Protein 3CEA (pdb70)

B-factor: mean 46.47, std 5.85, range [11.84, 73.11]

Foldseek 3Di:
DDQAFEEEEEDCPPVNVLLLCLQQPPFPSYDYAEYEDCDPVSRVCCCPVRVHHYYYPDPLVLVPDDGQEYEYPDAQQCQLCCLSVVSNHAYEYEPQNHADPVSLVVLVSCVVCLLHAYHYHACCLDPQLVVVLVCVVVCVFPAWAEEKEWEAAPVPVVVCVSPQVDPNNEQLRVVLRVQLSCCVSHVDAFFKKAKAFACPQPVCVVVSPYTAKMWMWTFGPRHIYIYIGHYHHHQATQTWDWIHDRDIDIDCPDQALDDDWDQDPVGIDGRHYHDPCSSCVVVSSVRVSVSSVCSVVRHYDPCDSVSSSSSNQVSSLNVVNHVVVHMGGDDD/DDQAFEEEEEDCPPVNVLLLCLQQPPFPRYDYQEYEYCDPVSQVCSCPVRPHNYYYPDPLVLVPDDGAAYEYPDAQQCQLCCLSCVSNHAYEYEDQSHADLVSLVVLVSCVVNLQHAYHYHACCQDPLLVVQLVCLVVCVFPAWAEEKEWEAAQVCVVVCVSCQVDPNNAQLRVVLNVQLSVCVSHVDAWFKKAKAFACPQPVCVVVSPYTQKMWMWTAVPNHIYIYIGHYHHHQATQTKDWIHPHDIDIGCPDQALDDDWDQDPVGIDGRHYHDPCSSCVVVSSVSVSVSSVCSVVVHYDPCDSVSSSRSSQVSNQNVVNRVVVHMGGGDD/DAFEEEEEDCPPCNVLLLCLQQPPFPRYDHAEYEYCDPVSQVCCCPVRVHNYYYPDPLVLVPDDGAEYEYPDDQQCQLVVLSCVSLHAYEYEPFSHQDPVSLVVLVSCVVNLLHAYHYHECCLDPQLVVQLVCLVVCVQPAWAEEWEWAAALVPVVVVVVLLPDPCNAQLRVCLNVQLSCCSSHVDAFFKKAKAFACPVPPVVVVSVYTQKMWMWTAVPNHIYIYIGHYHDHQATQTKDWIHDHDIDIDCPDQALDDDWDQDPVGIDGRHYHDPCSSCVVVSSVVVSVSSVCSVVSHYDPQDSVSSVSSSQVSSQNVVNHVVVHMGTDD/DAFEEEEEDCPPVNVLLLCLQQPPFPRHDHAEYEYCDPVSQVCCCPVRVHNYYYPDPLVCVVDDGAEYEYPDDQACQLCCLSVVSNHAYEYEPFSHQDLVSLVCLVSVVVPLLHAYHYDACCQDPQLVVVLVCVVVCVFPAKAEEWEWEAALVPVVVVVVLQVDPCNAQLRVVLNVQLSCCSSHVDAFFKKAKAFACPQPVVVVVSVYTQKMWMWTAVPNHIYIYIGHYHHHQATQTKDWIHDHDIDIGCPDQAQDDDWDADPVGIDGRHYHDPCSSCVVVSSVVVSVSSVCSVVSHYDPQDSVSSSRSSQVSSQRVVNNVVVHMGGGD

Nearest PDB structures (foldseek):
  3cea-assembly1_D  TM=1.002E+00  e=4.037E-64  Lactiplantibacillus plantarum WCFS1
  3ezy-assembly1_B  TM=8.865E-01  e=1.680E-30  Thermotoga maritima
  3ezy-assembly1_C  TM=8.784E-01  e=1.592E-29  Thermotoga maritima
  4hkt-assembly1_D  TM=9.015E-01  e=2.893E-28  Sinorhizobium meliloti 1021
  3euw-assembly1_C  TM=8.881E-01  e=2.584E-27  Corynebacterium glutamicum ATCC 13032

Solvent-accessible surface area: 49326 Å² total

CATH classification: 3.40.50.720 (+1 more: 3.30.360.10)

Structure (mmCIF, N/CA/C/O backbone):
data_3CEA
#
_entry.id   3CEA
#
_cell.length_a   47.331
_cell.length_b   145.684
_cell.length_c   100.208
_cell.angle_alpha   90.000
_cell.angle_beta   91.920
_cell.angle_gamma   90.000
#
_symmetry.space_group_name_H-M   'P 1 21 1'
#
loop_
_entity.id
_entity.type
_entity.pdbx_description
1 polymer 'Myo-inositol 2-dehydrogenase'
2 non-polymer NICOTINAMIDE-ADENINE-DINUCLEOTIDE
3 non-polymer 'CHLORIDE ION'
4 non-polymer 1,2-ETHANEDIOL
5 water water
#
loop_
_atom_site.group_PDB
_atom_site.id
_atom_site.type_symbol
_atom_site.label_atom_id
_atom_site.label_alt_id
_atom_site.label_comp_id
_atom_site.label_asym_id
_atom_site.label_entity_id
_atom_site.label_seq_id
_atom_site.pdbx_PDB_ins_code
_atom_site.Cartn_x
_atom_site.Cartn_y
_atom_site.Cartn_z
_atom_site.occupancy
_atom_site.B_iso_or_equiv
_atom_site.auth_seq_id
_atom_site.auth_comp_id
_atom_site.auth_asym_id
_atom_site.auth_atom_id
_atom_site.pdbx_PDB_model_num
ATOM 1 N N . THR A 1 5 ? 5.003 66.024 26.734 1.00 62.43 4 THR A N 1
ATOM 2 C CA . THR A 1 5 ? 3.707 66.758 26.878 1.00 62.24 4 THR A CA 1
ATOM 3 C C . THR A 1 5 ? 3.825 68.231 26.439 1.00 61.80 4 THR A C 1
ATOM 4 O O . THR A 1 5 ? 3.372 68.596 25.350 1.00 61.60 4 THR A O 1
ATOM 8 N N . ARG A 1 6 ? 4.439 69.057 27.284 1.00 61.32 5 ARG A N 1
ATOM 9 C CA . ARG A 1 6 ? 4.672 70.470 26.993 1.00 60.85 5 ARG A CA 1
ATOM 10 C C . ARG A 1 6 ? 6.160 70.785 27.134 1.00 59.89 5 ARG A C 1
ATOM 11 O O . ARG A 1 6 ? 6.836 70.225 28.004 1.00 59.79 5 ARG A O 1
ATOM 19 N N . LYS A 1 7 ? 6.662 71.677 26.278 1.00 58.74 6 LYS A N 1
ATOM 20 C CA . LYS A 1 7 ? 8.044 72.152 26.358 1.00 57.50 6 LYS A CA 1
ATOM 21 C C . LYS A 1 7 ? 8.383 72.612 27.775 1.00 56.42 6 LYS A C 1
ATOM 22 O O . LYS A 1 7 ? 7.650 73.421 28.352 1.00 56.44 6 LYS A O 1
ATOM 28 N N . PRO A 1 8 ? 9.482 72.085 28.347 1.00 55.26 7 PRO A N 1
ATOM 29 C CA . PRO A 1 8 ? 9.952 72.604 29.628 1.00 54.23 7 PRO A CA 1
ATOM 30 C C . PRO A 1 8 ? 10.562 73.995 29.455 1.00 53.35 7 PRO A C 1
ATOM 31 O O . PRO A 1 8 ? 11.035 74.333 28.364 1.00 53.21 7 PRO A O 1
ATOM 35 N N . LEU A 1 9 ? 10.535 74.795 30.517 1.00 52.32 8 LEU A N 1
ATOM 36 C CA . LEU A 1 9 ? 11.188 76.098 30.504 1.00 51.28 8 LEU A CA 1
ATOM 37 C C . LEU A 1 9 ? 12.696 75.905 30.487 1.00 50.40 8 LEU A C 1
ATOM 38 O O . LEU A 1 9 ? 13.229 75.058 31.205 1.00 50.46 8 LEU A O 1
ATOM 43 N N . ARG A 1 10 ? 13.376 76.683 29.653 1.00 49.39 9 ARG A N 1
ATOM 44 C CA . ARG A 1 10 ? 14.828 76.642 29.588 1.00 48.47 9 ARG A CA 1
ATOM 45 C C . ARG A 1 10 ? 15.388 77.698 30.531 1.00 47.91 9 ARG A C 1
ATOM 46 O O . ARG A 1 10 ? 15.103 78.885 30.382 1.00 47.72 9 ARG A O 1
ATOM 54 N N . ALA A 1 11 ? 16.165 77.252 31.516 1.00 47.47 10 ALA A N 1
ATOM 55 C CA . ALA A 1 11 ? 16.638 78.130 32.584 1.00 46.90 10 ALA A CA 1
ATOM 56 C C . ALA A 1 11 ? 18.157 78.182 32.716 1.00 46.63 10 ALA A C 1
ATOM 57 O O . ALA A 1 11 ? 18.868 77.261 32.302 1.00 46.19 10 ALA A O 1
ATOM 59 N N . ALA A 1 12 ? 18.631 79.285 33.292 1.00 46.59 11 ALA A N 1
ATOM 60 C CA . ALA A 1 12 ? 20.034 79.471 33.631 1.00 46.34 11 ALA A CA 1
ATOM 61 C C . ALA A 1 12 ? 20.152 79.941 35.077 1.00 46.34 11 ALA A C 1
ATOM 62 O O . ALA A 1 12 ? 19.182 80.432 35.662 1.00 46.34 11 ALA A O 1
ATOM 64 N N . ILE A 1 13 ? 21.343 79.787 35.648 1.00 46.22 12 ILE A N 1
ATOM 65 C CA . ILE A 1 13 ? 21.606 80.230 37.014 1.00 45.84 12 ILE A CA 1
ATOM 66 C C . ILE A 1 13 ? 22.914 81.019 37.100 1.00 45.88 12 ILE A C 1
ATOM 67 O O . ILE A 1 13 ? 23.935 80.620 36.536 1.00 45.83 12 ILE A O 1
ATOM 72 N N . ILE A 1 14 ? 22.863 82.159 37.780 1.00 45.92 13 ILE A N 1
ATOM 73 C CA . ILE A 1 14 ? 24.076 82.890 38.123 1.00 46.00 13 ILE A CA 1
ATOM 74 C C . ILE A 1 14 ? 24.373 82.639 39.597 1.00 46.22 13 ILE A C 1
ATOM 75 O O . ILE A 1 14 ? 23.507 82.825 40.449 1.00 45.96 13 ILE A O 1
ATOM 80 N N . GLY A 1 15 ? 25.596 82.199 39.883 1.00 46.71 14 GLY A N 1
ATOM 81 C CA . GLY A 1 15 ? 26.028 81.934 41.251 1.00 47.15 14 GLY A CA 1
ATOM 82 C C . GLY A 1 15 ? 25.765 80.505 41.682 1.00 47.47 14 GLY A C 1
ATOM 83 O O . GLY A 1 15 ? 24.648 79.999 41.541 1.00 47.49 14 GLY A O 1
ATOM 84 N N . LEU A 1 16 ? 26.803 79.856 42.204 1.00 47.69 15 LEU A N 1
ATOM 85 C CA . LEU A 1 16 ? 26.705 78.475 42.676 1.00 47.68 15 LEU A CA 1
ATOM 86 C C . LEU A 1 16 ? 27.329 78.309 44.064 1.00 47.81 15 LEU A C 1
ATOM 87 O O . LEU A 1 16 ? 27.878 77.254 44.386 1.00 48.03 15 LEU A O 1
ATOM 92 N N . GLY A 1 17 ? 27.228 79.355 44.881 1.00 47.83 16 GLY A N 1
ATOM 93 C CA . GLY A 1 17 ? 27.812 79.359 46.220 1.00 47.98 16 GLY A CA 1
ATOM 94 C C . GLY A 1 17 ? 26.958 78.653 47.255 1.00 48.15 16 GLY A C 1
ATOM 95 O O . GLY A 1 17 ? 26.356 77.618 46.972 1.00 48.30 16 GLY A O 1
ATOM 96 N N . ARG A 1 18 ? 26.904 79.228 48.455 1.00 48.34 17 ARG A N 1
ATOM 97 C CA . ARG A 1 18 ? 26.177 78.651 49.594 1.00 48.64 17 ARG A CA 1
ATOM 98 C C . ARG A 1 18 ? 24.719 78.312 49.274 1.00 48.38 17 ARG A C 1
ATOM 99 O O . ARG A 1 18 ? 24.219 77.250 49.664 1.00 48.38 17 ARG A O 1
ATOM 107 N N . LEU A 1 19 ? 24.046 79.215 48.565 1.00 47.83 18 LEU A N 1
ATOM 108 C CA . LEU A 1 19 ? 22.655 79.001 48.184 1.00 47.30 18 LEU A CA 1
ATOM 109 C C . LEU A 1 19 ? 22.526 78.537 46.735 1.00 47.36 18 LEU A C 1
ATOM 110 O O . LEU A 1 19 ? 21.662 77.715 46.416 1.00 47.42 18 LEU A O 1
ATOM 115 N N . GLY A 1 20 ? 23.397 79.059 45.873 1.00 47.19 19 GLY A N 1
ATOM 116 C CA . GLY A 1 20 ? 23.403 78.727 44.452 1.00 47.00 19 GLY A CA 1
ATOM 117 C C . GLY A 1 20 ? 23.434 77.240 44.166 1.00 47.05 19 GLY A C 1
ATOM 118 O O . GLY A 1 20 ? 22.664 76.749 43.339 1.00 47.00 19 GLY A O 1
ATOM 119 N N . GLU A 1 21 ? 24.313 76.523 44.864 1.00 47.26 20 GLU A N 1
ATOM 120 C CA . GLU A 1 21 ? 24.471 75.080 44.666 1.00 47.75 20 GLU A CA 1
ATOM 121 C C . GLU A 1 21 ? 23.220 74.285 45.043 1.00 46.91 20 GLU A C 1
ATOM 122 O O . GLU A 1 21 ? 22.925 73.265 44.421 1.00 47.28 20 GLU A O 1
ATOM 128 N N . ARG A 1 22 ? 22.490 74.764 46.048 1.00 46.04 21 ARG A N 1
ATOM 129 C CA . ARG A 1 22 ? 21.250 74.129 46.486 1.00 45.42 21 ARG A CA 1
ATOM 130 C C . ARG A 1 22 ? 20.122 74.369 45.476 1.00 45.02 21 ARG A C 1
ATOM 131 O O . ARG A 1 22 ? 19.403 73.435 45.105 1.00 44.49 21 ARG A O 1
ATOM 139 N N . HIS A 1 23 ? 19.981 75.622 45.039 1.00 44.84 22 HIS A N 1
ATOM 140 C CA . HIS A 1 23 ? 19.041 75.988 43.979 1.00 44.71 22 HIS A CA 1
ATOM 141 C C . HIS A 1 23 ? 19.271 75.186 42.701 1.00 44.81 22 HIS A C 1
ATOM 142 O O . HIS A 1 23 ? 18.317 74.720 42.081 1.00 44.70 22 HIS A O 1
ATOM 149 N N . ALA A 1 24 ? 20.538 75.034 42.316 1.00 45.22 23 ALA A N 1
ATOM 150 C CA . ALA A 1 24 ? 20.913 74.282 41.116 1.00 45.60 23 ALA A CA 1
ATOM 151 C C . ALA A 1 24 ? 20.560 72.801 41.234 1.00 45.92 23 ALA A C 1
ATOM 152 O O . ALA A 1 24 ? 20.087 72.197 40.273 1.00 45.86 23 ALA A O 1
ATOM 154 N N . ARG A 1 25 ? 20.789 72.229 42.414 1.00 46.50 24 ARG A N 1
ATOM 155 C CA . ARG A 1 25 ? 20.429 70.838 42.694 1.00 47.05 24 ARG A CA 1
ATOM 156 C C . ARG A 1 25 ? 18.924 70.603 42.561 1.00 47.17 24 ARG A C 1
ATOM 157 O O . ARG A 1 25 ? 18.504 69.641 41.916 1.00 47.23 24 ARG A O 1
ATOM 165 N N . HIS A 1 26 ? 18.124 71.485 43.167 1.00 47.12 25 HIS A N 1
ATOM 166 C CA . HIS A 1 26 ? 16.664 71.392 43.103 1.00 47.14 25 HIS A CA 1
ATOM 167 C C . HIS A 1 26 ? 16.165 71.549 41.671 1.00 47.47 25 HIS A C 1
ATOM 168 O O . HIS A 1 26 ? 15.222 70.874 41.250 1.00 47.45 25 HIS A O 1
ATOM 175 N N . LEU A 1 27 ? 16.824 72.440 40.933 1.00 47.60 26 LEU A N 1
ATOM 176 C CA . LEU A 1 27 ? 16.448 72.795 39.571 1.00 47.90 26 LEU A CA 1
ATOM 177 C C . LEU A 1 27 ? 16.630 71.621 38.604 1.00 48.24 26 LEU A C 1
ATOM 178 O O . LEU A 1 27 ? 15.917 71.513 37.605 1.00 48.23 26 LEU A O 1
ATOM 183 N N . VAL A 1 28 ? 17.585 70.748 38.919 1.00 48.57 27 VAL A N 1
ATOM 184 C CA . VAL A 1 28 ? 17.856 69.548 38.128 1.00 48.90 27 VAL A CA 1
ATOM 185 C C . VAL A 1 28 ? 17.058 68.346 38.649 1.00 49.15 27 VAL A C 1
ATOM 186 O O . VAL A 1 28 ? 16.516 67.565 37.862 1.00 49.19 27 VAL A O 1
ATOM 190 N N . ASN A 1 29 ? 16.971 68.219 39.972 1.00 49.48 28 ASN A N 1
ATOM 191 C CA . ASN A 1 29 ? 16.432 67.012 40.605 1.00 49.87 28 ASN A CA 1
ATOM 192 C C . ASN A 1 29 ? 14.966 67.061 41.030 1.00 50.19 28 ASN A C 1
ATOM 193 O O . ASN A 1 29 ? 14.265 66.050 40.955 1.00 50.19 28 ASN A O 1
ATOM 198 N N . LYS A 1 30 ? 14.506 68.227 41.473 1.00 50.61 29 LYS A N 1
ATOM 199 C CA . LYS A 1 30 ? 13.187 68.328 42.103 1.00 51.08 29 LYS A CA 1
ATOM 200 C C . LYS A 1 30 ? 12.162 69.131 41.305 1.00 50.89 29 LYS A C 1
ATOM 201 O O . LYS A 1 30 ? 11.027 68.683 41.136 1.00 51.18 29 LYS A O 1
ATOM 207 N N . ILE A 1 31 ? 12.559 70.305 40.816 1.00 50.48 30 ILE A N 1
ATOM 208 C CA . ILE A 1 31 ? 11.635 71.208 40.122 1.00 50.10 30 ILE A CA 1
ATOM 209 C C . ILE A 1 31 ? 11.148 70.613 38.797 1.00 50.30 30 ILE A C 1
ATOM 210 O O . ILE A 1 31 ? 11.937 70.075 38.018 1.00 50.06 30 ILE A O 1
ATOM 215 N N . GLN A 1 32 ? 9.842 70.718 38.562 1.00 50.61 31 GLN A N 1
ATOM 216 C CA . GLN A 1 32 ? 9.214 70.175 37.361 1.00 51.05 31 GLN A CA 1
ATOM 217 C C . GLN A 1 32 ? 8.921 71.247 36.319 1.00 50.83 31 GLN A C 1
ATOM 218 O O . GLN A 1 32 ? 8.656 72.405 36.659 1.00 51.09 31 GLN A O 1
ATOM 224 N N . GLY A 1 33 ? 8.967 70.847 35.050 1.00 50.27 32 GLY A N 1
ATOM 225 C CA . GLY A 1 33 ? 8.674 71.741 33.933 1.00 49.64 32 GLY A CA 1
ATOM 226 C C . GLY A 1 33 ? 9.800 72.706 33.619 1.00 49.18 32 GLY A C 1
ATOM 227 O O . GLY A 1 33 ? 9.579 73.731 32.970 1.00 49.23 32 GLY A O 1
ATOM 228 N N . VAL A 1 34 ? 11.006 72.375 34.076 1.00 48.76 33 VAL A N 1
ATOM 229 C CA . VAL A 1 34 ? 12.178 73.226 33.877 1.00 48.34 33 VAL A CA 1
ATOM 230 C C . VAL A 1 34 ? 13.424 72.402 33.525 1.00 48.19 33 VAL A C 1
ATOM 231 O O . VAL A 1 34 ? 13.552 71.242 33.929 1.00 48.15 33 VAL A O 1
ATOM 235 N N . LYS A 1 35 ? 14.327 73.011 32.760 1.00 47.95 34 LYS A N 1
ATOM 236 C CA . LYS A 1 35 ? 15.602 72.400 32.413 1.00 47.72 34 LYS A CA 1
ATOM 237 C C . LYS A 1 35 ? 16.715 73.433 32.560 1.00 47.67 34 LYS A C 1
ATOM 238 O O . LYS A 1 35 ? 16.708 74.466 31.884 1.00 47.72 34 LYS A O 1
ATOM 241 N N . LEU A 1 36 ? 17.659 73.154 33.455 1.00 47.61 35 LEU A N 1
ATOM 242 C CA . LEU A 1 36 ? 18.814 74.025 33.666 1.00 47.66 35 LEU A CA 1
ATOM 243 C C . LEU A 1 36 ? 19.864 73.773 32.584 1.00 48.07 35 LEU A C 1
ATOM 244 O O . LEU A 1 36 ? 20.482 72.706 32.541 1.00 48.07 35 LEU A O 1
ATOM 249 N N . VAL A 1 37 ? 20.058 74.765 31.718 1.00 48.42 36 VAL A N 1
ATOM 250 C CA . VAL A 1 37 ? 20.894 74.609 30.526 1.00 48.90 36 VAL A CA 1
ATOM 251 C C . VAL A 1 37 ? 22.301 75.183 30.702 1.00 48.98 36 VAL A C 1
ATOM 252 O O . VAL A 1 37 ? 23.278 74.608 30.214 1.00 49.02 36 VAL A O 1
ATOM 256 N N . ALA A 1 38 ? 22.396 76.315 31.393 1.00 49.17 37 ALA A N 1
ATOM 257 C CA . ALA A 1 38 ? 23.675 76.995 31.583 1.00 49.19 37 ALA A CA 1
ATOM 258 C C . ALA A 1 38 ? 23.849 77.509 33.007 1.00 49.22 37 ALA A C 1
ATOM 259 O O . ALA A 1 38 ? 22.870 77.735 33.719 1.00 49.41 37 ALA A O 1
ATOM 261 N N . ALA A 1 39 ? 25.104 77.683 33.413 1.00 49.14 38 ALA A N 1
ATOM 262 C CA . ALA A 1 39 ? 25.429 78.228 34.727 1.00 49.12 38 ALA A CA 1
ATOM 263 C C . ALA A 1 39 ? 26.571 79.233 34.634 1.00 49.35 38 ALA A C 1
ATOM 264 O O . ALA A 1 39 ? 27.490 79.073 33.826 1.00 49.03 38 ALA A O 1
ATOM 266 N N . CYS A 1 40 ? 26.503 80.268 35.466 1.00 49.75 39 CYS A N 1
ATOM 267 C CA . CYS A 1 40 ? 27.535 81.298 35.501 1.00 49.93 39 CYS A CA 1
ATOM 268 C C . CYS A 1 40 ? 28.071 81.511 36.914 1.00 50.21 39 CYS A C 1
ATOM 269 O O . CYS A 1 40 ? 27.308 81.757 37.849 1.00 50.08 39 CYS A O 1
ATOM 272 N N . ALA A 1 41 ? 29.391 81.402 37.051 1.00 50.90 40 ALA A N 1
ATOM 273 C CA . ALA A 1 41 ? 30.091 81.663 38.310 1.00 51.47 40 ALA A CA 1
ATOM 274 C C . ALA A 1 41 ? 31.510 82.156 38.029 1.00 51.99 40 ALA A C 1
ATOM 275 O O . ALA A 1 41 ? 32.026 81.977 36.925 1.00 52.24 40 ALA A O 1
ATOM 277 N N . LEU A 1 42 ? 32.129 82.786 39.024 1.00 52.52 41 LEU A N 1
ATOM 278 C CA . LEU A 1 42 ? 33.523 83.217 38.915 1.00 53.08 41 LEU A CA 1
ATOM 279 C C . LEU A 1 42 ? 34.482 82.134 39.417 1.00 53.82 41 LEU A C 1
ATOM 280 O O . LEU A 1 42 ? 35.697 82.230 39.221 1.00 53.77 41 LEU A O 1
ATOM 285 N N . ASP A 1 43 ? 33.922 81.109 40.059 1.00 54.61 42 ASP A N 1
ATOM 286 C CA . ASP A 1 43 ? 34.686 79.967 40.554 1.00 55.22 42 ASP A CA 1
ATOM 287 C C . ASP A 1 43 ? 34.699 78.853 39.510 1.00 55.59 42 ASP A C 1
ATOM 288 O O . ASP A 1 43 ? 33.642 78.383 39.080 1.00 55.54 42 ASP A O 1
ATOM 293 N N . SER A 1 44 ? 35.904 78.435 39.119 1.00 55.98 43 SER A N 1
ATOM 294 C CA . SER A 1 44 ? 36.098 77.410 38.089 1.00 56.31 43 SER A CA 1
ATOM 295 C C . SER A 1 44 ? 35.607 76.032 38.529 1.00 56.52 43 SER A C 1
ATOM 296 O O . SER A 1 44 ? 34.966 75.317 37.753 1.00 56.33 43 SER A O 1
ATOM 299 N N . ASN A 1 45 ? 35.913 75.673 39.775 1.00 56.94 44 ASN A N 1
ATOM 300 C CA . ASN A 1 45 ? 35.555 74.369 40.332 1.00 57.33 44 ASN A CA 1
ATOM 301 C C . ASN A 1 45 ? 34.052 74.171 40.493 1.00 57.33 44 ASN A C 1
ATOM 302 O O . ASN A 1 45 ? 33.552 73.050 40.374 1.00 57.51 44 ASN A O 1
ATOM 307 N N . GLN A 1 46 ? 33.342 75.264 40.765 1.00 57.19 45 GLN A N 1
ATOM 308 C CA . GLN A 1 46 ? 31.885 75.238 40.875 1.00 57.24 45 GLN A CA 1
ATOM 309 C C . GLN A 1 46 ? 31.230 74.985 39.518 1.00 57.21 45 GLN A C 1
ATOM 310 O O . GLN A 1 46 ? 30.219 74.284 39.430 1.00 57.21 45 GLN A O 1
ATOM 316 N N . LEU A 1 47 ? 31.816 75.556 38.468 1.00 57.20 46 LEU A N 1
ATOM 317 C CA . LEU A 1 47 ? 31.320 75.376 37.105 1.00 57.15 46 LEU A CA 1
ATOM 318 C C . LEU A 1 47 ? 31.585 73.961 36.592 1.00 57.18 46 LEU A C 1
ATOM 319 O O . LEU A 1 47 ? 30.745 73.384 35.896 1.00 57.12 46 LEU A O 1
ATOM 324 N N . GLU A 1 48 ? 32.749 73.412 36.941 1.00 57.22 47 GLU A N 1
ATOM 325 C CA . GLU A 1 48 ? 33.088 72.024 36.620 1.00 57.42 47 GLU A CA 1
ATOM 326 C C . GLU A 1 48 ? 32.134 71.058 37.312 1.00 57.27 47 GLU A C 1
ATOM 327 O O . GLU A 1 48 ? 31.727 70.053 36.726 1.00 57.18 47 GLU A O 1
ATOM 333 N N . TRP A 1 49 ? 31.789 71.378 38.559 1.00 57.27 48 TRP A N 1
ATOM 334 C CA . TRP A 1 49 ? 30.817 70.615 39.340 1.00 57.23 48 TRP A CA 1
ATOM 335 C C . TRP A 1 49 ? 29.440 70.605 38.670 1.00 57.17 48 TRP A C 1
ATOM 336 O O . TRP A 1 49 ? 28.769 69.572 38.641 1.00 57.14 48 TRP A O 1
ATOM 347 N N . ALA A 1 50 ? 29.036 71.753 38.128 1.00 57.07 49 ALA A N 1
ATOM 348 C CA . ALA A 1 50 ? 27.761 71.881 37.423 1.00 57.04 49 ALA A CA 1
ATOM 349 C C . ALA A 1 50 ? 27.705 71.004 36.172 1.00 57.18 49 ALA A C 1
ATOM 350 O O . ALA A 1 50 ? 26.690 70.359 35.910 1.00 57.23 49 ALA A O 1
ATOM 352 N N . LYS A 1 51 ? 28.801 70.976 35.414 1.00 57.27 50 LYS A N 1
ATOM 353 C CA . LYS A 1 51 ? 28.900 70.147 34.212 1.00 57.46 50 LYS A CA 1
ATOM 354 C C . LYS A 1 51 ? 28.996 68.651 34.524 1.00 57.52 50 LYS A C 1
ATOM 355 O O . LYS A 1 51 ? 28.237 67.850 33.977 1.00 57.52 50 LYS A O 1
ATOM 359 N N . ASN A 1 52 ? 29.923 68.286 35.409 1.00 57.57 51 ASN A N 1
ATOM 360 C CA . ASN A 1 52 ? 30.241 66.879 35.675 1.00 57.69 51 ASN A CA 1
ATOM 361 C C . ASN A 1 52 ? 29.257 66.150 36.588 1.00 57.51 51 ASN A C 1
ATOM 362 O O . ASN A 1 52 ? 28.953 64.976 36.362 1.00 57.45 51 ASN A O 1
ATOM 367 N N . GLU A 1 53 ? 28.770 66.843 37.616 1.00 57.33 52 GLU A N 1
ATOM 368 C CA . GLU A 1 53 ? 27.867 66.231 38.591 1.00 57.14 52 GLU A CA 1
ATOM 369 C C . GLU A 1 53 ? 26.391 66.433 38.251 1.00 56.89 52 GLU A C 1
ATOM 370 O O . GLU A 1 53 ? 25.587 65.517 38.427 1.00 56.81 52 GLU A O 1
ATOM 372 N N . LEU A 1 54 ? 26.040 67.622 37.763 1.00 56.72 53 LEU A N 1
ATOM 373 C CA . LEU A 1 54 ? 24.639 67.956 37.480 1.00 56.62 53 LEU A CA 1
ATOM 374 C C . LEU A 1 54 ? 24.229 67.769 36.016 1.00 56.61 53 LEU A C 1
ATOM 375 O O . LEU A 1 54 ? 23.041 67.644 35.713 1.00 56.74 53 LEU A O 1
ATOM 380 N N . GLY A 1 55 ? 25.209 67.751 35.116 1.00 56.43 54 GLY A N 1
ATOM 381 C CA . GLY A 1 55 ? 24.945 67.543 33.694 1.00 56.12 54 GLY A CA 1
ATOM 382 C C . GLY A 1 55 ? 24.555 68.806 32.948 1.00 55.97 54 GLY A C 1
ATOM 383 O O . GLY A 1 55 ? 23.955 68.738 31.871 1.00 56.08 54 GLY A O 1
ATOM 384 N N . VAL A 1 56 ? 24.900 69.957 33.523 1.00 55.58 55 VAL A N 1
ATOM 385 C CA . VAL A 1 56 ? 24.647 71.258 32.902 1.00 55.24 55 VAL A CA 1
ATOM 386 C C . VAL A 1 56 ? 25.480 71.383 31.624 1.00 54.99 55 VAL A C 1
ATOM 387 O O . VAL A 1 56 ? 26.692 71.163 31.647 1.00 55.02 55 VAL A O 1
ATOM 391 N N . GLU A 1 57 ? 24.819 71.726 30.519 1.00 54.80 56 GLU A N 1
ATOM 392 C CA . GLU A 1 57 ? 25.456 71.768 29.197 1.00 54.65 56 GLU A CA 1
ATOM 393 C C . GLU A 1 57 ? 26.610 72.770 29.081 1.00 54.22 56 GLU A C 1
ATOM 394 O O . GLU A 1 57 ? 27.750 72.379 28.826 1.00 54.23 56 GLU A O 1
ATOM 397 N N . THR A 1 58 ? 26.310 74.052 29.278 1.00 53.77 57 THR A N 1
ATOM 398 C CA . THR A 1 58 ? 27.289 75.119 29.065 1.00 53.31 57 THR A CA 1
ATOM 399 C C . THR A 1 58 ? 27.584 75.889 30.354 1.00 53.02 57 THR A C 1
ATOM 400 O O . THR A 1 58 ? 26.738 75.964 31.247 1.00 52.99 57 THR A O 1
ATOM 404 N N . THR A 1 59 ? 28.791 76.447 30.444 1.00 52.66 58 THR A N 1
ATOM 405 C CA . THR A 1 59 ? 29.205 77.252 31.598 1.00 52.19 58 THR A CA 1
ATOM 406 C C . THR A 1 59 ? 29.852 78.564 31.169 1.00 51.94 58 THR A C 1
ATOM 407 O O . THR A 1 59 ? 30.487 78.639 30.117 1.00 51.94 58 THR A O 1
ATOM 411 N N . TYR A 1 60 ? 29.684 79.592 31.998 1.00 51.76 59 TYR A N 1
ATOM 412 C CA . TYR A 1 60 ? 30.192 80.931 31.709 1.00 51.55 59 TYR A CA 1
ATOM 413 C C . TYR A 1 60 ? 30.819 81.577 32.945 1.00 51.26 59 TYR A C 1
ATOM 414 O O . TYR A 1 60 ? 30.499 81.210 34.076 1.00 51.33 59 TYR A O 1
ATOM 423 N N . THR A 1 61 ? 31.719 82.530 32.718 1.00 50.96 60 THR A N 1
ATOM 424 C CA . THR A 1 61 ? 32.245 83.383 33.787 1.00 50.67 60 THR A CA 1
ATOM 425 C C . THR A 1 61 ? 31.670 84.796 33.658 1.00 50.28 60 THR A C 1
ATOM 426 O O . THR A 1 61 ? 31.649 85.564 34.623 1.00 50.12 60 THR A O 1
ATOM 430 N N . ASN A 1 62 ? 31.209 85.120 32.452 1.00 49.95 61 ASN A N 1
ATOM 431 C CA . ASN A 1 62 ? 30.542 86.383 32.165 1.00 49.68 61 ASN A CA 1
ATOM 432 C C . ASN A 1 62 ? 29.043 86.137 32.009 1.00 49.30 61 ASN A C 1
ATOM 433 O O . ASN A 1 62 ? 28.624 85.373 31.135 1.00 49.26 61 ASN A O 1
ATOM 438 N N . TYR A 1 63 ? 28.243 86.776 32.861 1.00 48.90 62 TYR A N 1
ATOM 439 C CA . TYR A 1 63 ? 26.790 86.577 32.849 1.00 48.51 62 TYR A CA 1
ATOM 440 C C . TYR A 1 63 ? 26.119 87.201 31.624 1.00 48.47 62 TYR A C 1
ATOM 441 O O . TYR A 1 63 ? 25.116 86.683 31.130 1.00 48.53 62 TYR A O 1
ATOM 450 N N . LYS A 1 64 ? 26.681 88.308 31.140 1.00 48.32 63 LYS A N 1
ATOM 451 C CA . LYS A 1 64 ? 26.181 88.975 29.939 1.00 48.10 63 LYS A CA 1
ATOM 452 C C . LYS A 1 64 ? 26.420 88.115 28.701 1.00 48.02 63 LYS A C 1
ATOM 453 O O . LYS A 1 64 ? 25.589 88.084 27.791 1.00 48.22 63 LYS A O 1
ATOM 459 N N . ASP A 1 65 ? 27.552 87.413 28.678 1.00 47.61 64 ASP A N 1
ATOM 460 C CA . ASP A 1 65 ? 27.850 86.449 27.623 1.00 47.14 64 ASP A CA 1
ATOM 461 C C . ASP A 1 65 ? 26.815 85.329 27.592 1.00 46.34 64 ASP A C 1
ATOM 462 O O . ASP A 1 65 ? 26.361 84.933 26.521 1.00 46.45 64 ASP A O 1
ATOM 475 N N . ILE A 1 67 ? 23.636 85.345 28.822 1.00 44.34 66 ILE A N 1
ATOM 476 C CA . ILE A 1 67 ? 22.316 85.869 28.463 1.00 44.43 66 ILE A CA 1
ATOM 477 C C . ILE A 1 67 ? 22.195 86.146 26.957 1.00 44.75 66 ILE A C 1
ATOM 478 O O . ILE A 1 67 ? 21.119 85.984 26.374 1.00 44.66 66 ILE A O 1
ATOM 483 N N . ASP A 1 68 ? 23.306 86.536 26.335 1.00 45.21 67 ASP A N 1
ATOM 484 C CA . ASP A 1 68 ? 23.330 86.871 24.911 1.00 45.67 67 ASP A CA 1
ATOM 485 C C . ASP A 1 68 ? 23.626 85.678 23.994 1.00 45.96 67 ASP A C 1
ATOM 486 O O . ASP A 1 68 ? 23.629 85.822 22.767 1.00 46.04 67 ASP A O 1
ATOM 491 N N . THR A 1 69 ? 23.867 84.508 24.584 1.00 46.26 68 THR A N 1
ATOM 492 C CA . THR A 1 69 ? 24.226 83.316 23.808 1.00 46.69 68 THR A CA 1
ATOM 493 C C . THR A 1 69 ? 23.236 82.168 23.996 1.00 46.80 68 THR A C 1
ATOM 494 O O . THR A 1 69 ? 22.944 81.437 23.050 1.00 46.86 68 THR A O 1
ATOM 498 N N . GLU A 1 70 ? 22.728 82.009 25.215 1.00 47.02 69 GLU A N 1
ATOM 499 C CA . GLU A 1 70 ? 21.864 80.878 25.540 1.00 47.14 69 GLU A CA 1
ATOM 500 C C . GLU A 1 70 ? 20.402 81.128 25.179 1.00 47.23 69 GLU A C 1
ATOM 501 O O . GLU A 1 70 ? 19.897 82.248 25.301 1.00 46.79 69 GLU A O 1
ATOM 507 N N . ASN A 1 71 ? 19.737 80.069 24.728 1.00 47.60 70 ASN A N 1
ATOM 508 C CA . ASN A 1 71 ? 18.299 80.092 24.498 1.00 48.01 70 ASN A CA 1
ATOM 509 C C . ASN A 1 71 ? 17.571 79.732 25.791 1.00 47.92 70 ASN A C 1
ATOM 510 O O . ASN A 1 71 ? 17.419 78.553 26.120 1.00 47.83 70 ASN A O 1
ATOM 515 N N . ILE A 1 72 ? 17.141 80.757 26.526 1.00 47.80 71 ILE A N 1
ATOM 516 C CA . ILE A 1 72 ? 16.508 80.571 27.835 1.00 47.61 71 ILE A CA 1
ATOM 517 C C . ILE A 1 72 ? 15.265 81.435 28.041 1.00 47.72 71 ILE A C 1
ATOM 518 O O . ILE A 1 72 ? 15.182 82.559 27.536 1.00 47.92 71 ILE A O 1
ATOM 523 N N . ASP A 1 73 ? 14.308 80.893 28.791 1.00 47.63 72 ASP A N 1
ATOM 524 C CA . ASP A 1 73 ? 13.066 81.588 29.131 1.00 47.53 72 ASP A CA 1
ATOM 525 C C . ASP A 1 73 ? 13.188 82.313 30.468 1.00 47.11 72 ASP A C 1
ATOM 526 O O . ASP A 1 73 ? 12.545 83.341 30.686 1.00 47.01 72 ASP A O 1
ATOM 531 N N . ALA A 1 74 ? 14.010 81.764 31.360 1.00 46.68 73 ALA A N 1
ATOM 532 C CA . ALA A 1 74 ? 14.121 82.261 32.726 1.00 46.43 73 ALA A CA 1
ATOM 533 C C . ALA A 1 74 ? 15.548 82.200 33.267 1.00 46.22 73 ALA A C 1
ATOM 534 O O . ALA A 1 74 ? 16.368 81.396 32.814 1.00 46.12 73 ALA A O 1
ATOM 536 N N . ILE A 1 75 ? 15.829 83.056 34.246 1.00 45.82 74 ILE A N 1
ATOM 537 C CA . ILE A 1 75 ? 17.137 83.100 34.890 1.00 45.41 74 ILE A CA 1
ATOM 538 C C . ILE A 1 75 ? 16.996 83.169 36.414 1.00 45.28 74 ILE A C 1
ATOM 539 O O . ILE A 1 75 ? 16.046 83.762 36.938 1.00 45.27 74 ILE A O 1
ATOM 544 N N . PHE A 1 76 ? 17.936 82.533 37.110 1.00 45.07 75 PHE A N 1
ATOM 545 C CA . PHE A 1 76 ? 17.995 82.561 38.568 1.00 44.52 75 PHE A CA 1
ATOM 546 C C . PHE A 1 76 ? 19.262 83.277 39.024 1.00 44.16 75 PHE A C 1
ATOM 547 O O . PHE A 1 76 ? 20.374 82.809 38.775 1.00 43.95 75 PHE A O 1
ATOM 555 N N . ILE A 1 77 ? 19.086 84.423 39.673 1.00 44.15 76 ILE A N 1
ATOM 556 C CA . ILE A 1 77 ? 20.217 85.219 40.145 1.00 44.32 76 ILE A CA 1
ATOM 557 C C . ILE A 1 77 ? 20.508 84.937 41.624 1.00 44.43 76 ILE A C 1
ATOM 558 O O . ILE A 1 77 ? 19.815 85.425 42.521 1.00 44.44 76 ILE A O 1
ATOM 563 N N . VAL A 1 78 ? 21.531 84.116 41.852 1.00 44.59 77 VAL A N 1
ATOM 564 C CA . VAL A 1 78 ? 22.018 83.801 43.193 1.00 44.66 77 VAL A CA 1
ATOM 565 C C . VAL A 1 78 ? 23.477 84.269 43.317 1.00 44.94 77 VAL A C 1
ATOM 566 O O . VAL A 1 78 ? 24.314 83.609 43.943 1.00 44.93 77 VAL A O 1
ATOM 570 N N . ALA A 1 79 ? 23.768 85.406 42.689 1.00 44.97 78 ALA A N 1
ATOM 571 C CA . ALA A 1 79 ? 25.049 86.089 42.833 1.00 45.38 78 ALA A CA 1
ATOM 572 C C . ALA A 1 79 ? 24.940 87.063 44.010 1.00 45.66 78 ALA A C 1
ATOM 573 O O . ALA A 1 79 ? 23.837 87.292 44.503 1.00 45.77 78 ALA A O 1
ATOM 575 N N . PRO A 1 80 ? 26.074 87.629 44.479 1.00 45.96 79 PRO A N 1
ATOM 576 C CA . PRO A 1 80 ? 26.039 88.586 45.595 1.00 46.27 79 PRO A CA 1
ATOM 577 C C . PRO A 1 80 ? 25.099 89.773 45.362 1.00 46.74 79 PRO A C 1
ATOM 578 O O . PRO A 1 80 ? 24.831 90.140 44.218 1.00 46.80 79 PRO A O 1
ATOM 582 N N . THR A 1 81 ? 24.630 90.368 46.457 1.00 47.45 80 THR A N 1
ATOM 583 C CA . THR A 1 81 ? 23.627 91.441 46.436 1.00 48.06 80 THR A CA 1
ATOM 584 C C . THR A 1 81 ? 23.954 92.671 45.562 1.00 48.44 80 THR A C 1
ATOM 585 O O . THR A 1 81 ? 23.066 93.163 44.860 1.00 48.68 80 THR A O 1
ATOM 589 N N . PRO A 1 82 ? 25.208 93.182 45.605 1.00 48.66 81 PRO A N 1
ATOM 590 C CA . PRO A 1 82 ? 25.514 94.350 44.767 1.00 48.72 81 PRO A CA 1
ATOM 591 C C . PRO A 1 82 ? 25.255 94.151 43.268 1.00 48.64 81 PRO A C 1
ATOM 592 O O . PRO A 1 82 ? 24.961 95.121 42.566 1.00 48.64 81 PRO A O 1
ATOM 596 N N . PHE A 1 83 ? 25.355 92.909 42.797 1.00 48.60 82 PHE A N 1
ATOM 597 C CA . PHE A 1 83 ? 25.198 92.593 41.373 1.00 48.58 82 PHE A CA 1
ATOM 598 C C . PHE A 1 83 ? 23.747 92.344 40.954 1.00 48.45 82 PHE A C 1
ATOM 599 O O . PHE A 1 83 ? 23.454 92.227 39.766 1.00 48.50 82 PHE A O 1
ATOM 607 N N . HIS A 1 84 ? 22.849 92.269 41.933 1.00 48.34 83 HIS A N 1
ATOM 608 C CA . HIS A 1 84 ? 21.432 91.991 41.692 1.00 48.09 83 HIS A CA 1
ATOM 609 C C . HIS A 1 84 ? 20.732 92.986 40.752 1.00 48.06 83 HIS A C 1
ATOM 610 O O . HIS A 1 84 ? 20.080 92.557 39.804 1.00 48.07 83 HIS A O 1
ATOM 617 N N . PRO A 1 85 ? 20.854 94.310 41.012 1.00 48.13 84 PRO A N 1
ATOM 618 C CA . PRO A 1 85 ? 20.169 95.280 40.151 1.00 48.02 84 PRO A CA 1
ATOM 619 C C . PRO A 1 85 ? 20.627 95.235 38.691 1.00 47.78 84 PRO A C 1
ATOM 620 O O . PRO A 1 85 ? 19.789 95.177 37.788 1.00 47.79 84 PRO A O 1
ATOM 624 N N . GLU A 1 86 ? 21.940 95.250 38.470 1.00 47.36 85 GLU A N 1
ATOM 625 C CA . GLU A 1 86 ? 22.499 95.254 37.118 1.00 47.25 85 GLU A CA 1
ATOM 626 C C . GLU A 1 86 ? 22.236 93.955 36.353 1.00 46.47 85 GLU A C 1
ATOM 627 O O . GLU A 1 86 ? 22.097 93.972 35.127 1.00 46.86 85 GLU A O 1
ATOM 641 N N . THR A 1 88 ? 19.535 91.942 37.003 1.00 43.93 87 THR A N 1
ATOM 642 C CA . THR A 1 88 ? 18.091 91.947 36.779 1.00 43.76 87 THR A CA 1
ATOM 643 C C . THR A 1 88 ? 17.725 92.820 35.580 1.00 43.64 87 THR A C 1
ATOM 644 O O . THR A 1 88 ? 16.995 92.378 34.696 1.00 43.64 87 THR A O 1
ATOM 648 N N . ILE A 1 89 ? 18.254 94.042 35.545 1.00 43.75 88 ILE A N 1
ATOM 649 C CA . ILE A 1 89 ? 18.005 94.972 34.438 1.00 43.56 88 ILE A CA 1
ATOM 650 C C . ILE A 1 89 ? 18.412 94.364 33.089 1.00 43.81 88 ILE A C 1
ATOM 651 O O . ILE A 1 89 ? 17.629 94.380 32.136 1.00 44.26 88 ILE A O 1
ATOM 656 N N . TYR A 1 90 ? 19.621 93.809 33.023 1.00 43.68 89 TYR A N 1
ATOM 657 C CA . TYR A 1 90 ? 20.127 93.211 31.786 1.00 43.55 89 TYR A CA 1
ATOM 658 C C . TYR A 1 90 ? 19.264 92.040 31.309 1.00 43.38 89 TYR A C 1
ATOM 659 O O . TYR A 1 90 ? 18.968 91.927 30.119 1.00 43.18 89 TYR A O 1
ATOM 668 N N . ALA A 1 91 ? 18.858 91.188 32.249 1.00 43.47 90 ALA A N 1
ATOM 669 C CA . ALA A 1 91 ? 18.037 90.013 31.956 1.00 43.50 90 ALA A CA 1
ATOM 670 C C . ALA A 1 91 ? 16.595 90.374 31.596 1.00 43.65 90 ALA A C 1
ATOM 671 O O . ALA A 1 91 ? 16.012 89.759 30.702 1.00 43.64 90 ALA A O 1
ATOM 681 N N . ASN A 1 93 ? 15.682 93.218 30.205 1.00 43.92 92 ASN A N 1
ATOM 682 C CA . ASN A 1 93 ? 15.795 93.830 28.879 1.00 43.98 92 ASN A CA 1
ATOM 683 C C . ASN A 1 93 ? 15.962 92.820 27.746 1.00 44.24 92 ASN A C 1
ATOM 684 O O . ASN A 1 93 ? 15.665 93.122 26.588 1.00 44.37 92 ASN A O 1
ATOM 689 N N . ALA A 1 94 ? 16.445 91.627 28.086 1.00 44.25 93 ALA A N 1
ATOM 690 C CA . ALA A 1 94 ? 16.627 90.558 27.113 1.00 44.33 93 ALA A CA 1
ATOM 691 C C . ALA A 1 94 ? 15.394 89.658 27.012 1.00 44.61 93 ALA A C 1
ATOM 692 O O . ALA A 1 94 ? 15.433 88.613 26.358 1.00 44.89 93 ALA A O 1
ATOM 694 N N . GLY A 1 95 ? 14.306 90.066 27.663 1.00 44.74 94 GLY A N 1
ATOM 695 C CA . GLY A 1 95 ? 13.026 89.358 27.572 1.00 44.67 94 GLY A CA 1
ATOM 696 C C . GLY A 1 95 ? 12.861 88.194 28.531 1.00 44.71 94 GLY A C 1
ATOM 697 O O . GLY A 1 95 ? 11.840 87.500 28.507 1.00 44.98 94 GLY A O 1
ATOM 698 N N . LEU A 1 96 ? 13.860 87.987 29.384 1.00 44.45 95 LEU A N 1
ATOM 699 C CA . LEU A 1 96 ? 13.873 86.869 30.321 1.00 44.08 95 LEU A CA 1
ATOM 700 C C . LEU A 1 96 ? 12.960 87.098 31.524 1.00 43.96 95 LEU A C 1
ATOM 701 O O . LEU A 1 96 ? 12.740 88.235 31.950 1.00 43.69 95 LEU A O 1
ATOM 706 N N . ASN A 1 97 ? 12.421 86.003 32.054 1.00 43.77 96 ASN A N 1
ATOM 707 C CA . ASN A 1 97 ? 11.749 86.016 33.345 1.00 43.59 96 ASN A CA 1
ATOM 708 C C . ASN A 1 97 ? 12.810 85.848 34.421 1.00 43.43 96 ASN A C 1
ATOM 709 O O . ASN A 1 97 ? 13.732 85.046 34.267 1.00 43.27 96 ASN A O 1
ATOM 714 N N . VAL A 1 98 ? 12.690 86.612 35.502 1.00 43.51 97 VAL A N 1
ATOM 715 C CA . VAL A 1 98 ? 13.759 86.695 36.494 1.00 43.31 97 VAL A CA 1
ATOM 716 C C . VAL A 1 98 ? 13.321 86.260 37.890 1.00 43.70 97 VAL A C 1
ATOM 717 O O . VAL A 1 98 ? 12.343 86.774 38.441 1.00 43.51 97 VAL A O 1
ATOM 721 N N . PHE A 1 99 ? 14.056 85.298 38.442 1.00 44.03 98 PHE A N 1
ATOM 722 C CA . PHE A 1 99 ? 14.005 84.998 39.863 1.00 44.27 98 PHE A CA 1
ATOM 723 C C . PHE A 1 99 ? 15.294 85.517 40.488 1.00 44.69 98 PHE A C 1
ATOM 724 O O . PHE A 1 99 ? 16.374 84.973 40.250 1.00 44.83 98 PHE A O 1
ATOM 732 N N . CYS A 1 100 ? 15.175 86.580 41.275 1.00 45.18 99 CYS A N 1
ATOM 733 C CA . CYS A 1 100 ? 16.327 87.170 41.945 1.00 45.63 99 CYS A CA 1
ATOM 734 C C . CYS A 1 100 ? 16.257 86.907 43.442 1.00 46.12 99 CYS A C 1
ATOM 735 O O . CYS A 1 100 ? 15.207 87.088 44.065 1.00 46.30 99 CYS A O 1
ATOM 738 N N . GLU A 1 101 ? 17.377 86.477 44.015 1.00 46.49 100 GLU A N 1
ATOM 739 C CA . GLU A 1 101 ? 17.468 86.274 45.456 1.00 46.87 100 GLU A CA 1
ATOM 740 C C . GLU A 1 101 ? 17.389 87.582 46.229 1.00 47.48 100 GLU A C 1
ATOM 741 O O . GLU A 1 101 ? 17.644 88.658 45.683 1.00 47.35 100 GLU A O 1
ATOM 747 N N . LYS A 1 102 ? 17.016 87.473 47.502 1.00 48.23 101 LYS A N 1
ATOM 748 C CA . LYS A 1 102 ? 16.938 88.619 48.399 1.00 48.73 101 LYS A CA 1
ATOM 749 C C . LYS A 1 102 ? 18.350 89.023 48.842 1.00 49.26 101 LYS A C 1
ATOM 750 O O . LYS A 1 102 ? 19.247 88.180 48.873 1.00 49.55 101 LYS A O 1
ATOM 756 N N . PRO A 1 103 ? 18.568 90.316 49.149 1.00 49.69 102 PRO A N 1
ATOM 757 C CA . PRO A 1 103 ? 17.667 91.453 48.947 1.00 49.90 102 PRO A CA 1
ATOM 758 C C . PRO A 1 103 ? 17.747 91.953 47.507 1.00 50.14 102 PRO A C 1
ATOM 759 O O . PRO A 1 103 ? 18.564 91.453 46.730 1.00 50.21 102 PRO A O 1
ATOM 763 N N . LEU A 1 104 ? 16.907 92.926 47.157 1.00 50.29 103 LEU A N 1
ATOM 764 C CA . LEU A 1 104 ? 16.904 93.497 45.806 1.00 50.55 103 LEU A CA 1
ATOM 765 C C . LEU A 1 104 ? 18.249 94.125 45.436 1.00 50.89 103 LEU A C 1
ATOM 766 O O . LEU A 1 104 ? 18.711 93.996 44.301 1.00 51.14 103 LEU A O 1
ATOM 771 N N . GLY A 1 105 ? 18.868 94.796 46.404 1.00 51.08 104 GLY A N 1
ATOM 772 C CA . GLY A 1 105 ? 20.159 95.448 46.213 1.00 51.61 104 GLY A CA 1
ATOM 773 C C . GLY A 1 105 ? 20.602 96.143 47.485 1.00 52.12 104 GLY A C 1
ATOM 774 O O . GLY A 1 105 ? 20.138 95.801 48.572 1.00 51.83 104 GLY A O 1
ATOM 775 N N . LEU A 1 106 ? 21.498 97.119 47.347 1.00 52.88 105 LEU A N 1
ATOM 776 C CA . LEU A 1 106 ? 22.002 97.881 48.494 1.00 53.60 105 LEU A CA 1
ATOM 777 C C . LEU A 1 106 ? 21.827 99.384 48.316 1.00 54.49 105 LEU A C 1
ATOM 778 O O . LEU A 1 106 ? 21.320 100.062 49.210 1.00 54.47 105 LEU A O 1
ATOM 783 N N . ASP A 1 107 ? 22.255 99.892 47.161 1.00 55.67 106 ASP A N 1
ATOM 784 C CA . ASP A 1 107 ? 22.097 101.301 46.807 1.00 56.67 106 ASP A CA 1
ATOM 785 C C . ASP A 1 107 ? 20.654 101.581 46.396 1.00 57.07 106 ASP A C 1
ATOM 786 O O . ASP A 1 107 ? 20.102 100.886 45.543 1.00 57.07 106 ASP A O 1
ATOM 791 N N . PHE A 1 108 ? 20.052 102.602 47.005 1.00 57.73 107 PHE A N 1
ATOM 792 C CA . PHE A 1 108 ? 18.666 102.984 46.710 1.00 58.42 107 PHE A CA 1
ATOM 793 C C . PHE A 1 108 ? 18.460 103.484 45.277 1.00 58.22 107 PHE A C 1
ATOM 794 O O . PHE A 1 108 ? 17.375 103.319 44.713 1.00 58.23 107 PHE A O 1
ATOM 802 N N . ASN A 1 109 ? 19.494 104.098 44.703 1.00 57.95 108 ASN A N 1
ATOM 803 C CA . ASN A 1 109 ? 19.459 104.549 43.311 1.00 57.76 108 ASN A CA 1
ATOM 804 C C . ASN A 1 109 ? 19.408 103.381 42.327 1.00 57.22 108 ASN A C 1
ATOM 805 O O . ASN A 1 109 ? 18.620 103.398 41.380 1.00 57.28 108 ASN A O 1
ATOM 810 N N . GLU A 1 110 ? 20.247 102.373 42.566 1.00 56.54 109 GLU A N 1
ATOM 811 C CA . GLU A 1 110 ? 20.288 101.162 41.743 1.00 56.06 109 GLU A CA 1
ATOM 812 C C . GLU A 1 110 ? 18.977 100.382 41.793 1.00 54.96 109 GLU A C 1
ATOM 813 O O . GLU A 1 110 ? 18.513 99.883 40.768 1.00 55.06 109 GLU A O 1
ATOM 819 N N . VAL A 1 111 ? 18.394 100.286 42.988 1.00 53.93 110 VAL A N 1
ATOM 820 C CA . VAL A 1 111 ? 17.158 99.529 43.218 1.00 53.04 110 VAL A CA 1
ATOM 821 C C . VAL A 1 111 ? 15.936 100.224 42.611 1.00 52.46 110 VAL A C 1
ATOM 822 O O . VAL A 1 111 ? 15.005 99.556 42.150 1.00 52.40 110 VAL A O 1
ATOM 826 N N . ASP A 1 112 ? 15.948 101.557 42.612 1.00 51.66 111 ASP A N 1
ATOM 827 C CA . ASP A 1 112 ? 14.885 102.340 41.983 1.00 51.10 111 ASP A CA 1
ATOM 828 C C . ASP A 1 112 ? 14.827 102.108 40.476 1.00 50.00 111 ASP A C 1
ATOM 829 O O . ASP A 1 112 ? 13.747 101.891 39.919 1.00 50.11 111 ASP A O 1
ATOM 834 N N . GLU A 1 113 ? 15.992 102.151 39.830 1.00 48.58 112 GLU A N 1
ATOM 835 C CA . GLU A 1 113 ? 16.107 101.913 38.392 1.00 47.24 112 GLU A CA 1
ATOM 836 C C . GLU A 1 113 ? 15.693 100.485 38.051 1.00 45.99 112 GLU A C 1
ATOM 837 O O . GLU A 1 113 ? 14.986 100.252 37.067 1.00 45.89 112 GLU A O 1
ATOM 847 N N . ALA A 1 115 ? 13.634 98.543 39.835 1.00 43.16 114 ALA A N 1
ATOM 848 C CA . ALA A 1 115 ? 12.183 98.470 40.017 1.00 43.30 114 ALA A CA 1
ATOM 849 C C . ALA A 1 115 ? 11.427 99.024 38.811 1.00 43.55 114 ALA A C 1
ATOM 850 O O . ALA A 1 115 ? 10.413 98.458 38.396 1.00 43.60 114 ALA A O 1
ATOM 852 N N . LYS A 1 116 ? 11.934 100.125 38.255 1.00 43.75 115 LYS A N 1
ATOM 853 C CA . LYS A 1 116 ? 11.343 100.765 37.078 1.00 43.95 115 LYS A CA 1
ATOM 854 C C . LYS A 1 116 ? 11.440 99.883 35.829 1.00 44.10 115 LYS A C 1
ATOM 855 O O . LYS A 1 116 ? 10.505 99.831 35.027 1.00 44.24 115 LYS A O 1
ATOM 857 N N . VAL A 1 117 ? 12.571 99.195 35.680 1.00 44.23 116 VAL A N 1
ATOM 858 C CA . VAL A 1 117 ? 12.799 98.271 34.564 1.00 44.49 116 VAL A CA 1
ATOM 859 C C . VAL A 1 117 ? 11.849 97.066 34.638 1.00 44.75 116 VAL A C 1
ATOM 860 O O . VAL A 1 117 ? 11.328 96.614 33.613 1.00 44.69 116 VAL A O 1
ATOM 864 N N . ILE A 1 118 ? 11.619 96.569 35.854 1.00 45.16 117 ILE A N 1
ATOM 865 C CA . ILE A 1 118 ? 10.690 95.460 36.099 1.00 45.48 117 ILE A CA 1
ATOM 866 C C . ILE A 1 118 ? 9.249 95.861 35.768 1.00 45.99 117 ILE A C 1
ATOM 867 O O . ILE A 1 118 ? 8.502 95.078 35.177 1.00 46.04 117 ILE A O 1
ATOM 872 N N . LYS A 1 119 ? 8.876 97.086 36.138 1.00 46.56 118 LYS A N 1
ATOM 873 C CA . LYS A 1 119 ? 7.539 97.617 35.870 1.00 47.04 118 LYS A CA 1
ATOM 874 C C . LYS A 1 119 ? 7.269 97.763 34.372 1.00 47.37 118 LYS A C 1
ATOM 875 O O . LYS A 1 119 ? 6.143 97.552 33.919 1.00 47.46 118 LYS A O 1
ATOM 878 N N . SER A 1 120 ? 8.306 98.107 33.609 1.00 47.82 119 SER A N 1
ATOM 879 C CA . SER A 1 120 ? 8.170 98.322 32.164 1.00 48.28 119 SER A CA 1
ATOM 880 C C . SER A 1 120 ? 8.072 97.019 31.355 1.00 48.58 119 SER A C 1
ATOM 881 O O . SER A 1 120 ? 7.844 97.054 30.144 1.00 48.81 119 SER A O 1
ATOM 884 N N . HIS A 1 121 ? 8.244 95.881 32.025 1.00 48.72 120 HIS A N 1
ATOM 885 C CA . HIS A 1 121 ? 8.046 94.574 31.399 1.00 48.92 120 HIS A CA 1
ATOM 886 C C . HIS A 1 121 ? 6.991 93.768 32.168 1.00 49.22 120 HIS A C 1
ATOM 887 O O . HIS A 1 121 ? 7.335 92.847 32.916 1.00 49.02 120 HIS A O 1
ATOM 894 N N . PRO A 1 122 ? 5.697 94.106 31.979 1.00 49.55 121 PRO A N 1
ATOM 895 C CA . PRO A 1 122 ? 4.628 93.460 32.749 1.00 49.81 121 PRO A CA 1
ATOM 896 C C . PRO A 1 122 ? 4.336 92.028 32.289 1.00 49.88 121 PRO A C 1
ATOM 897 O O . PRO A 1 122 ? 3.740 91.250 33.040 1.00 49.94 121 PRO A O 1
ATOM 901 N N . ASN A 1 123 ? 4.756 91.703 31.066 1.00 49.88 122 ASN A N 1
ATOM 902 C CA A ASN A 1 123 ? 4.594 90.363 30.505 0.50 49.80 122 ASN A CA 1
ATOM 903 C CA B ASN A 1 123 ? 4.587 90.360 30.516 0.50 49.80 122 ASN A CA 1
ATOM 904 C C . ASN A 1 123 ? 5.656 89.388 31.013 1.00 49.61 122 ASN A C 1
ATOM 905 O O . ASN A 1 123 ? 5.549 88.176 30.809 1.00 49.90 122 ASN A O 1
ATOM 914 N N . GLN A 1 124 ? 6.680 89.927 31.674 1.00 48.85 123 GLN A N 1
ATOM 915 C CA . GLN A 1 124 ? 7.764 89.125 32.235 1.00 47.93 123 GLN A CA 1
ATOM 916 C C . GLN A 1 124 ? 7.625 89.020 33.745 1.00 47.53 123 GLN A C 1
ATOM 917 O O . GLN A 1 124 ? 7.449 90.028 34.437 1.00 47.80 123 GLN A O 1
ATOM 923 N N . ILE A 1 125 ? 7.708 87.794 34.248 1.00 46.71 124 ILE A N 1
ATOM 924 C CA . ILE A 1 125 ? 7.582 87.536 35.677 1.00 45.85 124 ILE A CA 1
ATOM 925 C C . ILE A 1 125 ? 8.872 87.919 36.399 1.00 45.45 124 ILE A C 1
ATOM 926 O O . ILE A 1 125 ? 9.968 87.560 35.961 1.00 45.25 124 ILE A O 1
ATOM 931 N N . PHE A 1 126 ? 8.729 88.677 37.485 1.00 45.00 125 PHE A N 1
ATOM 932 C CA . PHE A 1 126 ? 9.820 88.880 38.432 1.00 44.59 125 PHE A CA 1
ATOM 933 C C . PHE A 1 126 ? 9.423 88.357 39.807 1.00 44.67 125 PHE A C 1
ATOM 934 O O . PHE A 1 126 ? 8.313 88.606 40.277 1.00 44.48 125 PHE A O 1
ATOM 942 N N . GLN A 1 127 ? 10.346 87.649 40.453 1.00 44.86 126 GLN A N 1
ATOM 943 C CA . GLN A 1 127 ? 10.087 87.063 41.761 1.00 44.87 126 GLN A CA 1
ATOM 944 C C . GLN A 1 127 ? 11.292 87.181 42.691 1.00 44.61 126 GLN A C 1
ATOM 945 O O . GLN A 1 127 ? 12.417 86.852 42.305 1.00 44.36 126 GLN A O 1
ATOM 951 N N . SER A 1 128 ? 11.032 87.660 43.910 1.00 44.62 127 SER A N 1
ATOM 952 C CA A SER A 1 128 ? 12.055 87.780 44.948 0.50 44.79 127 SER A CA 1
ATOM 953 C CA B SER A 1 128 ? 12.055 87.780 44.947 0.50 44.70 127 SER A CA 1
ATOM 954 C C . SER A 1 128 ? 12.243 86.448 45.683 1.00 44.78 127 SER A C 1
ATOM 955 O O . SER A 1 128 ? 11.595 85.450 45.351 1.00 44.82 127 SER A O 1
ATOM 960 N N . GLY A 1 129 ? 13.125 86.430 46.683 1.00 44.65 128 GLY A N 1
ATOM 961 C CA . GLY A 1 129 ? 13.428 85.199 47.409 1.00 44.73 128 GLY A CA 1
ATOM 962 C C . GLY A 1 129 ? 13.095 85.145 48.891 1.00 44.78 128 GLY A C 1
ATOM 963 O O . GLY A 1 129 ? 13.895 84.650 49.687 1.00 44.62 128 GLY A O 1
ATOM 964 N N . PHE A 1 130 ? 11.920 85.640 49.274 1.00 44.93 129 PHE A N 1
ATOM 965 C CA . PHE A 1 130 ? 11.466 85.498 50.661 1.00 45.10 129 PHE A CA 1
ATOM 966 C C . PHE A 1 130 ? 10.821 84.129 50.862 1.00 44.92 129 PHE A C 1
ATOM 967 O O . PHE A 1 130 ? 9.590 83.995 50.846 1.00 45.32 129 PHE A O 1
ATOM 983 N N . ARG A 1 132 ? 10.638 82.049 53.425 1.00 43.97 131 ARG A N 1
ATOM 984 C CA . ARG A 1 132 ? 9.981 81.714 54.697 1.00 43.86 131 ARG A CA 1
ATOM 985 C C . ARG A 1 132 ? 8.459 81.748 54.607 1.00 43.71 131 ARG A C 1
ATOM 986 O O . ARG A 1 132 ? 7.777 81.061 55.369 1.00 44.12 131 ARG A O 1
ATOM 994 N N . ARG A 1 133 ? 7.939 82.534 53.666 1.00 43.33 132 ARG A N 1
ATOM 995 C CA . ARG A 1 133 ? 6.499 82.605 53.408 1.00 43.25 132 ARG A CA 1
ATOM 996 C C . ARG A 1 133 ? 5.943 81.286 52.862 1.00 43.15 132 ARG A C 1
ATOM 997 O O . ARG A 1 133 ? 4.745 81.013 52.974 1.00 43.38 132 ARG A O 1
ATOM 1005 N N . TYR A 1 134 ? 6.826 80.482 52.272 1.00 43.08 133 TYR A N 1
ATOM 1006 C CA . TYR A 1 134 ? 6.476 79.175 51.714 1.00 42.81 133 TYR A CA 1
ATOM 1007 C C . TYR A 1 134 ? 6.617 78.047 52.738 1.00 42.80 133 TYR A C 1
ATOM 1008 O O . TYR A 1 134 ? 6.020 76.979 52.573 1.00 42.98 133 TYR A O 1
ATOM 1017 N N . ASP A 1 135 ? 7.411 78.287 53.784 1.00 42.62 134 ASP A N 1
ATOM 1018 C CA . ASP A 1 135 ? 7.658 77.293 54.833 1.00 42.19 134 ASP A CA 1
ATOM 1019 C C . ASP A 1 135 ? 6.352 76.828 55.478 1.00 41.83 134 ASP A C 1
ATOM 1020 O O . ASP A 1 135 ? 5.466 77.640 55.754 1.00 41.69 134 ASP A O 1
ATOM 1025 N N . ASP A 1 136 ? 6.255 75.519 55.707 1.00 41.46 135 ASP A N 1
ATOM 1026 C CA . ASP A 1 136 ? 5.042 74.878 56.219 1.00 41.31 135 ASP A CA 1
ATOM 1027 C C . ASP A 1 136 ? 4.611 75.407 57.585 1.00 41.00 135 ASP A C 1
ATOM 1028 O O . ASP A 1 136 ? 3.421 75.621 57.821 1.00 40.76 135 ASP A O 1
ATOM 1031 N N . SER A 1 137 ? 5.586 75.619 58.469 1.00 40.92 136 SER A N 1
ATOM 1032 C CA . SER A 1 137 ? 5.332 76.078 59.839 1.00 40.65 136 SER A CA 1
ATOM 1033 C C . SER A 1 137 ? 4.891 77.541 59.910 1.00 40.84 136 SER A C 1
ATOM 1034 O O . SER A 1 137 ? 3.920 77.870 60.602 1.00 40.44 136 SER A O 1
ATOM 1037 N N . TYR A 1 138 ? 5.602 78.414 59.196 1.00 41.12 137 TYR A N 1
ATOM 1038 C CA . TYR A 1 138 ? 5.225 79.825 59.122 1.00 41.37 137 TYR A CA 1
ATOM 1039 C C . TYR A 1 138 ? 3.810 79.988 58.569 1.00 41.24 137 TYR A C 1
ATOM 1040 O O . TYR A 1 138 ? 3.022 80.778 59.100 1.00 41.51 137 TYR A O 1
ATOM 1049 N N . ARG A 1 139 ? 3.495 79.221 57.525 1.00 40.93 138 ARG A N 1
ATOM 1050 C CA . ARG A 1 139 ? 2.154 79.191 56.931 1.00 41.00 138 ARG A CA 1
ATOM 1051 C C . ARG A 1 139 ? 1.081 78.731 57.921 1.00 40.86 138 ARG A C 1
ATOM 1052 O O . ARG A 1 139 ? -0.028 79.266 57.934 1.00 41.34 138 ARG A O 1
ATOM 1057 N N . TYR A 1 140 ? 1.420 77.733 58.735 1.00 40.49 139 TYR A N 1
ATOM 1058 C CA . TYR A 1 140 ? 0.519 77.207 59.760 1.00 40.29 139 TYR A CA 1
ATOM 1059 C C . TYR A 1 140 ? 0.210 78.268 60.817 1.00 40.06 139 TYR A C 1
ATOM 1060 O O . TYR A 1 140 ? -0.945 78.445 61.213 1.00 40.13 139 TYR A O 1
ATOM 1069 N N . ALA A 1 141 ? 1.251 78.974 61.250 1.00 39.87 140 ALA A N 1
ATOM 1070 C CA . ALA A 1 141 ? 1.126 80.049 62.226 1.00 40.15 140 ALA A CA 1
ATOM 1071 C C . ALA A 1 141 ? 0.349 81.244 61.679 1.00 40.62 140 ALA A C 1
ATOM 1072 O O . ALA A 1 141 ? -0.403 81.884 62.415 1.00 40.65 140 ALA A O 1
ATOM 1074 N N . LYS A 1 142 ? 0.543 81.540 60.392 1.00 41.12 141 LYS A N 1
ATOM 1075 C CA . LYS A 1 142 ? -0.187 82.608 59.706 1.00 41.51 141 LYS A CA 1
ATOM 1076 C C . LYS A 1 142 ? -1.681 82.296 59.644 1.00 42.16 141 LYS A C 1
ATOM 1077 O O . LYS A 1 142 ? -2.517 83.192 59.781 1.00 41.85 141 LYS A O 1
ATOM 1083 N N . LYS A 1 143 ? -2.001 81.020 59.444 1.00 43.07 142 LYS A N 1
ATOM 1084 C CA . LYS A 1 143 ? -3.381 80.555 59.419 1.00 44.44 142 LYS A CA 1
ATOM 1085 C C . LYS A 1 143 ? -4.002 80.674 60.811 1.00 44.77 142 LYS A C 1
ATOM 1086 O O . LYS A 1 143 ? -5.130 81.144 60.945 1.00 44.63 142 LYS A O 1
ATOM 1092 N N . ILE A 1 144 ? -3.251 80.260 61.834 1.00 45.23 143 ILE A N 1
ATOM 1093 C CA . ILE A 1 144 ? -3.658 80.401 63.236 1.00 45.69 143 ILE A CA 1
ATOM 1094 C C . ILE A 1 144 ? -4.007 81.856 63.561 1.00 45.98 143 ILE A C 1
ATOM 1095 O O . ILE A 1 144 ? -5.064 82.136 64.129 1.00 46.22 143 ILE A O 1
ATOM 1100 N N . VAL A 1 145 ? -3.116 82.769 63.184 1.00 46.12 144 VAL A N 1
ATOM 1101 C CA . VAL A 1 145 ? -3.297 84.195 63.438 1.00 46.44 144 VAL A CA 1
ATOM 1102 C C . VAL A 1 145 ? -4.533 84.743 62.714 1.00 46.73 144 VAL A C 1
ATOM 1103 O O . VAL A 1 145 ? -5.332 85.463 63.315 1.00 46.72 144 VAL A O 1
ATOM 1107 N N . ASP A 1 146 ? -4.691 84.381 61.440 1.00 46.89 145 ASP A N 1
ATOM 1108 C CA . ASP A 1 146 ? -5.802 84.864 60.616 1.00 47.10 145 ASP A CA 1
ATOM 1109 C C . ASP A 1 146 ? -7.166 84.359 61.085 1.00 47.54 145 ASP A C 1
ATOM 1110 O O . ASP A 1 146 ? -8.177 85.042 60.909 1.00 47.96 145 ASP A O 1
ATOM 1115 N N . ASN A 1 147 ? -7.195 83.168 61.677 1.00 47.70 146 ASN A N 1
ATOM 1116 C CA . ASN A 1 147 ? -8.425 82.628 62.252 1.00 48.13 146 ASN A CA 1
ATOM 1117 C C . ASN A 1 147 ? -8.766 83.293 63.589 1.00 47.68 146 ASN A C 1
ATOM 1118 O O . ASN A 1 147 ? -9.848 83.080 64.143 1.00 47.42 146 ASN A O 1
ATOM 1123 N N . GLY A 1 148 ? -7.831 84.095 64.096 1.00 47.27 147 GLY A N 1
ATOM 1124 C CA . GLY A 1 148 ? -8.017 84.826 65.346 1.00 46.82 147 GLY A CA 1
ATOM 1125 C C . GLY A 1 148 ? -7.691 84.006 66.580 1.00 46.59 147 GLY A C 1
ATOM 1126 O O . GLY A 1 148 ? -8.070 84.380 67.694 1.00 46.84 147 GLY A O 1
ATOM 1127 N N . ASP A 1 149 ? -6.980 82.896 66.383 1.00 45.88 148 ASP A N 1
ATOM 1128 C CA . ASP A 1 149 ? -6.647 81.967 67.469 1.00 45.61 148 ASP A CA 1
ATOM 1129 C C . ASP A 1 149 ? -5.611 82.497 68.477 1.00 44.75 148 ASP A C 1
ATOM 1130 O O . ASP A 1 149 ? -5.294 81.819 69.460 1.00 44.62 148 ASP A O 1
ATOM 1135 N N . ILE A 1 150 ? -5.075 83.691 68.230 1.00 43.62 149 ILE A N 1
ATOM 1136 C CA . ILE A 1 150 ? -4.237 84.363 69.231 1.00 42.75 149 ILE A CA 1
ATOM 1137 C C . ILE A 1 150 ? -4.751 85.760 69.588 1.00 42.09 149 ILE A C 1
ATOM 1138 O O . ILE A 1 150 ? -4.096 86.498 70.326 1.00 41.93 149 ILE A O 1
ATOM 1143 N N . GLY A 1 151 ? -5.937 86.100 69.084 1.00 41.52 150 GLY A N 1
ATOM 1144 C CA . GLY A 1 151 ? -6.509 87.434 69.260 1.00 40.95 150 GLY A CA 1
ATOM 1145 C C . GLY A 1 151 ? -5.815 88.422 68.340 1.00 40.75 150 GLY A C 1
ATOM 1146 O O . GLY A 1 151 ? -5.411 88.064 67.232 1.00 40.55 150 GLY A O 1
ATOM 1147 N N . LYS A 1 152 ? -5.675 89.664 68.797 1.00 40.55 151 LYS A N 1
ATOM 1148 C CA . LYS A 1 152 ? -4.936 90.680 68.051 1.00 40.48 151 LYS A CA 1
ATOM 1149 C C . LYS A 1 152 ? -3.464 90.632 68.433 1.00 40.17 151 LYS A C 1
ATOM 1150 O O . LYS A 1 152 ? -3.126 90.422 69.598 1.00 40.48 151 LYS A O 1
ATOM 1154 N N . ILE A 1 153 ? -2.597 90.817 67.443 1.00 39.71 152 ILE A N 1
ATOM 1155 C CA . ILE A 1 153 ? -1.149 90.817 67.657 1.00 39.41 152 ILE A CA 1
ATOM 1156 C C . ILE A 1 153 ? -0.739 92.044 68.467 1.00 39.70 152 ILE A C 1
ATOM 1157 O O . ILE A 1 153 ? -1.204 93.155 68.200 1.00 40.00 152 ILE A O 1
ATOM 1162 N N . ILE A 1 154 ? 0.114 91.837 69.466 1.00 39.87 153 ILE A N 1
ATOM 1163 C CA . ILE A 1 154 ? 0.650 92.950 70.251 1.00 39.98 153 ILE A CA 1
ATOM 1164 C C . ILE A 1 154 ? 2.172 93.079 70.125 1.00 39.72 153 ILE A C 1
ATOM 1165 O O . ILE A 1 154 ? 2.719 94.175 70.257 1.00 39.79 153 ILE A O 1
ATOM 1170 N N . TYR A 1 155 ? 2.844 91.962 69.853 1.00 39.44 154 TYR A N 1
ATOM 1171 C CA . TYR A 1 155 ? 4.306 91.924 69.816 1.00 38.80 154 TYR A CA 1
ATOM 1172 C C . TYR A 1 155 ? 4.832 90.753 68.999 1.00 38.62 154 TYR A C 1
ATOM 1173 O O . TYR A 1 155 ? 4.258 89.663 69.015 1.00 39.02 154 TYR A O 1
ATOM 1190 N N . ARG A 1 157 ? 8.689 88.787 67.687 1.00 39.50 156 ARG A N 1
ATOM 1191 C CA . ARG A 1 157 ? 10.121 88.658 67.906 1.00 40.95 156 ARG A CA 1
ATOM 1192 C C . ARG A 1 157 ? 10.719 87.715 66.874 1.00 41.26 156 ARG A C 1
ATOM 1193 O O . ARG A 1 157 ? 10.304 86.563 66.756 1.00 41.27 156 ARG A O 1
ATOM 1201 N N . GLY A 1 158 ? 11.687 88.225 66.119 1.00 41.78 157 GLY A N 1
ATOM 1202 C CA . GLY A 1 158 ? 12.365 87.446 65.097 1.00 41.88 157 GLY A CA 1
ATOM 1203 C C . GLY A 1 158 ? 13.827 87.255 65.431 1.00 42.33 157 GLY A C 1
ATOM 1204 O O . GLY A 1 158 ? 14.542 88.223 65.693 1.00 42.28 157 GLY A O 1
ATOM 1205 N N . TYR A 1 159 ? 14.257 85.995 65.435 1.00 42.91 158 TYR A N 1
ATOM 1206 C CA . TYR A 1 159 ? 15.654 85.621 65.619 1.00 43.23 158 TYR A CA 1
ATOM 1207 C C . TYR A 1 159 ? 16.173 84.982 64.339 1.00 43.20 158 TYR A C 1
ATOM 1208 O O . TYR A 1 159 ? 15.506 84.125 63.750 1.00 42.97 158 TYR A O 1
ATOM 1217 N N . GLY A 1 160 ? 17.366 85.399 63.921 1.00 43.02 159 GLY A N 1
ATOM 1218 C CA . GLY A 1 160 ? 18.050 84.820 62.772 1.00 42.49 159 GLY A CA 1
ATOM 1219 C C . GLY A 1 160 ? 19.535 84.755 63.056 1.00 42.65 159 GLY A C 1
ATOM 1220 O O . GLY A 1 160 ? 20.279 85.685 62.735 1.00 42.21 159 GLY A O 1
ATOM 1221 N N . ILE A 1 161 ? 19.960 83.659 63.678 1.00 42.99 160 ILE A N 1
ATOM 1222 C CA . ILE A 1 161 ? 21.348 83.506 64.118 1.00 43.38 160 ILE A CA 1
ATOM 1223 C C . ILE A 1 161 ? 22.010 82.276 63.496 1.00 42.93 160 ILE A C 1
ATOM 1224 O O . ILE A 1 161 ? 21.521 81.153 63.638 1.00 42.54 160 ILE A O 1
ATOM 1229 N N . ASP A 1 162 ? 23.113 82.518 62.791 1.00 43.02 161 A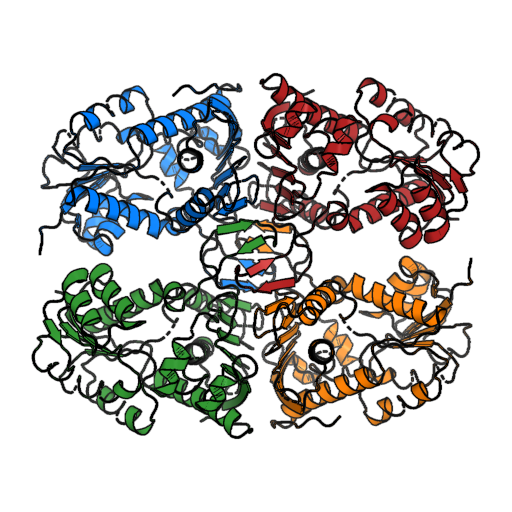SP A N 1
ATOM 1230 C CA . ASP A 1 162 ? 23.955 81.467 62.218 1.00 42.92 161 ASP A CA 1
ATOM 1231 C C . ASP A 1 162 ? 24.802 80.802 63.308 1.00 42.73 161 ASP A C 1
ATOM 1232 O O . ASP A 1 162 ? 25.047 81.409 64.353 1.00 42.24 161 ASP A O 1
ATOM 1237 N N . PRO A 1 163 ? 25.243 79.549 63.073 1.00 43.08 162 PRO A N 1
ATOM 1238 C CA . PRO A 1 163 ? 26.162 78.891 64.006 1.00 43.42 162 PRO A CA 1
ATOM 1239 C C . PRO A 1 163 ? 27.620 79.307 63.817 1.00 43.43 162 PRO A C 1
ATOM 1240 O O . PRO A 1 163 ? 27.986 79.795 62.749 1.00 43.43 162 PRO A O 1
ATOM 1244 N N . ILE A 1 164 ? 28.437 79.092 64.850 1.00 43.82 163 ILE A N 1
ATOM 1245 C CA . ILE A 1 164 ? 29.869 79.435 64.837 1.00 43.96 163 ILE A CA 1
ATOM 1246 C C . ILE A 1 164 ? 30.641 78.758 63.692 1.00 44.90 163 ILE A C 1
ATOM 1247 O O . ILE A 1 164 ? 31.641 79.297 63.201 1.00 45.18 163 ILE A O 1
ATOM 1252 N N . SER A 1 165 ? 30.177 77.581 63.275 1.00 45.54 164 SER A N 1
ATOM 1253 C CA . SER A 1 165 ? 30.787 76.844 62.167 1.00 46.35 164 SER A CA 1
ATOM 1254 C C . SER A 1 165 ? 30.687 77.606 60.845 1.00 47.04 164 SER A C 1
ATOM 1255 O O . SER A 1 165 ? 31.506 77.411 59.944 1.00 47.13 164 SER A O 1
ATOM 1258 N N . GLY A 1 166 ? 29.685 78.478 60.745 1.00 48.02 165 GLY A N 1
ATOM 1259 C CA . GLY A 1 166 ? 29.457 79.283 59.544 1.00 48.75 165 GLY A CA 1
ATOM 1260 C C . GLY A 1 166 ? 30.269 80.566 59.460 1.00 49.42 165 GLY A C 1
ATOM 1261 O O . GLY A 1 166 ? 30.174 81.292 58.470 1.00 49.54 165 GLY A O 1
ATOM 1270 N N . GLU A 1 168 ? 33.514 81.098 58.989 1.00 52.53 167 GLU A N 1
ATOM 1271 C CA . GLU A 1 168 ? 34.489 81.107 57.897 1.00 53.33 167 GLU A CA 1
ATOM 1272 C C . GLU A 1 168 ? 33.824 81.386 56.544 1.00 53.67 167 GLU A C 1
ATOM 1273 O O . GLU A 1 168 ? 34.291 82.232 55.777 1.00 53.31 167 GLU A O 1
ATOM 1279 N N . SER A 1 169 ? 32.728 80.679 56.272 1.00 54.58 168 SER A N 1
ATOM 1280 C CA . SER A 1 169 ? 31.978 80.829 55.021 1.00 55.30 168 SER A CA 1
ATOM 1281 C C . SER A 1 169 ? 31.238 82.162 54.902 1.00 55.91 168 SER A C 1
ATOM 1282 O O . SER A 1 169 ? 30.945 82.607 53.790 1.00 56.14 168 SER A O 1
ATOM 1285 N N . PHE A 1 170 ? 30.925 82.790 56.035 1.00 56.46 169 PHE A N 1
ATOM 1286 C CA . PHE A 1 170 ? 30.328 84.124 56.012 1.00 56.94 169 PHE A CA 1
ATOM 1287 C C . PHE A 1 170 ? 31.375 85.205 55.746 1.00 57.56 169 PHE A C 1
ATOM 1288 O O . PHE A 1 170 ? 31.128 86.129 54.969 1.00 57.57 169 PHE A O 1
ATOM 1296 N N . THR A 1 171 ? 32.525 85.102 56.413 1.00 57.98 170 THR A N 1
ATOM 1297 C CA . THR A 1 171 ? 33.612 86.067 56.242 1.00 58.52 170 THR A CA 1
ATOM 1298 C C . THR A 1 171 ? 34.035 86.132 54.768 1.00 59.33 170 THR A C 1
ATOM 1299 O O . THR A 1 171 ? 34.199 87.219 54.213 1.00 59.61 170 THR A O 1
ATOM 1303 N N . LYS A 1 172 ? 34.184 84.960 54.148 1.00 59.90 171 LYS A N 1
ATOM 1304 C CA . LYS A 1 172 ? 34.426 84.827 52.707 1.00 60.14 171 LYS A CA 1
ATOM 1305 C C . LYS A 1 172 ? 33.356 85.569 51.904 1.00 60.13 171 LYS A C 1
ATOM 1306 O O . LYS A 1 172 ? 33.669 86.348 51.005 1.00 60.23 171 LYS A O 1
ATOM 1312 N N . PHE A 1 173 ? 32.097 85.320 52.258 1.00 60.26 172 PHE A N 1
ATOM 1313 C CA . PHE A 1 173 ? 30.928 85.916 51.614 1.00 60.26 172 PHE A CA 1
ATOM 1314 C C . PHE A 1 173 ? 30.883 87.437 51.778 1.00 60.36 172 PHE A C 1
ATOM 1315 O O . PHE A 1 173 ? 30.482 88.150 50.856 1.00 60.46 172 PHE A O 1
ATOM 1323 N N . ALA A 1 174 ? 31.314 87.921 52.943 1.00 60.43 173 ALA A N 1
ATOM 1324 C CA . ALA A 1 174 ? 31.217 89.340 53.296 1.00 60.53 173 ALA A CA 1
ATOM 1325 C C . ALA A 1 174 ? 32.475 90.159 52.997 1.00 60.56 173 ALA A C 1
ATOM 1326 O O . ALA A 1 174 ? 32.418 91.389 52.958 1.00 60.63 173 ALA A O 1
ATOM 1328 N N . THR A 1 175 ? 33.607 89.488 52.802 1.00 60.67 174 THR A N 1
ATOM 1329 C CA . THR A 1 175 ? 34.845 90.181 52.435 1.00 60.88 174 THR A CA 1
ATOM 1330 C C . THR A 1 175 ? 34.914 90.384 50.919 1.00 60.91 174 THR A C 1
ATOM 1331 O O . THR A 1 175 ? 35.398 91.415 50.444 1.00 61.06 174 THR A O 1
ATOM 1335 N N . GLU A 1 176 ? 34.409 89.406 50.169 1.00 60.76 175 GLU A N 1
ATOM 1336 C CA . GLU A 1 176 ? 34.405 89.470 48.707 1.00 60.83 175 GLU A CA 1
ATOM 1337 C C . GLU A 1 176 ? 33.374 90.460 48.157 1.00 60.54 175 GLU A C 1
ATOM 1338 O O . GLU A 1 176 ? 33.539 90.985 47.051 1.00 60.69 175 GLU A O 1
ATOM 1344 N N . ALA A 1 177 ? 32.316 90.706 48.930 1.00 59.84 176 ALA A N 1
ATOM 1345 C CA . ALA A 1 177 ? 31.258 91.637 48.536 1.00 59.00 176 ALA A CA 1
ATOM 1346 C C . ALA A 1 177 ? 30.570 92.268 49.745 1.00 58.26 176 ALA A C 1
ATOM 1347 O O . ALA A 1 177 ? 30.549 91.689 50.832 1.00 58.26 176 ALA A O 1
ATOM 1349 N N . ASP A 1 178 ? 30.015 93.460 49.539 1.00 57.39 177 ASP A N 1
ATOM 1350 C CA . ASP A 1 178 ? 29.198 94.139 50.538 1.00 56.58 177 ASP A CA 1
ATOM 1351 C C . ASP A 1 178 ? 27.909 93.338 50.749 1.00 55.79 177 ASP A C 1
ATOM 1352 O O . ASP A 1 178 ? 27.110 93.182 49.821 1.00 55.59 177 ASP A O 1
ATOM 1357 N N . SER A 1 179 ? 27.727 92.813 51.960 1.00 54.97 178 SER A N 1
ATOM 1358 C CA . SER A 1 179 ? 26.505 92.082 52.309 1.00 54.36 178 SER A CA 1
ATOM 1359 C C . SER A 1 179 ? 25.374 93.045 52.673 1.00 53.70 178 SER A C 1
ATOM 1360 O O . SER A 1 179 ? 24.193 92.703 52.561 1.00 53.41 178 SER A O 1
ATOM 1363 N N . GLY A 1 180 ? 25.754 94.244 53.108 1.00 53.03 179 GLY A N 1
ATOM 1364 C CA . GLY A 1 180 ? 24.801 95.279 53.489 1.00 52.52 179 GLY A CA 1
ATOM 1365 C C . GLY A 1 180 ? 24.609 95.396 54.987 1.00 52.04 179 GLY A C 1
ATOM 1366 O O . GLY A 1 180 ? 23.737 96.132 55.450 1.00 52.21 179 GLY A O 1
ATOM 1367 N N . GLY A 1 181 ? 25.426 94.671 55.743 1.00 51.36 180 GLY A N 1
ATOM 1368 C CA . GLY A 1 181 ? 25.320 94.664 57.196 1.00 51.08 180 GLY A CA 1
ATOM 1369 C C . GLY A 1 181 ? 24.386 93.595 57.730 1.00 50.64 180 GLY A C 1
ATOM 1370 O O . GLY A 1 181 ? 23.642 92.970 56.974 1.00 50.39 180 GLY A O 1
ATOM 1371 N N . ILE A 1 182 ? 24.421 93.408 59.045 1.00 50.70 181 ILE A N 1
ATOM 1372 C CA . ILE A 1 182 ? 23.681 92.342 59.723 1.00 51.20 181 ILE A CA 1
ATOM 1373 C C . ILE A 1 182 ? 22.150 92.452 59.605 1.00 51.64 181 ILE A C 1
ATOM 1374 O O . ILE A 1 182 ? 21.469 91.441 59.434 1.00 51.72 181 ILE A O 1
ATOM 1379 N N . PHE A 1 183 ? 21.620 93.673 59.685 1.00 52.11 182 PHE A N 1
ATOM 1380 C CA . PHE A 1 183 ? 20.173 93.900 59.610 1.00 52.20 182 PHE A CA 1
ATOM 1381 C C . PHE A 1 183 ? 19.627 93.610 58.215 1.00 52.75 182 PHE A C 1
ATOM 1382 O O . PHE A 1 183 ? 18.518 93.095 58.073 1.00 53.07 182 PHE A O 1
ATOM 1390 N N . VAL A 1 184 ? 20.411 93.948 57.194 1.00 53.17 183 VAL A N 1
ATOM 1391 C CA . VAL A 1 184 ? 20.022 93.712 55.806 1.00 53.94 183 VAL A CA 1
ATOM 1392 C C . VAL A 1 184 ? 20.149 92.229 55.437 1.00 54.48 183 VAL A C 1
ATOM 1393 O O . VAL A 1 184 ? 19.252 91.662 54.808 1.00 54.34 183 VAL A O 1
ATOM 1397 N N . ASP A 1 185 ? 21.253 91.608 55.846 1.00 54.98 184 ASP A N 1
ATOM 1398 C CA . ASP A 1 185 ? 21.527 90.219 55.495 1.00 55.74 184 ASP A CA 1
ATOM 1399 C C . ASP A 1 185 ? 20.677 89.226 56.293 1.00 56.00 184 ASP A C 1
ATOM 1400 O O . ASP A 1 185 ? 20.083 88.317 55.714 1.00 56.10 184 ASP A O 1
ATOM 1413 N N . ASN A 1 187 ? 18.177 90.106 59.235 1.00 54.75 186 ASN A N 1
ATOM 1414 C CA . ASN A 1 187 ? 16.873 90.508 59.766 1.00 54.12 186 ASN A CA 1
ATOM 1415 C C . ASN A 1 187 ? 15.776 90.832 58.751 1.00 53.35 186 ASN A C 1
ATOM 1416 O O . ASN A 1 187 ? 14.600 90.914 59.115 1.00 53.29 186 ASN A O 1
ATOM 1421 N N . ILE A 1 188 ? 16.163 91.001 57.488 1.00 52.40 187 ILE A N 1
ATOM 1422 C CA . ILE A 1 188 ? 15.236 91.354 56.408 1.00 51.34 187 ILE A CA 1
ATOM 1423 C C . ILE A 1 188 ? 14.080 90.354 56.269 1.00 50.96 187 ILE A C 1
ATOM 1424 O O . ILE A 1 188 ? 12.953 90.739 55.945 1.00 50.64 187 ILE A O 1
ATOM 1429 N N . HIS A 1 189 ? 14.373 89.079 56.526 1.00 50.55 188 HIS A N 1
ATOM 1430 C CA . HIS A 1 189 ? 13.385 88.010 56.450 1.00 49.92 188 HIS A CA 1
ATOM 1431 C C . HIS A 1 189 ? 12.267 88.210 57.461 1.00 49.17 188 HIS A C 1
ATOM 1432 O O . HIS A 1 189 ? 11.089 88.095 57.119 1.00 49.00 188 HIS A O 1
ATOM 1439 N N . ASP A 1 190 ? 12.651 88.510 58.701 1.00 48.71 189 ASP A N 1
ATOM 1440 C CA . ASP A 1 190 ? 11.703 88.752 59.789 1.00 48.42 189 ASP A CA 1
ATOM 1441 C C . ASP A 1 190 ? 10.889 90.022 59.557 1.00 47.44 189 ASP A C 1
ATOM 1442 O O . ASP A 1 190 ? 9.702 90.073 59.891 1.00 46.99 189 ASP A O 1
ATOM 1447 N N . ILE A 1 191 ? 11.534 91.039 58.985 1.00 46.64 190 ILE A N 1
ATOM 1448 C CA . ILE A 1 191 ? 10.858 92.284 58.613 1.00 45.87 190 ILE A CA 1
ATOM 1449 C C . ILE A 1 191 ? 9.685 91.991 57.681 1.00 45.64 190 ILE A C 1
ATOM 1450 O O . ILE A 1 191 ? 8.560 92.433 57.935 1.00 45.69 190 ILE A O 1
ATOM 1455 N N . ASP A 1 192 ? 9.954 91.225 56.623 1.00 45.30 191 ASP A N 1
ATOM 1456 C CA . ASP A 1 192 ? 8.922 90.793 55.681 1.00 45.07 191 ASP A CA 1
ATOM 1457 C C . ASP A 1 192 ? 7.815 90.007 56.385 1.00 44.75 191 ASP A C 1
ATOM 1458 O O . ASP A 1 192 ? 6.629 90.212 56.112 1.00 44.75 191 ASP A O 1
ATOM 1463 N N . LEU A 1 193 ? 8.212 89.115 57.292 1.00 44.43 192 LEU A N 1
ATOM 1464 C CA . LEU A 1 193 ? 7.270 88.287 58.047 1.00 44.14 192 LEU A CA 1
ATOM 1465 C C . LEU A 1 193 ? 6.364 89.134 58.928 1.00 44.04 192 LEU A C 1
ATOM 1466 O O . LEU A 1 193 ? 5.163 88.885 59.014 1.00 44.36 192 LEU A O 1
ATOM 1471 N N . ILE A 1 194 ? 6.946 90.144 59.568 1.00 43.80 193 ILE A N 1
ATOM 1472 C CA . ILE A 1 194 ? 6.197 91.054 60.427 1.00 43.84 193 ILE A CA 1
ATOM 1473 C C . ILE A 1 194 ? 5.188 91.862 59.605 1.00 43.90 193 ILE A C 1
ATOM 1474 O O . ILE A 1 194 ? 4.028 91.994 60.002 1.00 43.97 193 ILE A O 1
ATOM 1479 N N . ARG A 1 195 ? 5.627 92.365 58.450 1.00 43.76 194 ARG A N 1
ATOM 1480 C CA . ARG A 1 195 ? 4.745 93.076 57.519 1.00 43.16 194 ARG A CA 1
ATOM 1481 C C . ARG A 1 195 ? 3.611 92.166 57.054 1.00 43.27 194 ARG A C 1
ATOM 1482 O O . ARG A 1 195 ? 2.450 92.582 56.993 1.00 43.17 194 ARG A O 1
ATOM 1490 N N . TRP A 1 196 ? 3.964 90.920 56.746 1.00 43.04 195 TRP A N 1
ATOM 1491 C CA . TRP A 1 196 ? 3.011 89.905 56.315 1.00 42.55 195 TRP A CA 1
ATOM 1492 C C . TRP A 1 196 ? 1.960 89.607 57.388 1.00 42.41 195 TRP A C 1
ATOM 1493 O O . TRP A 1 196 ? 0.761 89.611 57.102 1.00 42.38 195 TRP A O 1
ATOM 1504 N N . PHE A 1 197 ? 2.414 89.372 58.619 1.00 42.20 196 PHE A N 1
ATOM 1505 C CA . PHE A 1 197 ? 1.531 88.978 59.718 1.00 42.36 196 PHE A CA 1
ATOM 1506 C C . PHE A 1 197 ? 0.612 90.099 60.206 1.00 42.86 196 PHE A C 1
ATOM 1507 O O . PHE A 1 197 ? -0.547 89.848 60.553 1.00 42.75 196 PHE A O 1
ATOM 1515 N N . THR A 1 198 ? 1.130 91.327 60.219 1.00 43.34 197 THR A N 1
ATOM 1516 C CA . THR A 1 198 ? 0.418 92.477 60.785 1.00 43.43 197 THR A CA 1
ATOM 1517 C C . THR A 1 198 ? -0.363 93.293 59.757 1.00 44.14 197 THR A C 1
ATOM 1518 O O . THR A 1 198 ? -1.414 93.854 60.073 1.00 44.76 197 THR A O 1
ATOM 1522 N N . GLY A 1 199 ? 0.158 93.374 58.537 1.00 44.53 198 GLY A N 1
ATOM 1523 C CA . GLY A 1 199 ? -0.398 94.265 57.522 1.00 44.97 198 GLY A CA 1
ATOM 1524 C C . GLY A 1 199 ? -0.006 95.707 57.792 1.00 45.55 198 GLY A C 1
ATOM 1525 O O . GLY A 1 199 ? -0.431 96.618 57.085 1.00 45.62 198 GLY A O 1
ATOM 1526 N N . GLN A 1 200 ? 0.818 95.901 58.819 1.00 46.27 199 GLN A N 1
ATOM 1527 C CA . GLN A 1 200 ? 1.292 97.219 59.233 1.00 47.01 199 GLN A CA 1
ATOM 1528 C C . GLN A 1 200 ? 2.734 97.459 58.769 1.00 46.71 199 GLN A C 1
ATOM 1529 O O . GLN A 1 200 ? 3.444 96.520 58.393 1.00 46.66 199 GLN A O 1
ATOM 1535 N N . ASP A 1 201 ? 3.150 98.723 58.796 1.00 46.50 200 ASP A N 1
ATOM 1536 C CA . ASP A 1 201 ? 4.528 99.111 58.506 1.00 46.35 200 ASP A CA 1
ATOM 1537 C C . ASP A 1 201 ? 5.178 99.720 59.752 1.00 45.89 200 ASP A C 1
ATOM 1538 O O . ASP A 1 201 ? 4.491 100.344 60.559 1.00 45.85 200 ASP A O 1
ATOM 1543 N N . PRO A 1 202 ? 6.502 99.530 59.922 1.00 45.56 201 PRO A N 1
ATOM 1544 C CA . PRO A 1 202 ? 7.227 100.199 61.003 1.00 45.17 201 PRO A CA 1
ATOM 1545 C C . PRO A 1 202 ? 7.346 101.701 60.759 1.00 44.93 201 PRO A C 1
ATOM 1546 O O . PRO A 1 202 ? 7.587 102.128 59.626 1.00 45.27 201 PRO A O 1
ATOM 1550 N N . VAL A 1 203 ? 7.177 102.488 61.818 1.00 44.16 202 VAL A N 1
ATOM 1551 C CA . VAL A 1 203 ? 7.314 103.943 61.728 1.00 43.22 202 VAL A CA 1
ATOM 1552 C C . VAL A 1 203 ? 8.566 104.463 62.444 1.00 42.57 202 VAL A C 1
ATOM 1553 O O . VAL A 1 203 ? 8.974 105.607 62.237 1.00 42.73 202 VAL A O 1
ATOM 1557 N N . GLN A 1 204 ? 9.172 103.613 63.270 1.00 41.76 203 GLN A N 1
ATOM 1558 C CA . GLN A 1 204 ? 10.321 103.998 64.088 1.00 41.01 203 GLN A CA 1
ATOM 1559 C C . GLN A 1 204 ? 11.199 102.792 64.395 1.00 40.55 203 GLN A C 1
ATOM 1560 O O . GLN A 1 204 ? 10.696 101.698 64.643 1.00 40.20 203 GLN A O 1
ATOM 1566 N N . ALA A 1 205 ? 12.513 103.007 64.387 1.00 40.52 204 ALA A N 1
ATOM 1567 C CA . ALA A 1 205 ? 13.475 101.936 64.621 1.00 40.18 204 ALA A CA 1
ATOM 1568 C C . ALA A 1 205 ? 14.588 102.343 65.577 1.00 39.97 204 ALA A C 1
ATOM 1569 O O . ALA A 1 205 ? 15.140 103.446 65.489 1.00 39.46 204 ALA A O 1
ATOM 1571 N N . TYR A 1 206 ? 14.899 101.432 66.494 1.00 40.04 205 TYR A N 1
ATOM 1572 C CA . TYR A 1 206 ? 16.043 101.555 67.379 1.00 39.91 205 TYR A CA 1
ATOM 1573 C C . TYR A 1 206 ? 16.913 100.335 67.166 1.00 40.14 205 TYR A C 1
ATOM 1574 O O . TYR A 1 206 ? 16.469 99.206 67.392 1.00 40.31 205 TYR A O 1
ATOM 1583 N N . GLY A 1 207 ? 18.141 100.565 66.714 1.00 39.95 206 GLY A N 1
ATOM 1584 C CA . GLY A 1 207 ? 19.076 99.482 66.443 1.00 40.03 206 GLY A CA 1
ATOM 1585 C C . GLY A 1 207 ? 20.338 99.577 67.275 1.00 40.34 206 GLY A C 1
ATOM 1586 O O . GLY A 1 207 ? 20.839 100.670 67.536 1.00 40.34 206 GLY A O 1
ATOM 1587 N N . LEU A 1 208 ? 20.839 98.422 67.703 1.00 40.79 207 LEU A N 1
ATOM 1588 C CA . LEU A 1 208 ? 22.102 98.335 68.431 1.00 41.12 207 LEU A CA 1
ATOM 1589 C C . LEU A 1 208 ? 22.927 97.179 67.889 1.00 41.67 207 LEU A C 1
ATOM 1590 O O . LEU A 1 208 ? 22.385 96.123 67.556 1.00 42.24 207 LEU A O 1
ATOM 1595 N N . THR A 1 209 ? 24.236 97.388 67.790 1.00 42.03 208 THR A N 1
ATOM 1596 C CA . THR A 1 209 ? 25.134 96.380 67.238 1.00 42.52 208 THR A CA 1
ATOM 1597 C C . THR A 1 209 ? 26.154 95.899 68.258 1.00 42.86 208 THR A C 1
ATOM 1598 O O . THR A 1 209 ? 26.434 96.589 69.240 1.00 42.60 208 THR A O 1
ATOM 1602 N N . SER A 1 210 ? 26.704 94.711 68.010 1.00 43.50 209 SER A N 1
ATOM 1603 C CA . SER A 1 210 ? 27.682 94.096 68.900 1.00 44.01 209 SER A CA 1
ATOM 1604 C C . SER A 1 210 ? 28.749 93.353 68.121 1.00 44.78 209 SER A C 1
ATOM 1605 O O . SER A 1 210 ? 28.453 92.678 67.130 1.00 44.94 209 SER A O 1
ATOM 1608 N N . ASN A 1 211 ? 29.989 93.486 68.584 1.00 45.46 210 ASN A N 1
ATOM 1609 C CA . ASN A 1 211 ? 31.107 92.689 68.094 1.00 45.94 210 ASN A CA 1
ATOM 1610 C C . ASN A 1 211 ? 31.804 91.935 69.226 1.00 46.67 210 ASN A C 1
ATOM 1611 O O . ASN A 1 211 ? 32.963 91.534 69.092 1.00 47.60 210 ASN A O 1
ATOM 1616 N N . ILE A 1 212 ? 31.095 91.743 70.336 1.00 46.69 211 ILE A N 1
ATOM 1617 C CA . ILE A 1 212 ? 31.644 91.048 71.500 1.00 47.37 211 ILE A CA 1
ATOM 1618 C C . ILE A 1 212 ? 32.028 89.601 71.164 1.00 47.96 211 ILE A C 1
ATOM 1619 O O . ILE A 1 212 ? 33.132 89.157 71.487 1.00 48.11 211 ILE A O 1
ATOM 1624 N N . ALA A 1 213 ? 31.121 88.888 70.497 1.00 48.34 212 ALA A N 1
ATOM 1625 C CA . ALA A 1 213 ? 31.337 87.490 70.115 1.00 48.99 212 ALA A CA 1
ATOM 1626 C C . ALA A 1 213 ? 32.433 87.288 69.058 1.00 49.74 212 ALA A C 1
ATOM 1627 O O . ALA A 1 213 ? 33.064 86.229 69.016 1.00 49.71 212 ALA A O 1
ATOM 1629 N N . ALA A 1 214 ? 32.644 88.296 68.210 1.00 50.51 213 ALA A N 1
ATOM 1630 C CA . ALA A 1 214 ? 33.660 88.244 67.154 1.00 51.25 213 ALA A CA 1
ATOM 1631 C C . ALA A 1 214 ? 34.158 89.644 66.766 1.00 51.95 213 ALA A C 1
ATOM 1632 O O . ALA A 1 214 ? 33.609 90.266 65.851 1.00 52.35 213 ALA A O 1
ATOM 1634 N N . PRO A 1 215 ? 35.208 90.140 67.453 1.00 52.41 214 PRO A N 1
ATOM 1635 C CA . PRO A 1 215 ? 35.712 91.498 67.220 1.00 52.69 214 PRO A CA 1
ATOM 1636 C C . PRO A 1 215 ? 36.435 91.664 65.881 1.00 53.17 214 PRO A C 1
ATOM 1637 O O . PRO A 1 215 ? 36.610 92.793 65.411 1.00 53.17 214 PRO A O 1
ATOM 1641 N N . GLN A 1 216 ? 36.843 90.547 65.277 1.00 53.53 215 GLN A N 1
ATOM 1642 C CA . GLN A 1 216 ? 37.566 90.561 64.003 1.00 53.69 215 GLN A CA 1
ATOM 1643 C C . GLN A 1 216 ? 36.669 90.949 62.825 1.00 53.94 215 GLN A C 1
ATOM 1644 O O . GLN A 1 216 ? 37.164 91.262 61.742 1.00 54.16 215 GLN A O 1
ATOM 1650 N N . LEU A 1 217 ? 35.354 90.923 63.040 1.00 54.07 216 LEU A N 1
ATOM 1651 C CA . LEU A 1 217 ? 34.396 91.290 61.998 1.00 54.13 216 LEU A CA 1
ATOM 1652 C C . LEU A 1 217 ? 34.407 92.788 61.707 1.00 54.30 216 LEU A C 1
ATOM 1653 O O . LEU A 1 217 ? 34.006 93.217 60.624 1.00 54.38 216 LEU A O 1
ATOM 1658 N N . ALA A 1 218 ? 34.878 93.573 62.676 1.00 54.45 217 ALA A N 1
ATOM 1659 C CA . ALA A 1 218 ? 35.048 95.017 62.512 1.00 54.62 217 ALA A CA 1
ATOM 1660 C C . ALA A 1 218 ? 36.057 95.345 61.412 1.00 54.72 217 ALA A C 1
ATOM 1661 O O . ALA A 1 218 ? 35.937 96.371 60.735 1.00 54.66 217 ALA A O 1
ATOM 1663 N N . ASP A 1 219 ? 37.038 94.459 61.236 1.00 54.76 218 ASP A N 1
ATOM 1664 C CA . ASP A 1 219 ? 38.104 94.632 60.248 1.00 54.86 218 ASP A CA 1
ATOM 1665 C C . ASP A 1 219 ? 37.582 94.608 58.811 1.00 54.46 218 ASP A C 1
ATOM 1666 O O . ASP A 1 219 ? 38.231 95.133 57.904 1.00 54.60 218 ASP A O 1
ATOM 1671 N N . ILE A 1 220 ? 36.418 93.990 58.610 1.00 53.80 219 ILE A N 1
ATOM 1672 C CA . ILE A 1 220 ? 35.715 94.054 57.324 1.00 53.29 219 ILE A CA 1
ATOM 1673 C C . ILE A 1 220 ? 34.435 94.901 57.409 1.00 52.66 219 ILE A C 1
ATOM 1674 O O . ILE A 1 220 ? 33.569 94.827 56.530 1.00 52.81 219 ILE A O 1
ATOM 1679 N N . GLY A 1 221 ? 34.333 95.703 58.468 1.00 51.78 220 GLY A N 1
ATOM 1680 C CA . GLY A 1 221 ? 33.214 96.628 58.659 1.00 50.83 220 GLY A CA 1
ATOM 1681 C C . GLY A 1 221 ? 31.884 95.964 58.968 1.00 50.12 220 GLY A C 1
ATOM 1682 O O . GLY A 1 221 ? 30.822 96.515 58.665 1.00 49.99 220 GLY A O 1
ATOM 1683 N N . GLU A 1 222 ? 31.943 94.786 59.582 1.00 49.55 221 GLU A N 1
ATOM 1684 C CA . GLU A 1 222 ? 30.746 94.015 59.913 1.00 49.20 221 GLU A CA 1
ATOM 1685 C C . GLU A 1 222 ? 30.514 93.941 61.424 1.00 48.69 221 GLU A C 1
ATOM 1686 O O . GLU A 1 222 ? 31.465 94.002 62.211 1.00 48.44 221 GLU A O 1
ATOM 1692 N N . PHE A 1 223 ? 29.246 93.819 61.817 1.00 48.08 222 PHE A N 1
ATOM 1693 C CA . PHE A 1 223 ? 28.876 93.603 63.215 1.00 47.94 222 PHE A CA 1
ATOM 1694 C C . PHE A 1 223 ? 28.301 92.207 63.410 1.00 47.97 222 PHE A C 1
ATOM 1695 O O . PHE A 1 223 ? 27.421 91.782 62.656 1.00 48.13 222 PHE A O 1
ATOM 1703 N N . GLU A 1 224 ? 28.796 91.504 64.426 1.00 47.73 223 GLU A N 1
ATOM 1704 C CA . GLU A 1 224 ? 28.357 90.138 64.715 1.00 47.68 223 GLU A CA 1
ATOM 1705 C C . GLU A 1 224 ? 26.863 90.056 65.037 1.00 47.64 223 GLU A C 1
ATOM 1706 O O . GLU A 1 224 ? 26.155 89.202 64.498 1.00 48.07 223 GLU A O 1
ATOM 1712 N N . THR A 1 225 ? 26.394 90.940 65.913 1.00 47.36 224 THR A N 1
ATOM 1713 C CA . THR A 1 225 ? 25.001 90.929 66.351 1.00 47.18 224 THR A CA 1
ATOM 1714 C C . THR A 1 225 ? 24.324 92.265 66.075 1.00 46.77 224 THR A C 1
ATOM 1715 O O . THR A 1 225 ? 24.936 93.323 66.206 1.00 46.87 224 THR A O 1
ATOM 1719 N N . GLY A 1 226 ? 23.060 92.199 65.675 1.00 46.45 225 GLY A N 1
ATOM 1720 C CA . GLY A 1 226 ? 22.236 93.383 65.508 1.00 45.74 225 GLY A CA 1
ATOM 1721 C C . GLY A 1 226 ? 20.893 93.170 66.169 1.00 45.22 225 GLY A C 1
ATOM 1722 O O . GLY A 1 226 ? 20.159 92.249 65.810 1.00 45.33 225 GLY A O 1
ATOM 1723 N N . VAL A 1 227 ? 20.576 94.014 67.146 1.00 44.54 226 VAL A N 1
ATOM 1724 C CA . VAL A 1 227 ? 19.277 93.970 67.806 1.00 43.59 226 VAL A CA 1
ATOM 1725 C C . VAL A 1 227 ? 18.503 95.233 67.453 1.00 43.57 226 VAL A C 1
ATOM 1726 O O . VAL A 1 227 ? 19.003 96.346 67.632 1.00 43.74 226 VAL A O 1
ATOM 1730 N N . ALA A 1 228 ? 17.289 95.052 66.940 1.00 43.29 227 ALA A N 1
ATOM 1731 C CA . ALA A 1 228 ? 16.421 96.175 66.593 1.00 42.96 227 ALA A CA 1
ATOM 1732 C C . ALA A 1 228 ? 15.068 96.086 67.286 1.00 43.02 227 ALA A C 1
ATOM 1733 O O . ALA A 1 228 ? 14.483 95.008 67.380 1.00 43.39 227 ALA A O 1
ATOM 1735 N N . GLN A 1 229 ? 14.585 97.225 67.777 1.00 42.59 228 GLN A N 1
ATOM 1736 C CA . GLN A 1 229 ? 13.211 97.346 68.241 1.00 42.02 228 GLN A CA 1
ATOM 1737 C C . GLN A 1 229 ? 12.456 98.277 67.299 1.00 42.00 228 GLN A C 1
ATOM 1738 O O . GLN A 1 229 ? 13.017 99.269 66.826 1.00 41.71 228 GLN A O 1
ATOM 1744 N N . LEU A 1 230 ? 11.192 97.946 67.027 1.00 41.64 229 LEU A N 1
ATOM 1745 C CA . LEU A 1 230 ? 10.392 98.668 66.040 1.00 41.47 229 LEU A CA 1
ATOM 1746 C C . LEU A 1 230 ? 9.013 99.062 66.560 1.00 41.79 229 LEU A C 1
ATOM 1747 O O . LEU A 1 230 ? 8.356 98.299 67.271 1.00 41.32 229 LEU A O 1
ATOM 1752 N N . LYS A 1 231 ? 8.582 100.261 66.186 1.00 42.33 230 LYS A N 1
ATOM 1753 C CA . LYS A 1 231 ? 7.232 100.725 66.454 1.00 42.72 230 LYS A CA 1
ATOM 1754 C C . LYS A 1 231 ? 6.449 100.594 65.154 1.00 42.92 230 LYS A C 1
ATOM 1755 O O . LYS A 1 231 ? 6.865 101.129 64.124 1.00 43.41 230 LYS A O 1
ATOM 1769 N N . SER A 1 233 ? 2.864 100.881 62.693 1.00 43.20 232 SER A N 1
ATOM 1770 C CA . SER A 1 233 ? 1.898 101.931 62.361 1.00 43.46 232 SER A CA 1
ATOM 1771 C C . SER A 1 233 ? 0.568 101.856 63.116 1.00 43.61 232 SER A C 1
ATOM 1772 O O . SER A 1 233 ? -0.174 102.839 63.152 1.00 43.94 232 SER A O 1
ATOM 1775 N N . ASP A 1 234 ? 0.261 100.705 63.709 1.00 43.68 233 ASP A N 1
ATOM 1776 C CA . ASP A 1 234 ? -0.991 100.555 64.457 1.00 43.83 233 ASP A CA 1
ATOM 1777 C C . ASP A 1 234 ? -0.807 99.985 65.866 1.00 43.83 233 ASP A C 1
ATOM 1778 O O . ASP A 1 234 ? -1.727 99.373 66.418 1.00 44.11 233 ASP A O 1
ATOM 1780 N N . GLY A 1 235 ? 0.378 100.193 66.440 1.00 43.41 234 GLY A N 1
ATOM 1781 C CA . GLY A 1 235 ? 0.625 99.874 67.848 1.00 43.17 234 GLY A CA 1
ATOM 1782 C C . GLY A 1 235 ? 1.619 98.760 68.140 1.00 43.08 234 GLY A C 1
ATOM 1783 O O . GLY A 1 235 ? 2.296 98.781 69.173 1.00 43.20 234 GLY A O 1
ATOM 1784 N N . VAL A 1 236 ? 1.705 97.787 67.236 1.00 42.30 235 VAL A N 1
ATOM 1785 C CA . VAL A 1 236 ? 2.511 96.585 67.452 1.00 41.53 235 VAL A CA 1
ATOM 1786 C C . VAL A 1 236 ? 3.989 96.917 67.698 1.00 41.43 235 VAL A C 1
ATOM 1787 O O . VAL A 1 236 ? 4.531 97.870 67.135 1.00 41.59 235 VAL A O 1
ATOM 1791 N N . ILE A 1 237 ? 4.623 96.144 68.572 1.00 40.86 236 ILE A N 1
ATOM 1792 C CA . ILE A 1 237 ? 6.040 96.314 68.865 1.00 40.33 236 ILE A CA 1
ATOM 1793 C C . ILE A 1 237 ? 6.779 95.059 68.412 1.00 40.56 236 ILE A C 1
ATOM 1794 O O . ILE A 1 237 ? 6.243 93.958 68.496 1.00 40.88 236 ILE A O 1
ATOM 1799 N N . ALA A 1 238 ? 7.995 95.224 67.904 1.00 40.59 237 ALA A N 1
ATOM 1800 C CA . ALA A 1 238 ? 8.757 94.088 67.402 1.00 40.97 237 ALA A CA 1
ATOM 1801 C C . ALA A 1 238 ? 10.241 94.189 67.720 1.00 41.58 237 ALA A C 1
ATOM 1802 O O . ALA A 1 238 ? 10.807 95.283 67.760 1.00 41.66 237 ALA A O 1
ATOM 1804 N N . THR A 1 239 ? 10.852 93.033 67.959 1.00 42.01 238 THR A N 1
ATOM 1805 C CA . THR A 1 239 ? 12.292 92.924 68.143 1.00 42.36 238 THR A CA 1
ATOM 1806 C C . THR A 1 239 ? 12.847 92.015 67.056 1.00 42.48 238 THR A C 1
ATOM 1807 O O . THR A 1 239 ? 12.254 90.979 66.748 1.00 42.13 238 THR A O 1
ATOM 1811 N N . LEU A 1 240 ? 13.975 92.416 66.474 1.00 43.02 239 LEU A N 1
ATOM 1812 C CA . LEU A 1 240 ? 14.697 91.587 65.510 1.00 43.48 239 LEU A CA 1
ATOM 1813 C C . LEU A 1 240 ? 16.116 91.360 65.999 1.00 43.58 239 LEU A C 1
ATOM 1814 O O . LEU A 1 240 ? 16.797 92.303 66.411 1.00 43.45 239 LEU A O 1
ATOM 1819 N N . ILE A 1 241 ? 16.559 90.108 65.944 1.00 43.65 240 ILE A N 1
ATOM 1820 C CA . ILE A 1 241 ? 17.932 89.772 66.288 1.00 43.99 240 ILE A CA 1
ATOM 1821 C C . ILE A 1 241 ? 18.612 88.985 65.171 1.00 44.44 240 ILE A C 1
ATOM 1822 O O . ILE A 1 241 ? 18.151 87.913 64.771 1.00 44.76 240 ILE A O 1
ATOM 1827 N N . GLY A 1 242 ? 19.698 89.551 64.657 1.00 44.70 241 GLY A N 1
ATOM 1828 C CA . GLY A 1 242 ? 20.541 88.881 63.683 1.00 44.82 241 GLY A CA 1
ATOM 1829 C C . GLY A 1 242 ? 21.878 88.585 64.323 1.00 45.05 241 GLY A C 1
ATOM 1830 O O . GLY A 1 242 ? 22.492 89.467 64.923 1.00 45.05 241 GLY A O 1
ATOM 1831 N N . GLY A 1 243 ? 22.324 87.339 64.201 1.00 45.42 242 GLY A N 1
ATOM 1832 C CA . GLY A 1 243 ? 23.584 86.907 64.792 1.00 45.50 242 GLY A CA 1
ATOM 1833 C C . GLY A 1 243 ? 24.310 85.898 63.930 1.00 45.63 242 GLY A C 1
ATOM 1834 O O . GLY A 1 243 ? 23.741 85.366 62.970 1.00 45.83 242 GLY A O 1
ATOM 1835 N N . ARG A 1 244 ? 25.570 85.638 64.280 1.00 45.05 243 ARG A N 1
ATOM 1836 C CA . ARG A 1 244 ? 26.440 84.759 63.502 1.00 44.85 243 ARG A CA 1
ATOM 1837 C C . ARG A 1 244 ? 27.331 83.871 64.382 1.00 44.34 243 ARG A C 1
ATOM 1838 O O . ARG A 1 244 ? 28.304 83.294 63.893 1.00 44.44 243 ARG A O 1
ATOM 1846 N N . HIS A 1 245 ? 26.996 83.750 65.666 1.00 43.66 244 HIS A N 1
ATOM 1847 C CA . HIS A 1 245 ? 27.879 83.073 66.616 1.00 42.84 244 HIS A CA 1
ATOM 1848 C C . HIS A 1 245 ? 27.178 82.156 67.630 1.00 42.59 244 HIS A C 1
ATOM 1849 O O . HIS A 1 245 ? 27.617 82.046 68.779 1.00 42.44 244 HIS A O 1
ATOM 1856 N N . ALA A 1 246 ? 26.102 81.491 67.208 1.00 42.27 245 ALA A N 1
ATOM 1857 C CA . ALA A 1 246 ? 25.443 80.493 68.053 1.00 41.79 245 ALA A CA 1
ATOM 1858 C C . ALA A 1 246 ? 26.256 79.199 68.105 1.00 41.53 245 ALA A C 1
ATOM 1859 O O . ALA A 1 246 ? 26.841 78.782 67.100 1.00 41.60 245 ALA A O 1
ATOM 1861 N N . ALA A 1 247 ? 26.288 78.576 69.281 1.00 40.77 246 ALA A N 1
ATOM 1862 C CA . ALA A 1 247 ? 27.017 77.326 69.485 1.00 40.05 246 ALA A CA 1
ATOM 1863 C C . ALA A 1 247 ? 26.204 76.089 69.091 1.00 39.99 246 ALA A C 1
ATOM 1864 O O . ALA A 1 247 ? 26.766 75.117 68.583 1.00 40.09 246 ALA A O 1
ATOM 1866 N N . HIS A 1 248 ? 24.890 76.133 69.312 1.00 39.67 247 HIS A N 1
ATOM 1867 C CA . HIS A 1 248 ? 24.027 74.964 69.099 1.00 39.46 247 HIS A CA 1
ATOM 1868 C C . HIS A 1 248 ? 23.711 74.648 67.635 1.00 39.80 247 HIS A C 1
ATOM 1869 O O . HIS A 1 248 ? 23.609 73.480 67.256 1.00 39.36 247 HIS A O 1
ATOM 1876 N N . GLY A 1 249 ? 23.557 75.689 66.823 1.00 40.84 248 GLY A N 1
ATOM 1877 C CA . GLY A 1 249 ? 23.238 75.533 65.408 1.00 41.69 248 GLY A CA 1
ATOM 1878 C C . GLY A 1 249 ? 22.673 76.805 64.814 1.00 42.66 248 GLY A C 1
ATOM 1879 O O . GLY A 1 249 ? 22.989 77.908 65.267 1.00 43.20 248 GLY A O 1
ATOM 1880 N N . ASN A 1 250 ? 21.844 76.648 63.786 1.00 43.37 249 ASN A N 1
ATOM 1881 C CA . ASN A 1 250 ? 21.147 77.768 63.167 1.00 43.64 249 ASN A CA 1
ATOM 1882 C C . ASN A 1 250 ? 19.828 78.006 63.889 1.00 43.99 249 ASN A C 1
ATOM 1883 O O . ASN A 1 250 ? 18.954 77.140 63.887 1.00 44.50 249 ASN A O 1
ATOM 1888 N N . GLN A 1 251 ? 19.697 79.171 64.520 1.00 43.91 250 GLN A N 1
ATOM 1889 C CA . GLN A 1 251 ? 18.466 79.541 65.214 1.00 43.41 250 GLN A CA 1
ATOM 1890 C C . GLN A 1 251 ? 17.627 80.462 64.345 1.00 43.44 250 GLN A C 1
ATOM 1891 O O . GLN A 1 251 ? 18.064 81.561 63.994 1.00 43.35 250 GLN A O 1
ATOM 1897 N N . VAL A 1 252 ? 16.429 79.998 63.989 1.00 43.24 251 VAL A N 1
ATOM 1898 C CA . VAL A 1 252 ? 15.474 80.796 63.229 1.00 43.13 251 VAL A CA 1
ATOM 1899 C C . VAL A 1 252 ? 14.114 80.682 63.909 1.00 43.45 251 VAL A C 1
ATOM 1900 O O . VAL A 1 252 ? 13.445 79.645 63.853 1.00 43.55 251 VAL A O 1
ATOM 1904 N N . GLU A 1 253 ? 13.717 81.775 64.547 1.00 43.39 252 GLU A N 1
ATOM 1905 C CA . GLU A 1 253 ? 12.644 81.759 65.517 1.00 43.50 252 GLU A CA 1
ATOM 1906 C C . GLU A 1 253 ? 11.737 82.961 65.300 1.00 43.00 252 GLU A C 1
ATOM 1907 O O . GLU A 1 253 ? 12.215 84.082 65.103 1.00 42.87 252 GLU A O 1
ATOM 1913 N N . LEU A 1 254 ? 10.430 82.716 65.317 1.00 42.78 253 LEU A N 1
ATOM 1914 C CA . LEU A 1 254 ? 9.444 83.787 65.277 1.00 42.98 253 LEU A CA 1
ATOM 1915 C C . LEU A 1 254 ? 8.403 83.594 66.369 1.00 43.44 253 LEU A C 1
ATOM 1916 O O . LEU A 1 254 ? 7.781 82.532 66.471 1.00 43.42 253 LEU A O 1
ATOM 1921 N N . GLU A 1 255 ? 8.225 84.631 67.182 1.00 43.48 254 GLU A N 1
ATOM 1922 C CA . GLU A 1 255 ? 7.213 84.627 68.226 1.00 43.28 254 GLU A CA 1
ATOM 1923 C C . GLU A 1 255 ? 6.161 85.679 67.926 1.00 43.07 254 GLU A C 1
ATOM 1924 O O . GLU A 1 255 ? 6.470 86.865 67.822 1.00 43.73 254 GLU A O 1
ATOM 1930 N N . VAL A 1 256 ? 4.919 85.240 67.776 1.00 42.18 255 VAL A N 1
ATOM 1931 C CA . VAL A 1 256 ? 3.815 86.168 67.619 1.00 41.07 255 VAL A CA 1
ATOM 1932 C C . VAL A 1 256 ? 2.995 86.171 68.904 1.00 40.22 255 VAL A C 1
ATOM 1933 O O . VAL A 1 256 ? 2.280 85.215 69.213 1.00 40.11 255 VAL A O 1
ATOM 1945 N N . GLY A 1 258 ? 0.074 87.495 71.019 1.00 38.46 257 GLY A N 1
ATOM 1946 C CA . GLY A 1 258 ? -1.252 88.090 70.855 1.00 38.03 257 GLY A CA 1
ATOM 1947 C C . GLY A 1 258 ? -1.972 88.391 72.155 1.00 38.18 257 GLY A C 1
ATOM 1948 O O . GLY A 1 258 ? -1.422 88.201 73.243 1.00 38.15 257 GLY A O 1
ATOM 1949 N N . SER A 1 259 ? -3.213 88.860 72.035 1.00 38.49 258 SER A N 1
ATOM 1950 C CA . SER A 1 259 ? -4.034 89.247 73.184 1.00 38.49 258 SER A CA 1
ATOM 1951 C C . SER A 1 259 ? -4.822 88.066 73.749 1.00 39.19 258 SER A C 1
ATOM 1952 O O . SER A 1 259 ? -5.417 88.157 74.829 1.00 39.59 258 SER A O 1
ATOM 1955 N N . ASN A 1 260 ? -4.844 86.967 73.001 1.00 39.16 259 ASN A N 1
ATOM 1956 C CA . ASN A 1 260 ? -5.546 85.761 73.418 1.00 38.87 259 ASN A CA 1
ATOM 1957 C C . ASN A 1 260 ? -4.812 84.519 72.920 1.00 38.66 259 ASN A C 1
ATOM 1958 O O . ASN A 1 260 ? -5.386 83.668 72.236 1.00 38.55 259 ASN A O 1
ATOM 1963 N N . GLY A 1 261 ? -3.528 84.436 73.267 1.00 38.46 260 GLY A N 1
ATOM 1964 C CA . GLY A 1 261 ? -2.672 83.330 72.862 1.00 38.02 260 GLY A CA 1
ATOM 1965 C C . GLY A 1 261 ? -1.408 83.799 72.172 1.00 38.19 260 GLY A C 1
ATOM 1966 O O . GLY A 1 261 ? -1.355 84.917 71.659 1.00 38.16 260 GLY A O 1
ATOM 1967 N N . TRP A 1 262 ? -0.381 82.952 72.184 1.00 37.97 261 TRP A N 1
ATOM 1968 C CA . TRP A 1 262 ? 0.844 83.207 71.430 1.00 38.25 261 TRP A CA 1
ATOM 1969 C C . TRP A 1 262 ? 1.126 82.049 70.483 1.00 38.63 261 TRP A C 1
ATOM 1970 O O . TRP A 1 262 ? 0.491 80.992 70.566 1.00 38.34 261 TRP A O 1
ATOM 1981 N N . VAL A 1 263 ? 2.087 82.263 69.586 1.00 38.63 262 VAL A N 1
ATOM 1982 C CA . VAL A 1 263 ? 2.713 81.178 68.845 1.00 38.74 262 VAL A CA 1
ATOM 1983 C C . VAL A 1 263 ? 4.208 81.424 68.788 1.00 39.28 262 VAL A C 1
ATOM 1984 O O . VAL A 1 263 ? 4.657 82.567 68.694 1.00 39.44 262 VAL A O 1
ATOM 1988 N N . ARG A 1 264 ? 4.974 80.344 68.886 1.00 39.54 263 ARG A N 1
ATOM 1989 C CA . ARG A 1 264 ? 6.399 80.389 68.620 1.00 39.84 263 ARG A CA 1
ATOM 1990 C C . ARG A 1 264 ? 6.722 79.401 67.516 1.00 40.23 263 ARG A C 1
ATOM 1991 O O . ARG A 1 264 ? 6.283 78.250 67.545 1.00 40.05 263 ARG A O 1
ATOM 1999 N N . ILE A 1 265 ? 7.474 79.879 66.531 1.00 40.62 264 ILE A N 1
ATOM 2000 C CA . ILE A 1 265 ? 7.864 79.077 65.387 1.00 40.77 264 ILE A CA 1
ATOM 2001 C C . ILE A 1 265 ? 9.364 78.852 65.487 1.00 41.19 264 ILE A C 1
ATOM 2002 O O . ILE A 1 265 ? 10.138 79.808 65.528 1.00 41.20 264 ILE A O 1
ATOM 2007 N N . GLY A 1 266 ? 9.762 77.585 65.551 1.00 41.46 265 GLY A N 1
ATOM 2008 C CA . GLY A 1 266 ? 11.168 77.220 65.666 1.00 42.02 265 GLY A CA 1
ATOM 2009 C C . GLY A 1 266 ? 11.805 77.707 66.955 1.00 42.47 265 GLY A C 1
ATOM 2010 O O . GLY A 1 266 ? 12.869 78.327 66.932 1.00 42.43 265 GLY A O 1
ATOM 2011 N N . GLU A 1 267 ? 11.148 77.433 68.079 1.00 42.89 266 GLU A N 1
ATOM 2012 C CA . GLU A 1 267 ? 11.688 77.771 69.391 1.00 43.77 266 GLU A CA 1
ATOM 2013 C C . GLU A 1 267 ? 13.054 77.109 69.569 1.00 43.94 266 GLU A C 1
ATOM 2014 O O . GLU A 1 267 ? 14.015 77.750 70.002 1.00 43.82 266 GLU A O 1
ATOM 2020 N N . HIS A 1 268 ? 13.119 75.823 69.222 1.00 44.12 267 HIS A N 1
ATOM 2021 C CA . HIS A 1 268 ? 14.374 75.083 69.114 1.00 43.47 267 HIS A CA 1
ATOM 2022 C C . HIS A 1 268 ? 14.538 74.598 67.672 1.00 43.18 267 HIS A C 1
ATOM 2023 O O . HIS A 1 268 ? 13.562 74.157 67.054 1.00 43.60 267 HIS A O 1
ATOM 2030 N N . PRO A 1 269 ? 15.768 74.667 67.127 1.00 42.53 268 PRO A N 1
ATOM 2031 C CA . PRO A 1 269 ? 15.961 74.277 65.733 1.00 42.14 268 PRO A CA 1
ATOM 2032 C C . PRO A 1 269 ? 16.222 72.775 65.585 1.00 41.94 268 PRO A C 1
ATOM 2033 O O . PRO A 1 269 ? 17.283 72.373 65.102 1.00 41.87 268 PRO A O 1
ATOM 2037 N N . ASP A 1 270 ? 15.253 71.959 65.993 1.00 41.85 269 ASP A N 1
ATOM 2038 C CA . ASP A 1 270 ? 15.425 70.504 66.030 1.00 42.10 269 ASP A CA 1
ATOM 2039 C C . ASP A 1 270 ? 15.778 69.920 64.663 1.00 41.80 269 ASP A C 1
ATOM 2040 O O . ASP A 1 270 ? 15.107 70.202 63.666 1.00 41.90 269 ASP A O 1
ATOM 2045 N N . LEU A 1 271 ? 16.841 69.117 64.636 1.00 41.15 270 LEU A N 1
ATOM 2046 C CA . LEU A 1 271 ? 17.309 68.456 63.422 1.00 40.67 270 LEU A CA 1
ATOM 2047 C C . LEU A 1 271 ? 16.301 67.430 62.909 1.00 40.67 270 LEU A C 1
ATOM 2048 O O . LEU A 1 271 ? 15.999 67.385 61.717 1.00 40.72 270 LEU A O 1
ATOM 2053 N N . ASN A 1 272 ? 15.786 66.611 63.820 1.00 40.45 271 ASN A N 1
ATOM 2054 C CA . ASN A 1 272 ? 14.871 65.537 63.469 1.00 40.07 271 ASN A CA 1
ATOM 2055 C C . ASN A 1 272 ? 13.944 65.198 64.635 1.00 40.05 271 ASN A C 1
ATOM 2056 O O . ASN A 1 272 ? 13.728 66.029 65.517 1.00 40.23 271 ASN A O 1
ATOM 2061 N N . ARG A 1 273 ? 13.411 63.980 64.638 1.00 39.51 272 ARG A N 1
ATOM 2062 C CA . ARG A 1 273 ? 12.470 63.545 65.665 1.00 39.20 272 ARG A CA 1
ATOM 2063 C C . ARG A 1 273 ? 13.125 62.604 66.681 1.00 38.87 272 ARG A C 1
ATOM 2064 O O . ARG A 1 273 ? 12.460 61.752 67.278 1.00 38.60 272 ARG A O 1
ATOM 2072 N N . VAL A 1 274 ? 14.431 62.768 66.874 1.00 38.61 273 VAL A N 1
ATOM 2073 C CA . VAL A 1 274 ? 15.193 61.919 67.787 1.00 38.17 273 VAL A CA 1
ATOM 2074 C C . VAL A 1 274 ? 15.576 62.682 69.049 1.00 38.26 273 VAL A C 1
ATOM 2075 O O . VAL A 1 274 ? 16.156 63.767 68.980 1.00 38.04 273 VAL A O 1
ATOM 2079 N N . THR A 1 275 ? 15.238 62.098 70.195 1.00 38.46 274 THR A N 1
ATOM 2080 C CA . THR A 1 275 ? 15.648 62.612 71.491 1.00 38.44 274 THR A CA 1
ATOM 2081 C C . THR A 1 275 ? 16.796 61.752 72.012 1.00 38.19 274 THR A C 1
ATOM 2082 O O . THR A 1 275 ? 16.702 60.524 72.043 1.00 38.05 274 THR A O 1
ATOM 2086 N N . VAL A 1 276 ? 17.885 62.409 72.399 1.00 38.06 275 VAL A N 1
ATOM 2087 C CA . VAL A 1 276 ? 19.100 61.720 72.833 1.00 37.71 275 VAL A CA 1
ATOM 2088 C C . VAL A 1 276 ? 19.288 61.850 74.344 1.00 37.75 275 VAL A C 1
ATOM 2089 O O . VAL A 1 276 ? 19.104 62.930 74.917 1.00 37.95 275 VAL A O 1
ATOM 2093 N N . PHE A 1 277 ? 19.641 60.739 74.982 1.00 37.62 276 PHE A N 1
ATOM 2094 C CA . PHE A 1 277 ? 19.926 60.713 76.410 1.00 37.47 276 PHE A CA 1
ATOM 2095 C C . PHE A 1 277 ? 21.392 60.347 76.607 1.00 37.51 276 PHE A C 1
ATOM 2096 O O . PHE A 1 277 ? 21.824 59.267 76.211 1.00 37.67 276 PHE A O 1
ATOM 2104 N N . ASN A 1 278 ? 22.155 61.255 77.205 1.00 37.38 277 ASN A N 1
ATOM 2105 C CA . ASN A 1 278 ? 23.572 61.022 77.477 1.00 37.31 277 ASN A CA 1
ATOM 2106 C C . ASN A 1 278 ? 24.007 61.709 78.772 1.00 37.72 277 ASN A C 1
ATOM 2107 O O . ASN A 1 278 ? 23.157 62.158 79.538 1.00 37.74 277 ASN A O 1
ATOM 2112 N N . ASP A 1 279 ? 25.315 61.802 79.016 1.00 38.28 278 ASP A N 1
ATOM 2113 C CA . ASP A 1 279 ? 25.819 62.402 80.261 1.00 39.01 278 ASP A CA 1
ATOM 2114 C C . ASP A 1 279 ? 25.482 63.892 80.436 1.00 39.07 278 ASP A C 1
ATOM 2115 O O . ASP A 1 279 ? 25.787 64.479 81.473 1.00 39.20 278 ASP A O 1
ATOM 2120 N N . GLN A 1 280 ? 24.848 64.485 79.424 1.00 39.02 279 GLN A N 1
ATOM 2121 C CA . GLN A 1 280 ? 24.446 65.894 79.446 1.00 38.94 279 GLN A CA 1
ATOM 2122 C C . GLN A 1 280 ? 23.022 66.075 79.947 1.00 38.37 279 GLN A C 1
ATOM 2123 O O . GLN A 1 280 ? 22.656 67.148 80.433 1.00 38.32 279 GLN A O 1
ATOM 2129 N N . GLY A 1 281 ? 22.221 65.023 79.806 1.00 37.82 280 GLY A N 1
ATOM 2130 C CA . GLY A 1 281 ? 20.800 65.064 80.117 1.00 36.85 280 GLY A CA 1
ATOM 2131 C C . GLY A 1 281 ? 19.999 64.628 78.907 1.00 36.49 280 GLY A C 1
ATOM 2132 O O . GLY A 1 281 ? 20.399 63.707 78.190 1.00 36.35 280 GLY A O 1
ATOM 2133 N N . VAL A 1 282 ? 18.869 65.292 78.683 1.00 36.24 281 VAL A N 1
ATOM 2134 C CA . VAL A 1 282 ? 18.011 65.018 77.534 1.00 36.12 281 VAL A CA 1
ATOM 2135 C C . VAL A 1 282 ? 18.304 66.028 76.418 1.00 36.63 281 VAL A C 1
ATOM 2136 O O . VAL A 1 282 ? 18.138 67.236 76.600 1.00 36.99 281 VAL A O 1
ATOM 2140 N N . VAL A 1 283 ? 18.745 65.525 75.267 1.00 36.54 282 VAL A N 1
ATOM 2141 C CA . VAL A 1 283 ? 19.272 66.386 74.207 1.00 36.68 282 VAL A CA 1
ATOM 2142 C C . VAL A 1 283 ? 18.477 66.309 72.899 1.00 37.32 282 VAL A C 1
ATOM 2143 O O . VAL A 1 283 ? 18.051 65.231 72.478 1.00 37.37 282 VAL A O 1
ATOM 2147 N N . ARG A 1 284 ? 18.285 67.466 72.267 1.00 38.04 283 ARG A N 1
ATOM 2148 C CA . ARG A 1 284 ? 17.754 67.537 70.907 1.00 38.69 283 ARG A CA 1
ATOM 2149 C C . ARG A 1 284 ? 18.781 68.160 69.971 1.00 38.97 283 ARG A C 1
ATOM 2150 O O . ARG A 1 284 ? 19.033 69.369 70.049 1.00 39.10 283 ARG A O 1
ATOM 2158 N N . PRO A 1 285 ? 19.386 67.334 69.090 1.00 39.08 284 PRO A N 1
ATOM 2159 C CA . PRO A 1 285 ? 20.347 67.805 68.092 1.00 38.98 284 PRO A CA 1
ATOM 2160 C C . PRO A 1 285 ? 19.704 68.856 67.202 1.00 38.99 284 PRO A C 1
ATOM 2161 O O . PRO A 1 285 ? 18.499 68.780 66.925 1.00 39.24 284 PRO A O 1
ATOM 2165 N N . SER A 1 286 ? 20.502 69.827 66.764 1.00 38.62 285 SER A N 1
ATOM 2166 C CA . SER A 1 286 ? 19.985 70.983 66.042 1.00 38.25 285 SER A CA 1
ATOM 2167 C C . SER A 1 286 ? 20.393 71.017 64.573 1.00 38.73 285 SER A C 1
ATOM 2168 O O . SER A 1 286 ? 21.379 70.394 64.175 1.00 38.54 285 SER A O 1
ATOM 2171 N N . LEU A 1 287 ? 19.602 71.738 63.778 1.00 39.41 286 LEU A N 1
ATOM 2172 C CA . LEU A 1 287 ? 19.919 72.048 62.391 1.00 40.03 286 LEU A CA 1
ATOM 2173 C C . LEU A 1 287 ? 21.110 72.992 62.370 1.00 40.64 286 LEU A C 1
ATOM 2174 O O . LEU A 1 287 ? 21.232 73.857 63.239 1.00 40.74 286 LEU A O 1
ATOM 2179 N N . GLN A 1 288 ? 21.975 72.832 61.372 1.00 41.35 287 GLN A N 1
ATOM 2180 C CA . GLN A 1 288 ? 23.241 73.566 61.318 1.00 41.85 287 GLN A CA 1
ATOM 2181 C C . GLN A 1 288 ? 23.308 74.670 60.256 1.00 42.47 287 GLN A C 1
ATOM 2182 O O . GLN A 1 288 ? 24.287 75.414 60.196 1.00 42.98 287 GLN A O 1
ATOM 2188 N N . SER A 1 289 ? 22.278 74.778 59.421 1.00 42.74 288 SER A N 1
ATOM 2189 C CA . SER A 1 289 ? 22.272 75.782 58.359 1.00 43.03 288 SER A CA 1
ATOM 2190 C C . SER A 1 289 ? 20.869 76.204 57.952 1.00 43.45 288 SER A C 1
ATOM 2191 O O . SER A 1 289 ? 19.899 75.464 58.153 1.00 43.98 288 SER A O 1
ATOM 2194 N N . PHE A 1 290 ? 20.778 77.404 57.383 1.00 43.49 289 PHE A N 1
ATOM 2195 C CA . PHE A 1 290 ? 19.534 77.918 56.819 1.00 43.59 289 PHE A CA 1
ATOM 2196 C C . PHE A 1 290 ? 19.028 77.014 55.692 1.00 43.22 289 PHE A C 1
ATOM 2197 O O . PHE A 1 290 ? 17.822 76.853 55.514 1.00 43.03 289 PHE A O 1
ATOM 2205 N N . GLY A 1 291 ? 19.967 76.428 54.949 1.00 43.07 290 GLY A N 1
ATOM 2206 C CA . GLY A 1 291 ? 19.661 75.595 53.792 1.00 43.25 290 GLY A CA 1
ATOM 2207 C C . GLY A 1 291 ? 19.046 74.258 54.144 1.00 43.54 290 GLY A C 1
ATOM 2208 O O . GLY A 1 291 ? 18.242 73.723 53.381 1.00 43.91 290 GLY A O 1
ATOM 2209 N N . GLU A 1 292 ? 19.434 73.713 55.294 1.00 43.69 291 GLU A N 1
ATOM 2210 C CA . GLU A 1 292 ? 18.820 72.492 55.814 1.00 44.01 291 GLU A CA 1
ATOM 2211 C C . GLU A 1 292 ? 17.447 72.768 56.423 1.00 43.63 291 GLU A C 1
ATOM 2212 O O . GLU A 1 292 ? 16.521 71.969 56.265 1.00 43.64 291 GLU A O 1
ATOM 2218 N N . ARG A 1 293 ? 17.330 73.903 57.110 1.00 43.11 292 ARG A N 1
ATOM 2219 C CA . ARG A 1 293 ? 16.081 74.330 57.737 1.00 42.47 292 ARG A CA 1
ATOM 2220 C C . ARG A 1 293 ? 14.991 74.626 56.705 1.00 42.48 292 ARG A C 1
ATOM 2221 O O . ARG A 1 293 ? 13.835 74.230 56.881 1.00 42.16 292 ARG A O 1
ATOM 2229 N N . PHE A 1 294 ? 15.369 75.304 55.625 1.00 42.55 293 PHE A N 1
ATOM 2230 C CA . PHE A 1 294 ? 14.400 75.802 54.656 1.00 42.46 293 PHE A CA 1
ATOM 2231 C C . PHE A 1 294 ? 14.438 75.116 53.289 1.00 42.94 293 PHE A C 1
ATOM 2232 O O . PHE A 1 294 ? 13.870 75.632 52.317 1.00 43.28 293 PHE A O 1
ATOM 2240 N N . ASP A 1 295 ? 15.083 73.950 53.227 1.00 43.02 294 ASP A N 1
ATOM 2241 C CA . ASP A 1 295 ? 15.225 73.179 51.985 1.00 42.81 294 ASP A CA 1
ATOM 2242 C C . ASP A 1 295 ? 13.920 73.046 51.189 1.00 42.79 294 ASP A C 1
ATOM 2243 O O . ASP A 1 295 ? 13.892 73.337 49.992 1.00 42.95 294 ASP A O 1
ATOM 2248 N N . THR A 1 296 ? 12.850 72.610 51.857 1.00 42.70 295 THR A N 1
ATOM 2249 C CA . THR A 1 296 ? 11.537 72.445 51.217 1.00 42.45 295 THR A CA 1
ATOM 2250 C C . THR A 1 296 ? 10.963 73.782 50.732 1.00 42.58 295 THR A C 1
ATOM 2251 O O . THR A 1 296 ? 10.458 73.872 49.610 1.00 43.20 295 THR A O 1
ATOM 2255 N N . ALA A 1 297 ? 11.051 74.813 51.575 1.00 42.27 296 ALA A N 1
ATOM 2256 C CA . ALA A 1 297 ? 10.587 76.158 51.222 1.00 41.81 296 ALA A CA 1
ATOM 2257 C C . ALA A 1 297 ? 11.303 76.707 49.987 1.00 41.79 296 ALA A C 1
ATOM 2258 O O . ALA A 1 297 ? 10.674 77.333 49.135 1.00 41.62 296 ALA A O 1
ATOM 2260 N N . PHE A 1 298 ? 12.613 76.467 49.902 1.00 42.10 297 PHE A N 1
ATOM 2261 C CA . PHE A 1 298 ? 13.411 76.836 48.729 1.00 42.09 297 PHE A CA 1
ATOM 2262 C C . PHE A 1 298 ? 12.934 76.115 47.475 1.00 42.45 297 PHE A C 1
ATOM 2263 O O . PHE A 1 298 ? 12.879 76.705 46.397 1.00 42.86 297 PHE A O 1
ATOM 2271 N N . THR A 1 299 ? 12.607 74.833 47.618 1.00 42.57 298 THR A N 1
ATOM 2272 C CA . THR A 1 299 ? 12.094 74.040 46.510 1.00 42.56 298 THR A CA 1
ATOM 2273 C C . THR A 1 299 ? 10.715 74.553 46.100 1.00 42.92 298 THR A C 1
ATOM 2274 O O . THR A 1 299 ? 10.481 74.836 44.925 1.00 42.86 298 THR A O 1
ATOM 2278 N N . ASP A 1 300 ? 9.822 74.698 47.078 1.00 43.23 299 ASP A N 1
ATOM 2279 C CA . ASP A 1 300 ? 8.448 75.123 46.819 1.00 43.86 299 ASP A CA 1
ATOM 2280 C C . ASP A 1 300 ? 8.336 76.514 46.179 1.00 44.14 299 ASP A C 1
ATOM 2281 O O . ASP A 1 300 ? 7.469 76.731 45.322 1.00 44.51 299 ASP A O 1
ATOM 2286 N N . GLU A 1 301 ? 9.211 77.440 46.577 1.00 43.88 300 GLU A N 1
ATOM 2287 C CA . GLU A 1 301 ? 9.200 78.801 46.017 1.00 43.89 300 GLU A CA 1
ATOM 2288 C C . GLU A 1 301 ? 9.672 78.846 44.566 1.00 44.41 300 GLU A C 1
ATOM 2289 O O . GLU A 1 301 ? 9.120 79.593 43.754 1.00 44.78 300 GLU A O 1
ATOM 2295 N N . VAL A 1 302 ? 10.697 78.054 44.252 1.00 44.57 301 VAL A N 1
ATOM 2296 C CA . VAL A 1 302 ? 11.233 77.978 42.895 1.00 44.63 301 VAL A CA 1
ATOM 2297 C C . VAL A 1 302 ? 10.221 77.297 41.976 1.00 44.50 301 VAL A C 1
ATOM 2298 O O . VAL A 1 302 ? 10.039 77.712 40.830 1.00 44.69 301 VAL A O 1
ATOM 2302 N N . GLN A 1 303 ? 9.554 76.268 42.497 1.00 44.24 302 GLN A N 1
ATOM 2303 C CA . GLN A 1 303 ? 8.466 75.608 41.784 1.00 44.21 302 GLN A CA 1
ATOM 2304 C C . GLN A 1 303 ? 7.324 76.588 41.511 1.00 44.07 302 GLN A C 1
ATOM 2305 O O . GLN A 1 303 ? 6.749 76.584 40.422 1.00 44.02 302 GLN A O 1
ATOM 2311 N N . ASP A 1 304 ? 7.010 77.424 42.500 1.00 44.03 303 ASP A N 1
ATOM 2312 C CA . ASP A 1 304 ? 5.974 78.446 42.357 1.00 44.11 303 ASP A CA 1
ATOM 2313 C C . ASP A 1 304 ? 6.333 79.446 41.257 1.00 44.03 303 ASP A C 1
ATOM 2314 O O . ASP A 1 304 ? 5.471 79.839 40.467 1.00 43.91 303 ASP A O 1
ATOM 2319 N N . PHE A 1 305 ? 7.607 79.840 41.209 1.00 43.71 304 PHE A N 1
ATOM 2320 C CA . PHE A 1 305 ? 8.120 80.726 40.163 1.00 43.74 304 PHE A CA 1
ATOM 2321 C C . PHE A 1 305 ? 7.978 80.104 38.776 1.00 43.85 304 PHE A C 1
ATOM 2322 O O . PHE A 1 305 ? 7.520 80.762 37.842 1.00 43.90 304 PHE A O 1
ATOM 2330 N N . VAL A 1 306 ? 8.384 78.840 38.653 1.00 43.91 305 VAL A N 1
ATOM 2331 C CA . VAL A 1 306 ? 8.289 78.100 37.394 1.00 43.85 305 VAL A CA 1
ATOM 2332 C C . VAL A 1 306 ? 6.832 78.009 36.934 1.00 44.02 305 VAL A C 1
ATOM 2333 O O . VAL A 1 306 ? 6.533 78.258 35.763 1.00 44.19 305 VAL A O 1
ATOM 2337 N N . ASN A 1 307 ? 5.936 77.671 37.864 1.00 44.02 306 ASN A N 1
ATOM 2338 C CA . ASN A 1 307 ? 4.496 77.660 37.601 1.00 44.13 306 ASN A CA 1
ATOM 2339 C C . ASN A 1 307 ? 3.991 79.040 37.184 1.00 44.37 306 ASN A C 1
ATOM 2340 O O . ASN A 1 307 ? 3.180 79.159 36.263 1.00 44.37 306 ASN A O 1
ATOM 2345 N N . ASN A 1 308 ? 4.482 80.074 37.867 1.00 44.57 307 ASN A N 1
ATOM 2346 C CA . ASN A 1 308 ? 4.111 81.458 37.577 1.00 44.63 307 ASN A CA 1
ATOM 2347 C C . ASN A 1 308 ? 4.474 81.889 36.160 1.00 44.68 307 ASN A C 1
ATOM 2348 O O . ASN A 1 308 ? 3.680 82.554 35.494 1.00 44.70 307 ASN A O 1
ATOM 2353 N N . VAL A 1 309 ? 5.667 81.504 35.706 1.00 44.63 308 VAL A N 1
ATOM 2354 C CA . VAL A 1 309 ? 6.105 81.786 34.335 1.00 44.87 308 VAL A CA 1
ATOM 2355 C C . VAL A 1 309 ? 5.207 81.069 33.316 1.00 45.30 308 VAL A C 1
ATOM 2356 O O . VAL A 1 309 ? 4.790 81.667 32.322 1.00 45.19 308 VAL A O 1
ATOM 2360 N N . ILE A 1 310 ? 4.907 79.798 33.588 1.00 45.89 309 ILE A N 1
ATOM 2361 C CA . ILE A 1 310 ? 4.054 78.968 32.729 1.00 46.10 309 ILE A CA 1
ATOM 2362 C C . ILE A 1 310 ? 2.630 79.526 32.627 1.00 46.78 309 ILE A C 1
ATOM 2363 O O . ILE A 1 310 ? 2.126 79.745 31.524 1.00 47.18 309 ILE A O 1
ATOM 2368 N N . VAL A 1 311 ? 2.002 79.765 33.777 1.00 47.29 310 VAL A N 1
ATOM 2369 C CA . VAL A 1 311 ? 0.618 80.246 33.843 1.00 47.86 310 VAL A CA 1
ATOM 2370 C C . VAL A 1 311 ? 0.508 81.737 33.493 1.00 48.13 310 VAL A C 1
ATOM 2371 O O . VAL A 1 311 ? -0.557 82.207 33.085 1.00 48.45 310 VAL A O 1
ATOM 2375 N N . GLY A 1 312 ? 1.609 82.470 33.638 1.00 48.26 311 GLY A N 1
ATOM 2376 C CA . GLY A 1 312 ? 1.628 83.904 33.339 1.00 48.67 311 GLY A CA 1
ATOM 2377 C C . GLY A 1 312 ? 1.012 84.718 34.461 1.00 49.06 311 GLY A C 1
ATOM 2378 O O . GLY A 1 312 ? 0.061 85.475 34.245 1.00 49.23 311 GLY A O 1
ATOM 2379 N N . LYS A 1 313 ? 1.563 84.559 35.662 1.00 49.05 312 LYS A N 1
ATOM 2380 C CA . LYS A 1 313 ? 1.037 85.199 36.860 1.00 49.17 312 LYS A CA 1
ATOM 2381 C C . LYS A 1 313 ? 2.177 85.711 37.737 1.00 49.06 312 LYS A C 1
ATOM 2382 O O . LYS A 1 313 ? 3.134 84.988 38.012 1.00 48.81 312 LYS A O 1
ATOM 2388 N N . GLN A 1 314 ? 2.072 86.969 38.159 1.00 49.20 313 GLN A N 1
ATOM 2389 C CA . GLN A 1 314 ? 3.058 87.568 39.054 1.00 49.30 313 GLN A CA 1
ATOM 2390 C C . GLN A 1 314 ? 2.854 87.035 40.472 1.00 49.49 313 GLN A C 1
ATOM 2391 O O . GLN A 1 314 ? 1.709 86.813 40.885 1.00 49.52 313 GLN A O 1
ATOM 2397 N N . PRO A 1 315 ? 3.960 86.820 41.216 1.00 49.47 314 PRO A N 1
ATOM 2398 C CA . PRO A 1 315 ? 3.898 86.296 42.584 1.00 49.53 314 PRO A CA 1
ATOM 2399 C C . PRO A 1 315 ? 3.225 87.273 43.541 1.00 49.87 314 PRO A C 1
ATOM 2400 O O . PRO A 1 315 ? 3.124 88.463 43.232 1.00 49.72 314 PRO A O 1
ATOM 2404 N N . GLU A 1 316 ? 2.773 86.769 44.689 1.00 50.49 315 GLU A N 1
ATOM 2405 C CA . GLU A 1 316 ? 2.137 87.609 45.702 1.00 51.42 315 GLU A CA 1
ATOM 2406 C C . GLU A 1 316 ? 3.101 88.678 46.219 1.00 50.95 315 GLU A C 1
ATOM 2407 O O . GLU A 1 316 ? 2.750 89.859 46.278 1.00 51.09 315 GLU A O 1
ATOM 2413 N N . VAL A 1 317 ? 4.309 88.254 46.584 1.00 50.45 316 VAL A N 1
ATOM 2414 C CA . VAL A 1 317 ? 5.342 89.166 47.066 1.00 49.98 316 VAL A CA 1
ATOM 2415 C C . VAL A 1 317 ? 5.848 90.032 45.914 1.00 49.90 316 VAL A C 1
ATOM 2416 O O . VAL A 1 317 ? 6.535 89.549 45.006 1.00 49.82 316 VAL A O 1
ATOM 2420 N N . THR A 1 318 ? 5.482 91.312 45.964 1.00 49.70 317 THR A N 1
ATOM 2421 C CA . THR A 1 318 ? 5.804 92.276 44.914 1.00 49.37 317 THR A CA 1
ATOM 2422 C C . THR A 1 318 ? 7.205 92.867 45.094 1.00 49.29 317 THR A C 1
ATOM 2423 O O . THR A 1 318 ? 7.896 92.569 46.071 1.00 48.91 317 THR A O 1
ATOM 2427 N N . VAL A 1 319 ? 7.611 93.701 44.137 1.00 49.47 318 VAL A N 1
ATOM 2428 C CA . VAL A 1 319 ? 8.868 94.447 44.210 1.00 49.49 318 VAL A CA 1
ATOM 2429 C C . VAL A 1 319 ? 8.801 95.432 45.377 1.00 49.51 318 VAL A C 1
ATOM 2430 O O . VAL A 1 319 ? 9.782 95.617 46.106 1.00 49.32 318 VAL A O 1
ATOM 2434 N N . ASP A 1 320 ? 7.626 96.041 45.546 1.00 49.59 319 ASP A N 1
ATOM 2435 C CA . ASP A 1 320 ? 7.349 96.988 46.628 1.00 49.83 319 ASP A CA 1
ATOM 2436 C C . ASP A 1 320 ? 7.599 96.389 48.017 1.00 49.26 319 ASP A C 1
ATOM 2437 O O . ASP A 1 320 ? 8.084 97.080 48.916 1.00 49.13 319 ASP A O 1
ATOM 2442 N N . ASP A 1 321 ? 7.265 95.109 48.180 1.00 48.73 320 ASP A N 1
ATOM 2443 C CA . ASP A 1 321 ? 7.534 94.376 49.417 1.00 48.36 320 ASP A CA 1
ATOM 2444 C C . ASP A 1 321 ? 9.033 94.258 49.694 1.00 47.99 320 ASP A C 1
ATOM 2445 O O . ASP A 1 321 ? 9.466 94.329 50.847 1.00 47.88 320 ASP A O 1
ATOM 2450 N N . GLY A 1 322 ? 9.813 94.078 48.631 1.00 47.66 321 GLY A N 1
ATOM 2451 C CA . GLY A 1 322 ? 11.265 93.967 48.733 1.00 47.32 321 GLY A CA 1
ATOM 2452 C C . GLY A 1 322 ? 11.939 95.290 49.046 1.00 47.06 321 GLY A C 1
ATOM 2453 O O . GLY A 1 322 ? 12.909 95.332 49.808 1.00 46.87 321 GLY A O 1
ATOM 2454 N N . ILE A 1 323 ? 11.424 96.367 48.453 1.00 46.84 322 ILE A N 1
ATOM 2455 C CA . ILE A 1 323 ? 11.959 97.713 48.669 1.00 46.64 322 ILE A CA 1
ATOM 2456 C C . ILE A 1 323 ? 11.747 98.146 50.120 1.00 46.52 322 ILE A C 1
ATOM 2457 O O . ILE A 1 323 ? 12.695 98.561 50.791 1.00 46.49 322 ILE A O 1
ATOM 2462 N N . LYS A 1 324 ? 10.510 98.019 50.597 1.00 46.33 323 LYS A N 1
ATOM 2463 C CA . LYS A 1 324 ? 10.159 98.363 51.976 1.00 46.33 323 LYS A CA 1
ATOM 2464 C C . LYS A 1 324 ? 10.988 97.591 53.009 1.00 46.22 323 LYS A C 1
ATOM 2465 O O . LYS A 1 324 ? 11.537 98.186 53.938 1.00 46.25 323 LYS A O 1
ATOM 2471 N N . ALA A 1 325 ? 11.090 96.275 52.829 1.00 46.05 324 ALA A N 1
ATOM 2472 C CA . ALA A 1 325 ? 11.882 95.425 53.720 1.00 45.96 324 ALA A CA 1
ATOM 2473 C C . ALA A 1 325 ? 13.344 95.867 53.769 1.00 45.94 324 ALA A C 1
ATOM 2474 O O . ALA A 1 325 ? 13.963 95.886 54.835 1.00 45.98 324 ALA A O 1
ATOM 2476 N N . LEU A 1 326 ? 13.882 96.228 52.606 1.00 45.98 325 LEU A N 1
ATOM 2477 C CA . LEU A 1 326 ? 15.250 96.722 52.494 1.00 45.86 325 LEU A CA 1
ATOM 2478 C C . LEU A 1 326 ? 15.407 98.091 53.161 1.00 45.90 325 LEU A C 1
ATOM 2479 O O . LEU A 1 326 ? 16.439 98.371 53.775 1.00 45.94 325 LEU A O 1
ATOM 2484 N N . LYS A 1 327 ? 14.379 98.931 53.037 1.00 45.80 326 LYS A N 1
ATOM 2485 C CA . LYS A 1 327 ? 14.380 100.266 53.637 1.00 45.78 326 LYS A CA 1
ATOM 2486 C C . LYS A 1 327 ? 14.351 100.208 55.162 1.00 45.64 326 LYS A C 1
ATOM 2487 O O . LYS A 1 327 ? 15.096 100.933 55.828 1.00 45.77 326 LYS A O 1
ATOM 2493 N N . ILE A 1 328 ? 13.489 99.345 55.700 1.00 45.39 327 ILE A N 1
ATOM 2494 C CA . ILE A 1 328 ? 13.369 99.136 57.146 1.00 44.89 327 ILE A CA 1
ATOM 2495 C C . ILE A 1 328 ? 14.667 98.555 57.724 1.00 44.89 327 ILE A C 1
ATOM 2496 O O . ILE A 1 328 ? 15.111 98.962 58.799 1.00 44.80 327 ILE A O 1
ATOM 2501 N N . ALA A 1 329 ? 15.270 97.619 56.994 1.00 44.85 328 ALA A N 1
ATOM 2502 C CA . ALA A 1 329 ? 16.545 97.025 57.380 1.00 45.10 328 ALA A CA 1
ATOM 2503 C C . ALA A 1 329 ? 17.651 98.075 57.464 1.00 45.44 328 ALA A C 1
ATOM 2504 O O . ALA A 1 329 ? 18.367 98.152 58.464 1.00 45.37 328 ALA A O 1
ATOM 2506 N N . LYS A 1 330 ? 17.773 98.889 56.417 1.00 45.92 329 LYS A N 1
ATOM 2507 C CA . LYS A 1 330 ? 18.790 99.938 56.362 1.00 46.38 329 LYS A CA 1
ATOM 2508 C C . LYS A 1 330 ? 18.548 101.031 57.408 1.00 46.27 329 LYS A C 1
ATOM 2509 O O . LYS A 1 330 ? 19.488 101.711 57.830 1.00 46.30 329 LYS A O 1
ATOM 2513 N N . ALA A 1 331 ? 17.291 101.182 57.825 1.00 45.79 330 ALA A N 1
ATOM 2514 C CA . ALA A 1 331 ? 16.929 102.118 58.887 1.00 45.35 330 ALA A CA 1
ATOM 2515 C C . ALA A 1 331 ? 17.409 101.627 60.253 1.00 44.95 330 ALA A C 1
ATOM 2516 O O . ALA A 1 331 ? 17.776 102.429 61.108 1.00 45.03 330 ALA A O 1
ATOM 2518 N N . CYS A 1 332 ? 17.405 100.310 60.450 1.00 44.66 331 CYS A N 1
ATOM 2519 C CA . CYS A 1 332 ? 17.893 99.708 61.688 1.00 44.38 331 CYS A CA 1
ATOM 2520 C C . CYS A 1 332 ? 19.409 99.831 61.779 1.00 44.88 331 CYS A C 1
ATOM 2521 O O . CYS A 1 332 ? 19.953 100.093 62.854 1.00 44.94 331 CYS A O 1
ATOM 2524 N N . GLN A 1 333 ? 20.078 99.643 60.641 1.00 45.20 332 GLN A N 1
ATOM 2525 C CA . GLN A 1 333 ? 21.529 99.771 60.546 1.00 45.47 332 GLN A CA 1
ATOM 2526 C C . GLN A 1 333 ? 21.967 101.213 60.777 1.00 45.37 332 GLN A C 1
ATOM 2527 O O . GLN A 1 333 ? 22.966 101.459 61.453 1.00 45.41 332 GLN A O 1
ATOM 2533 N N . GLN A 1 334 ? 21.211 102.155 60.215 1.00 45.21 333 GLN A N 1
ATOM 2534 C CA . GLN A 1 334 ? 21.472 103.578 60.393 1.00 45.23 333 GLN A CA 1
ATOM 2535 C C . GLN A 1 334 ? 21.313 103.986 61.854 1.00 44.49 333 GLN A C 1
ATOM 2536 O O . GLN A 1 334 ? 22.140 104.726 62.383 1.00 44.59 333 GLN A O 1
ATOM 2542 N N . SER A 1 335 ? 20.253 103.490 62.493 1.00 43.75 334 SER A N 1
ATOM 2543 C CA . SER A 1 335 ? 19.965 103.769 63.902 1.00 43.18 334 SER A CA 1
ATOM 2544 C C . SER A 1 335 ? 21.128 103.390 64.817 1.00 42.93 334 SER A C 1
ATOM 2545 O O . SER A 1 335 ? 21.459 104.122 65.750 1.00 42.60 334 SER A O 1
ATOM 2548 N N . ALA A 1 336 ? 21.738 102.244 64.526 1.00 43.13 335 ALA A N 1
ATOM 2549 C CA . ALA A 1 336 ? 22.873 101.728 65.280 1.00 43.13 335 ALA A CA 1
ATOM 2550 C C . ALA A 1 336 ? 24.142 102.542 65.039 1.00 43.34 335 ALA A C 1
ATOM 2551 O O . ALA A 1 336 ? 24.893 102.818 65.975 1.00 43.54 335 ALA A O 1
ATOM 2553 N N . ASN A 1 337 ? 24.370 102.926 63.784 1.00 43.37 336 ASN A N 1
ATOM 2554 C CA . ASN A 1 337 ? 25.552 103.696 63.406 1.00 43.35 336 ASN A CA 1
ATOM 2555 C C . ASN A 1 337 ? 25.523 105.139 63.896 1.00 42.80 336 ASN A C 1
ATOM 2556 O O . ASN A 1 337 ? 26.564 105.691 64.256 1.00 42.81 336 ASN A O 1
ATOM 2561 N N . ILE A 1 338 ? 24.337 105.745 63.905 1.00 42.35 337 ILE A N 1
ATOM 2562 C CA . ILE A 1 338 ? 24.189 107.137 64.349 1.00 42.05 337 ILE A CA 1
ATOM 2563 C C . ILE A 1 338 ? 23.860 107.272 65.841 1.00 42.22 337 ILE A C 1
ATOM 2564 O O . ILE A 1 338 ? 23.898 108.373 66.393 1.00 42.38 337 ILE A O 1
ATOM 2569 N N . GLY A 1 339 ? 23.545 106.150 66.485 1.00 42.38 338 GLY A N 1
ATOM 2570 C CA . GLY A 1 339 ? 23.214 106.135 67.908 1.00 42.50 338 GLY A CA 1
ATOM 2571 C C . GLY A 1 339 ? 21.981 106.954 68.236 1.00 42.51 338 GLY A C 1
ATOM 2572 O O . GLY A 1 339 ? 21.900 107.571 69.297 1.00 42.41 338 GLY A O 1
ATOM 2573 N N . LYS A 1 340 ? 21.027 106.963 67.310 1.00 42.73 339 LYS A N 1
ATOM 2574 C CA . LYS A 1 340 ? 19.783 107.706 67.463 1.00 43.04 339 LYS A CA 1
ATOM 2575 C C . LYS A 1 340 ? 18.611 106.870 66.984 1.00 43.29 339 LYS A C 1
ATOM 2576 O O . LYS A 1 340 ? 18.778 105.905 66.233 1.00 43.24 339 LYS A O 1
ATOM 2582 N N . LEU A 1 341 ? 17.422 107.263 67.423 1.00 43.48 340 LEU A N 1
ATOM 2583 C CA . LEU A 1 341 ? 16.178 106.716 66.924 1.00 43.56 340 LEU A CA 1
ATOM 2584 C C . LEU A 1 341 ? 16.012 107.181 65.482 1.00 43.92 340 LEU A C 1
ATOM 2585 O O . LEU A 1 341 ? 16.321 108.332 65.158 1.00 44.08 340 LEU A O 1
ATOM 2590 N N . VAL A 1 342 ? 15.549 106.289 64.611 1.00 44.36 341 VAL A N 1
ATOM 2591 C CA . VAL A 1 342 ? 15.279 106.652 63.218 1.00 44.65 341 VAL A CA 1
ATOM 2592 C C . VAL A 1 342 ? 13.791 106.493 62.907 1.00 45.36 341 VAL A C 1
ATOM 2593 O O . VAL A 1 342 ? 13.218 105.422 63.115 1.00 45.42 341 VAL A O 1
ATOM 2597 N N . ASP A 1 343 ? 13.172 107.570 62.431 1.00 46.17 342 ASP A N 1
ATOM 2598 C CA . ASP A 1 343 ? 11.787 107.527 61.973 1.00 47.45 342 ASP A CA 1
ATOM 2599 C C . ASP A 1 343 ? 11.736 107.049 60.526 1.00 48.21 342 ASP A C 1
ATOM 2600 O O . ASP A 1 343 ? 12.399 107.613 59.651 1.00 48.14 342 ASP A O 1
ATOM 2605 N N . ILE A 1 344 ? 10.954 106.001 60.284 1.00 49.09 343 ILE A N 1
ATOM 2606 C CA . ILE A 1 344 ? 10.873 105.388 58.962 1.00 50.20 343 ILE A CA 1
ATOM 2607 C C . ILE A 1 344 ? 9.718 105.978 58.147 1.00 51.26 343 ILE A C 1
ATOM 2608 O O . ILE A 1 344 ? 8.591 106.112 58.641 1.00 51.33 343 ILE A O 1
ATOM 2613 N N . GLN A 1 345 ? 10.020 106.346 56.905 1.00 52.19 344 GLN A N 1
ATOM 2614 C CA . GLN A 1 345 ? 9.007 106.787 55.953 1.00 53.12 344 GLN A CA 1
ATOM 2615 C C . GLN A 1 345 ? 9.027 105.878 54.725 1.00 53.69 344 GLN A C 1
ATOM 2616 O O . GLN A 1 345 ? 10.071 105.697 54.088 1.00 53.76 344 GLN A O 1
ATOM 2618 N N . LEU A 1 346 ? 7.872 105.296 54.415 1.00 54.10 345 LEU A N 1
ATOM 2619 C CA . LEU A 1 346 ? 7.734 104.406 53.265 1.00 54.55 345 LEU A CA 1
ATOM 2620 C C . LEU A 1 346 ? 6.665 104.927 52.305 1.00 55.20 345 LEU A C 1
ATOM 2621 O O . LEU A 1 346 ? 6.968 105.322 51.178 1.00 55.36 345 LEU A O 1
ATOM 2627 N N . THR B 1 5 ? 2.643 75.656 122.383 1.00 60.31 4 THR B N 1
ATOM 2628 C CA . THR B 1 5 ? 1.235 75.159 122.397 1.00 60.29 4 THR B CA 1
ATOM 2629 C C . THR B 1 5 ? 1.152 73.714 122.908 1.00 60.18 4 THR B C 1
ATOM 2630 O O . THR B 1 5 ? 0.896 73.479 124.094 1.00 60.18 4 THR B O 1
ATOM 2634 N N . ARG B 1 6 ? 1.378 72.760 122.006 1.00 59.86 5 ARG B N 1
ATOM 2635 C CA . ARG B 1 6 ? 1.282 71.335 122.312 1.00 59.35 5 ARG B CA 1
ATOM 2636 C C . ARG B 1 6 ? 2.672 70.705 122.364 1.00 58.71 5 ARG B C 1
ATOM 2637 O O . ARG B 1 6 ? 3.556 71.067 121.581 1.00 58.65 5 ARG B O 1
ATOM 2640 N N . LYS B 1 7 ? 2.855 69.765 123.291 1.00 57.87 6 LYS B N 1
ATOM 2641 C CA . LYS B 1 7 ? 4.107 69.022 123.424 1.00 57.11 6 LYS B CA 1
ATOM 2642 C C . LYS B 1 7 ? 4.451 68.309 122.109 1.00 56.48 6 LYS B C 1
ATOM 2643 O O . LYS B 1 7 ? 3.613 67.595 121.554 1.00 56.61 6 LYS B O 1
ATOM 2646 N N . PRO B 1 8 ? 5.678 68.521 121.594 1.00 55.75 7 PRO B N 1
ATOM 2647 C CA . PRO B 1 8 ? 6.107 67.868 120.357 1.00 55.12 7 PRO B CA 1
ATOM 2648 C C . PRO B 1 8 ? 6.382 66.378 120.554 1.00 54.51 7 PRO B C 1
ATOM 2649 O O . PRO B 1 8 ? 6.719 65.952 121.661 1.00 54.47 7 PRO B O 1
ATOM 2653 N N . LEU B 1 9 ? 6.236 65.599 119.484 1.00 53.83 8 LEU B N 1
ATOM 2654 C CA . LEU B 1 9 ? 6.505 64.163 119.531 1.00 52.98 8 LEU B CA 1
ATOM 2655 C C . LEU B 1 9 ? 8.004 63.890 119.605 1.00 52.15 8 LEU B C 1
ATOM 2656 O O . LEU B 1 9 ? 8.790 64.479 118.860 1.00 51.93 8 LEU B O 1
ATOM 2661 N N . ARG B 1 10 ? 8.388 63.005 120.519 1.00 51.36 9 ARG B N 1
ATOM 2662 C CA . ARG B 1 10 ? 9.779 62.589 120.658 1.00 50.43 9 ARG B CA 1
ATOM 2663 C C . ARG B 1 10 ? 10.028 61.393 119.747 1.00 49.95 9 ARG B C 1
ATOM 2664 O O . ARG B 1 10 ? 9.309 60.392 119.813 1.00 49.67 9 ARG B O 1
ATOM 2672 N N . ALA B 1 11 ? 11.040 61.508 118.891 1.00 49.42 10 ALA B N 1
ATOM 2673 C CA . ALA B 1 11 ? 11.276 60.508 117.854 1.00 48.93 10 ALA B CA 1
ATOM 2674 C C . ALA B 1 11 ? 12.707 59.981 117.819 1.00 48.53 10 ALA B C 1
ATOM 2675 O O . ALA B 1 11 ? 13.633 60.618 118.328 1.00 48.54 10 ALA B O 1
ATOM 2677 N N . ALA B 1 12 ? 12.864 58.805 117.216 1.00 48.01 11 ALA B N 1
ATOM 2678 C CA . ALA B 1 12 ? 14.168 58.197 116.986 1.00 47.59 11 ALA B CA 1
ATOM 2679 C C . ALA B 1 12 ? 14.253 57.686 115.550 1.00 47.44 11 ALA B C 1
ATOM 2680 O O . ALA B 1 12 ? 13.226 57.464 114.903 1.00 47.69 11 ALA B O 1
ATOM 2682 N N . ILE B 1 13 ? 15.474 57.505 115.054 1.00 46.97 12 ILE B N 1
ATOM 2683 C CA . ILE B 1 13 ? 15.685 56.994 113.702 1.00 46.60 12 ILE B CA 1
ATOM 2684 C C . ILE B 1 13 ? 16.692 55.839 113.672 1.00 46.89 12 ILE B C 1
ATOM 2685 O O . ILE B 1 13 ? 17.739 55.895 114.320 1.00 47.06 12 ILE 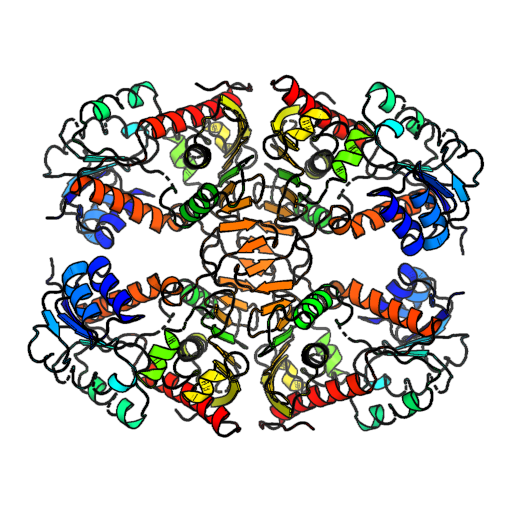B O 1
ATOM 2690 N N . ILE B 1 14 ? 16.351 54.783 112.939 1.00 47.23 13 ILE B N 1
ATOM 2691 C CA . ILE B 1 14 ? 17.293 53.703 112.653 1.00 47.36 13 ILE B CA 1
ATOM 2692 C C . ILE B 1 14 ? 17.701 53.818 111.186 1.00 47.55 13 ILE B C 1
ATOM 2693 O O . ILE B 1 14 ? 16.845 53.859 110.303 1.00 47.70 13 ILE B O 1
ATOM 2698 N N . GLY B 1 15 ? 19.005 53.885 110.934 1.00 47.61 14 GLY B N 1
ATOM 2699 C CA . GLY B 1 15 ? 19.527 54.017 109.578 1.00 47.71 14 GLY B CA 1
ATOM 2700 C C . GLY B 1 15 ? 19.796 55.463 109.207 1.00 48.08 14 GLY B C 1
ATOM 2701 O O . GLY B 1 15 ? 18.923 56.325 109.340 1.00 48.14 14 GLY B O 1
ATOM 2702 N N . LEU B 1 16 ? 21.016 55.727 108.747 1.00 48.06 15 LEU B N 1
ATOM 2703 C CA . LEU B 1 16 ? 21.426 57.071 108.355 1.00 48.14 15 LEU B CA 1
ATOM 2704 C C . LEU B 1 16 ? 22.222 57.039 107.050 1.00 48.31 15 LEU B C 1
ATOM 2705 O O . LEU B 1 16 ? 23.166 57.812 106.863 1.00 48.30 15 LEU B O 1
ATOM 2710 N N . GLY B 1 17 ? 21.822 56.142 106.151 1.00 48.34 16 GLY B N 1
ATOM 2711 C CA . GLY B 1 17 ? 22.479 55.977 104.859 1.00 48.53 16 GLY B CA 1
ATOM 2712 C C . GLY B 1 17 ? 21.909 56.871 103.775 1.00 48.62 16 GLY B C 1
ATOM 2713 O O . GLY B 1 17 ? 21.584 58.033 104.025 1.00 48.61 16 GLY B O 1
ATOM 2714 N N . ARG B 1 18 ? 21.790 56.314 102.570 1.00 48.82 17 ARG B N 1
ATOM 2715 C CA . ARG B 1 18 ? 21.341 57.045 101.378 1.00 49.13 17 ARG B CA 1
ATOM 2716 C C . ARG B 1 18 ? 20.046 57.823 101.621 1.00 48.90 17 ARG B C 1
ATOM 2717 O O . ARG B 1 18 ? 19.965 59.015 101.321 1.00 49.05 17 ARG B O 1
ATOM 2725 N N . LEU B 1 19 ? 19.046 57.147 102.182 1.00 48.48 18 LEU B N 1
ATOM 2726 C CA . LEU B 1 19 ? 17.774 57.783 102.501 1.00 48.00 18 LEU B CA 1
ATOM 2727 C C . LEU B 1 19 ? 17.707 58.231 103.960 1.00 47.81 18 LEU B C 1
ATOM 2728 O O . LEU B 1 19 ? 17.170 59.300 104.260 1.00 47.80 18 LEU B O 1
ATOM 2733 N N . GLY B 1 20 ? 18.260 57.412 104.853 1.00 47.71 19 GLY B N 1
ATOM 2734 C CA . GLY B 1 20 ? 18.288 57.706 106.285 1.00 47.42 19 GLY B CA 1
ATOM 2735 C C . GLY B 1 20 ? 18.732 59.116 106.622 1.00 47.41 19 GLY B C 1
ATOM 2736 O O . GLY B 1 20 ? 18.086 59.795 107.423 1.00 47.35 19 GLY B O 1
ATOM 2737 N N . GLU B 1 21 ? 19.825 59.562 106.002 1.00 47.37 20 GLU B N 1
ATOM 2738 C CA . GLU B 1 21 ? 20.369 60.896 106.264 1.00 47.80 20 GLU B CA 1
ATOM 2739 C C . GLU B 1 21 ? 19.435 62.019 105.804 1.00 47.06 20 GLU B C 1
ATOM 2740 O O . GLU B 1 21 ? 19.367 63.070 106.443 1.00 46.84 20 GLU B O 1
ATOM 2746 N N . ARG B 1 22 ? 18.711 61.782 104.710 1.00 46.58 21 ARG B N 1
ATOM 2747 C CA . ARG B 1 22 ? 17.726 62.737 104.210 1.00 46.09 21 ARG B CA 1
ATOM 2748 C C . ARG B 1 22 ? 16.538 62.865 105.164 1.00 45.93 21 ARG B C 1
ATOM 2749 O O . ARG B 1 22 ? 16.122 63.978 105.493 1.00 45.97 21 ARG B O 1
ATOM 2757 N N . HIS B 1 23 ? 16.002 61.725 105.599 1.00 45.75 22 HIS B N 1
ATOM 2758 C CA . HIS B 1 23 ? 14.938 61.694 106.604 1.00 45.73 22 HIS B CA 1
ATOM 2759 C C . HIS B 1 23 ? 15.338 62.410 107.893 1.00 45.85 22 HIS B C 1
ATOM 2760 O O . HIS B 1 23 ? 14.537 63.153 108.468 1.00 45.75 22 HIS B O 1
ATOM 2767 N N . ALA B 1 24 ? 16.575 62.183 108.333 1.00 45.94 23 ALA B N 1
ATOM 2768 C CA . ALA B 1 24 ? 17.107 62.802 109.547 1.00 46.37 23 ALA B CA 1
ATOM 2769 C C . ALA B 1 24 ? 17.184 64.322 109.424 1.00 46.74 23 ALA B C 1
ATOM 2770 O O . ALA B 1 24 ? 16.812 65.042 110.354 1.00 46.84 23 ALA B O 1
ATOM 2772 N N . ARG B 1 25 ? 17.661 64.798 108.274 1.00 47.10 24 ARG B N 1
ATOM 2773 C CA . ARG B 1 25 ? 17.729 66.232 107.987 1.00 47.23 24 ARG B CA 1
ATOM 2774 C C . ARG B 1 25 ? 16.342 66.867 108.030 1.00 46.94 24 ARG B C 1
ATOM 2775 O O . ARG B 1 25 ? 16.153 67.898 108.679 1.00 47.06 24 ARG B O 1
ATOM 2783 N N . HIS B 1 26 ? 15.380 66.242 107.348 1.00 46.43 25 HIS B N 1
ATOM 2784 C CA . HIS B 1 26 ? 13.995 66.718 107.330 1.00 46.33 25 HIS B CA 1
ATOM 2785 C C . HIS B 1 26 ? 13.383 66.716 108.730 1.00 46.48 25 HIS B C 1
ATOM 2786 O O . HIS B 1 26 ? 12.715 67.670 109.129 1.00 46.30 25 HIS B O 1
ATOM 2793 N N . LEU B 1 27 ? 13.635 65.635 109.464 1.00 46.73 26 LEU B N 1
ATOM 2794 C CA . LEU B 1 27 ? 13.126 65.442 110.816 1.00 46.97 26 LEU B CA 1
ATOM 2795 C C . LEU B 1 27 ? 13.587 66.550 111.766 1.00 47.24 26 LEU B C 1
ATOM 2796 O O . LEU B 1 27 ? 12.848 66.952 112.666 1.00 47.08 26 LEU B O 1
ATOM 2801 N N . VAL B 1 28 ? 14.805 67.042 111.546 1.00 47.53 27 VAL B N 1
ATOM 2802 C CA . VAL B 1 28 ? 15.380 68.117 112.356 1.00 47.72 27 VAL B CA 1
ATOM 2803 C C . VAL B 1 28 ? 14.995 69.504 111.829 1.00 48.00 27 VAL B C 1
ATOM 2804 O O . VAL B 1 28 ? 14.611 70.383 112.605 1.00 48.03 27 VAL B O 1
ATOM 2808 N N . ASN B 1 29 ? 15.080 69.687 110.513 1.00 48.42 28 ASN B N 1
ATOM 2809 C CA . ASN B 1 29 ? 14.955 71.015 109.908 1.00 48.82 28 ASN B CA 1
ATOM 2810 C C . ASN B 1 29 ? 13.575 71.394 109.369 1.00 49.15 28 ASN B C 1
ATOM 2811 O O . ASN B 1 29 ? 13.239 72.578 109.312 1.00 49.33 28 ASN B O 1
ATOM 2816 N N . LYS B 1 30 ? 12.781 70.404 108.973 1.00 49.41 29 LYS B N 1
ATOM 2817 C CA . LYS B 1 30 ? 11.581 70.679 108.175 1.00 49.75 29 LYS B CA 1
ATOM 2818 C C . LYS B 1 30 ? 10.250 70.238 108.784 1.00 49.74 29 LYS B C 1
ATOM 2819 O O . LYS B 1 30 ? 9.220 70.858 108.524 1.00 49.90 29 LYS B O 1
ATOM 2825 N N . ILE B 1 31 ? 10.267 69.173 109.581 1.00 49.74 30 ILE B N 1
ATOM 2826 C CA . ILE B 1 31 ? 9.027 68.595 110.106 1.00 49.69 30 ILE B CA 1
ATOM 2827 C C . ILE B 1 31 ? 8.569 69.302 111.381 1.00 49.92 30 ILE B C 1
ATOM 2828 O O . ILE B 1 31 ? 9.347 69.477 112.323 1.00 49.84 30 ILE B O 1
ATOM 2833 N N . GLN B 1 32 ? 7.300 69.704 111.394 1.00 50.06 31 GLN B N 1
ATOM 2834 C CA . GLN B 1 32 ? 6.706 70.386 112.539 1.00 50.52 31 GLN B CA 1
ATOM 2835 C C . GLN B 1 32 ? 6.109 69.407 113.540 1.00 50.02 31 GLN B C 1
ATOM 2836 O O . GLN B 1 32 ? 5.577 68.362 113.157 1.00 50.00 31 GLN B O 1
ATOM 2842 N N . GLY B 1 33 ? 6.202 69.759 114.821 1.00 49.63 32 GLY B N 1
ATOM 2843 C CA . GLY B 1 33 ? 5.608 68.975 115.901 1.00 49.12 32 GLY B CA 1
ATOM 2844 C C . GLY B 1 33 ? 6.388 67.731 116.282 1.00 48.89 32 GLY B C 1
ATOM 2845 O O . GLY B 1 33 ? 5.824 66.790 116.848 1.00 49.00 32 GLY B O 1
ATOM 2846 N N . VAL B 1 34 ? 7.686 67.729 115.984 1.00 48.40 33 VAL B N 1
ATOM 2847 C CA . VAL B 1 34 ? 8.538 66.576 116.264 1.00 48.10 33 VAL B CA 1
ATOM 2848 C C . VAL B 1 34 ? 9.943 66.989 116.718 1.00 48.16 33 VAL B C 1
ATOM 2849 O O . VAL B 1 34 ? 10.476 68.012 116.279 1.00 48.01 33 VAL B O 1
ATOM 2853 N N . LYS B 1 35 ? 10.520 66.190 117.611 1.00 48.33 34 LYS B N 1
ATOM 2854 C CA . LYS B 1 35 ? 11.908 66.350 118.033 1.00 48.40 34 LYS B CA 1
ATOM 2855 C C . LYS B 1 35 ? 12.633 65.013 117.889 1.00 48.33 34 LYS B C 1
ATOM 2856 O O . LYS B 1 35 ? 12.225 64.010 118.480 1.00 48.54 34 LYS B O 1
ATOM 2859 N N . LEU B 1 36 ? 13.695 65.003 117.087 1.00 48.15 35 LEU B N 1
ATOM 2860 C CA . LEU B 1 36 ? 14.509 63.805 116.896 1.00 48.10 35 LEU B CA 1
ATOM 2861 C C . LEU B 1 36 ? 15.583 63.735 117.979 1.00 48.33 35 LEU B C 1
ATOM 2862 O O . LEU B 1 36 ? 16.591 64.447 117.918 1.00 48.51 35 LEU B O 1
ATOM 2867 N N . VAL B 1 37 ? 15.360 62.874 118.968 1.00 48.41 36 VAL B N 1
ATOM 2868 C CA . VAL B 1 37 ? 16.210 62.831 120.161 1.00 48.56 36 VAL B CA 1
ATOM 2869 C C . VAL B 1 37 ? 17.262 61.721 120.152 1.00 48.75 36 VAL B C 1
ATOM 2870 O O . VAL B 1 37 ? 18.242 61.787 120.899 1.00 48.65 36 VAL B O 1
ATOM 2874 N N . ALA B 1 38 ? 17.060 60.711 119.308 1.00 49.04 37 ALA B N 1
ATOM 2875 C CA . ALA B 1 38 ? 17.965 59.562 119.244 1.00 49.20 37 ALA B CA 1
ATOM 2876 C C . ALA B 1 38 ? 18.160 59.043 117.819 1.00 49.41 37 ALA B C 1
ATOM 2877 O O . ALA B 1 38 ? 17.245 59.096 116.998 1.00 49.42 37 ALA B O 1
ATOM 2879 N N . ALA B 1 39 ? 19.362 58.543 117.541 1.00 49.70 38 ALA B N 1
ATOM 2880 C CA . ALA B 1 39 ? 19.689 57.965 116.239 1.00 49.89 38 ALA B CA 1
ATOM 2881 C C . ALA B 1 39 ? 20.445 56.648 116.398 1.00 50.07 38 ALA B C 1
ATOM 2882 O O . ALA B 1 39 ? 21.222 56.481 117.338 1.00 50.01 38 ALA B O 1
ATOM 2884 N N . CYS B 1 40 ? 20.210 55.720 115.475 1.00 50.34 39 CYS B N 1
ATOM 2885 C CA . CYS B 1 40 ? 20.880 54.423 115.489 1.00 50.54 39 CYS B CA 1
ATOM 2886 C C . CYS B 1 40 ? 21.399 54.045 114.103 1.00 50.68 39 CYS B C 1
ATOM 2887 O O . CYS B 1 40 ? 20.685 54.163 113.103 1.00 50.36 39 CYS B O 1
ATOM 2890 N N . ALA B 1 41 ? 22.653 53.600 114.067 1.00 50.99 40 ALA B N 1
ATOM 2891 C CA . ALA B 1 41 ? 23.307 53.124 112.849 1.00 51.31 40 ALA B CA 1
ATOM 2892 C C . ALA B 1 41 ? 24.523 52.280 113.226 1.00 51.54 40 ALA B C 1
ATOM 2893 O O . ALA B 1 41 ? 25.013 52.365 114.352 1.00 51.26 40 ALA B O 1
ATOM 2895 N N . LEU B 1 42 ? 24.997 51.463 112.287 1.00 52.10 41 LEU B N 1
ATOM 2896 C CA . LEU B 1 42 ? 26.196 50.651 112.498 1.00 52.78 41 LEU B CA 1
ATOM 2897 C C . LEU B 1 42 ? 27.466 51.366 112.033 1.00 53.57 41 LEU B C 1
ATOM 2898 O O . LEU B 1 42 ? 28.578 50.898 112.288 1.00 53.65 41 LEU B O 1
ATOM 2903 N N . ASP B 1 43 ? 27.292 52.494 111.348 1.00 54.48 42 ASP B N 1
ATOM 2904 C CA . ASP B 1 43 ? 28.411 53.323 110.904 1.00 55.26 42 ASP B CA 1
ATOM 2905 C C . ASP B 1 43 ? 28.673 54.421 111.932 1.00 55.56 42 ASP B C 1
ATOM 2906 O O . ASP B 1 43 ? 27.785 55.224 112.234 1.00 55.67 42 ASP B O 1
ATOM 2911 N N . SER B 1 44 ? 29.897 54.442 112.456 1.00 55.75 43 SER B N 1
ATOM 2912 C CA . SER B 1 44 ? 30.304 55.387 113.497 1.00 56.01 43 SER B CA 1
ATOM 2913 C C . SER B 1 44 ? 30.336 56.836 113.012 1.00 56.03 43 SER B C 1
ATOM 2914 O O . SER B 1 44 ? 30.014 57.753 113.769 1.00 56.15 43 SER B O 1
ATOM 2917 N N . ASN B 1 45 ? 30.729 57.033 111.756 1.00 55.99 44 ASN B N 1
ATOM 2918 C CA . ASN B 1 45 ? 30.812 58.370 111.172 1.00 56.06 44 ASN B CA 1
ATOM 2919 C C . ASN B 1 45 ? 29.444 59.030 111.052 1.00 55.98 44 ASN B C 1
ATOM 2920 O O . ASN B 1 45 ? 29.290 60.211 111.367 1.00 55.95 44 ASN B O 1
ATOM 2925 N N . GLN B 1 46 ? 28.458 58.249 110.612 1.00 55.99 45 GLN B N 1
ATOM 2926 C CA . GLN B 1 46 ? 27.071 58.705 110.489 1.00 55.75 45 GLN B CA 1
ATOM 2927 C C . GLN B 1 46 ? 26.475 59.101 111.838 1.00 55.63 45 GLN B C 1
ATOM 2928 O O . GLN B 1 46 ? 25.695 60.054 111.918 1.00 55.64 45 GLN B O 1
ATOM 2934 N N . LEU B 1 47 ? 26.842 58.362 112.886 1.00 55.40 46 LEU B N 1
ATOM 2935 C CA . LEU B 1 47 ? 26.381 58.638 114.247 1.00 55.21 46 LEU B CA 1
ATOM 2936 C C . LEU B 1 47 ? 27.005 59.909 114.811 1.00 55.12 46 LEU B C 1
ATOM 2937 O O . LEU B 1 47 ? 26.333 60.681 115.498 1.00 55.03 46 LEU B O 1
ATOM 2942 N N . GLU B 1 48 ? 28.288 60.117 114.519 1.00 55.10 47 GLU B N 1
ATOM 2943 C CA . GLU B 1 48 ? 28.989 61.335 114.915 1.00 55.28 47 GLU B CA 1
ATOM 2944 C C . GLU B 1 48 ? 28.414 62.545 114.183 1.00 55.36 47 GLU B C 1
ATOM 2945 O O . GLU B 1 48 ? 28.247 63.612 114.776 1.00 55.21 47 GLU B O 1
ATOM 2947 N N . TRP B 1 49 ? 28.106 62.361 112.899 1.00 55.65 48 TRP B N 1
ATOM 2948 C CA . TRP B 1 49 ? 27.461 63.386 112.076 1.00 55.95 48 TRP B CA 1
ATOM 2949 C C . TRP B 1 49 ? 26.060 63.728 112.589 1.00 56.16 48 TRP B C 1
ATOM 2950 O O . TRP B 1 49 ? 25.667 64.896 112.603 1.00 56.22 48 TRP B O 1
ATOM 2961 N N . ALA B 1 50 ? 25.317 62.706 113.010 1.00 56.28 49 ALA B N 1
ATOM 2962 C CA . ALA B 1 50 ? 23.984 62.893 113.579 1.00 56.53 49 ALA B CA 1
ATOM 2963 C C . ALA B 1 50 ? 24.028 63.666 114.897 1.00 56.84 49 ALA B C 1
ATOM 2964 O O . ALA B 1 50 ? 23.129 64.451 115.193 1.00 56.79 49 ALA B O 1
ATOM 2966 N N . LYS B 1 51 ? 25.083 63.445 115.678 1.00 57.33 50 LYS B N 1
ATOM 2967 C CA . LYS B 1 51 ? 25.244 64.107 116.969 1.00 57.93 50 LYS B CA 1
ATOM 2968 C C . LYS B 1 51 ? 25.797 65.529 116.838 1.00 58.21 50 LYS B C 1
ATOM 2969 O O . LYS B 1 51 ? 25.291 66.456 117.475 1.00 58.31 50 LYS B O 1
ATOM 2975 N N . ASN B 1 52 ? 26.826 65.696 116.010 1.00 58.46 51 ASN B N 1
ATOM 2976 C CA . ASN B 1 52 ? 27.556 66.964 115.936 1.00 58.86 51 ASN B CA 1
ATOM 2977 C C . ASN B 1 52 ? 26.980 67.970 114.941 1.00 59.03 51 ASN B C 1
ATOM 2978 O O . ASN B 1 52 ? 26.906 69.164 115.235 1.00 59.05 51 ASN B O 1
ATOM 2983 N N . GLU B 1 53 ? 26.573 67.485 113.772 1.00 59.19 52 GLU B N 1
ATOM 2984 C CA . GLU B 1 53 ? 26.032 68.352 112.728 1.00 59.29 52 GLU B CA 1
ATOM 2985 C C . GLU B 1 53 ? 24.523 68.571 112.853 1.00 59.00 52 GLU B C 1
ATOM 2986 O O . GLU B 1 53 ? 24.016 69.629 112.475 1.00 59.02 52 GLU B O 1
ATOM 2992 N N . LEU B 1 54 ? 23.813 67.577 113.383 1.00 58.59 53 LEU B N 1
ATOM 2993 C CA . LEU B 1 54 ? 22.354 67.656 113.511 1.00 58.27 53 LEU B CA 1
ATOM 2994 C C . LEU B 1 54 ? 21.874 67.991 114.924 1.00 57.95 53 LEU B C 1
ATOM 2995 O O . LEU B 1 54 ? 20.772 68.518 115.099 1.00 58.00 53 LEU B O 1
ATOM 3000 N N . GLY B 1 55 ? 22.695 67.678 115.923 1.00 57.56 54 GLY B N 1
ATOM 3001 C CA . GLY B 1 55 ? 22.377 67.990 117.315 1.00 57.08 54 GLY B CA 1
ATOM 3002 C C . GLY B 1 55 ? 21.489 66.967 117.998 1.00 56.77 54 GLY B C 1
ATOM 3003 O O . GLY B 1 55 ? 20.747 67.304 118.922 1.00 56.68 54 GLY B O 1
ATOM 3004 N N . VAL B 1 56 ? 21.563 65.719 117.539 1.00 56.56 55 VAL B N 1
ATOM 3005 C CA . VAL B 1 56 ? 20.844 64.608 118.166 1.00 56.37 55 VAL B CA 1
ATOM 3006 C C . VAL B 1 56 ? 21.550 64.236 119.471 1.00 56.30 55 VAL B C 1
ATOM 3007 O O . VAL B 1 56 ? 22.773 64.063 119.493 1.00 56.51 55 VAL B O 1
ATOM 3011 N N . GLU B 1 57 ? 20.777 64.126 120.551 1.00 55.95 56 GLU B N 1
ATOM 3012 C CA . GLU B 1 57 ? 21.329 63.887 121.888 1.00 55.51 56 GLU B CA 1
ATOM 3013 C C . GLU B 1 57 ? 22.110 62.576 122.008 1.00 55.03 56 GLU B C 1
ATOM 3014 O O . GLU B 1 57 ? 23.312 62.592 122.282 1.00 55.02 56 GLU B O 1
ATOM 3017 N N . THR B 1 58 ? 21.429 61.453 121.786 1.00 54.41 57 THR B N 1
ATOM 3018 C CA . THR B 1 58 ? 22.007 60.131 122.039 1.00 53.77 57 THR B CA 1
ATOM 3019 C C . THR B 1 58 ? 22.123 59.290 120.768 1.00 53.35 57 THR B C 1
ATOM 3020 O O . THR B 1 58 ? 21.231 59.306 119.916 1.00 53.38 57 THR B O 1
ATOM 3024 N N . THR B 1 59 ? 23.229 58.557 120.651 1.00 52.69 58 THR B N 1
ATOM 3025 C CA . THR B 1 59 ? 23.449 57.650 119.525 1.00 52.05 58 THR B CA 1
ATOM 3026 C C . THR B 1 59 ? 23.583 56.201 119.987 1.00 51.72 58 THR B C 1
ATOM 3027 O O . THR B 1 59 ? 24.039 55.935 121.101 1.00 51.58 58 THR B O 1
ATOM 3031 N N . TYR B 1 60 ? 23.172 55.274 119.123 1.00 51.32 59 TYR B N 1
ATOM 3032 C CA . TYR B 1 60 ? 23.173 53.846 119.431 1.00 50.92 59 TYR B CA 1
ATOM 3033 C C . TYR B 1 60 ? 23.636 53.015 118.237 1.00 50.75 59 TYR B C 1
ATOM 3034 O O . TYR B 1 60 ? 23.424 53.400 117.084 1.00 50.67 59 TYR B O 1
ATOM 3043 N N . THR B 1 61 ? 24.263 51.876 118.520 1.00 50.43 60 THR B N 1
ATOM 3044 C CA . THR B 1 61 ? 24.538 50.866 117.495 1.00 50.12 60 THR B CA 1
ATOM 3045 C C . THR B 1 61 ? 23.542 49.711 117.613 1.00 49.79 60 THR B C 1
ATOM 3046 O O . THR B 1 61 ? 23.350 48.941 116.667 1.00 49.69 60 THR B O 1
ATOM 3050 N N . ASN B 1 62 ? 22.911 49.605 118.781 1.00 49.52 61 ASN B N 1
ATOM 3051 C CA . ASN B 1 62 ? 21.878 48.603 119.040 1.00 49.22 61 ASN B CA 1
ATOM 3052 C C . ASN B 1 62 ? 20.500 49.263 119.107 1.00 48.74 61 ASN B C 1
ATOM 3053 O O . ASN B 1 62 ? 20.250 50.108 119.971 1.00 48.73 61 ASN B O 1
ATOM 3058 N N . TYR B 1 63 ? 19.613 48.873 118.191 1.00 48.14 62 TYR B N 1
ATOM 3059 C CA . TYR B 1 63 ? 18.281 49.476 118.098 1.00 47.61 62 TYR B CA 1
ATOM 3060 C C . TYR B 1 63 ? 17.363 49.049 119.248 1.00 47.49 62 TYR B C 1
ATOM 3061 O O . TYR B 1 63 ? 16.524 49.833 119.704 1.00 47.36 62 TYR B O 1
ATOM 3070 N N . LYS B 1 64 ? 17.523 47.805 119.700 1.00 47.25 63 LYS B N 1
ATOM 3071 C CA . LYS B 1 64 ? 16.757 47.282 120.828 1.00 47.13 63 LYS B CA 1
ATOM 3072 C C . LYS B 1 64 ? 17.091 48.056 122.096 1.00 47.34 63 LYS B C 1
ATOM 3073 O O . LYS B 1 64 ? 16.193 48.434 122.850 1.00 47.54 63 LYS B O 1
ATOM 3079 N N . ASP B 1 65 ? 18.386 48.299 122.309 1.00 47.28 64 ASP B N 1
ATOM 3080 C CA . ASP B 1 65 ? 18.862 49.119 123.423 1.00 47.10 64 ASP B CA 1
ATOM 3081 C C . ASP B 1 65 ? 18.259 50.520 123.390 1.00 46.40 64 ASP B C 1
ATOM 3082 O O . ASP B 1 65 ? 17.858 51.045 124.427 1.00 46.62 64 ASP B O 1
ATOM 3095 N N . ILE B 1 67 ? 15.360 51.562 121.915 1.00 45.56 66 ILE B N 1
ATOM 3096 C CA . ILE B 1 67 ? 13.927 51.493 122.209 1.00 45.76 66 ILE B CA 1
ATOM 3097 C C . ILE B 1 67 ? 13.684 51.228 123.700 1.00 46.17 66 ILE B C 1
ATOM 3098 O O . ILE B 1 67 ? 12.750 51.780 124.288 1.00 46.06 66 ILE B O 1
ATOM 3103 N N . ASP B 1 68 ? 14.540 50.402 124.301 1.00 46.61 67 ASP B N 1
ATOM 3104 C CA . ASP B 1 68 ? 14.464 50.093 125.730 1.00 47.12 67 ASP B CA 1
ATOM 3105 C C . ASP B 1 68 ? 14.827 51.282 126.626 1.00 47.18 67 ASP B C 1
ATOM 3106 O O . ASP B 1 68 ? 14.277 51.425 127.719 1.00 47.48 67 ASP B O 1
ATOM 3111 N N . THR B 1 69 ? 15.745 52.128 126.160 1.00 47.12 68 THR B N 1
ATOM 3112 C CA . THR B 1 69 ? 16.285 53.223 126.974 1.00 47.15 68 THR B CA 1
ATOM 3113 C C . THR B 1 69 ? 15.589 54.568 126.745 1.00 47.08 68 THR B C 1
ATOM 3114 O O . THR B 1 69 ? 15.385 55.331 127.692 1.00 47.04 68 THR B O 1
ATOM 3118 N N . GLU B 1 70 ? 15.225 54.853 125.496 1.00 47.13 69 GLU B N 1
ATOM 3119 C CA . GLU B 1 70 ? 14.711 56.174 125.118 1.00 47.26 69 GLU B CA 1
ATOM 3120 C C . GLU B 1 70 ? 13.235 56.410 125.425 1.00 47.28 69 GLU B C 1
ATOM 3121 O O . GLU B 1 70 ? 12.404 55.509 125.301 1.00 47.16 69 GLU B O 1
ATOM 3127 N N . ASN B 1 71 ? 12.933 57.644 125.824 1.00 47.52 70 ASN B N 1
ATOM 3128 C CA . ASN B 1 71 ? 11.566 58.121 125.977 1.00 47.58 70 ASN B CA 1
ATOM 3129 C C . ASN B 1 71 ? 11.090 58.696 124.645 1.00 47.45 70 ASN B C 1
ATOM 3130 O O . ASN B 1 71 ? 11.321 59.870 124.347 1.00 47.63 70 ASN B O 1
ATOM 3135 N N . ILE B 1 72 ? 10.441 57.856 123.842 1.00 47.20 71 ILE B N 1
ATOM 3136 C CA . ILE B 1 72 ? 10.004 58.237 122.495 1.00 46.70 71 ILE B CA 1
ATOM 3137 C C . ILE B 1 72 ? 8.568 57.805 122.198 1.00 46.55 71 ILE B C 1
ATOM 3138 O O . ILE B 1 72 ? 8.087 56.811 122.740 1.00 46.55 71 ILE B O 1
ATOM 3143 N N . ASP B 1 73 ? 7.896 58.563 121.336 1.00 46.64 72 ASP B N 1
ATOM 3144 C CA . ASP B 1 73 ? 6.515 58.276 120.947 1.00 46.79 72 ASP B CA 1
ATOM 3145 C C . ASP B 1 73 ? 6.446 57.582 119.589 1.00 46.36 72 ASP B C 1
ATOM 3146 O O . ASP B 1 73 ? 5.545 56.778 119.338 1.00 46.22 72 ASP B O 1
ATOM 3151 N N . ALA B 1 74 ? 7.399 57.905 118.719 1.00 45.97 73 ALA B N 1
ATOM 3152 C CA . ALA B 1 74 ? 7.414 57.406 117.348 1.00 45.66 73 ALA B CA 1
ATOM 3153 C C . ALA B 1 74 ? 8.827 57.054 116.894 1.00 45.53 73 ALA B C 1
ATOM 3154 O O . ALA B 1 74 ? 9.800 57.674 117.327 1.00 45.47 73 ALA B O 1
ATOM 3156 N N . ILE B 1 75 ? 8.932 56.056 116.020 1.00 45.29 74 ILE B N 1
ATOM 3157 C CA . ILE B 1 75 ? 10.226 55.643 115.481 1.00 45.02 74 ILE B CA 1
ATOM 3158 C C . ILE B 1 75 ? 10.222 55.577 113.949 1.00 45.10 74 ILE B C 1
ATOM 3159 O O . ILE B 1 75 ? 9.213 55.221 113.328 1.00 45.31 74 ILE B O 1
ATOM 3164 N N . PHE B 1 76 ? 11.359 55.937 113.357 1.00 44.77 75 PHE B N 1
ATOM 3165 C CA . PHE B 1 76 ? 11.549 55.879 111.913 1.00 44.47 75 PHE B CA 1
ATOM 3166 C C . PHE B 1 76 ? 12.556 54.785 111.573 1.00 44.67 75 PHE B C 1
ATOM 3167 O O . PHE B 1 76 ? 13.724 54.852 111.976 1.00 44.46 75 PHE B O 1
ATOM 3175 N N . ILE B 1 77 ? 12.085 53.770 110.851 1.00 44.80 76 ILE B N 1
ATOM 3176 C CA . ILE B 1 77 ? 12.916 52.634 110.465 1.00 45.12 76 ILE B CA 1
ATOM 3177 C C . ILE B 1 77 ? 13.393 52.794 109.022 1.00 45.57 76 ILE B C 1
ATOM 3178 O O . ILE B 1 77 ? 12.643 52.548 108.070 1.00 45.72 76 ILE B O 1
ATOM 3183 N N . VAL B 1 78 ? 14.643 53.230 108.880 1.00 45.66 77 VAL B N 1
ATOM 3184 C CA . VAL B 1 78 ? 15.265 53.430 107.575 1.00 45.86 77 VAL B CA 1
ATOM 3185 C C . VAL B 1 78 ? 16.544 52.591 107.495 1.00 46.19 77 VAL B C 1
ATOM 3186 O O . VAL B 1 78 ? 17.566 53.031 106.963 1.00 46.26 77 VAL B O 1
ATOM 3190 N N . ALA B 1 79 ? 16.472 51.385 108.054 1.00 46.38 78 ALA B N 1
ATOM 3191 C CA . ALA B 1 79 ? 17.534 50.393 107.961 1.00 46.51 78 ALA B CA 1
ATOM 3192 C C . ALA B 1 79 ? 17.196 49.435 106.815 1.00 46.62 78 ALA B C 1
ATOM 3193 O O . ALA B 1 79 ? 16.083 49.491 106.290 1.00 46.62 78 ALA B O 1
ATOM 3195 N N . PRO B 1 80 ? 18.145 48.557 106.417 1.00 46.73 79 PRO B N 1
ATOM 3196 C CA . PRO B 1 80 ? 17.920 47.632 105.296 1.00 46.95 79 PRO B CA 1
ATOM 3197 C C . PRO B 1 80 ? 16.652 46.782 105.419 1.00 47.19 79 PRO B C 1
ATOM 3198 O O . PRO B 1 80 ? 16.190 46.503 106.525 1.00 47.41 79 PRO B O 1
ATOM 3202 N N . THR B 1 81 ? 16.124 46.366 104.272 1.00 47.56 80 THR B N 1
ATOM 3203 C CA . THR B 1 81 ? 14.858 45.628 104.171 1.00 48.06 80 THR B CA 1
ATOM 3204 C C . THR B 1 81 ? 14.701 44.373 105.069 1.00 48.15 80 THR B C 1
ATOM 3205 O O . THR B 1 81 ? 13.648 44.208 105.691 1.00 47.89 80 THR B O 1
ATOM 3209 N N . PRO B 1 82 ? 15.725 43.484 105.130 1.00 48.32 81 PRO B N 1
ATOM 3210 C CA . PRO B 1 82 ? 15.588 42.282 105.973 1.00 48.27 81 PRO B CA 1
ATOM 3211 C C . PRO B 1 82 ? 15.324 42.549 107.460 1.00 48.14 81 PRO B C 1
ATOM 3212 O O . PRO B 1 82 ? 14.790 41.679 108.152 1.00 47.97 81 PRO B O 1
ATOM 3216 N N . PHE B 1 83 ? 15.691 43.736 107.939 1.00 48.18 82 PHE B N 1
ATOM 3217 C CA . PHE B 1 83 ? 15.532 44.087 109.352 1.00 48.39 82 PHE B CA 1
ATOM 3218 C C . PHE B 1 83 ? 14.173 44.709 109.676 1.00 48.29 82 PHE B C 1
ATOM 3219 O O . PHE B 1 83 ? 13.787 44.787 110.845 1.00 48.34 82 PHE B O 1
ATOM 3227 N N . HIS B 1 84 ? 13.455 45.136 108.638 1.00 48.05 83 HIS B N 1
ATOM 3228 C CA . HIS B 1 84 ? 12.161 45.810 108.785 1.00 47.69 83 HIS B CA 1
ATOM 3229 C C . HIS B 1 84 ? 11.145 45.055 109.655 1.00 47.71 83 HIS B C 1
ATOM 3230 O O . HIS B 1 84 ? 10.622 45.633 110.609 1.00 48.01 83 HIS B O 1
ATOM 3237 N N . PRO B 1 85 ? 10.857 43.769 109.338 1.00 47.44 84 PRO B N 1
ATOM 3238 C CA . PRO B 1 85 ? 9.887 43.054 110.170 1.00 46.97 84 PRO B CA 1
ATOM 3239 C C . PRO B 1 85 ? 10.275 42.960 111.650 1.00 46.86 84 PRO B C 1
ATOM 3240 O O . PRO B 1 85 ? 9.438 43.246 112.506 1.00 47.03 84 PRO B O 1
ATOM 3244 N N . GLU B 1 86 ? 11.521 42.595 111.954 1.00 46.33 85 GLU B N 1
ATOM 3245 C CA . GLU B 1 86 ? 11.938 42.448 113.354 1.00 45.98 85 GLU B CA 1
ATOM 3246 C C . GLU B 1 86 ? 11.984 43.777 114.111 1.00 44.98 85 GLU B C 1
ATOM 3247 O O . GLU B 1 86 ? 11.621 43.840 115.288 1.00 45.20 85 GLU B O 1
ATOM 3261 N N . THR B 1 88 ? 10.184 46.481 113.352 1.00 42.88 87 THR B N 1
ATOM 3262 C CA . THR B 1 88 ? 8.797 46.922 113.491 1.00 43.15 87 THR B CA 1
ATOM 3263 C C . THR B 1 88 ? 8.093 46.179 114.619 1.00 43.17 87 THR B C 1
ATOM 3264 O O . THR B 1 88 ? 7.421 46.803 115.439 1.00 43.56 87 THR B O 1
ATOM 3268 N N . ILE B 1 89 ? 8.256 44.855 114.657 1.00 43.01 88 ILE B N 1
ATOM 3269 C CA . ILE B 1 89 ? 7.654 44.022 115.701 1.00 42.80 88 ILE B CA 1
ATOM 3270 C C . ILE B 1 89 ? 8.122 44.465 117.091 1.00 43.05 88 ILE B C 1
ATOM 3271 O O . ILE B 1 89 ? 7.313 44.586 118.017 1.00 43.14 88 ILE B O 1
ATOM 3276 N N . TYR B 1 90 ? 9.423 44.723 117.217 1.00 42.99 89 TYR B N 1
ATOM 3277 C CA . TYR B 1 90 ? 10.009 45.143 118.484 1.00 43.08 89 TYR B CA 1
ATOM 3278 C C . TYR B 1 90 ? 9.460 46.494 118.937 1.00 43.35 89 TYR B C 1
ATOM 3279 O O . TYR B 1 90 ? 9.160 46.684 120.118 1.00 43.50 89 TYR B O 1
ATOM 3288 N N . ALA B 1 91 ? 9.317 47.420 117.993 1.00 43.45 90 ALA B N 1
ATOM 3289 C CA . ALA B 1 91 ? 8.805 48.755 118.288 1.00 43.58 90 ALA B CA 1
ATOM 3290 C C . ALA B 1 91 ? 7.303 48.753 118.592 1.00 43.68 90 ALA B C 1
ATOM 3291 O O . ALA B 1 91 ? 6.848 49.483 119.472 1.00 43.42 90 ALA B O 1
ATOM 3301 N N . ASN B 1 93 ? 5.598 46.225 119.884 1.00 44.79 92 ASN B N 1
ATOM 3302 C CA . ASN B 1 93 ? 5.474 45.604 121.204 1.00 44.92 92 ASN B CA 1
ATOM 3303 C C . ASN B 1 93 ? 5.862 46.555 122.332 1.00 44.87 92 ASN B C 1
ATOM 3304 O O . ASN B 1 93 ? 5.384 46.421 123.460 1.00 44.96 92 ASN B O 1
ATOM 3309 N N . ALA B 1 94 ? 6.732 47.511 122.015 1.00 44.62 93 ALA B N 1
ATOM 3310 C CA . ALA B 1 94 ? 7.159 48.524 122.973 1.00 44.40 93 ALA B CA 1
ATOM 3311 C C . ALA B 1 94 ? 6.144 49.666 123.104 1.00 44.36 93 ALA B C 1
ATOM 3312 O O . ALA B 1 94 ? 6.272 50.515 123.986 1.00 44.49 93 ALA B O 1
ATOM 3314 N N . GLY B 1 95 ? 5.141 49.680 122.228 1.00 44.23 94 GLY B N 1
ATOM 3315 C CA . GLY B 1 95 ? 4.078 50.683 122.276 1.00 44.15 94 GLY B CA 1
ATOM 3316 C C . GLY B 1 95 ? 4.304 51.890 121.382 1.00 44.20 94 GLY B C 1
ATOM 3317 O O . GLY B 1 95 ? 3.603 52.894 121.501 1.00 44.43 94 GLY B O 1
ATOM 3318 N N . LEU B 1 96 ? 5.272 51.781 120.474 1.00 44.14 95 LEU B N 1
ATOM 3319 C CA . LEU B 1 96 ? 5.694 52.891 119.618 1.00 43.99 95 LEU B CA 1
ATOM 3320 C C . LEU B 1 96 ? 4.855 53.035 118.352 1.00 44.02 95 LEU B C 1
ATOM 3321 O O . LEU B 1 96 ? 4.327 52.054 117.828 1.00 44.32 95 LEU B O 1
ATOM 3326 N N . ASN B 1 97 ? 4.738 54.270 117.871 1.00 43.80 96 ASN B N 1
ATOM 3327 C CA . ASN B 1 97 ? 4.205 54.539 116.538 1.00 43.58 96 ASN B CA 1
ATOM 3328 C C . ASN B 1 97 ? 5.335 54.369 115.527 1.00 43.58 96 ASN B C 1
ATOM 3329 O O . ASN B 1 97 ? 6.447 54.857 115.739 1.00 43.58 96 ASN B O 1
ATOM 3334 N N . VAL B 1 98 ? 5.058 53.663 114.436 1.00 43.58 97 VAL B N 1
ATOM 3335 C CA . VAL B 1 98 ? 6.119 53.244 113.521 1.00 43.32 97 VAL B CA 1
ATOM 3336 C C . VAL B 1 98 ? 5.955 53.799 112.110 1.00 43.46 97 VAL B C 1
ATOM 3337 O O . VAL B 1 98 ? 4.898 53.662 111.489 1.00 43.41 97 VAL B O 1
ATOM 3341 N N . PHE B 1 99 ? 7.014 54.439 111.625 1.00 43.86 98 PHE B N 1
ATOM 3342 C CA . PHE B 1 99 ? 7.167 54.720 110.206 1.00 44.19 98 PHE B CA 1
ATOM 3343 C C . PHE B 1 99 ? 8.261 53.800 109.685 1.00 44.56 98 PHE B C 1
ATOM 3344 O O . PHE B 1 99 ? 9.426 53.916 110.080 1.00 44.66 98 PHE B O 1
ATOM 3352 N N . CYS B 1 100 ? 7.879 52.871 108.818 1.00 44.68 99 CYS B N 1
ATOM 3353 C CA . CYS B 1 100 ? 8.836 51.943 108.242 1.00 45.02 99 CYS B CA 1
ATOM 3354 C C . CYS B 1 100 ? 8.945 52.169 106.746 1.00 45.44 99 CYS B C 1
ATOM 3355 O O . CYS B 1 100 ? 7.938 52.205 106.042 1.00 45.31 99 CYS B O 1
ATOM 3358 N N . GLU B 1 101 ? 10.175 52.326 106.270 1.00 46.04 100 GLU B N 1
ATOM 3359 C CA . GLU B 1 101 ? 10.432 52.463 104.846 1.00 46.66 100 GLU B CA 1
ATOM 3360 C C . GLU B 1 101 ? 10.074 51.198 104.082 1.00 47.22 100 GLU B C 1
ATOM 3361 O O . GLU B 1 101 ? 10.037 50.101 104.649 1.00 47.30 100 GLU B O 1
ATOM 3367 N N . LYS B 1 102 ? 9.790 51.368 102.794 1.00 47.61 101 LYS B N 1
ATOM 3368 C CA . LYS B 1 102 ? 9.467 50.254 101.912 1.00 47.96 101 LYS B CA 1
ATOM 3369 C C . LYS B 1 102 ? 10.734 49.459 101.557 1.00 47.99 101 LYS B C 1
ATOM 3370 O O . LYS B 1 102 ? 11.837 50.005 101.594 1.00 47.91 101 LYS B O 1
ATOM 3376 N N . PRO B 1 103 ? 10.591 48.154 101.258 1.00 48.34 102 PRO B N 1
ATOM 3377 C CA . PRO B 1 103 ? 9.392 47.330 101.414 1.00 48.47 102 PRO B CA 1
ATOM 3378 C C . PRO B 1 103 ? 9.220 46.899 102.867 1.00 48.69 102 PRO B C 1
ATOM 3379 O O . PRO B 1 103 ? 10.077 47.194 103.704 1.00 48.12 102 PRO B O 1
ATOM 3383 N N . LEU B 1 104 ? 8.119 46.213 103.160 1.00 49.46 103 LEU B N 1
ATOM 3384 C CA . LEU B 1 104 ? 7.863 45.701 104.506 1.00 50.16 103 LEU B CA 1
ATOM 3385 C C . LEU B 1 104 ? 8.923 44.687 104.932 1.00 50.92 103 LEU B C 1
ATOM 3386 O O . LEU B 1 104 ? 9.306 44.640 106.099 1.00 51.30 103 LEU B O 1
ATOM 3391 N N . GLY B 1 105 ? 9.391 43.887 103.976 1.00 51.62 104 GLY B N 1
ATOM 3392 C CA . GLY B 1 105 ? 10.387 42.847 104.227 1.00 52.49 104 GLY B CA 1
ATOM 3393 C C . GLY B 1 105 ? 10.615 41.988 102.999 1.00 53.09 104 GLY B C 1
ATOM 3394 O O . GLY B 1 105 ? 10.313 42.406 101.882 1.00 53.17 104 GLY B O 1
ATOM 3395 N N . LEU B 1 106 ? 11.147 40.784 103.203 1.00 53.77 105 LEU B N 1
ATOM 3396 C CA . LEU B 1 106 ? 11.439 39.873 102.090 1.00 54.43 105 LEU B CA 1
ATOM 3397 C C . LEU B 1 106 ? 10.795 38.494 102.249 1.00 55.01 105 LEU B C 1
ATOM 3398 O O . LEU B 1 106 ? 10.207 37.974 101.301 1.00 55.03 105 LEU B O 1
ATOM 3403 N N . ASP B 1 107 ? 10.907 37.911 103.442 1.00 55.63 106 ASP B N 1
ATOM 3404 C CA . ASP B 1 107 ? 10.270 36.632 103.748 1.00 56.31 106 ASP B CA 1
ATOM 3405 C C . ASP B 1 107 ? 8.776 36.844 103.996 1.00 56.58 106 ASP B C 1
ATOM 3406 O O . ASP B 1 107 ? 8.394 37.727 104.767 1.00 56.78 106 ASP B O 1
ATOM 3411 N N . PHE B 1 108 ? 7.939 36.035 103.347 1.00 56.79 107 PHE B N 1
ATOM 3412 C CA . PHE B 1 108 ? 6.478 36.153 103.476 1.00 57.09 107 PHE B CA 1
ATOM 3413 C C . PHE B 1 108 ? 5.980 35.893 104.897 1.00 56.52 107 PHE B C 1
ATOM 3414 O O . PHE B 1 108 ? 5.073 36.577 105.373 1.00 56.48 107 PHE B O 1
ATOM 3422 N N . ASN B 1 109 ? 6.570 34.903 105.561 1.00 56.11 108 ASN B N 1
ATOM 3423 C CA . ASN B 1 109 ? 6.221 34.573 106.942 1.00 55.83 108 ASN B CA 1
ATOM 3424 C C . ASN B 1 109 ? 6.623 35.670 107.923 1.00 55.21 108 ASN B C 1
ATOM 3425 O O . ASN B 1 109 ? 5.859 36.008 108.828 1.00 55.18 108 ASN B O 1
ATOM 3430 N N . GLU B 1 110 ? 7.819 36.226 107.729 1.00 54.66 109 GLU B N 1
ATOM 3431 C CA . GLU B 1 110 ? 8.307 37.342 108.542 1.00 54.23 109 GLU B CA 1
ATOM 3432 C C . GLU B 1 110 ? 7.458 38.601 108.366 1.00 53.40 109 GLU B C 1
ATOM 3433 O O . GLU B 1 110 ? 7.277 39.367 109.315 1.00 53.22 109 GLU B O 1
ATOM 3439 N N . VAL B 1 111 ? 6.948 38.805 107.153 1.00 52.65 110 VAL B N 1
ATOM 3440 C CA . VAL B 1 111 ? 6.052 39.927 106.858 1.00 52.08 110 VAL B CA 1
ATOM 3441 C C . VAL B 1 111 ? 4.652 39.682 107.436 1.00 51.56 110 VAL B C 1
ATOM 3442 O O . VAL B 1 111 ? 4.038 40.599 107.982 1.00 51.38 110 VAL B O 1
ATOM 3446 N N . ASP B 1 112 ? 4.164 38.447 107.324 1.00 51.30 111 ASP B N 1
ATOM 3447 C CA . ASP B 1 112 ? 2.862 38.069 107.882 1.00 51.25 111 ASP B CA 1
ATOM 3448 C C . ASP B 1 112 ? 2.806 38.227 109.399 1.00 50.62 111 ASP B C 1
ATOM 3449 O O . ASP B 1 112 ? 1.807 38.709 109.938 1.00 50.84 111 ASP B O 1
ATOM 3454 N N . GLU B 1 113 ? 3.879 37.819 110.075 1.00 49.60 112 GLU B N 1
ATOM 3455 C CA . GLU B 1 113 ? 3.992 37.954 111.526 1.00 48.55 112 GLU B CA 1
ATOM 3456 C C . GLU B 1 113 ? 4.051 39.431 111.924 1.00 47.19 112 GLU B C 1
ATOM 3457 O O . GLU B 1 113 ? 3.409 39.847 112.888 1.00 47.17 112 GLU B O 1
ATOM 3471 N N . ALA B 1 115 ? 2.790 41.852 110.094 1.00 45.04 114 ALA B N 1
ATOM 3472 C CA . ALA B 1 115 ? 1.423 42.302 109.841 1.00 45.32 114 ALA B CA 1
ATOM 3473 C C . ALA B 1 115 ? 0.486 41.960 110.997 1.00 45.85 114 ALA B C 1
ATOM 3474 O O . ALA B 1 115 ? -0.399 42.750 111.338 1.00 46.31 114 ALA B O 1
ATOM 3476 N N . LYS B 1 116 ? 0.689 40.784 111.594 1.00 46.20 115 LYS B N 1
ATOM 3477 C CA . LYS B 1 116 ? -0.112 40.326 112.734 1.00 46.15 115 LYS B CA 1
ATOM 3478 C C . LYS B 1 116 ? 0.126 41.171 113.987 1.00 45.84 115 LYS B C 1
ATOM 3479 O O . LYS B 1 116 ? -0.817 41.492 114.711 1.00 45.75 115 LYS B O 1
ATOM 3482 N N . VAL B 1 117 ? 1.387 41.528 114.228 1.00 45.65 116 VAL B N 1
ATOM 3483 C CA . VAL B 1 117 ? 1.763 42.381 115.357 1.00 45.58 116 VAL B CA 1
ATOM 3484 C C . VAL B 1 117 ? 1.182 43.791 115.188 1.00 46.12 116 VAL B C 1
ATOM 3485 O O . VAL B 1 117 ? 0.696 44.386 116.154 1.00 46.41 116 VAL B O 1
ATOM 3489 N N . ILE B 1 118 ? 1.222 44.304 113.958 1.00 46.39 117 ILE B N 1
ATOM 3490 C CA . ILE B 1 118 ? 0.663 45.622 113.634 1.00 46.62 117 ILE B CA 1
ATOM 3491 C C . ILE B 1 118 ? -0.847 45.677 113.892 1.00 47.14 117 ILE B C 1
ATOM 3492 O O . ILE B 1 118 ? -1.343 46.630 114.496 1.00 47.07 117 ILE B O 1
ATOM 3497 N N . LYS B 1 119 ? -1.560 44.645 113.444 1.00 47.90 118 LYS B N 1
ATOM 3498 C CA . LYS B 1 119 ? -3.013 44.568 113.604 1.00 48.72 118 LYS B CA 1
ATOM 3499 C C . LYS B 1 119 ? -3.443 44.417 115.069 1.00 48.91 118 LYS B C 1
ATOM 3500 O O . LYS B 1 119 ? -4.526 44.868 115.451 1.00 49.09 118 LYS B O 1
ATOM 3506 N N . SER B 1 120 ? -2.592 43.797 115.886 1.00 48.90 119 SER B N 1
ATOM 3507 C CA . SER B 1 120 ? -2.901 43.602 117.301 1.00 48.98 119 SER B CA 1
ATOM 3508 C C . SER B 1 120 ? -2.670 44.865 118.135 1.00 49.01 119 SER B C 1
ATOM 3509 O O . SER B 1 120 ? -3.073 44.922 119.299 1.00 49.16 119 SER B O 1
ATOM 3512 N N . HIS B 1 121 ? -2.031 45.871 117.534 1.00 48.84 120 HIS B N 1
ATOM 3513 C CA . HIS B 1 121 ? -1.840 47.178 118.177 1.00 48.66 120 HIS B CA 1
ATOM 3514 C C . HIS B 1 121 ? -2.520 48.303 117.383 1.00 48.68 120 HIS B C 1
ATOM 3515 O O . HIS B 1 121 ? -1.836 49.125 116.768 1.00 48.32 120 HIS B O 1
ATOM 3522 N N . PRO B 1 122 ? -3.869 48.359 117.411 1.00 48.87 121 PRO B N 1
ATOM 3523 C CA . PRO B 1 122 ? -4.594 49.335 116.590 1.00 48.85 121 PRO B CA 1
ATOM 3524 C C . PRO B 1 122 ? -4.474 50.774 117.102 1.00 48.97 121 PRO B C 1
ATOM 3525 O O . PRO B 1 122 ? -4.713 51.720 116.344 1.00 49.14 121 PRO B O 1
ATOM 3529 N N . ASN B 1 123 ? -4.108 50.928 118.373 1.00 48.85 122 ASN B N 1
ATOM 3530 C CA . ASN B 1 123 ? -3.904 52.242 118.982 1.00 48.79 122 ASN B CA 1
ATOM 3531 C C . ASN B 1 123 ? -2.618 52.924 118.516 1.00 48.38 122 ASN B C 1
ATOM 3532 O O . ASN B 1 123 ? -2.457 54.136 118.686 1.00 48.62 122 ASN B O 1
ATOM 3537 N N . GLN B 1 124 ? -1.713 52.139 117.933 1.00 47.64 123 GLN B N 1
ATOM 3538 C CA . GLN B 1 124 ? -0.439 52.645 117.425 1.00 46.92 123 GLN B CA 1
ATOM 3539 C C . GLN B 1 124 ? -0.463 52.788 115.906 1.00 46.43 123 GLN B C 1
ATOM 3540 O O . GLN B 1 124 ? -0.970 51.918 115.192 1.00 46.38 123 GLN B O 1
ATOM 3546 N N . ILE B 1 125 ? 0.091 53.897 115.426 1.00 45.78 124 ILE B N 1
ATOM 3547 C CA . ILE B 1 125 ? 0.113 54.211 114.001 1.00 44.88 124 ILE B CA 1
ATOM 3548 C C . ILE B 1 125 ? 1.238 53.460 113.295 1.00 44.38 124 ILE B C 1
ATOM 3549 O O . ILE B 1 125 ? 2.394 53.516 113.721 1.00 44.10 124 ILE B O 1
ATOM 3554 N N . PHE B 1 126 ? 0.888 52.744 112.228 1.00 44.12 125 PHE B N 1
ATOM 3555 C CA . PHE B 1 126 ? 1.891 52.199 111.313 1.00 44.19 125 PHE B CA 1
ATOM 3556 C C . PHE B 1 126 ? 1.774 52.830 109.923 1.00 44.22 125 PHE B C 1
ATOM 3557 O O . PHE B 1 126 ? 0.690 52.867 109.344 1.00 44.28 125 PHE B O 1
ATOM 3565 N N . GLN B 1 127 ? 2.900 53.310 109.400 1.00 44.37 126 GLN B N 1
ATOM 3566 C CA . GLN B 1 127 ? 2.949 53.942 108.082 1.00 44.45 126 GLN B CA 1
ATOM 3567 C C . GLN B 1 127 ? 4.125 53.418 107.252 1.00 44.55 126 GLN B C 1
ATOM 3568 O O . GLN B 1 127 ? 5.247 53.301 107.758 1.00 44.24 126 GLN B O 1
ATOM 3574 N N . SER B 1 128 ? 3.845 53.107 105.982 1.00 44.79 127 SER B N 1
ATOM 3575 C CA A SER B 1 128 ? 4.861 52.622 105.046 0.50 44.81 127 SER B CA 1
ATOM 3576 C CA B SER B 1 128 ? 4.854 52.622 105.038 0.50 44.77 127 SER B CA 1
ATOM 3577 C C . SER B 1 128 ? 5.581 53.789 104.357 1.00 44.72 127 SER B C 1
ATOM 3578 O O . SER B 1 128 ? 5.368 54.951 104.708 1.00 44.68 127 SER B O 1
ATOM 3583 N N . GLY B 1 129 ? 6.435 53.481 103.378 1.00 44.82 128 GLY B N 1
ATOM 3584 C CA . GLY B 1 129 ? 7.221 54.508 102.691 1.00 44.93 128 GLY B CA 1
ATOM 3585 C C . GLY B 1 129 ? 6.971 54.738 101.207 1.00 45.41 128 GLY B C 1
ATOM 3586 O O . GLY B 1 129 ? 7.908 55.048 100.466 1.00 45.65 128 GLY B O 1
ATOM 3587 N N . PHE B 1 130 ? 5.720 54.607 100.763 1.00 45.52 129 PHE B N 1
ATOM 3588 C CA . PHE B 1 130 ? 5.368 54.892 99.364 1.00 45.41 129 PHE B CA 1
ATOM 3589 C C . PHE B 1 130 ? 5.171 56.394 99.126 1.00 45.31 129 PHE B C 1
ATOM 3590 O O . PHE B 1 130 ? 4.035 56.883 99.072 1.00 45.47 129 PHE B O 1
ATOM 3606 N N . ARG B 1 132 ? 5.723 58.391 96.517 1.00 44.00 131 ARG B N 1
ATOM 3607 C CA . ARG B 1 132 ? 5.259 58.874 95.209 1.00 43.81 131 ARG B CA 1
ATOM 3608 C C . ARG B 1 132 ? 3.784 59.266 95.206 1.00 43.75 131 ARG B C 1
ATOM 3609 O O . ARG B 1 132 ? 3.338 60.012 94.336 1.00 43.74 131 ARG B O 1
ATOM 3617 N N . ARG B 1 133 ? 3.040 58.763 96.188 1.00 43.80 132 ARG B N 1
ATOM 3618 C CA . ARG B 1 133 ? 1.634 59.112 96.359 1.00 43.80 132 ARG B CA 1
ATOM 3619 C C . ARG B 1 133 ? 1.459 60.541 96.871 1.00 43.85 132 ARG B C 1
ATOM 3620 O O . ARG B 1 133 ? 0.393 61.138 96.704 1.00 43.95 132 ARG B O 1
ATOM 3628 N N . TYR B 1 134 ? 2.511 61.079 97.486 1.00 43.52 133 TYR B N 1
ATOM 3629 C CA . TYR B 1 134 ? 2.487 62.431 98.049 1.00 43.43 133 TYR B CA 1
ATOM 3630 C C . TYR B 1 134 ? 3.055 63.467 97.076 1.00 43.47 133 TYR B C 1
ATOM 3631 O O . TYR B 1 134 ? 2.920 64.676 97.293 1.00 43.34 133 TYR B O 1
ATOM 3640 N N . ASP B 1 135 ? 3.689 62.981 96.010 1.00 43.34 134 ASP B N 1
ATOM 3641 C CA . ASP B 1 135 ? 4.295 63.836 94.993 1.00 43.26 134 ASP B CA 1
ATOM 3642 C C . ASP B 1 135 ? 3.217 64.582 94.208 1.00 42.90 134 ASP B C 1
ATOM 3643 O O . ASP B 1 135 ? 2.195 64.001 93.832 1.00 42.83 134 ASP B O 1
ATOM 3648 N N . ASP B 1 136 ? 3.457 65.870 93.972 1.00 42.71 135 ASP B N 1
ATOM 3649 C CA . ASP B 1 136 ? 2.462 66.753 93.367 1.00 42.13 135 ASP B CA 1
ATOM 3650 C C . ASP B 1 136 ? 2.063 66.311 91.965 1.00 41.85 135 ASP B C 1
ATOM 3651 O O . ASP B 1 136 ? 0.885 66.363 91.612 1.00 42.06 135 ASP B O 1
ATOM 3653 N N . SER B 1 137 ? 3.040 65.862 91.180 1.00 41.62 136 SER B N 1
ATOM 3654 C CA . SER B 1 137 ? 2.798 65.455 89.795 1.00 41.54 136 SER B CA 1
ATOM 3655 C C . SER B 1 137 ? 1.930 64.199 89.690 1.00 41.44 136 SER B C 1
ATOM 3656 O O . SER B 1 137 ? 0.985 64.162 88.899 1.00 41.02 136 SER B O 1
ATOM 3659 N N . TYR B 1 138 ? 2.245 63.181 90.492 1.00 41.70 137 TYR B N 1
ATOM 3660 C CA . TYR B 1 138 ? 1.431 61.958 90.547 1.00 41.42 137 TYR B CA 1
ATOM 3661 C C . TYR B 1 138 ? 0.001 62.233 91.020 1.00 41.44 137 TYR B C 1
ATOM 3662 O O . TYR B 1 138 ? -0.953 61.681 90.466 1.00 41.47 137 TYR B O 1
ATOM 3671 N N . ARG B 1 139 ? -0.136 63.096 92.027 1.00 41.54 138 ARG B N 1
ATOM 3672 C CA . ARG B 1 139 ? -1.447 63.531 92.526 1.00 41.92 138 ARG B CA 1
ATOM 3673 C C . ARG B 1 139 ? -2.264 64.253 91.453 1.00 41.64 138 ARG B C 1
ATOM 3674 O O . ARG B 1 139 ? -3.470 64.027 91.319 1.00 41.75 138 ARG B O 1
ATOM 3682 N N . TYR B 1 140 ? -1.594 65.124 90.702 1.00 41.18 139 TYR B N 1
ATOM 3683 C CA . TYR B 1 140 ? -2.215 65.884 89.623 1.00 41.05 139 TYR B CA 1
ATOM 3684 C C . TYR B 1 140 ? -2.747 64.959 88.528 1.00 40.83 139 TYR B C 1
ATOM 3685 O O . TYR B 1 140 ? -3.874 65.131 88.054 1.00 40.32 139 TYR B O 1
ATOM 3694 N N . ALA B 1 141 ? -1.930 63.980 88.145 1.00 40.92 140 ALA B N 1
ATOM 3695 C CA . ALA B 1 141 ? -2.320 62.970 87.164 1.00 41.35 140 ALA B CA 1
ATOM 3696 C C . ALA B 1 141 ? -3.461 62.080 87.676 1.00 41.77 140 ALA B C 1
ATOM 3697 O O . ALA B 1 141 ? -4.384 61.760 86.928 1.00 41.94 140 ALA B O 1
ATOM 3699 N N . LYS B 1 142 ? -3.389 61.698 88.952 1.00 42.27 141 LYS B N 1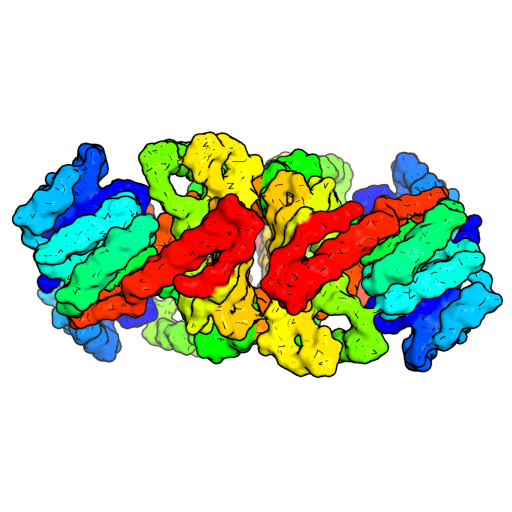
ATOM 3700 C CA . LYS B 1 142 ? -4.437 60.919 89.611 1.00 42.70 141 LYS B CA 1
ATOM 3701 C C . LYS B 1 142 ? -5.764 61.674 89.617 1.00 43.09 141 LYS B C 1
ATOM 3702 O O . LYS B 1 142 ? -6.824 61.074 89.439 1.00 42.96 141 LYS B O 1
ATOM 3708 N N . LYS B 1 143 ? -5.692 62.988 89.812 1.00 43.70 142 LYS B N 1
ATOM 3709 C CA . LYS B 1 143 ? -6.876 63.841 89.825 1.00 44.49 142 LYS B CA 1
ATOM 3710 C C . LYS B 1 143 ? -7.514 63.920 88.434 1.00 44.91 142 LYS B C 1
ATOM 3711 O O . LYS B 1 143 ? -8.742 63.910 88.315 1.00 44.56 142 LYS B O 1
ATOM 3714 N N . ILE B 1 144 ? -6.674 63.989 87.398 1.00 45.47 143 ILE B N 1
ATOM 3715 C CA . ILE B 1 144 ? -7.125 63.949 86.002 1.00 46.11 143 ILE B CA 1
ATOM 3716 C C . ILE B 1 144 ? -7.833 62.627 85.702 1.00 46.68 143 ILE B C 1
ATOM 3717 O O . ILE B 1 144 ? -8.928 62.622 85.127 1.00 46.84 143 ILE B O 1
ATOM 3722 N N . VAL B 1 145 ? -7.207 61.518 86.101 1.00 47.06 144 VAL B N 1
ATOM 3723 C CA . VAL B 1 145 ? -7.788 60.183 85.931 1.00 47.54 144 VAL B CA 1
ATOM 3724 C C . VAL B 1 145 ? -9.126 60.046 86.668 1.00 47.94 144 VAL B C 1
ATOM 3725 O O . VAL B 1 145 ? -10.096 59.529 86.109 1.00 48.05 144 VAL B O 1
ATOM 3729 N N . ASP B 1 146 ? -9.170 60.526 87.910 1.00 48.40 145 ASP B N 1
ATOM 3730 C CA . ASP B 1 146 ? -10.383 60.470 88.727 1.00 49.00 145 ASP B CA 1
ATOM 3731 C C . ASP B 1 146 ? -11.500 61.356 88.186 1.00 48.91 145 ASP B C 1
ATOM 3732 O O . ASP B 1 146 ? -12.679 61.085 88.427 1.00 48.94 145 ASP B O 1
ATOM 3737 N N . ASN B 1 147 ? -11.124 62.411 87.466 1.00 48.75 146 ASN B N 1
ATOM 3738 C CA . ASN B 1 147 ? -12.091 63.312 86.837 1.00 48.72 146 ASN B CA 1
ATOM 3739 C C . ASN B 1 147 ? -12.771 62.717 85.600 1.00 48.31 146 ASN B C 1
ATOM 3740 O O . ASN B 1 147 ? -13.845 63.166 85.202 1.00 47.97 146 ASN B O 1
ATOM 3745 N N . GLY B 1 148 ? -12.135 61.714 84.998 1.00 48.13 147 GLY B N 1
ATOM 3746 C CA . GLY B 1 148 ? -12.622 61.112 83.760 1.00 47.69 147 GLY B CA 1
ATOM 3747 C C . GLY B 1 148 ? -12.067 61.786 82.516 1.00 47.37 147 GLY B C 1
ATOM 3748 O O . GLY B 1 148 ? -12.600 61.603 81.420 1.00 47.42 147 GLY B O 1
ATOM 3749 N N . ASP B 1 149 ? -10.985 62.549 82.685 1.00 46.83 148 ASP B N 1
ATOM 3750 C CA . ASP B 1 149 ? -10.429 63.375 81.605 1.00 46.59 148 ASP B CA 1
ATOM 3751 C C . ASP B 1 149 ? -9.565 62.596 80.608 1.00 46.15 148 ASP B C 1
ATOM 3752 O O . ASP B 1 149 ? -9.177 63.136 79.565 1.00 46.17 148 ASP B O 1
ATOM 3757 N N . ILE B 1 150 ? -9.244 61.343 80.931 1.00 45.10 149 ILE B N 1
ATOM 3758 C CA . ILE B 1 150 ? -8.567 60.464 79.968 1.00 43.95 149 ILE B CA 1
ATOM 3759 C C . ILE B 1 150 ? -9.376 59.194 79.660 1.00 43.00 149 ILE B C 1
ATOM 3760 O O . ILE B 1 150 ? -8.871 58.255 79.041 1.00 42.56 149 ILE B O 1
ATOM 3765 N N . GLY B 1 151 ? -10.640 59.191 80.076 1.00 42.33 150 GLY B N 1
ATOM 3766 C CA . GLY B 1 151 ? -11.529 58.049 79.870 1.00 41.98 150 GLY B CA 1
ATOM 3767 C C . GLY B 1 151 ? -11.200 56.889 80.792 1.00 41.43 150 GLY B C 1
ATOM 3768 O O . GLY B 1 151 ? -10.872 57.091 81.965 1.00 41.52 150 GLY B O 1
ATOM 3769 N N . LYS B 1 152 ? -11.290 55.673 80.261 1.00 40.60 151 LYS B N 1
ATOM 3770 C CA . LYS B 1 152 ? -10.909 54.478 81.012 1.00 40.41 151 LYS B CA 1
ATOM 3771 C C . LYS B 1 152 ? -9.433 54.150 80.764 1.00 39.81 151 LYS B C 1
ATOM 3772 O O . LYS B 1 152 ? -8.922 54.362 79.663 1.00 39.23 151 LYS B O 1
ATOM 3778 N N . ILE B 1 153 ? -8.751 53.648 81.789 1.00 39.61 152 ILE B N 1
ATOM 3779 C CA . ILE B 1 153 ? -7.343 53.257 81.657 1.00 39.68 152 ILE B CA 1
ATOM 3780 C C . ILE B 1 153 ? -7.220 51.986 80.807 1.00 39.63 152 ILE B C 1
ATOM 3781 O O . ILE B 1 153 ? -7.917 50.995 81.049 1.00 39.61 152 ILE B O 1
ATOM 3786 N N . ILE B 1 154 ? -6.349 52.042 79.799 1.00 39.48 153 ILE B N 1
ATOM 3787 C CA . ILE B 1 154 ? -6.057 50.898 78.935 1.00 39.07 153 ILE B CA 1
ATOM 3788 C C . ILE B 1 154 ? -4.749 50.253 79.364 1.00 38.44 153 ILE B C 1
ATOM 3789 O O . ILE B 1 154 ? -4.662 49.035 79.528 1.00 38.42 153 ILE B O 1
ATOM 3794 N N . TYR B 1 155 ? -3.732 51.089 79.539 1.00 37.93 154 TYR B N 1
ATOM 3795 C CA . TYR B 1 155 ? -2.366 50.620 79.700 1.00 37.37 154 TYR B CA 1
ATOM 3796 C C . TYR B 1 155 ? -1.567 51.570 80.575 1.00 37.02 154 TYR B C 1
ATOM 3797 O O . TYR B 1 155 ? -1.749 52.789 80.513 1.00 36.87 154 TYR B O 1
ATOM 3814 N N . ARG B 1 157 ? 2.579 52.281 82.041 1.00 38.06 156 ARG B N 1
ATOM 3815 C CA . ARG B 1 157 ? 3.990 51.963 81.913 1.00 39.25 156 ARG B CA 1
ATOM 3816 C C . ARG B 1 157 ? 4.774 52.731 82.969 1.00 39.74 156 ARG B C 1
ATOM 3817 O O . ARG B 1 157 ? 4.644 53.954 83.080 1.00 39.81 156 ARG B O 1
ATOM 3825 N N . GLY B 1 158 ? 5.577 52.002 83.743 1.00 39.89 157 GLY B N 1
ATOM 3826 C CA . GLY B 1 158 ? 6.385 52.591 84.807 1.00 39.86 157 GLY B CA 1
ATOM 3827 C C . GLY B 1 158 ? 7.871 52.323 84.653 1.00 40.26 157 GLY B C 1
ATOM 3828 O O . GLY B 1 158 ? 8.298 51.174 84.513 1.00 40.07 157 GLY B O 1
ATOM 3829 N N . TYR B 1 159 ? 8.655 53.396 84.672 1.00 40.68 158 TYR B N 1
ATOM 3830 C CA . TYR B 1 159 ? 10.111 53.318 84.642 1.00 41.20 158 TYR B CA 1
ATOM 3831 C C . TYR B 1 159 ? 10.676 53.771 85.985 1.00 41.17 158 TYR B C 1
ATOM 3832 O O . TYR B 1 159 ? 10.189 54.739 86.585 1.00 40.80 158 TYR B O 1
ATOM 3841 N N . GLY B 1 160 ? 11.697 53.057 86.448 1.00 40.93 159 GLY B N 1
ATOM 3842 C CA . GLY B 1 160 ? 12.459 53.438 87.630 1.00 40.97 159 GLY B CA 1
ATOM 3843 C C . GLY B 1 160 ? 13.903 53.027 87.418 1.00 40.97 159 GLY B C 1
ATOM 3844 O O . GLY B 1 160 ? 14.272 51.885 87.682 1.00 40.52 159 GLY B O 1
ATOM 3845 N N . ILE B 1 161 ? 14.714 53.957 86.921 1.00 41.55 160 ILE B N 1
ATOM 3846 C CA . ILE B 1 161 ? 16.090 53.655 86.529 1.00 42.09 160 ILE B CA 1
ATOM 3847 C C . ILE B 1 161 ? 17.086 54.637 87.142 1.00 43.00 160 ILE B C 1
ATOM 3848 O O . ILE B 1 161 ? 16.982 55.848 86.942 1.00 43.20 160 ILE B O 1
ATOM 3853 N N . ASP B 1 162 ? 18.046 54.094 87.889 1.00 43.99 161 ASP B N 1
ATOM 3854 C CA . ASP B 1 162 ? 19.129 54.870 88.494 1.00 44.63 161 ASP B CA 1
ATOM 3855 C C . ASP B 1 162 ? 20.187 55.178 87.439 1.00 44.81 161 ASP B C 1
ATOM 3856 O O . ASP B 1 162 ? 20.259 54.483 86.422 1.00 45.00 161 ASP B O 1
ATOM 3861 N N . PRO B 1 163 ? 21.009 56.221 87.669 1.00 44.71 162 PRO B N 1
ATOM 3862 C CA . PRO B 1 163 ? 22.063 56.512 86.705 1.00 44.83 162 PRO B CA 1
ATOM 3863 C C . PRO B 1 163 ? 23.344 55.721 86.974 1.00 44.97 162 PRO B C 1
ATOM 3864 O O . PRO B 1 163 ? 23.531 55.199 88.076 1.00 45.03 162 PRO B O 1
ATOM 3868 N N . ILE B 1 164 ? 24.212 55.651 85.966 1.00 45.24 163 ILE B N 1
ATOM 3869 C CA . ILE B 1 164 ? 25.497 54.946 86.051 1.00 45.15 163 ILE B CA 1
ATOM 3870 C C . ILE B 1 164 ? 26.324 55.390 87.266 1.00 45.62 163 ILE B C 1
ATOM 3871 O O . ILE B 1 164 ? 26.952 54.562 87.927 1.00 45.75 163 ILE B O 1
ATOM 3876 N N . SER B 1 165 ? 26.295 56.688 87.566 1.00 46.27 164 SER B N 1
ATOM 3877 C CA . SER B 1 165 ? 27.022 57.255 88.706 1.00 46.98 164 SER B CA 1
ATOM 3878 C C . SER B 1 165 ? 26.611 56.646 90.052 1.00 47.68 164 SER B C 1
ATOM 3879 O O . SER B 1 165 ? 27.343 56.749 91.040 1.00 47.92 164 SER B O 1
ATOM 3882 N N . GLY B 1 166 ? 25.449 56.002 90.082 1.00 48.36 165 GLY B N 1
ATOM 3883 C CA . GLY B 1 166 ? 24.948 55.377 91.301 1.00 49.21 165 GLY B CA 1
ATOM 3884 C C . GLY B 1 166 ? 25.318 53.914 91.464 1.00 49.80 165 GLY B C 1
ATOM 3885 O O . GLY B 1 166 ? 24.796 53.244 92.355 1.00 50.06 165 GLY B O 1
ATOM 3894 N N . GLU B 1 168 ? 28.248 52.559 92.335 1.00 53.06 167 GLU B N 1
ATOM 3895 C CA . GLU B 1 168 ? 29.070 52.328 93.520 1.00 54.21 167 GLU B CA 1
ATOM 3896 C C . GLU B 1 168 ? 28.247 52.175 94.800 1.00 54.26 167 GLU B C 1
ATOM 3897 O O . GLU B 1 168 ? 28.425 51.211 95.546 1.00 54.28 167 GLU B O 1
ATOM 3903 N N . SER B 1 169 ? 27.353 53.129 95.047 1.00 54.70 168 SER B N 1
ATOM 3904 C CA . SER B 1 169 ? 26.559 53.146 96.274 1.00 54.93 168 SER B CA 1
ATOM 3905 C C . SER B 1 169 ? 25.468 52.079 96.293 1.00 55.47 168 SER B C 1
ATOM 3906 O O . SER B 1 169 ? 25.120 51.576 97.365 1.00 55.63 168 SER B O 1
ATOM 3909 N N . PHE B 1 170 ? 24.936 51.728 95.121 1.00 55.81 169 PHE B N 1
ATOM 3910 C CA . PHE B 1 170 ? 23.992 50.612 95.038 1.00 56.16 169 PHE B CA 1
ATOM 3911 C C . PHE B 1 170 ? 24.674 49.282 95.361 1.00 56.48 169 PHE B C 1
ATOM 3912 O O . PHE B 1 170 ? 24.111 48.453 96.080 1.00 56.52 169 PHE B O 1
ATOM 3920 N N . THR B 1 171 ? 25.869 49.077 94.807 1.00 56.51 170 THR B N 1
ATOM 3921 C CA . THR B 1 171 ? 26.622 47.849 95.043 1.00 56.55 170 THR B CA 1
ATOM 3922 C C . THR B 1 171 ? 26.846 47.639 96.543 1.00 57.07 170 THR B C 1
ATOM 3923 O O . THR B 1 171 ? 26.574 46.558 97.058 1.00 57.22 170 THR B O 1
ATOM 3927 N N . LYS B 1 172 ? 27.310 48.681 97.235 1.00 57.56 171 LYS B N 1
ATOM 3928 C CA . LYS B 1 172 ? 27.475 48.647 98.693 1.00 57.84 171 LYS B CA 1
ATOM 3929 C C . LYS B 1 172 ? 26.145 48.316 99.382 1.00 57.85 171 LYS B C 1
ATOM 3930 O O . LYS B 1 172 ? 26.091 47.447 100.251 1.00 57.89 171 LYS B O 1
ATOM 3936 N N . PHE B 1 173 ? 25.082 49.004 98.967 1.00 58.06 172 PHE B N 1
ATOM 3937 C CA . PHE B 1 173 ? 23.717 48.782 99.468 1.00 58.28 172 PHE B CA 1
ATOM 3938 C C . PHE B 1 173 ? 23.227 47.335 99.281 1.00 58.28 172 PHE B C 1
ATOM 3939 O O . PHE B 1 173 ? 22.559 46.781 100.162 1.00 58.22 172 PHE B O 1
ATOM 3947 N N . ALA B 1 174 ? 23.574 46.737 98.141 1.00 58.31 173 ALA B N 1
ATOM 3948 C CA . ALA B 1 174 ? 23.154 45.376 97.794 1.00 58.38 173 ALA B CA 1
ATOM 3949 C C . ALA B 1 174 ? 24.116 44.303 98.298 1.00 58.43 173 ALA B C 1
ATOM 3950 O O . ALA B 1 174 ? 23.716 43.156 98.505 1.00 58.40 173 ALA B O 1
ATOM 3952 N N . THR B 1 175 ? 25.382 44.677 98.478 1.00 58.69 174 THR B N 1
ATOM 3953 C CA . THR B 1 175 ? 26.404 43.770 99.003 1.00 59.04 174 THR B CA 1
ATOM 3954 C C . THR B 1 175 ? 26.200 43.529 100.501 1.00 59.27 174 THR B C 1
ATOM 3955 O O . THR B 1 175 ? 26.315 42.396 100.978 1.00 59.44 174 THR B O 1
ATOM 3959 N N . GLU B 1 176 ? 25.875 44.599 101.224 1.00 59.36 175 GLU B N 1
ATOM 3960 C CA . GLU B 1 176 ? 25.792 44.569 102.685 1.00 59.19 175 GLU B CA 1
ATOM 3961 C C . GLU B 1 176 ? 24.485 43.989 103.226 1.00 58.45 175 GLU B C 1
ATOM 3962 O O . GLU B 1 176 ? 24.441 43.521 104.364 1.00 58.63 175 GLU B O 1
ATOM 3968 N N . ALA B 1 177 ? 23.431 44.028 102.416 1.00 57.77 176 ALA B N 1
ATOM 3969 C CA . ALA B 1 177 ? 22.134 43.446 102.784 1.00 57.16 176 ALA B CA 1
ATOM 3970 C C . ALA B 1 177 ? 21.303 43.152 101.546 1.00 56.64 176 ALA B C 1
ATOM 3971 O O . ALA B 1 177 ? 21.371 43.886 100.559 1.00 56.77 176 ALA B O 1
ATOM 3973 N N . ASP B 1 178 ? 20.517 42.081 101.607 1.00 56.14 177 ASP B N 1
ATOM 3974 C CA . ASP B 1 178 ? 19.659 41.685 100.493 1.00 55.69 177 ASP B CA 1
ATOM 3975 C C . ASP B 1 178 ? 18.586 42.741 100.240 1.00 55.21 177 ASP B C 1
ATOM 3976 O O . ASP B 1 178 ? 17.821 43.088 101.139 1.00 55.45 177 ASP B O 1
ATOM 3981 N N . SER B 1 179 ? 18.553 43.254 99.012 1.00 54.61 178 SER B N 1
ATOM 3982 C CA . SER B 1 179 ? 17.585 44.272 98.604 1.00 54.23 178 SER B CA 1
ATOM 3983 C C . SER B 1 179 ? 16.275 43.660 98.107 1.00 53.50 178 SER B C 1
ATOM 3984 O O . SER B 1 179 ? 15.260 44.353 98.003 1.00 53.45 178 SER B O 1
ATOM 3987 N N . GLY B 1 180 ? 16.311 42.365 97.798 1.00 52.68 179 GLY B N 1
ATOM 3988 C CA . GLY B 1 180 ? 15.158 41.651 97.258 1.00 51.80 179 GLY B CA 1
ATOM 3989 C C . GLY B 1 180 ? 15.162 41.562 95.743 1.00 51.32 179 GLY B C 1
ATOM 3990 O O . GLY B 1 180 ? 14.276 40.938 95.148 1.00 51.36 179 GLY B O 1
ATOM 3991 N N . GLY B 1 181 ? 16.159 42.185 95.119 1.00 50.34 180 GLY B N 1
ATOM 3992 C CA . GLY B 1 181 ? 16.302 42.158 93.671 1.00 49.62 180 GLY B CA 1
ATOM 3993 C C . GLY B 1 181 ? 15.658 43.348 92.993 1.00 49.34 180 GLY B C 1
ATOM 3994 O O . GLY B 1 181 ? 14.923 44.116 93.622 1.00 49.35 180 GLY B O 1
ATOM 3995 N N . ILE B 1 182 ? 15.917 43.475 91.693 1.00 49.03 181 ILE B N 1
ATOM 3996 C CA . ILE B 1 182 ? 15.500 44.636 90.897 1.00 48.71 181 ILE B CA 1
ATOM 3997 C C . ILE B 1 182 ? 13.992 44.979 90.964 1.00 48.92 181 ILE B C 1
ATOM 3998 O O . ILE B 1 182 ? 13.633 46.145 91.115 1.00 49.35 181 ILE B O 1
ATOM 4003 N N . PHE B 1 183 ? 13.124 43.973 90.874 1.00 48.71 182 PHE B N 1
ATOM 4004 C CA . PHE B 1 183 ? 11.674 44.199 90.920 1.00 48.86 182 PHE B CA 1
ATOM 4005 C C . PHE B 1 183 ? 11.192 44.682 92.288 1.00 49.54 182 PHE B C 1
ATOM 4006 O O . PHE B 1 183 ? 10.346 45.574 92.380 1.00 49.60 182 PHE B O 1
ATOM 4014 N N . VAL B 1 184 ? 11.733 44.079 93.343 1.00 50.10 183 VAL B N 1
ATOM 4015 C CA . VAL B 1 184 ? 11.378 44.422 94.716 1.00 50.51 183 VAL B CA 1
ATOM 4016 C C . VAL B 1 184 ? 11.957 45.783 95.111 1.00 51.32 183 VAL B C 1
ATOM 4017 O O . VAL B 1 184 ? 11.316 46.548 95.836 1.00 51.22 183 VAL B O 1
ATOM 4021 N N . ASP B 1 185 ? 13.157 46.086 94.623 1.00 52.01 184 ASP B N 1
ATOM 4022 C CA . ASP B 1 185 ? 13.832 47.327 94.998 1.00 52.66 184 ASP B CA 1
ATOM 4023 C C . ASP B 1 185 ? 13.421 48.534 94.157 1.00 53.19 184 ASP B C 1
ATOM 4024 O O . ASP B 1 185 ? 13.211 49.619 94.702 1.00 53.19 184 ASP B O 1
ATOM 4037 N N . ASN B 1 187 ? 10.886 48.421 91.213 1.00 53.49 186 ASN B N 1
ATOM 4038 C CA . ASN B 1 187 ? 9.564 48.438 90.593 1.00 53.14 186 ASN B CA 1
ATOM 4039 C C . ASN B 1 187 ? 8.387 48.506 91.550 1.00 52.70 186 ASN B C 1
ATOM 4040 O O . ASN B 1 187 ? 7.254 48.738 91.123 1.00 52.66 186 ASN B O 1
ATOM 4045 N N . ILE B 1 188 ? 8.660 48.317 92.837 1.00 52.24 187 ILE B N 1
ATOM 4046 C CA . ILE B 1 188 ? 7.608 48.212 93.848 1.00 51.80 187 ILE B CA 1
ATOM 4047 C C . ILE B 1 188 ? 6.760 49.486 93.962 1.00 51.41 187 ILE B C 1
ATOM 4048 O O . ILE B 1 188 ? 5.555 49.411 94.228 1.00 51.07 187 ILE B O 1
ATOM 4053 N N . HIS B 1 189 ? 7.391 50.641 93.738 1.00 50.88 188 HIS B N 1
ATOM 4054 C CA . HIS B 1 189 ? 6.703 51.932 93.755 1.00 50.41 188 HIS B CA 1
ATOM 4055 C C . HIS B 1 189 ? 5.663 51.998 92.647 1.00 49.87 188 HIS B C 1
ATOM 4056 O O . HIS B 1 189 ? 4.521 52.397 92.877 1.00 49.59 188 HIS B O 1
ATOM 4063 N N . ASP B 1 190 ? 6.083 51.602 91.446 1.00 49.50 189 ASP B N 1
ATOM 4064 C CA . ASP B 1 190 ? 5.225 51.577 90.266 1.00 49.03 189 ASP B CA 1
ATOM 4065 C C . ASP B 1 190 ? 4.089 50.572 90.418 1.00 48.03 189 ASP B C 1
ATOM 4066 O O . ASP B 1 190 ? 2.967 50.821 89.969 1.00 47.99 189 ASP B O 1
ATOM 4071 N N . ILE B 1 191 ? 4.381 49.445 91.062 1.00 47.09 190 ILE B N 1
ATOM 4072 C CA . ILE B 1 191 ? 3.361 48.432 91.344 1.00 46.31 190 ILE B CA 1
ATOM 4073 C C . ILE B 1 191 ? 2.236 49.011 92.206 1.00 45.74 190 ILE B C 1
ATOM 4074 O O . ILE B 1 191 ? 1.056 48.757 91.945 1.00 45.76 190 ILE B O 1
ATOM 4079 N N . ASP B 1 192 ? 2.607 49.799 93.216 1.00 45.09 191 ASP B N 1
ATOM 4080 C CA . ASP B 1 192 ? 1.628 50.464 94.073 1.00 44.80 191 ASP B CA 1
ATOM 4081 C C . ASP B 1 192 ? 0.835 51.522 93.304 1.00 44.60 191 ASP B C 1
ATOM 4082 O O . ASP B 1 192 ? -0.381 51.633 93.476 1.00 44.35 191 ASP B O 1
ATOM 4087 N N . LEU B 1 193 ? 1.525 52.287 92.457 1.00 44.21 192 LEU B N 1
ATOM 4088 C CA . LEU B 1 193 ? 0.876 53.324 91.646 1.00 44.05 192 LEU B CA 1
ATOM 4089 C C . LEU B 1 193 ? -0.189 52.743 90.716 1.00 44.00 192 LEU B C 1
ATOM 4090 O O . LEU B 1 193 ? -1.279 53.297 90.603 1.00 43.81 192 LEU B O 1
ATOM 4095 N N . ILE B 1 194 ? 0.130 51.624 90.066 1.00 44.02 193 ILE B N 1
ATOM 4096 C CA . ILE B 1 194 ? -0.810 50.937 89.172 1.00 43.84 193 ILE B CA 1
ATOM 4097 C C . ILE B 1 194 ? -2.044 50.454 89.938 1.00 43.45 193 ILE B C 1
ATOM 4098 O O . ILE B 1 194 ? -3.168 50.573 89.447 1.00 43.50 193 ILE B O 1
ATOM 4103 N N . ARG B 1 195 ? -1.829 49.922 91.141 1.00 42.85 194 ARG B N 1
ATOM 4104 C CA . ARG B 1 195 ? -2.931 49.511 92.008 1.00 42.39 194 ARG B CA 1
ATOM 4105 C C . ARG B 1 195 ? -3.774 50.718 92.436 1.00 42.25 194 ARG B C 1
ATOM 4106 O O . ARG B 1 195 ? -5.009 50.647 92.484 1.00 41.96 194 ARG B O 1
ATOM 4114 N N . TRP B 1 196 ? -3.090 51.823 92.729 1.00 41.84 195 TRP B N 1
ATOM 4115 C CA . TRP B 1 196 ? -3.725 53.068 93.147 1.00 41.56 195 TRP B CA 1
ATOM 4116 C C . TRP B 1 196 ? -4.566 53.693 92.027 1.00 41.51 195 TRP B C 1
ATOM 4117 O O . TRP B 1 196 ? -5.725 54.056 92.247 1.00 40.92 195 TRP B O 1
ATOM 4128 N N . PHE B 1 197 ? -3.983 53.793 90.834 1.00 41.51 196 PHE B N 1
ATOM 4129 C CA . PHE B 1 197 ? -4.640 54.413 89.683 1.00 42.15 196 PHE B CA 1
ATOM 4130 C C . PHE B 1 197 ? -5.821 53.608 89.133 1.00 42.81 196 PHE B C 1
ATOM 4131 O O . PHE B 1 197 ? -6.830 54.188 88.731 1.00 43.29 196 PHE B O 1
ATOM 4139 N N . THR B 1 198 ? -5.694 52.280 89.114 1.00 43.08 197 THR B N 1
ATOM 4140 C CA . THR B 1 198 ? -6.713 51.408 88.510 1.00 42.82 197 THR B CA 1
ATOM 4141 C C . THR B 1 198 ? -7.745 50.893 89.505 1.00 43.36 197 THR B C 1
ATOM 4142 O O . THR B 1 198 ? -8.891 50.636 89.135 1.00 44.03 197 THR B O 1
ATOM 4146 N N . GLY B 1 199 ? -7.334 50.728 90.759 1.00 43.58 198 GLY B N 1
ATOM 4147 C CA . GLY B 1 199 ? -8.176 50.104 91.776 1.00 43.83 198 GLY B CA 1
ATOM 4148 C C . GLY B 1 199 ? -8.279 48.606 91.550 1.00 44.24 198 GLY B C 1
ATOM 4149 O O . GLY B 1 199 ? -9.177 47.946 92.077 1.00 44.39 198 GLY B O 1
ATOM 4150 N N . GLN B 1 200 ? -7.347 48.076 90.762 1.00 44.29 199 GLN B N 1
ATOM 4151 C CA . GLN B 1 200 ? -7.350 46.672 90.377 1.00 44.36 199 GLN B CA 1
ATOM 4152 C C . GLN B 1 200 ? -6.049 45.981 90.776 1.00 44.43 199 GLN B C 1
ATOM 4153 O O . GLN B 1 200 ? -5.051 46.637 91.084 1.00 44.21 199 GLN B O 1
ATOM 4155 N N . ASP B 1 201 ? -6.078 44.651 90.766 1.00 44.79 200 ASP B N 1
ATOM 4156 C CA . ASP B 1 201 ? -4.925 43.831 91.113 1.00 45.06 200 ASP B CA 1
ATOM 4157 C C . ASP B 1 201 ? -4.384 43.092 89.892 1.00 45.04 200 ASP B C 1
ATOM 4158 O O . ASP B 1 201 ? -5.158 42.666 89.033 1.00 45.11 200 ASP B O 1
ATOM 4163 N N . PRO B 1 202 ? -3.048 42.954 89.802 1.00 45.03 201 PRO B N 1
ATOM 4164 C CA . PRO B 1 202 ? -2.421 42.101 88.794 1.00 44.87 201 PRO B CA 1
ATOM 4165 C C . PRO B 1 202 ? -2.692 40.622 89.068 1.00 44.83 201 PRO B C 1
ATOM 4166 O O . PRO B 1 202 ? -2.620 40.177 90.219 1.00 45.11 201 PRO B O 1
ATOM 4170 N N . VAL B 1 203 ? -3.013 39.878 88.014 1.00 44.40 202 VAL B N 1
ATOM 4171 C CA . VAL B 1 203 ? -3.373 38.462 88.130 1.00 43.57 202 VAL B CA 1
ATOM 4172 C C . VAL B 1 203 ? -2.374 37.549 87.418 1.00 43.51 202 VAL B C 1
ATOM 4173 O O . VAL B 1 203 ? -2.407 36.326 87.593 1.00 43.97 202 VAL B O 1
ATOM 4177 N N . GLN B 1 204 ? -1.504 38.148 86.605 1.00 42.66 203 GLN B N 1
ATOM 4178 C CA . GLN B 1 204 ? -0.502 37.404 85.851 1.00 41.96 203 GLN B CA 1
ATOM 4179 C C . GLN B 1 204 ? 0.711 38.274 85.562 1.00 41.66 203 GLN B C 1
ATOM 4180 O O . GLN B 1 204 ? 0.581 39.459 85.244 1.00 41.35 203 GLN B O 1
ATOM 4186 N N . ALA B 1 205 ? 1.890 37.670 85.672 1.00 41.61 204 ALA B N 1
ATOM 4187 C CA . ALA B 1 205 ? 3.145 38.376 85.469 1.00 41.15 204 ALA B CA 1
ATOM 4188 C C . ALA B 1 205 ? 4.075 37.617 84.533 1.00 41.21 204 ALA B C 1
ATOM 4189 O O . ALA B 1 205 ? 4.197 36.390 84.608 1.00 41.00 204 ALA B O 1
ATOM 4191 N N . TYR B 1 206 ? 4.711 38.366 83.639 1.00 41.34 205 TYR B N 1
ATOM 4192 C CA . TYR B 1 206 ? 5.805 37.866 82.827 1.00 41.30 205 TYR B CA 1
ATOM 4193 C C . TYR B 1 206 ? 6.988 38.760 83.113 1.00 41.54 205 TYR B C 1
ATOM 4194 O O . TYR B 1 206 ? 6.937 39.961 82.864 1.00 42.06 205 TYR B O 1
ATOM 4203 N N . GLY B 1 207 ? 8.042 38.173 83.663 1.00 41.45 206 GLY B N 1
ATOM 4204 C CA . GLY B 1 207 ? 9.233 38.922 84.016 1.00 41.43 206 GLY B CA 1
ATOM 4205 C C . GLY B 1 207 ? 10.435 38.465 83.222 1.00 41.73 206 GLY B C 1
ATOM 4206 O O . GLY B 1 207 ? 10.620 37.272 82.981 1.00 42.00 206 GLY B O 1
ATOM 4207 N N . LEU B 1 208 ? 11.243 39.428 82.798 1.00 41.82 207 LEU B N 1
ATOM 4208 C CA . LEU B 1 208 ? 12.514 39.142 82.154 1.00 41.73 207 LEU B CA 1
ATOM 4209 C C . LEU B 1 208 ? 13.571 40.028 82.778 1.00 41.63 207 LEU B C 1
ATOM 4210 O O . LEU B 1 208 ? 13.303 41.187 83.102 1.00 41.61 207 LEU B O 1
ATOM 4215 N N . THR B 1 209 ? 14.763 39.472 82.964 1.00 41.94 208 THR B N 1
ATOM 4216 C CA . THR B 1 209 ? 15.880 40.208 83.554 1.00 41.80 208 THR B CA 1
ATOM 4217 C C . THR B 1 209 ? 17.083 40.246 82.620 1.00 42.48 208 THR B C 1
ATOM 4218 O O . THR B 1 209 ? 17.118 39.546 81.603 1.00 42.45 208 THR B O 1
ATOM 4222 N N . SER B 1 210 ? 18.067 41.067 82.978 1.00 43.06 209 SER B N 1
ATOM 4223 C CA . SER B 1 210 ? 19.198 41.355 82.108 1.00 43.46 209 SER B CA 1
ATOM 4224 C C . SER B 1 210 ? 20.405 41.839 82.905 1.00 44.00 209 SER B C 1
ATOM 4225 O O . SER B 1 210 ? 20.259 42.542 83.911 1.00 43.77 209 SER B O 1
ATOM 4228 N N . ASN B 1 211 ? 21.592 41.447 82.444 1.00 44.74 210 ASN B N 1
ATOM 4229 C CA . ASN B 1 211 ? 22.861 41.929 82.987 1.00 44.93 210 ASN B CA 1
ATOM 4230 C C . ASN B 1 211 ? 23.796 42.386 81.876 1.00 45.65 210 ASN B C 1
ATOM 4231 O O . ASN B 1 211 ? 25.019 42.356 82.022 1.00 45.88 210 ASN B O 1
ATOM 4236 N N . ILE B 1 212 ? 23.209 42.813 80.763 1.00 46.30 211 ILE B N 1
ATOM 4237 C CA . ILE B 1 212 ? 23.974 43.253 79.598 1.00 47.09 211 ILE B CA 1
ATOM 4238 C C . ILE B 1 212 ? 24.761 44.537 79.901 1.00 47.63 211 ILE B C 1
ATOM 4239 O O . ILE B 1 212 ? 25.928 44.662 79.517 1.00 47.33 211 ILE B O 1
ATOM 4244 N N . ALA B 1 213 ? 24.118 45.465 80.611 1.00 48.43 212 ALA B N 1
ATOM 4245 C CA . ALA B 1 213 ? 24.700 46.769 80.938 1.00 49.08 212 ALA B CA 1
ATOM 4246 C C . ALA B 1 213 ? 25.712 46.700 82.074 1.00 50.05 212 ALA B C 1
ATOM 4247 O O . ALA B 1 213 ? 26.649 47.502 82.120 1.00 50.31 212 ALA B O 1
ATOM 4249 N N . ALA B 1 214 ? 25.511 45.752 82.990 1.00 50.87 213 ALA B N 1
ATOM 4250 C CA . ALA B 1 214 ? 26.416 45.553 84.122 1.00 51.68 213 ALA B CA 1
ATOM 4251 C C . ALA B 1 214 ? 26.555 44.068 84.484 1.00 52.32 213 ALA B C 1
ATOM 4252 O O . ALA B 1 214 ? 25.925 43.592 85.436 1.00 52.54 213 ALA B O 1
ATOM 4254 N N . PRO B 1 215 ? 27.386 43.328 83.723 1.00 52.64 214 PRO B N 1
ATOM 4255 C CA . PRO B 1 215 ? 27.571 41.883 83.920 1.00 52.82 214 PRO B CA 1
ATOM 4256 C C . PRO B 1 215 ? 28.165 41.499 85.276 1.00 52.99 214 PRO B C 1
ATOM 4257 O O . PRO B 1 215 ? 27.959 40.376 85.737 1.00 53.06 214 PRO B O 1
ATOM 4261 N N . GLN B 1 216 ? 28.888 42.426 85.903 1.00 53.29 215 GLN B N 1
ATOM 4262 C CA . GLN B 1 216 ? 29.524 42.183 87.205 1.00 53.10 215 GLN B CA 1
ATOM 4263 C C . GLN B 1 216 ? 28.507 42.073 88.348 1.00 52.97 215 GLN B C 1
ATOM 4264 O O . GLN B 1 216 ? 28.844 41.616 89.442 1.00 53.37 215 GLN B O 1
ATOM 4270 N N . LEU B 1 217 ? 27.271 42.493 88.090 1.00 52.58 216 LEU B N 1
ATOM 4271 C CA . LEU B 1 217 ? 26.192 42.369 89.071 1.00 52.52 216 LEU B CA 1
ATOM 4272 C C . LEU B 1 217 ? 25.761 40.920 89.292 1.00 52.37 216 LEU B C 1
ATOM 4273 O O . LEU B 1 217 ? 25.162 40.596 90.319 1.00 52.41 216 LEU B O 1
ATOM 4278 N N . ALA B 1 218 ? 26.072 40.057 88.325 1.00 52.15 217 ALA B N 1
ATOM 4279 C CA . ALA B 1 218 ? 25.799 38.628 88.437 1.00 52.05 217 ALA B CA 1
ATOM 4280 C C . ALA B 1 218 ? 26.604 37.995 89.572 1.00 52.13 217 ALA B C 1
ATOM 4281 O O . ALA B 1 218 ? 26.132 37.054 90.215 1.00 52.09 217 ALA B O 1
ATOM 4283 N N . ASP B 1 219 ? 27.806 38.529 89.812 1.00 51.94 218 ASP B N 1
ATOM 4284 C CA . ASP B 1 219 ? 28.697 38.070 90.885 1.00 51.79 218 ASP B CA 1
ATOM 4285 C C . ASP B 1 219 ? 28.059 38.155 92.269 1.00 51.18 218 ASP B C 1
ATOM 4286 O O . ASP B 1 219 ? 28.356 37.343 93.146 1.00 51.56 218 ASP B O 1
ATOM 4291 N N . ILE B 1 220 ? 27.200 39.151 92.460 1.00 50.25 219 ILE B N 1
ATOM 4292 C CA . ILE B 1 220 ? 26.541 39.376 93.745 1.00 49.24 219 ILE B CA 1
ATOM 4293 C C . ILE B 1 220 ? 25.050 39.017 93.700 1.00 48.99 219 ILE B C 1
ATOM 4294 O O . ILE B 1 220 ? 24.275 39.410 94.579 1.00 48.82 219 ILE B O 1
ATOM 4299 N N . GLY B 1 221 ? 24.665 38.260 92.674 1.00 48.63 220 GLY B N 1
ATOM 4300 C CA . GLY B 1 221 ? 23.296 37.776 92.520 1.00 48.65 220 GLY B CA 1
ATOM 4301 C C . GLY B 1 221 ? 22.265 38.839 92.193 1.00 48.75 220 GLY B C 1
ATOM 4302 O O . GLY B 1 221 ? 21.093 38.698 92.545 1.00 48.93 220 GLY B O 1
ATOM 4303 N N . GLU B 1 222 ? 22.699 39.901 91.518 1.00 48.81 221 GLU B N 1
ATOM 4304 C CA . GLU B 1 222 ? 21.806 40.989 91.120 1.00 48.99 221 GLU B CA 1
ATOM 4305 C C . GLU B 1 222 ? 21.646 41.077 89.601 1.00 48.69 221 GLU B C 1
ATOM 4306 O O . GLU B 1 222 ? 22.538 40.680 88.843 1.00 48.54 221 GLU B O 1
ATOM 4312 N N . PHE B 1 223 ? 20.500 41.598 89.171 1.00 48.42 222 PHE B N 1
ATOM 4313 C CA . PHE B 1 223 ? 20.236 41.864 87.759 1.00 48.36 222 PHE B CA 1
ATOM 4314 C C . PHE B 1 223 ? 20.154 43.368 87.525 1.00 48.24 222 PHE B C 1
ATOM 4315 O O . PHE B 1 223 ? 19.462 44.076 88.264 1.00 47.73 222 PHE B O 1
ATOM 4323 N N . GLU B 1 224 ? 20.867 43.846 86.502 1.00 48.15 223 GLU B N 1
ATOM 4324 C CA . GLU B 1 224 ? 20.914 45.277 86.183 1.00 47.83 223 GLU B CA 1
ATOM 4325 C C . GLU B 1 224 ? 19.535 45.816 85.822 1.00 47.47 223 GLU B C 1
ATOM 4326 O O . GLU B 1 224 ? 19.133 46.870 86.316 1.00 47.94 223 GLU B O 1
ATOM 4332 N N . THR B 1 225 ? 18.823 45.083 84.968 1.00 46.83 224 THR B N 1
ATOM 4333 C CA . THR B 1 225 ? 17.506 45.488 84.492 1.00 46.19 224 THR B CA 1
ATOM 4334 C C . THR B 1 225 ? 16.464 44.397 84.739 1.00 45.59 224 THR B C 1
ATOM 4335 O O . THR B 1 225 ? 16.756 43.207 84.622 1.00 45.51 224 THR B O 1
ATOM 4339 N N . GLY B 1 226 ? 15.256 44.823 85.097 1.00 45.06 225 GLY B N 1
ATOM 4340 C CA . GLY B 1 226 ? 14.113 43.929 85.224 1.00 44.67 225 GLY B CA 1
ATOM 4341 C C . GLY B 1 226 ? 12.918 44.486 84.475 1.00 44.02 225 GLY B C 1
ATOM 4342 O O . GLY B 1 226 ? 12.431 45.564 84.800 1.00 44.33 225 GLY B O 1
ATOM 4343 N N . VAL B 1 227 ? 12.461 43.759 83.460 1.00 43.22 226 VAL B N 1
ATOM 4344 C CA . VAL B 1 227 ? 11.289 44.156 82.679 1.00 42.55 226 VAL B CA 1
ATOM 4345 C C . VAL B 1 227 ? 10.139 43.178 82.922 1.00 42.04 226 VAL B C 1
ATOM 4346 O O . VAL B 1 227 ? 10.311 41.963 82.805 1.00 41.67 226 VAL B O 1
ATOM 4350 N N . ALA B 1 228 ? 8.971 43.714 83.261 1.00 41.91 227 ALA B N 1
ATOM 4351 C CA . ALA B 1 228 ? 7.804 42.884 83.538 1.00 41.55 227 ALA B CA 1
ATOM 4352 C C . ALA B 1 228 ? 6.535 43.393 82.857 1.00 41.84 227 ALA B C 1
ATOM 4353 O O . ALA B 1 228 ? 6.246 44.590 82.875 1.00 42.59 227 ALA B O 1
ATOM 4355 N N . GLN B 1 229 ? 5.786 42.477 82.252 1.00 41.23 228 GLN B N 1
ATOM 4356 C CA . GLN B 1 229 ? 4.472 42.799 81.712 1.00 40.80 228 GLN B CA 1
ATOM 4357 C C . GLN B 1 229 ? 3.396 42.165 82.584 1.00 40.52 228 GLN B C 1
ATOM 4358 O O . GLN B 1 229 ? 3.453 40.971 82.883 1.00 40.49 228 GLN B O 1
ATOM 4364 N N . LEU B 1 230 ? 2.419 42.969 82.990 1.00 40.20 229 LEU B N 1
ATOM 4365 C CA . LEU B 1 230 ? 1.380 42.504 83.902 1.00 40.23 229 LEU B CA 1
ATOM 4366 C C . LEU B 1 230 ? -0.014 42.540 83.290 1.00 40.64 229 LEU B C 1
ATOM 4367 O O . LEU B 1 230 ? -0.340 43.423 82.493 1.00 40.24 229 LEU B O 1
ATOM 4372 N N . LYS B 1 231 ? -0.823 41.563 83.684 1.00 41.21 230 LYS B N 1
ATOM 4373 C CA . LYS B 1 231 ? -2.229 41.497 83.329 1.00 41.73 230 LYS B CA 1
ATOM 4374 C C . LYS B 1 231 ? -3.039 41.784 84.591 1.00 42.16 230 LYS B C 1
ATOM 4375 O O . LYS B 1 231 ? -2.815 41.157 85.627 1.00 42.40 230 LYS B O 1
ATOM 4389 N N . SER B 1 233 ? -6.804 42.428 86.807 1.00 43.13 232 SER B N 1
ATOM 4390 C CA . SER B 1 233 ? -8.102 41.784 87.018 1.00 44.01 232 SER B CA 1
ATOM 4391 C C . SER B 1 233 ? -9.251 42.413 86.224 1.00 44.44 232 SER B C 1
ATOM 4392 O O . SER B 1 233 ? -10.325 41.824 86.117 1.00 44.83 232 SER B O 1
ATOM 4395 N N . ASP B 1 234 ? -9.011 43.600 85.669 1.00 44.94 233 ASP B N 1
ATOM 4396 C CA . ASP B 1 234 ? -10.032 44.357 84.942 1.00 45.16 233 ASP B CA 1
ATOM 4397 C C . ASP B 1 234 ? -9.757 44.496 83.436 1.00 44.83 233 ASP B C 1
ATOM 4398 O O . ASP B 1 234 ? -10.573 45.062 82.706 1.00 45.22 233 ASP B O 1
ATOM 4403 N N . GLY B 1 235 ? -8.616 43.984 82.980 1.00 44.26 234 GLY B N 1
ATOM 4404 C CA . GLY B 1 235 ? -8.247 44.050 81.561 1.00 43.59 234 GLY B CA 1
ATOM 4405 C C . GLY B 1 235 ? -7.138 45.041 81.235 1.00 42.92 234 GLY B C 1
ATOM 4406 O O . GLY B 1 235 ? -6.600 45.036 80.125 1.00 42.83 234 GLY B O 1
ATOM 4407 N N . VAL B 1 236 ? -6.807 45.899 82.198 1.00 42.26 235 VAL B N 1
ATOM 4408 C CA . VAL B 1 236 ? -5.688 46.834 82.069 1.00 41.59 235 VAL B CA 1
ATOM 4409 C C . VAL B 1 236 ? -4.378 46.051 81.948 1.00 41.15 235 VAL B C 1
ATOM 4410 O O . VAL B 1 236 ? -4.219 44.998 82.570 1.00 41.32 235 VAL B O 1
ATOM 4414 N N . ILE B 1 237 ? -3.469 46.552 81.116 1.00 40.60 236 ILE B N 1
ATOM 4415 C CA . ILE B 1 237 ? -2.160 45.928 80.895 1.00 40.04 236 ILE B CA 1
ATOM 4416 C C . ILE B 1 237 ? -1.076 46.889 81.381 1.00 39.96 236 ILE B C 1
ATOM 4417 O O . ILE B 1 237 ? -1.298 48.098 81.419 1.00 40.01 236 ILE B O 1
ATOM 4422 N N . ALA B 1 238 ? 0.084 46.355 81.768 1.00 40.08 237 ALA B N 1
ATOM 4423 C CA . ALA B 1 238 ? 1.172 47.177 82.306 1.00 40.02 237 ALA B CA 1
ATOM 4424 C C . ALA B 1 238 ? 2.567 46.663 81.964 1.00 40.51 237 ALA B C 1
ATOM 4425 O O . ALA B 1 238 ? 2.776 45.459 81.807 1.00 40.37 237 ALA B O 1
ATOM 4427 N N . THR B 1 239 ? 3.509 47.598 81.844 1.00 40.92 238 THR B N 1
ATOM 4428 C CA . THR B 1 239 ? 4.935 47.290 81.745 1.00 41.31 238 THR B CA 1
ATOM 4429 C C . THR B 1 239 ? 5.673 47.987 82.887 1.00 41.87 238 THR B C 1
ATOM 4430 O O . THR B 1 239 ? 5.416 49.158 83.183 1.00 41.89 238 THR B O 1
ATOM 4434 N N . LEU B 1 240 ? 6.577 47.254 83.531 1.00 42.21 239 LEU B N 1
ATOM 4435 C CA . LEU B 1 240 ? 7.423 47.809 84.574 1.00 42.58 239 LEU B CA 1
ATOM 4436 C C . LEU B 1 240 ? 8.867 47.605 84.179 1.00 43.03 239 LEU B C 1
ATOM 4437 O O . LEU B 1 240 ? 9.260 46.511 83.765 1.00 43.07 239 LEU B O 1
ATOM 4442 N N . ILE B 1 241 ? 9.655 48.667 84.303 1.00 43.27 240 ILE B N 1
ATOM 4443 C CA . ILE B 1 241 ? 11.082 48.593 84.047 1.00 43.09 240 ILE B CA 1
ATOM 4444 C C . ILE B 1 241 ? 11.841 49.206 85.214 1.00 43.07 240 ILE B C 1
ATOM 4445 O O . ILE B 1 241 ? 11.621 50.363 85.582 1.00 43.05 240 ILE B O 1
ATOM 4450 N N . GLY B 1 242 ? 12.695 48.390 85.818 1.00 43.00 241 GLY B N 1
ATOM 4451 C CA . GLY B 1 242 ? 13.652 48.854 86.806 1.00 43.50 241 GLY B CA 1
ATOM 4452 C C . GLY B 1 242 ? 15.040 48.699 86.224 1.00 43.60 241 GLY B C 1
ATOM 4453 O O . GLY B 1 242 ? 15.321 47.714 85.538 1.00 43.74 241 GLY B O 1
ATOM 4454 N N . GLY B 1 243 ? 15.905 49.674 86.483 1.00 43.82 242 GLY B N 1
ATOM 4455 C CA . GLY B 1 243 ? 17.265 49.654 85.948 1.00 43.82 242 GLY B CA 1
ATOM 4456 C C . GLY B 1 243 ? 18.249 50.432 86.799 1.00 44.00 242 GLY B C 1
ATOM 4457 O O . GLY B 1 243 ? 17.861 51.128 87.742 1.00 44.14 242 GLY B O 1
ATOM 4458 N N . ARG B 1 244 ? 19.530 50.320 86.460 1.00 43.78 243 ARG B N 1
ATOM 4459 C CA . ARG B 1 244 ? 20.587 50.918 87.270 1.00 44.14 243 ARG B CA 1
ATOM 4460 C C . ARG B 1 244 ? 21.716 51.535 86.449 1.00 43.77 243 ARG B C 1
ATOM 4461 O O . ARG B 1 244 ? 22.761 51.874 87.003 1.00 44.21 243 ARG B O 1
ATOM 4469 N N . HIS B 1 245 ? 21.505 51.696 85.144 1.00 43.29 244 HIS B N 1
ATOM 4470 C CA . HIS B 1 245 ? 22.598 52.072 84.247 1.00 42.96 244 HIS B CA 1
ATOM 4471 C C . HIS B 1 245 ? 22.252 53.163 83.220 1.00 42.37 244 HIS B C 1
ATOM 4472 O O . HIS B 1 245 ? 22.819 53.189 82.121 1.00 41.99 244 HIS B O 1
ATOM 4479 N N . ALA B 1 246 ? 21.330 54.058 83.580 1.00 41.66 245 ALA B N 1
ATOM 4480 C CA . ALA B 1 246 ? 21.026 55.231 82.749 1.00 40.84 245 ALA B CA 1
ATOM 4481 C C . ALA B 1 246 ? 22.210 56.208 82.715 1.00 40.64 245 ALA B C 1
ATOM 4482 O O . ALA B 1 246 ? 22.907 56.392 83.716 1.00 40.43 245 ALA B O 1
ATOM 4484 N N . ALA B 1 247 ? 22.426 56.828 81.558 1.00 40.09 246 ALA B N 1
ATOM 4485 C CA . ALA B 1 247 ? 23.513 57.786 81.378 1.00 39.18 246 ALA B CA 1
ATOM 4486 C C . ALA B 1 247 ? 23.107 59.223 81.728 1.00 38.83 246 ALA B C 1
ATOM 4487 O O . ALA B 1 247 ? 23.941 60.010 82.189 1.00 38.18 246 ALA B O 1
ATOM 4489 N N . HIS B 1 248 ? 21.834 59.562 81.512 1.00 38.44 247 HIS B N 1
ATOM 4490 C CA . HIS B 1 248 ? 21.373 60.949 81.680 1.00 38.27 247 HIS B CA 1
ATOM 4491 C C . HIS B 1 248 ? 21.110 61.362 83.130 1.00 38.15 247 HIS B C 1
ATOM 4492 O O . HIS B 1 248 ? 21.340 62.513 83.508 1.00 37.61 247 HIS B O 1
ATOM 4499 N N . GLY B 1 249 ? 20.631 60.415 83.929 1.00 38.28 248 GLY B N 1
ATOM 4500 C CA . GLY B 1 249 ? 20.299 60.667 85.320 1.00 38.89 248 GLY B CA 1
ATOM 4501 C C . GLY B 1 249 ? 19.315 59.644 85.840 1.00 39.75 248 GLY B C 1
ATOM 4502 O O . GLY B 1 249 ? 19.223 58.533 85.316 1.00 39.73 248 GLY B O 1
ATOM 4503 N N . ASN B 1 250 ? 18.586 60.019 86.885 1.00 40.65 249 ASN B N 1
ATOM 4504 C CA . ASN B 1 250 ? 17.555 59.171 87.457 1.00 41.50 249 ASN B CA 1
ATOM 4505 C C . ASN B 1 250 ? 16.276 59.314 86.649 1.00 42.51 249 ASN B C 1
ATOM 4506 O O . ASN B 1 250 ? 15.663 60.384 86.632 1.00 43.25 249 ASN B O 1
ATOM 4511 N N . GLN B 1 251 ? 15.882 58.243 85.964 1.00 42.95 250 GLN B N 1
ATOM 4512 C CA . GLN B 1 251 ? 14.620 58.235 85.225 1.00 42.72 250 GLN B CA 1
ATOM 4513 C C . GLN B 1 251 ? 13.512 57.617 86.066 1.00 42.76 250 GLN B C 1
ATOM 4514 O O . GLN B 1 251 ? 13.550 56.425 86.384 1.00 42.87 250 GLN B O 1
ATOM 4520 N N . VAL B 1 252 ? 12.534 58.437 86.436 1.00 42.82 251 VAL B N 1
ATOM 4521 C CA . VAL B 1 252 ? 11.324 57.944 87.088 1.00 42.86 251 VAL B CA 1
ATOM 4522 C C . VAL B 1 252 ? 10.107 58.465 86.324 1.00 42.70 251 VAL B C 1
ATOM 4523 O O . VAL B 1 252 ? 9.761 59.646 86.385 1.00 42.57 251 VAL B O 1
ATOM 4527 N N . GLU B 1 253 ? 9.469 57.558 85.599 1.00 42.78 252 GLU B N 1
ATOM 4528 C CA . GLU B 1 253 ? 8.460 57.917 84.620 1.00 42.68 252 GLU B CA 1
ATOM 4529 C C . GLU B 1 253 ? 7.248 57.012 84.796 1.00 41.81 252 GLU B C 1
ATOM 4530 O O . GLU B 1 253 ? 7.391 55.809 85.017 1.00 41.66 252 GLU B O 1
ATOM 4536 N N . LEU B 1 254 ? 6.059 57.601 84.730 1.00 41.32 253 LEU B N 1
ATOM 4537 C CA . LEU B 1 254 ? 4.819 56.829 84.688 1.00 40.75 253 LEU B CA 1
ATOM 4538 C C . LEU B 1 254 ? 3.940 57.317 83.552 1.00 40.62 253 LEU B C 1
ATOM 4539 O O . LEU B 1 254 ? 3.617 58.501 83.461 1.00 40.36 253 LEU B O 1
ATOM 4544 N N . GLU B 1 255 ? 3.578 56.386 82.680 1.00 40.73 254 GLU B N 1
ATOM 4545 C CA . GLU B 1 255 ? 2.722 56.665 81.547 1.00 40.95 254 GLU B CA 1
ATOM 4546 C C . GLU B 1 255 ? 1.375 55.992 81.779 1.00 40.06 254 GLU B C 1
ATOM 4547 O O . GLU B 1 255 ? 1.312 54.789 82.033 1.00 40.00 254 GLU B O 1
ATOM 4553 N N . VAL B 1 256 ? 0.309 56.785 81.719 1.00 39.46 255 VAL B N 1
ATOM 4554 C CA . VAL B 1 256 ? -1.054 56.280 81.870 1.00 38.68 255 VAL B CA 1
ATOM 4555 C C . VAL B 1 256 ? -1.795 56.489 80.559 1.00 38.29 255 VAL B C 1
ATOM 4556 O O . VAL B 1 256 ? -2.151 57.615 80.202 1.00 38.43 255 VAL B O 1
ATOM 4568 N N . GLY B 1 258 ? -4.938 56.134 78.402 1.00 36.91 257 GLY B N 1
ATOM 4569 C CA . GLY B 1 258 ? -6.388 56.011 78.553 1.00 36.96 257 GLY B CA 1
ATOM 4570 C C . GLY B 1 258 ? -7.137 55.848 77.241 1.00 37.62 257 GLY B C 1
ATOM 4571 O O . GLY B 1 258 ? -6.542 55.869 76.164 1.00 37.91 257 GLY B O 1
ATOM 4572 N N . SER B 1 259 ? -8.454 55.696 77.332 1.00 38.15 258 SER B N 1
ATOM 4573 C CA . SER B 1 259 ? -9.287 55.508 76.149 1.00 38.81 258 SER B CA 1
ATOM 4574 C C . SER B 1 259 ? -9.604 56.831 75.455 1.00 39.27 258 SER B C 1
ATOM 4575 O O . SER B 1 259 ? -10.085 56.845 74.320 1.00 39.64 258 SER B O 1
ATOM 4578 N N . ASN B 1 260 ? -9.336 57.938 76.142 1.00 39.50 259 ASN B N 1
ATOM 4579 C CA . ASN B 1 260 ? -9.625 59.270 75.613 1.00 39.65 259 ASN B CA 1
ATOM 4580 C C . ASN B 1 260 ? -8.610 60.281 76.132 1.00 39.18 259 ASN B C 1
ATOM 4581 O O . ASN B 1 260 ? -8.941 61.185 76.899 1.00 39.26 259 ASN B O 1
ATOM 4586 N N . GLY B 1 261 ? -7.366 60.113 75.704 1.00 39.37 260 GLY B N 1
ATOM 4587 C CA . GLY B 1 261 ? -6.267 60.950 76.164 1.00 39.16 260 GLY B CA 1
ATOM 4588 C C . GLY B 1 261 ? -5.328 60.159 77.044 1.00 39.34 260 GLY B C 1
ATOM 4589 O O . GLY B 1 261 ? -5.719 59.139 77.613 1.00 39.39 260 GLY B O 1
ATOM 4590 N N . TRP B 1 262 ? -4.078 60.608 77.128 1.00 39.33 261 TRP B N 1
ATOM 4591 C CA . TRP B 1 262 ? -3.102 60.001 78.028 1.00 39.54 261 TRP B CA 1
ATOM 4592 C C . TRP B 1 262 ? -2.524 61.053 78.978 1.00 39.76 261 TRP B C 1
ATOM 4593 O O . TRP B 1 262 ? -2.861 62.241 78.893 1.00 39.77 261 TRP B O 1
ATOM 4604 N N . VAL B 1 263 ? -1.663 60.592 79.885 1.00 39.23 262 VAL B N 1
ATOM 4605 C CA . VAL B 1 263 ? -0.762 61.454 80.648 1.00 38.77 262 VAL B CA 1
ATOM 4606 C C . VAL B 1 263 ? 0.589 60.760 80.847 1.00 38.22 262 VAL B C 1
ATOM 4607 O O . VAL B 1 263 ? 0.664 59.535 80.970 1.00 37.48 262 VAL B O 1
ATOM 4611 N N . ARG B 1 264 ? 1.652 61.554 80.862 1.00 38.40 263 ARG B N 1
ATOM 4612 C CA . ARG B 1 264 ? 2.989 61.052 81.178 1.00 38.29 263 ARG B CA 1
ATOM 4613 C C . ARG B 1 264 ? 3.592 61.882 82.288 1.00 38.23 263 ARG B C 1
ATOM 4614 O O . ARG B 1 264 ? 3.653 63.109 82.196 1.00 38.22 263 ARG B O 1
ATOM 4622 N N . ILE B 1 265 ? 4.019 61.197 83.341 1.00 38.31 264 ILE B N 1
ATOM 4623 C CA . ILE B 1 265 ? 4.604 61.833 84.501 1.00 39.11 264 ILE B CA 1
ATOM 4624 C C . ILE B 1 265 ? 6.104 61.586 84.472 1.00 40.27 264 ILE B C 1
ATOM 4625 O O . ILE B 1 265 ? 6.551 60.440 84.472 1.00 40.49 264 ILE B O 1
ATOM 4630 N N . GLY B 1 266 ? 6.877 62.665 84.426 1.00 41.28 265 GLY B N 1
ATOM 4631 C CA . GLY B 1 266 ? 8.330 62.576 84.464 1.00 42.18 265 GLY B CA 1
ATOM 4632 C C . GLY B 1 266 ? 8.948 61.995 83.206 1.00 43.25 265 GLY B C 1
ATOM 4633 O O . GLY B 1 266 ? 9.932 61.258 83.282 1.00 43.57 265 GLY B O 1
ATOM 4634 N N . GLU B 1 267 ? 8.375 62.335 82.050 1.00 43.82 266 GLU B N 1
ATOM 4635 C CA . GLU B 1 267 ? 8.886 61.896 80.747 1.00 44.27 266 GLU B CA 1
ATOM 4636 C C . GLU B 1 267 ? 10.394 62.150 80.628 1.00 43.90 266 GLU B C 1
ATOM 4637 O O . GLU B 1 267 ? 11.155 61.253 80.258 1.00 43.57 266 GLU B O 1
ATOM 4643 N N . HIS B 1 268 ? 10.808 63.377 80.936 1.00 43.65 267 HIS B N 1
ATOM 4644 C CA . HIS B 1 268 ? 12.219 63.706 81.116 1.00 43.85 267 HIS B CA 1
ATOM 4645 C C . HIS B 1 268 ? 12.420 64.105 82.574 1.00 43.85 267 HIS B C 1
ATOM 4646 O O . HIS B 1 268 ? 11.599 64.848 83.132 1.00 44.19 267 HIS B O 1
ATOM 4653 N N . PRO B 1 269 ? 13.497 63.604 83.205 1.00 43.31 268 PRO B N 1
ATOM 4654 C CA . PRO B 1 269 ? 13.757 63.907 84.608 1.00 42.88 268 PRO B CA 1
ATOM 4655 C C . PRO B 1 269 ? 14.494 65.236 84.759 1.00 42.43 268 PRO B C 1
ATOM 4656 O O . PRO B 1 269 ? 15.617 65.268 85.258 1.00 42.73 268 PRO B O 1
ATOM 4660 N N . ASP B 1 270 ? 13.853 66.320 84.335 1.00 42.01 269 ASP B N 1
ATOM 4661 C CA . ASP B 1 270 ? 14.481 67.640 84.319 1.00 41.92 269 ASP B CA 1
ATOM 4662 C C . ASP B 1 270 ? 14.943 68.104 85.701 1.00 41.32 269 ASP B C 1
ATOM 4663 O O . ASP B 1 270 ? 14.206 68.006 86.682 1.00 41.47 269 ASP B O 1
ATOM 4668 N N . LEU B 1 271 ? 16.175 68.602 85.755 1.00 40.58 270 LEU B N 1
ATOM 4669 C CA . LEU B 1 271 ? 16.781 69.095 86.986 1.00 39.83 270 LEU B CA 1
ATOM 4670 C C . LEU B 1 271 ? 16.117 70.383 87.460 1.00 40.02 270 LEU B C 1
ATOM 4671 O O . LEU B 1 271 ? 15.835 70.548 88.650 1.00 40.35 270 LEU B O 1
ATOM 4676 N N . ASN B 1 272 ? 15.879 71.291 86.516 1.00 39.70 271 ASN B N 1
ATOM 4677 C CA . ASN B 1 272 ? 15.361 72.623 86.811 1.00 39.01 271 ASN B CA 1
ATOM 4678 C C . ASN B 1 272 ? 14.663 73.210 85.592 1.00 38.74 271 ASN B C 1
ATOM 4679 O O . ASN B 1 272 ? 14.267 72.477 84.690 1.00 39.05 271 ASN B O 1
ATOM 4684 N N . ARG B 1 273 ? 14.526 74.530 85.563 1.00 38.66 272 ARG B N 1
ATOM 4685 C CA . ARG B 1 273 ? 13.804 75.207 84.492 1.00 38.68 272 ARG B CA 1
ATOM 4686 C C . ARG B 1 273 ? 14.753 75.834 83.475 1.00 38.18 272 ARG B C 1
ATOM 4687 O O . ARG B 1 273 ? 14.375 76.746 82.732 1.00 38.09 272 ARG B O 1
ATOM 4695 N N . VAL B 1 274 ? 15.981 75.318 83.435 1.00 37.86 273 VAL B N 1
ATOM 4696 C CA . VAL B 1 274 ? 17.042 75.877 82.599 1.00 37.26 273 VAL B CA 1
ATOM 4697 C C . VAL B 1 274 ? 17.274 75.053 81.332 1.00 37.35 273 VAL B C 1
ATOM 4698 O O . VAL B 1 274 ? 17.562 73.856 81.395 1.00 37.32 273 VAL B O 1
ATOM 4702 N N . THR B 1 275 ? 17.145 75.714 80.186 1.00 37.33 274 THR B N 1
ATOM 4703 C CA . THR B 1 275 ? 17.455 75.120 78.891 1.00 37.05 274 THR B CA 1
ATOM 4704 C C . THR B 1 275 ? 18.844 75.583 78.460 1.00 36.71 274 THR B C 1
ATOM 4705 O O . THR B 1 275 ? 19.108 76.782 78.388 1.00 36.31 274 THR B O 1
ATOM 4709 N N . VAL B 1 276 ? 19.724 74.620 78.193 1.00 36.78 275 VAL B N 1
ATOM 4710 C CA . VAL B 1 276 ? 21.095 74.896 77.780 1.00 36.64 275 VAL B CA 1
ATOM 4711 C C . VAL B 1 276 ? 21.262 74.670 76.277 1.00 36.58 275 VAL B C 1
ATOM 4712 O O . VAL B 1 276 ? 20.841 73.643 75.747 1.00 36.25 275 VAL B O 1
ATOM 4716 N N . PHE B 1 277 ? 21.868 75.650 75.607 1.00 36.92 276 PHE B N 1
ATOM 4717 C CA . PHE B 1 277 ? 22.192 75.571 74.186 1.00 36.99 276 PHE B CA 1
ATOM 4718 C C . PHE B 1 277 ? 23.707 75.500 74.037 1.00 37.42 276 PHE B C 1
ATOM 4719 O O . PHE B 1 277 ? 24.400 76.481 74.298 1.00 38.00 276 PHE B O 1
ATOM 4727 N N . ASN B 1 278 ? 24.217 74.339 73.633 1.00 37.62 277 ASN B N 1
ATOM 4728 C CA . ASN B 1 278 ? 25.652 74.153 73.384 1.00 38.01 277 ASN B CA 1
ATOM 4729 C C . ASN B 1 278 ? 25.902 73.350 72.102 1.00 38.61 277 ASN B C 1
ATOM 4730 O O . ASN B 1 278 ? 24.966 73.100 71.340 1.00 38.86 277 ASN B O 1
ATOM 4735 N N . ASP B 1 279 ? 27.148 72.933 71.876 1.00 38.95 278 ASP B N 1
ATOM 4736 C CA . ASP B 1 279 ? 27.513 72.173 70.671 1.00 39.73 278 ASP B CA 1
ATOM 4737 C C . ASP B 1 279 ? 26.766 70.844 70.504 1.00 39.80 278 ASP B C 1
ATOM 4738 O O . ASP B 1 279 ? 26.840 70.219 69.448 1.00 39.61 278 ASP B O 1
ATOM 4743 N N . GLN B 1 280 ? 26.048 70.428 71.545 1.00 40.20 279 GLN B N 1
ATOM 4744 C CA . GLN B 1 280 ? 25.229 69.215 71.506 1.00 40.71 279 GLN B CA 1
ATOM 4745 C C . GLN B 1 280 ? 23.851 69.467 70.907 1.00 40.06 279 GLN B C 1
ATOM 4746 O O . GLN B 1 280 ? 23.168 68.529 70.482 1.00 39.86 279 GLN B O 1
ATOM 4752 N N . GLY B 1 281 ? 23.451 70.734 70.884 1.00 39.45 280 GLY B N 1
ATOM 4753 C CA . GLY B 1 281 ? 22.099 71.120 70.499 1.00 38.72 280 GLY B CA 1
ATOM 4754 C C . GLY B 1 281 ? 21.377 71.738 71.680 1.00 38.51 280 GLY B C 1
ATOM 4755 O O . GLY B 1 281 ? 21.952 72.538 72.422 1.00 38.44 280 GLY B O 1
ATOM 4756 N N . VAL B 1 282 ? 20.116 71.360 71.860 1.00 38.29 281 VAL B N 1
ATOM 4757 C CA . VAL B 1 282 ? 19.303 71.906 72.940 1.00 38.08 281 VAL B CA 1
ATOM 4758 C C . VAL B 1 282 ? 19.185 70.886 74.074 1.00 38.07 281 VAL B C 1
ATOM 4759 O O . VAL B 1 282 ? 18.600 69.813 73.901 1.00 38.13 281 VAL B O 1
ATOM 4763 N N . VAL B 1 283 ? 19.735 71.248 75.233 1.00 37.68 282 VAL B N 1
ATOM 4764 C CA . VAL B 1 283 ? 19.908 70.331 76.359 1.00 37.47 282 VAL B CA 1
ATOM 4765 C C . VAL B 1 283 ? 19.009 70.681 77.551 1.00 38.04 282 VAL B C 1
ATOM 4766 O O . VAL B 1 283 ? 18.793 71.854 77.856 1.00 38.32 282 VAL B O 1
ATOM 4770 N N . ARG B 1 284 ? 18.479 69.653 78.208 1.00 38.41 283 ARG B N 1
ATOM 4771 C CA . ARG B 1 284 ? 17.869 69.806 79.527 1.00 39.19 283 ARG B CA 1
ATOM 4772 C C . ARG B 1 284 ? 18.585 68.879 80.503 1.00 39.29 283 ARG B C 1
ATOM 4773 O O . ARG B 1 284 ? 18.377 67.661 80.461 1.00 39.04 283 ARG B O 1
ATOM 4781 N N . PRO B 1 285 ? 19.447 69.450 81.375 1.00 39.20 284 PRO B N 1
ATOM 4782 C CA . PRO B 1 285 ? 20.120 68.680 82.422 1.00 39.06 284 PRO B CA 1
ATOM 4783 C C . PRO B 1 285 ? 19.108 67.940 83.294 1.00 39.06 284 PRO B C 1
ATOM 4784 O O . PRO B 1 285 ? 17.983 68.424 83.478 1.00 39.30 284 PRO B O 1
ATOM 4788 N N . SER B 1 286 ? 19.508 66.777 83.810 1.00 38.88 285 SER B N 1
ATOM 4789 C CA . SER B 1 286 ? 18.598 65.866 84.509 1.00 38.55 285 SER B CA 1
ATOM 4790 C C . SER B 1 286 ? 18.936 65.695 85.988 1.00 39.26 285 SER B C 1
ATOM 4791 O O . SER B 1 286 ? 20.075 65.929 86.409 1.00 38.96 285 SER B O 1
ATOM 4794 N N . LEU B 1 287 ? 17.939 65.277 86.764 1.00 39.93 286 LEU B N 1
ATOM 4795 C CA . LEU B 1 287 ? 18.137 64.893 88.162 1.00 41.26 286 LEU B CA 1
ATOM 4796 C C . LEU B 1 287 ? 18.995 63.629 88.250 1.00 41.80 286 LEU B C 1
ATOM 4797 O O . LEU B 1 287 ? 18.825 62.709 87.455 1.00 42.21 286 LEU B O 1
ATOM 4802 N N . GLN B 1 288 ? 19.903 63.590 89.222 1.00 42.24 287 GLN B N 1
ATOM 4803 C CA . GLN B 1 288 ? 20.856 62.482 89.349 1.00 42.59 287 GLN B CA 1
ATOM 4804 C C . GLN B 1 288 ? 20.525 61.476 90.461 1.00 43.27 287 GLN B C 1
ATOM 4805 O O . GLN B 1 288 ? 21.252 60.496 90.641 1.00 43.95 287 GLN B O 1
ATOM 4811 N N . SER B 1 289 ? 19.440 61.709 91.199 1.00 43.60 288 SER B N 1
ATOM 4812 C CA . SER B 1 289 ? 19.044 60.806 92.286 1.00 43.94 288 SER B CA 1
ATOM 4813 C C . SER B 1 289 ? 17.550 60.860 92.606 1.00 44.02 288 SER B C 1
ATOM 4814 O O . SER B 1 289 ? 16.886 61.866 92.350 1.00 43.97 288 SER B O 1
ATOM 4817 N N . PHE B 1 290 ? 17.045 59.767 93.178 1.00 44.28 289 PHE B N 1
ATOM 4818 C CA . PHE B 1 290 ? 15.659 59.664 93.637 1.00 44.97 289 PHE B CA 1
ATOM 4819 C C . PHE B 1 290 ? 15.359 60.671 94.751 1.00 45.11 289 PHE B C 1
ATOM 4820 O O . PHE B 1 290 ? 14.229 61.153 94.877 1.00 45.67 289 PHE B O 1
ATOM 4828 N N . GLY B 1 291 ? 16.379 60.976 95.553 1.00 44.63 290 GLY B N 1
ATOM 4829 C CA . GLY B 1 291 ? 16.242 61.877 96.691 1.00 44.48 290 GLY B CA 1
ATOM 4830 C C . GLY B 1 291 ? 16.028 63.322 96.295 1.00 44.37 290 GLY B C 1
ATOM 4831 O O . GLY B 1 291 ? 15.283 64.041 96.952 1.00 44.59 290 GLY B O 1
ATOM 4832 N N . GLU B 1 292 ? 16.692 63.754 95.226 1.00 44.24 291 GLU B N 1
ATOM 4833 C CA . GLU B 1 292 ? 16.504 65.106 94.710 1.00 44.14 291 GLU B CA 1
ATOM 4834 C C . GLU B 1 292 ? 15.193 65.195 93.946 1.00 43.32 291 GLU B C 1
ATOM 4835 O O . GLU B 1 292 ? 14.555 66.247 93.920 1.00 43.59 291 GLU B O 1
ATOM 4841 N N . ARG B 1 293 ? 14.796 64.083 93.334 1.00 42.60 292 ARG B N 1
ATOM 4842 C CA . ARG B 1 293 ? 13.527 64.000 92.616 1.00 41.99 292 ARG B CA 1
ATOM 4843 C C . ARG B 1 293 ? 12.337 64.094 93.570 1.00 41.60 292 ARG B C 1
ATOM 4844 O O . ARG B 1 293 ? 11.414 64.867 93.330 1.00 41.40 292 ARG B O 1
ATOM 4852 N N . PHE B 1 294 ? 12.377 63.323 94.654 1.00 41.45 293 PHE B N 1
ATOM 4853 C CA . PHE B 1 294 ? 11.220 63.181 95.538 1.00 41.19 293 PHE B CA 1
ATOM 4854 C C . PHE B 1 294 ? 11.396 63.801 96.923 1.00 41.31 293 PHE B C 1
ATOM 4855 O O . PHE B 1 294 ? 10.691 63.428 97.862 1.00 41.53 293 PHE B O 1
ATOM 4863 N N . ASP B 1 295 ? 12.321 64.752 97.039 1.00 41.35 294 ASP B N 1
ATOM 4864 C CA . ASP B 1 295 ? 12.625 65.410 98.312 1.00 41.39 294 ASP B CA 1
ATOM 4865 C C . ASP B 1 295 ? 11.381 65.927 99.043 1.00 40.92 294 ASP B C 1
ATOM 4866 O O . ASP B 1 295 ? 11.220 65.683 100.239 1.00 40.93 294 ASP B O 1
ATOM 4871 N N . THR B 1 296 ? 10.514 66.632 98.319 1.00 40.68 295 THR B N 1
ATOM 4872 C CA . THR B 1 296 ? 9.283 67.187 98.886 1.00 40.42 295 THR B CA 1
ATOM 4873 C C . THR B 1 296 ? 8.314 66.078 99.303 1.00 40.75 295 THR B C 1
ATOM 4874 O O . THR B 1 296 ? 7.681 66.167 100.358 1.00 40.88 295 THR B O 1
ATOM 4878 N N . ALA B 1 297 ? 8.216 65.039 98.474 1.00 40.89 296 ALA B N 1
ATOM 4879 C CA . ALA B 1 297 ? 7.392 63.867 98.764 1.00 41.11 296 ALA B CA 1
ATOM 4880 C C . ALA B 1 297 ? 7.808 63.178 100.066 1.00 41.68 296 ALA B C 1
ATOM 4881 O O . ALA B 1 297 ? 6.953 62.784 100.863 1.00 41.77 296 ALA B O 1
ATOM 4883 N N . PHE B 1 298 ? 9.121 63.040 100.272 1.00 42.29 297 PHE B N 1
ATOM 4884 C CA . PHE B 1 298 ? 9.673 62.482 101.510 1.00 42.78 297 PHE B CA 1
ATOM 4885 C C . PHE B 1 298 ? 9.326 63.342 102.725 1.00 42.99 297 PHE B C 1
ATOM 4886 O O . PHE B 1 298 ? 9.013 62.817 103.796 1.00 43.46 297 PHE B O 1
ATOM 4894 N N . THR B 1 299 ? 9.397 64.660 102.553 1.00 42.66 298 THR B N 1
ATOM 4895 C CA . THR B 1 299 ? 9.055 65.598 103.613 1.00 42.70 298 THR B CA 1
ATOM 4896 C C . THR B 1 299 ? 7.559 65.544 103.934 1.00 43.09 298 THR B C 1
ATOM 4897 O O . THR B 1 299 ? 7.179 65.424 105.100 1.00 42.97 298 THR B O 1
ATOM 4901 N N . ASP B 1 300 ? 6.724 65.600 102.898 1.00 43.72 299 ASP B N 1
ATOM 4902 C CA . ASP B 1 300 ? 5.267 65.591 103.066 1.00 44.45 299 ASP B CA 1
ATOM 4903 C C . ASP B 1 300 ? 4.709 64.308 103.698 1.00 44.70 299 ASP B C 1
ATOM 4904 O O . ASP B 1 300 ? 3.811 64.381 104.542 1.00 44.84 299 ASP B O 1
ATOM 4909 N N . GLU B 1 301 ? 5.240 63.149 103.298 1.00 44.82 300 GLU B N 1
ATOM 4910 C CA . GLU B 1 301 ? 4.801 61.858 103.853 1.00 44.90 300 GLU B CA 1
ATOM 4911 C C . GLU B 1 301 ? 5.125 61.716 105.345 1.00 44.86 300 GLU B C 1
ATOM 4912 O O . GLU B 1 301 ? 4.326 61.172 106.109 1.00 44.92 300 GLU B O 1
ATOM 4918 N N . VAL B 1 302 ? 6.300 62.202 105.744 1.00 44.71 301 VAL B N 1
ATOM 4919 C CA . VAL B 1 302 ? 6.745 62.132 107.136 1.00 44.65 301 VAL B CA 1
ATOM 4920 C C . VAL B 1 302 ? 5.930 63.092 108.005 1.00 44.63 301 VAL B C 1
ATOM 4921 O O . VAL B 1 302 ? 5.553 62.754 109.129 1.00 44.69 301 VAL B O 1
ATOM 4925 N N . GLN B 1 303 ? 5.648 64.277 107.466 1.00 44.66 302 GLN B N 1
ATOM 4926 C CA . GLN B 1 303 ? 4.769 65.239 108.119 1.00 44.52 302 GLN B CA 1
ATOM 4927 C C . GLN B 1 303 ? 3.374 64.643 108.292 1.00 44.57 302 GLN B C 1
ATOM 4928 O O . GLN B 1 303 ? 2.765 64.779 109.352 1.00 44.86 302 GLN B O 1
ATOM 4934 N N . ASP B 1 304 ? 2.889 63.974 107.247 1.00 44.53 303 ASP B N 1
ATOM 4935 C CA . ASP B 1 304 ? 1.614 63.260 107.289 1.00 44.51 303 ASP B CA 1
ATOM 4936 C C . ASP B 1 304 ? 1.580 62.230 108.416 1.00 44.46 303 ASP B C 1
ATOM 4937 O O . ASP B 1 304 ? 0.569 62.100 109.105 1.00 44.77 303 ASP B O 1
ATOM 4942 N N . PHE B 1 305 ? 2.690 61.514 108.596 1.00 44.41 304 PHE B N 1
ATOM 4943 C CA . PHE B 1 305 ? 2.827 60.504 109.648 1.00 44.31 304 PHE B CA 1
ATOM 4944 C C . PHE B 1 305 ? 2.764 61.128 111.038 1.00 44.31 304 PHE B C 1
ATOM 4945 O O . PHE B 1 305 ? 2.061 60.627 111.916 1.00 44.13 304 PHE B O 1
ATOM 4953 N N . VAL B 1 306 ? 3.505 62.219 111.224 1.00 44.53 305 VAL B N 1
ATOM 4954 C CA . VAL B 1 306 ? 3.502 62.968 112.481 1.00 44.48 305 VAL B CA 1
ATOM 4955 C C . VAL B 1 306 ? 2.089 63.466 112.786 1.00 44.36 305 VAL B C 1
ATOM 4956 O O . VAL B 1 306 ? 1.618 63.354 113.916 1.00 44.43 305 VAL B O 1
ATOM 4960 N N . ASN B 1 307 ? 1.418 63.990 111.763 1.00 44.46 306 ASN B N 1
ATOM 4961 C CA . ASN B 1 307 ? 0.022 64.411 111.870 1.00 44.55 306 ASN B CA 1
ATOM 4962 C C . ASN B 1 307 ? -0.920 63.251 112.182 1.00 44.63 306 ASN B C 1
ATOM 4963 O O . ASN B 1 307 ? -1.865 63.408 112.955 1.00 44.80 306 ASN B O 1
ATOM 4968 N N . ASN B 1 308 ? -0.654 62.094 111.580 1.00 44.66 307 ASN B N 1
ATOM 4969 C CA . ASN B 1 308 ? -1.418 60.876 111.848 1.00 44.70 307 ASN B CA 1
ATOM 4970 C C . ASN B 1 308 ? -1.321 60.417 113.302 1.00 44.77 307 ASN B C 1
ATOM 4971 O O . ASN B 1 308 ? -2.310 59.958 113.876 1.00 44.82 307 ASN B O 1
ATOM 4976 N N . VAL B 1 309 ? -0.131 60.544 113.887 1.00 44.92 308 VAL B N 1
ATOM 4977 C CA . VAL B 1 309 ? 0.095 60.181 115.289 1.00 45.13 308 VAL B CA 1
ATOM 4978 C C . VAL B 1 309 ? -0.655 61.130 116.225 1.00 45.44 308 VAL B C 1
ATOM 4979 O O . VAL B 1 309 ? -1.355 60.682 117.136 1.00 45.42 308 VAL B O 1
ATOM 4983 N N . ILE B 1 310 ? -0.514 62.433 115.980 1.00 45.98 309 ILE B N 1
ATOM 4984 C CA . ILE B 1 310 ? -1.184 63.468 116.775 1.00 46.73 309 ILE B CA 1
ATOM 4985 C C . ILE B 1 310 ? -2.713 63.326 116.737 1.00 47.24 309 ILE B C 1
ATOM 4986 O O . ILE B 1 310 ? -3.364 63.295 117.784 1.00 47.40 309 ILE B O 1
ATOM 4991 N N . VAL B 1 311 ? -3.267 63.223 115.531 1.00 47.71 310 VAL B N 1
ATOM 4992 C CA . VAL B 1 311 ? -4.712 63.097 115.333 1.00 48.38 310 VAL B CA 1
ATOM 4993 C C . VAL B 1 311 ? -5.235 61.706 115.725 1.00 48.59 310 VAL B C 1
ATOM 4994 O O . VAL B 1 311 ? -6.389 61.563 116.132 1.00 48.73 310 VAL B O 1
ATOM 4998 N N . GLY B 1 312 ? -4.380 60.692 115.616 1.00 48.83 311 GLY B N 1
ATOM 4999 C CA . GLY B 1 312 ? -4.779 59.312 115.893 1.00 49.14 311 GLY B CA 1
ATOM 5000 C C . GLY B 1 312 ? -5.532 58.726 114.714 1.00 49.45 311 GLY B C 1
ATOM 5001 O O . GLY B 1 312 ? -6.682 58.305 114.844 1.00 49.44 311 GLY B O 1
ATOM 5002 N N . LYS B 1 313 ? -4.873 58.703 113.559 1.00 49.71 312 LYS B N 1
ATOM 5003 C CA . LYS B 1 313 ? -5.491 58.264 112.315 1.00 50.25 312 LYS B CA 1
ATOM 5004 C C . LYS B 1 313 ? -4.500 57.419 111.520 1.00 49.96 312 LYS B C 1
ATOM 5005 O O . LYS B 1 313 ? -3.367 57.840 111.284 1.00 49.98 312 LYS B O 1
ATOM 5011 N N . GLN B 1 314 ? -4.926 56.222 111.123 1.00 49.76 313 GLN B N 1
ATOM 5012 C CA . GLN B 1 314 ? -4.094 55.350 110.292 1.00 49.50 313 GLN B CA 1
ATOM 5013 C C . GLN B 1 314 ? -4.013 55.884 108.859 1.00 49.51 313 GLN B C 1
ATOM 5014 O O . GLN B 1 314 ? -4.976 56.472 108.365 1.00 49.36 313 GLN B O 1
ATOM 5020 N N . PRO B 1 315 ? -2.855 55.696 108.195 1.00 49.74 314 PRO B N 1
ATOM 5021 C CA . PRO B 1 315 ? -2.648 56.122 106.805 1.00 49.75 314 PRO B CA 1
ATOM 5022 C C . PRO B 1 315 ? -3.603 55.438 105.829 1.00 49.79 314 PRO B C 1
ATOM 5023 O O . PRO B 1 315 ? -4.123 54.359 106.122 1.00 49.71 314 PRO B O 1
ATOM 5027 N N . GLU B 1 316 ? -3.821 56.074 104.680 1.00 49.84 315 GLU B N 1
ATOM 5028 C CA . GLU B 1 316 ? -4.665 55.521 103.623 1.00 49.96 315 GLU B CA 1
ATOM 5029 C C . GLU B 1 316 ? -4.024 54.267 103.023 1.00 48.84 315 GLU B C 1
ATOM 5030 O O . GLU B 1 316 ? -4.715 53.291 102.723 1.00 48.16 315 GLU B O 1
ATOM 5036 N N . VAL B 1 317 ? -2.702 54.308 102.857 1.00 48.35 316 VAL B N 1
ATOM 5037 C CA . VAL B 1 317 ? -1.932 53.147 102.413 1.00 47.83 316 VAL B CA 1
ATOM 5038 C C . VAL B 1 317 ? -1.798 52.177 103.580 1.00 47.56 316 VAL B C 1
ATOM 5039 O O . VAL B 1 317 ? -1.194 52.505 104.603 1.00 47.87 316 VAL B O 1
ATOM 5043 N N . THR B 1 318 ? -2.371 50.989 103.418 1.00 47.11 317 THR B N 1
ATOM 5044 C CA . THR B 1 318 ? -2.429 50.001 104.491 1.00 47.02 317 THR B CA 1
ATOM 5045 C C . THR B 1 318 ? -1.247 49.032 104.450 1.00 47.02 317 THR B C 1
ATOM 5046 O O . THR B 1 318 ? -0.434 49.068 103.524 1.00 46.82 317 THR B O 1
ATOM 5050 N N . VAL B 1 319 ? -1.160 48.180 105.472 1.00 47.19 318 VAL B N 1
ATOM 5051 C CA . VAL B 1 319 ? -0.185 47.089 105.529 1.00 47.30 318 VAL B CA 1
ATOM 5052 C C . VAL B 1 319 ? -0.401 46.151 104.343 1.00 47.37 318 VAL B C 1
ATOM 5053 O O . VAL B 1 319 ? 0.557 45.706 103.706 1.00 47.37 318 VAL B O 1
ATOM 5057 N N . ASP B 1 320 ? -1.672 45.879 104.056 1.00 47.31 319 ASP B N 1
ATOM 5058 C CA . ASP B 1 320 ? -2.092 45.030 102.945 1.00 47.52 319 ASP B CA 1
ATOM 5059 C C . ASP B 1 320 ? -1.610 45.538 101.578 1.00 46.96 319 ASP B C 1
ATOM 5060 O O . ASP B 1 320 ? -1.289 44.741 100.693 1.00 46.97 319 ASP B O 1
ATOM 5065 N N . ASP B 1 321 ? -1.570 46.859 101.407 1.00 46.26 320 ASP B N 1
ATOM 5066 C CA . ASP B 1 321 ? -1.040 47.458 100.185 1.00 45.92 320 ASP B CA 1
ATOM 5067 C C . ASP B 1 321 ? 0.460 47.200 100.050 1.00 46.04 320 ASP B C 1
ATOM 5068 O O . ASP B 1 321 ? 0.967 47.003 98.943 1.00 46.14 320 ASP B O 1
ATOM 5073 N N . GLY B 1 322 ? 1.160 47.202 101.184 1.00 45.88 321 GLY B N 1
ATOM 5074 C CA . GLY B 1 322 ? 2.585 46.895 101.224 1.00 45.72 321 GLY B CA 1
ATOM 5075 C C . GLY B 1 322 ? 2.873 45.434 100.928 1.00 45.58 321 GLY B C 1
ATOM 5076 O O . GLY B 1 322 ? 3.864 45.117 100.268 1.00 45.52 321 GLY B O 1
ATOM 5077 N N . ILE B 1 323 ? 2.003 44.552 101.425 1.00 45.43 322 ILE B N 1
ATOM 5078 C CA . ILE B 1 323 ? 2.125 43.107 101.210 1.00 45.22 322 ILE B CA 1
ATOM 5079 C C . ILE B 1 323 ? 1.836 42.764 99.751 1.00 45.43 322 ILE B C 1
ATOM 5080 O O . ILE B 1 323 ? 2.613 42.050 99.106 1.00 45.72 322 ILE B O 1
ATOM 5085 N N . LYS B 1 324 ? 0.720 43.281 99.239 1.00 45.12 323 LYS B N 1
ATOM 5086 C CA . LYS B 1 324 ? 0.290 42.990 97.877 1.00 45.04 323 LYS B CA 1
ATOM 5087 C C . LYS B 1 324 ? 1.334 43.403 96.847 1.00 45.00 323 LYS B C 1
ATOM 5088 O O . LYS B 1 324 ? 1.688 42.612 95.977 1.00 45.19 323 LYS B O 1
ATOM 5094 N N . ALA B 1 325 ? 1.841 44.629 96.974 1.00 45.04 324 ALA B N 1
ATOM 5095 C CA . ALA B 1 325 ? 2.919 45.128 96.111 1.00 45.18 324 ALA B CA 1
ATOM 5096 C C . ALA B 1 325 ? 4.197 44.289 96.212 1.00 45.31 324 ALA B C 1
ATOM 5097 O O . ALA B 1 325 ? 4.907 44.117 95.217 1.00 45.69 324 ALA B O 1
ATOM 5099 N N . LEU B 1 326 ? 4.484 43.772 97.406 1.00 45.37 325 LEU B N 1
ATOM 5100 C CA . LEU B 1 326 ? 5.661 42.921 97.617 1.00 45.60 325 LEU B CA 1
ATOM 5101 C C . LEU B 1 326 ? 5.500 41.558 96.947 1.00 45.44 325 LEU B C 1
ATOM 5102 O O . LEU B 1 326 ? 6.441 41.046 96.339 1.00 45.21 325 LEU B O 1
ATOM 5107 N N . LYS B 1 327 ? 4.306 40.980 97.065 1.00 45.50 326 LYS B N 1
ATOM 5108 C CA . LYS B 1 327 ? 4.001 39.685 96.462 1.00 45.56 326 LYS B CA 1
ATOM 5109 C C . LYS B 1 327 ? 4.034 39.744 94.939 1.00 45.32 326 LYS B C 1
ATOM 5110 O O . LYS B 1 327 ? 4.430 38.778 94.283 1.00 45.44 326 LYS B O 1
ATOM 5116 N N . ILE B 1 328 ? 3.620 40.884 94.389 1.00 44.98 327 ILE B N 1
ATOM 5117 C CA . ILE B 1 328 ? 3.633 41.112 92.943 1.00 44.55 327 ILE B CA 1
ATOM 5118 C C . ILE B 1 328 ? 5.068 41.228 92.424 1.00 44.50 327 ILE B C 1
ATOM 5119 O O . ILE B 1 328 ? 5.426 40.588 91.433 1.00 44.57 327 ILE B O 1
ATOM 5124 N N . ALA B 1 329 ? 5.882 42.031 93.107 1.00 44.38 328 ALA B N 1
ATOM 5125 C CA . ALA B 1 329 ? 7.293 42.209 92.750 1.00 44.43 328 ALA B CA 1
ATOM 5126 C C . ALA B 1 329 ? 8.061 40.889 92.809 1.00 44.69 328 ALA B C 1
ATOM 5127 O O . ALA B 1 329 ? 8.934 40.629 91.977 1.00 44.50 328 ALA B O 1
ATOM 5129 N N . LYS B 1 330 ? 7.724 40.065 93.799 1.00 45.25 329 LYS B N 1
ATOM 5130 C CA . LYS B 1 330 ? 8.291 38.729 93.943 1.00 45.66 329 LYS B CA 1
ATOM 5131 C C . LYS B 1 330 ? 7.873 37.830 92.781 1.00 45.28 329 LYS B C 1
ATOM 5132 O O . LYS B 1 330 ? 8.679 37.046 92.276 1.00 45.33 329 LYS B O 1
ATOM 5138 N N . ALA B 1 331 ? 6.614 37.961 92.362 1.00 44.75 330 ALA B N 1
ATOM 5139 C CA . ALA B 1 331 ? 6.067 37.186 91.248 1.00 44.25 330 ALA B CA 1
ATOM 5140 C C . ALA B 1 331 ? 6.786 37.485 89.931 1.00 44.21 330 ALA B C 1
ATOM 5141 O O . ALA B 1 331 ? 7.036 36.574 89.135 1.00 44.23 330 ALA B O 1
ATOM 5143 N N . CYS B 1 332 ? 7.121 38.757 89.715 1.00 43.91 331 CYS B N 1
ATOM 5144 C CA . CYS B 1 332 ? 7.864 39.178 88.528 1.00 44.07 331 CYS B CA 1
ATOM 5145 C C . CYS B 1 332 ? 9.270 38.588 88.517 1.00 43.99 331 CYS B C 1
ATOM 5146 O O . CYS B 1 332 ? 9.760 38.168 87.469 1.00 44.09 331 CYS B O 1
ATOM 5149 N N . GLN B 1 333 ? 9.906 38.557 89.686 1.00 44.11 332 GLN B N 1
ATOM 5150 C CA . GLN B 1 333 ? 11.244 37.983 89.838 1.00 44.59 332 GLN B CA 1
ATOM 5151 C C . GLN B 1 333 ? 11.209 36.467 89.669 1.00 44.74 332 GLN B C 1
ATOM 5152 O O . GLN B 1 333 ? 12.109 35.888 89.065 1.00 45.01 332 GLN B O 1
ATOM 5158 N N . GLN B 1 334 ? 10.161 35.839 90.200 1.00 44.85 333 GLN B N 1
ATOM 5159 C CA . GLN B 1 334 ? 9.951 34.404 90.052 1.00 44.99 333 GLN B CA 1
ATOM 5160 C C . GLN B 1 334 ? 9.803 34.025 88.578 1.00 44.84 333 GLN B C 1
ATOM 5161 O O . GLN B 1 334 ? 10.394 33.046 88.125 1.00 45.13 333 GLN B O 1
ATOM 5167 N N . SER B 1 335 ? 9.022 34.817 87.843 1.00 44.31 334 SER B N 1
ATOM 5168 C CA . SER B 1 335 ? 8.815 34.629 86.408 1.00 43.79 334 SER B CA 1
ATOM 5169 C C . SER B 1 335 ? 10.123 34.625 85.616 1.00 43.78 334 SER B C 1
ATOM 5170 O O . SER B 1 335 ? 10.302 33.808 84.709 1.00 43.73 334 SER B O 1
ATOM 5173 N N . ALA B 1 336 ? 11.025 35.540 85.964 1.00 43.51 335 ALA B N 1
ATOM 5174 C CA . ALA B 1 336 ? 12.325 35.650 85.309 1.00 43.86 335 ALA B CA 1
ATOM 5175 C C . ALA B 1 336 ? 13.238 34.472 85.655 1.00 43.92 335 ALA B C 1
ATOM 5176 O O . ALA B 1 336 ? 13.891 33.910 84.771 1.00 43.46 335 ALA B O 1
ATOM 5178 N N . ASN B 1 337 ? 13.260 34.107 86.939 1.00 44.22 336 ASN B N 1
ATOM 5179 C CA . ASN B 1 337 ? 14.058 32.987 87.443 1.00 44.43 336 ASN B CA 1
ATOM 5180 C C . ASN B 1 337 ? 13.686 31.650 86.803 1.00 44.31 336 ASN B C 1
ATOM 5181 O O . ASN B 1 337 ? 14.565 30.906 86.361 1.00 44.25 336 ASN B O 1
ATOM 5186 N N . ILE B 1 338 ? 12.385 31.354 86.759 1.00 44.08 337 ILE B N 1
ATOM 5187 C CA . ILE B 1 338 ? 11.888 30.064 86.264 1.00 43.90 337 ILE B CA 1
ATOM 5188 C C . ILE B 1 338 ? 11.635 30.041 84.753 1.00 44.00 337 ILE B C 1
ATOM 5189 O O . ILE B 1 338 ? 11.536 28.970 84.152 1.00 43.95 337 ILE B O 1
ATOM 5194 N N . GLY B 1 339 ? 11.536 31.222 84.146 1.00 44.27 338 GLY B N 1
ATOM 5195 C CA . GLY B 1 339 ? 11.317 31.335 82.701 1.00 44.17 338 GLY B CA 1
ATOM 5196 C C . GLY B 1 339 ? 9.916 30.925 82.292 1.00 44.09 338 GLY B C 1
ATOM 5197 O O . GLY B 1 339 ? 9.710 30.345 81.221 1.00 44.07 338 GLY B O 1
ATOM 5198 N N . LYS B 1 340 ? 8.954 31.230 83.157 1.00 44.08 339 LYS B N 1
ATOM 5199 C CA . LYS B 1 340 ? 7.558 30.900 82.927 1.00 44.19 339 LYS B CA 1
ATOM 5200 C C . LYS B 1 340 ? 6.671 32.071 83.310 1.00 44.32 339 LYS B C 1
ATOM 5201 O O . LYS B 1 340 ? 7.113 33.011 83.973 1.00 44.42 339 LYS B O 1
ATOM 5207 N N . LEU B 1 341 ? 5.417 32.003 82.878 1.00 44.34 340 LEU B N 1
ATOM 5208 C CA . LEU B 1 341 ? 4.393 32.948 83.283 1.00 44.42 340 LEU B CA 1
ATOM 5209 C C . LEU B 1 341 ? 4.019 32.641 84.733 1.00 44.72 340 LEU B C 1
ATOM 5210 O O . LEU B 1 341 ? 3.987 31.474 85.131 1.00 44.68 340 LEU B O 1
ATOM 5215 N N . VAL B 1 342 ? 3.759 33.675 85.530 1.00 44.96 341 VAL B N 1
ATOM 5216 C CA . VAL B 1 342 ? 3.380 33.465 86.931 1.00 45.41 341 VAL B CA 1
ATOM 5217 C C . VAL B 1 342 ? 2.022 34.079 87.240 1.00 46.13 341 VAL B C 1
ATOM 5218 O O . VAL B 1 342 ? 1.827 35.289 87.089 1.00 46.09 341 VAL B O 1
ATOM 5222 N N . ASP B 1 343 ? 1.090 33.223 87.657 1.00 46.85 342 ASP B N 1
ATOM 5223 C CA . ASP B 1 343 ? -0.231 33.647 88.097 1.00 47.84 342 ASP B CA 1
ATOM 5224 C C . ASP B 1 343 ? -0.135 34.158 89.525 1.00 48.61 342 ASP B C 1
ATOM 5225 O O . ASP B 1 343 ? 0.281 33.431 90.430 1.00 48.72 342 ASP B O 1
ATOM 5230 N N . ILE B 1 344 ? -0.511 35.417 89.720 1.00 49.69 343 ILE B N 1
ATOM 5231 C CA . ILE B 1 344 ? -0.306 36.083 91.002 1.00 50.80 343 ILE B CA 1
ATOM 5232 C C . ILE B 1 344 ? -1.389 35.718 92.014 1.00 52.04 343 ILE B C 1
ATOM 5233 O O . ILE B 1 344 ? -2.586 35.786 91.723 1.00 51.89 343 ILE B O 1
ATOM 5238 N N . GLN B 1 345 ? -0.941 35.315 93.200 1.00 53.56 344 GLN B N 1
ATOM 5239 C CA . GLN B 1 345 ? -1.833 34.937 94.287 1.00 55.19 344 GLN B CA 1
ATOM 5240 C C . GLN B 1 345 ? -1.735 35.950 95.425 1.00 55.69 344 GLN B C 1
ATOM 5241 O O . GLN B 1 345 ? -0.665 36.134 96.016 1.00 55.82 344 GLN B O 1
ATOM 5247 N N . LEU B 1 346 ? -2.855 36.612 95.711 1.00 56.09 345 LEU B N 1
ATOM 5248 C CA . LEU B 1 346 ? -2.911 37.657 96.737 1.00 56.63 345 LEU B CA 1
ATOM 5249 C C . LEU B 1 346 ? -3.975 37.361 97.801 1.00 57.24 345 LEU B C 1
ATOM 5250 O O . LEU B 1 346 ? -4.397 38.250 98.547 1.00 57.51 345 LEU B O 1
ATOM 5256 N N . LYS C 1 7 ? 16.604 57.218 30.185 1.00 52.69 6 LYS C N 1
ATOM 5257 C CA . LYS C 1 7 ? 15.378 56.487 29.752 1.00 52.99 6 LYS C CA 1
ATOM 5258 C C . LYS C 1 7 ? 14.544 56.061 30.962 1.00 53.09 6 LYS C C 1
ATOM 5259 O O . LYS C 1 7 ? 15.031 55.322 31.823 1.00 53.15 6 LYS C O 1
ATOM 5265 N N . PRO C 1 8 ? 13.278 56.517 31.024 1.00 53.03 7 PRO C N 1
ATOM 5266 C CA . PRO C 1 8 ? 12.416 56.222 32.169 1.00 52.75 7 PRO C CA 1
ATOM 5267 C C . PRO C 1 8 ? 11.839 54.805 32.143 1.00 52.42 7 PRO C C 1
ATOM 5268 O O . PRO C 1 8 ? 11.604 54.246 31.067 1.00 52.30 7 PRO C O 1
ATOM 5272 N N . LEU C 1 9 ? 11.624 54.236 33.328 1.00 52.01 8 LEU C N 1
ATOM 5273 C CA . LEU C 1 9 ? 10.959 52.942 33.461 1.00 51.49 8 LEU C CA 1
ATOM 5274 C C . LEU C 1 9 ? 9.453 53.141 33.377 1.00 50.85 8 LEU C C 1
ATOM 5275 O O . LEU C 1 9 ? 8.895 53.997 34.065 1.00 50.91 8 LEU C O 1
ATOM 5280 N N . ARG C 1 10 ? 8.800 52.354 32.530 1.00 50.18 9 ARG C N 1
ATOM 5281 C CA . ARG C 1 10 ? 7.349 52.415 32.387 1.00 49.42 9 ARG C CA 1
ATOM 5282 C C . ARG C 1 10 ? 6.690 51.627 33.517 1.00 49.11 9 ARG C C 1
ATOM 5283 O O . ARG C 1 10 ? 6.989 50.447 33.716 1.00 49.12 9 ARG C O 1
ATOM 5291 N N . ALA C 1 11 ? 5.805 52.287 34.262 1.00 48.73 10 ALA C N 1
ATOM 5292 C CA . ALA C 1 11 ? 5.237 51.701 35.479 1.00 48.27 10 ALA C CA 1
ATOM 5293 C C . ALA C 1 11 ? 3.710 51.720 35.541 1.00 47.96 10 ALA C C 1
ATOM 5294 O O . ALA C 1 11 ? 3.059 52.585 34.952 1.00 48.10 10 ALA C O 1
ATOM 5296 N N . ALA C 1 12 ? 3.157 50.745 36.260 1.00 47.51 11 ALA C N 1
ATOM 5297 C CA . ALA C 1 12 ? 1.729 50.675 36.544 1.00 46.98 11 ALA C CA 1
ATOM 5298 C C . ALA C 1 12 ? 1.505 50.571 38.054 1.00 46.70 11 ALA C C 1
ATOM 5299 O O . ALA C 1 12 ? 2.425 50.226 38.800 1.00 46.65 11 ALA C O 1
ATOM 5301 N N . ILE C 1 13 ? 0.289 50.877 38.502 1.00 46.25 12 ILE C N 1
ATOM 5302 C CA . ILE C 1 13 ? -0.050 50.786 39.922 1.00 45.78 12 ILE C CA 1
ATOM 5303 C C . ILE C 1 13 ? -1.404 50.109 40.138 1.00 45.87 12 ILE C C 1
ATOM 5304 O O . ILE C 1 13 ? -2.361 50.351 39.398 1.00 45.86 12 ILE C O 1
ATOM 5309 N N . ILE C 1 14 ? -1.461 49.233 41.137 1.00 45.85 13 ILE C N 1
ATOM 5310 C CA . ILE C 1 14 ? -2.709 48.598 41.537 1.00 45.87 13 ILE C CA 1
ATOM 5311 C C . ILE C 1 14 ? -3.081 49.129 42.911 1.00 46.16 13 ILE C C 1
ATOM 5312 O O . ILE C 1 14 ? -2.351 48.921 43.879 1.00 46.14 13 ILE C O 1
ATOM 5317 N N . GLY C 1 15 ? -4.213 49.823 42.985 1.00 46.54 14 GLY C N 1
ATOM 5318 C CA . GLY C 1 15 ? -4.692 50.392 44.240 1.00 46.86 14 GLY C CA 1
ATOM 5319 C C . GLY C 1 15 ? -4.499 51.891 44.302 1.00 47.09 14 GLY C C 1
ATOM 5320 O O . GLY C 1 15 ? -3.388 52.389 44.109 1.00 47.00 14 GLY C O 1
ATOM 5321 N N . LEU C 1 16 ? -5.590 52.608 44.563 1.00 47.34 15 LEU C N 1
ATOM 5322 C CA . LEU C 1 16 ? -5.561 54.067 44.687 1.00 47.28 15 LEU C CA 1
ATOM 5323 C C . LEU C 1 16 ? -6.352 54.538 45.912 1.00 47.48 15 LEU C C 1
ATOM 5324 O O . LEU C 1 16 ? -6.983 55.599 45.891 1.00 47.50 15 LEU C O 1
ATOM 5329 N N . GLY C 1 17 ? -6.300 53.744 46.981 1.00 47.69 16 GLY C N 1
ATOM 5330 C CA . GLY C 1 17 ? -7.018 54.047 48.218 1.00 48.00 16 GLY C CA 1
ATOM 5331 C C . GLY C 1 17 ? -6.239 54.965 49.139 1.00 48.38 16 GLY C C 1
ATOM 5332 O O . GLY C 1 17 ? -5.659 55.956 48.693 1.00 48.47 16 GLY C O 1
ATOM 5333 N N . ARG C 1 18 ? -6.225 54.632 50.427 1.00 48.48 17 ARG C N 1
ATOM 5334 C CA . ARG C 1 18 ? -5.565 55.459 51.439 1.00 49.15 17 ARG C CA 1
ATOM 5335 C C . ARG C 1 18 ? -4.096 55.730 51.110 1.00 48.54 17 ARG C C 1
ATOM 5336 O O . ARG C 1 18 ? -3.653 56.882 51.129 1.00 48.51 17 ARG C O 1
ATOM 5344 N N . LEU C 1 19 ? -3.357 54.669 50.797 1.00 47.72 18 LEU C N 1
ATOM 5345 C CA . LEU C 1 19 ? -1.931 54.777 50.511 1.00 46.88 18 LEU C CA 1
ATOM 5346 C C . LEU C 1 19 ? -1.626 54.832 49.014 1.00 46.45 18 LEU C C 1
ATOM 5347 O O . LEU C 1 19 ? -0.685 55.509 48.597 1.00 46.24 18 LEU C O 1
ATOM 5352 N N . GLY C 1 20 ? -2.420 54.119 48.217 1.00 46.20 19 GLY C N 1
ATOM 5353 C CA . GLY C 1 20 ? -2.247 54.089 46.764 1.00 45.96 19 GLY C CA 1
ATOM 5354 C C . GLY C 1 20 ? -2.270 55.477 46.159 1.00 46.02 19 GLY C C 1
ATOM 5355 O O . GLY C 1 20 ? -1.429 55.815 45.325 1.00 45.83 19 GLY C O 1
ATOM 5356 N N . GLU C 1 21 ? -3.235 56.278 46.603 1.00 46.31 20 GLU C N 1
ATOM 5357 C CA . GLU C 1 21 ? -3.378 57.673 46.194 1.00 46.68 20 GLU C CA 1
ATOM 5358 C C . GLU C 1 21 ? -2.100 58.478 46.451 1.00 46.07 20 GLU C C 1
ATOM 5359 O O . GLU C 1 21 ? -1.715 59.314 45.631 1.00 46.03 20 GLU C O 1
ATOM 5365 N N . ARG C 1 22 ? -1.446 58.200 47.578 1.00 45.69 21 ARG C N 1
ATOM 5366 C CA . ARG C 1 22 ? -0.187 58.849 47.947 1.00 45.24 21 ARG C CA 1
ATOM 5367 C C . ARG C 1 22 ? 0.985 58.375 47.082 1.00 45.10 21 ARG C C 1
ATOM 5368 O O . ARG C 1 22 ? 1.778 59.192 46.608 1.00 45.06 21 ARG C O 1
ATOM 5376 N N . HIS C 1 23 ? 1.090 57.061 46.882 1.00 45.06 22 HIS C N 1
ATOM 5377 C CA . HIS C 1 23 ? 2.126 56.488 46.018 1.00 45.14 22 HIS C CA 1
ATOM 5378 C C . HIS C 1 23 ? 2.009 56.994 44.578 1.00 45.14 22 HIS C C 1
ATOM 5379 O O . HIS C 1 23 ? 3.018 57.308 43.942 1.00 45.06 22 HIS C O 1
ATOM 5386 N N . ALA C 1 24 ? 0.776 57.071 44.079 1.00 45.25 23 ALA C N 1
ATOM 5387 C CA . ALA C 1 24 ? 0.501 57.570 42.728 1.00 45.67 23 ALA C CA 1
ATOM 5388 C C . ALA C 1 24 ? 0.982 59.011 42.527 1.00 45.97 23 ALA C C 1
ATOM 5389 O O . ALA C 1 24 ? 1.640 59.313 41.531 1.00 45.73 23 ALA C O 1
ATOM 5391 N N . ARG C 1 25 ? 0.663 59.885 43.482 1.00 46.66 24 ARG C N 1
ATOM 5392 C CA . ARG C 1 25 ? 1.096 61.286 43.443 1.00 47.38 24 ARG C CA 1
ATOM 5393 C C . ARG C 1 25 ? 2.617 61.438 43.422 1.00 47.40 24 ARG C C 1
ATOM 5394 O O . ARG C 1 25 ? 3.147 62.209 42.623 1.00 47.69 24 ARG C O 1
ATOM 5402 N N . HIS C 1 26 ? 3.308 60.705 44.297 1.00 47.45 25 HIS C N 1
ATOM 5403 C CA . HIS C 1 26 ? 4.776 60.713 44.345 1.00 47.26 25 HIS C CA 1
ATOM 5404 C C . HIS C 1 26 ? 5.392 60.224 43.030 1.00 47.35 25 HIS C C 1
ATOM 5405 O O . HIS C 1 26 ? 6.371 60.793 42.543 1.00 47.04 25 HIS C O 1
ATOM 5412 N N . LEU C 1 27 ? 4.806 59.167 42.469 1.00 47.63 26 LEU C N 1
ATOM 5413 C CA . LEU C 1 27 ? 5.219 58.613 41.180 1.00 47.84 26 LEU C CA 1
ATOM 5414 C C . LEU C 1 27 ? 5.172 59.633 40.042 1.00 48.20 26 LEU C C 1
ATOM 5415 O O . LEU C 1 27 ? 6.068 59.664 39.198 1.00 48.19 26 LEU C O 1
ATOM 5420 N N . VAL C 1 28 ? 4.134 60.467 40.032 1.00 48.72 27 VAL C N 1
ATOM 5421 C CA . VAL C 1 28 ? 3.963 61.479 38.987 1.00 49.16 27 VAL C CA 1
ATOM 5422 C C . VAL C 1 28 ? 4.789 62.741 39.271 1.00 49.41 27 VAL C C 1
ATOM 5423 O O . VAL C 1 28 ? 5.463 63.260 38.376 1.00 49.57 27 VAL C O 1
ATOM 5427 N N . ASN C 1 29 ? 4.751 63.211 40.517 1.00 49.56 28 ASN C N 1
ATOM 5428 C CA . ASN C 1 29 ? 5.310 64.519 40.880 1.00 49.91 28 ASN C CA 1
ATOM 5429 C C . ASN C 1 29 ? 6.758 64.534 41.371 1.00 50.00 28 ASN C C 1
ATOM 5430 O O . ASN C 1 29 ? 7.479 65.507 41.141 1.00 50.25 28 ASN C O 1
ATOM 5435 N N . LYS C 1 30 ? 7.182 63.472 42.049 1.00 49.98 29 LYS C N 1
ATOM 5436 C CA . LYS C 1 30 ? 8.452 63.506 42.781 1.00 50.05 29 LYS C CA 1
ATOM 5437 C C . LYS C 1 30 ? 9.510 62.480 42.364 1.00 49.57 29 LYS C C 1
ATOM 5438 O O . LYS C 1 30 ? 10.705 62.744 42.505 1.00 49.67 29 LYS C O 1
ATOM 5443 N N . ILE C 1 31 ? 9.085 61.324 41.858 1.00 49.02 30 ILE C N 1
ATOM 5444 C CA . ILE C 1 31 ? 10.034 60.256 41.523 1.00 48.72 30 ILE C CA 1
ATOM 5445 C C . ILE C 1 31 ? 10.691 60.478 40.158 1.00 48.62 30 ILE C C 1
ATOM 5446 O O . ILE C 1 31 ? 10.016 60.762 39.165 1.00 48.47 30 ILE C O 1
ATOM 5451 N N . GLN C 1 32 ? 12.016 60.346 40.133 1.00 48.53 31 GLN C N 1
ATOM 5452 C CA . GLN C 1 32 ? 12.805 60.502 38.915 1.00 48.49 31 GLN C CA 1
ATOM 5453 C C . GLN C 1 32 ? 13.080 59.167 38.235 1.00 48.06 31 GLN C C 1
ATOM 5454 O O . GLN C 1 32 ? 13.352 58.166 38.901 1.00 47.84 31 GLN C O 1
ATOM 5460 N N . GLY C 1 33 ? 13.016 59.169 36.906 1.00 47.77 32 GLY C N 1
ATOM 5461 C CA . GLY C 1 33 ? 13.334 57.991 36.104 1.00 47.45 32 GLY C CA 1
ATOM 5462 C C . GLY C 1 33 ? 12.188 57.012 35.939 1.00 47.16 32 GLY C C 1
ATOM 5463 O O . GLY C 1 33 ? 12.404 55.850 35.588 1.00 47.03 32 GLY C O 1
ATOM 5464 N N . VAL C 1 34 ? 10.967 57.480 36.185 1.00 47.04 33 VAL C N 1
ATOM 5465 C CA . VAL C 1 34 ? 9.785 56.629 36.082 1.00 47.23 33 VAL C CA 1
ATOM 5466 C C . VAL C 1 34 ? 8.587 57.377 35.489 1.00 47.47 33 VAL C C 1
ATOM 5467 O O . VAL C 1 34 ? 8.354 58.552 35.791 1.00 47.65 33 VAL C O 1
ATOM 5471 N N . LYS C 1 35 ? 7.846 56.687 34.629 1.00 47.60 34 LYS C N 1
ATOM 5472 C CA . LYS C 1 35 ? 6.603 57.213 34.085 1.00 47.77 34 LYS C CA 1
ATOM 5473 C C . LYS C 1 35 ? 5.453 56.307 34.499 1.00 47.85 34 LYS C C 1
ATOM 5474 O O . LYS C 1 35 ? 5.468 55.107 34.217 1.00 47.77 34 LYS C O 1
ATOM 5476 N N . LEU C 1 36 ? 4.472 56.881 35.190 1.00 48.16 35 LEU C N 1
ATOM 5477 C CA . LEU C 1 36 ? 3.266 56.146 35.556 1.00 48.32 35 LEU C CA 1
ATOM 5478 C C . LEU C 1 36 ? 2.310 56.121 34.365 1.00 48.63 35 LEU C C 1
ATOM 5479 O O . LEU C 1 36 ? 1.677 57.128 34.032 1.00 48.47 35 LEU C O 1
ATOM 5484 N N . VAL C 1 37 ? 2.225 54.953 33.733 1.00 49.02 36 VAL C N 1
ATOM 5485 C CA . VAL C 1 37 ? 1.509 54.775 32.473 1.00 49.53 36 VAL C CA 1
ATOM 5486 C C . VAL C 1 37 ? 0.075 54.285 32.677 1.00 49.78 36 VAL C C 1
ATOM 5487 O O . VAL C 1 37 ? -0.851 54.776 32.028 1.00 50.00 36 VAL C O 1
ATOM 5491 N N . ALA C 1 38 ? -0.097 53.316 33.573 1.00 49.93 37 ALA C N 1
ATOM 5492 C CA . ALA C 1 38 ? -1.406 52.715 33.821 1.00 49.98 37 ALA C CA 1
ATOM 5493 C C . ALA C 1 38 ? -1.733 52.608 35.309 1.00 50.14 37 ALA C C 1
ATOM 5494 O O . ALA C 1 38 ? -0.837 52.583 36.157 1.00 49.99 37 ALA C O 1
ATOM 5496 N N . ALA C 1 39 ? -3.028 52.551 35.612 1.00 50.35 38 ALA C N 1
ATOM 5497 C CA . ALA C 1 39 ? -3.510 52.420 36.983 1.00 50.47 38 ALA C CA 1
ATOM 5498 C C . ALA C 1 39 ? -4.743 51.524 37.034 1.00 50.62 38 ALA C C 1
ATOM 5499 O O . ALA C 1 39 ? -5.614 51.604 36.165 1.00 50.60 38 ALA C O 1
ATOM 5501 N N . CYS C 1 40 ? -4.806 50.672 38.053 1.00 50.92 39 CYS C N 1
ATOM 5502 C CA . CYS C 1 40 ? -5.937 49.768 38.235 1.00 51.14 39 CYS C CA 1
ATOM 5503 C C . CYS C 1 40 ? -6.529 49.866 39.638 1.00 51.43 39 CYS C C 1
ATOM 5504 O O . CYS C 1 40 ? -5.801 49.885 40.632 1.00 51.43 39 CYS C O 1
ATOM 5507 N N . ALA C 1 41 ? -7.857 49.925 39.697 1.00 51.88 40 ALA C N 1
ATOM 5508 C CA . ALA C 1 41 ? -8.607 49.983 40.950 1.00 52.24 40 ALA C CA 1
ATOM 5509 C C . ALA C 1 41 ? -10.042 49.495 40.725 1.00 52.72 40 ALA C C 1
ATOM 5510 O O . ALA C 1 41 ? -10.483 49.359 39.581 1.00 52.70 40 ALA C O 1
ATOM 5512 N N . LEU C 1 42 ? -10.762 49.231 41.814 1.00 53.20 41 LEU C N 1
ATOM 5513 C CA . LEU C 1 42 ? -12.169 48.824 41.734 1.00 53.58 41 LEU C CA 1
ATOM 5514 C C . LEU C 1 42 ? -13.129 50.013 41.854 1.00 54.14 41 LEU C C 1
ATOM 5515 O O . LEU C 1 42 ? -14.348 49.835 41.902 1.00 54.27 41 LEU C O 1
ATOM 5520 N N . ASP C 1 43 ? -12.568 51.220 41.892 1.00 54.73 42 ASP C N 1
ATOM 5521 C CA . ASP C 1 43 ? -13.340 52.445 42.076 1.00 55.17 42 ASP C CA 1
ATOM 5522 C C . ASP C 1 43 ? -13.231 53.331 40.836 1.00 55.59 42 ASP C C 1
ATOM 5523 O O . ASP C 1 43 ? -12.125 53.673 40.402 1.00 55.76 42 ASP C O 1
ATOM 5528 N N . SER C 1 44 ? -14.386 53.692 40.276 1.00 55.78 43 SER C N 1
ATOM 5529 C CA . SER C 1 44 ? -14.460 54.556 39.096 1.00 56.00 43 SER C CA 1
ATOM 5530 C C . SER C 1 44 ? -13.929 55.956 39.386 1.00 56.08 43 SER C C 1
ATOM 5531 O O . SER C 1 44 ? -13.188 56.523 38.579 1.00 56.05 43 SER C O 1
ATOM 5534 N N . ASN C 1 45 ? -14.315 56.500 40.540 1.00 56.19 44 ASN C N 1
ATOM 5535 C CA . ASN C 1 45 ? -13.895 57.836 40.965 1.00 56.30 44 ASN C CA 1
ATOM 5536 C C . ASN C 1 45 ? -12.382 57.952 41.127 1.00 56.18 44 ASN C C 1
ATOM 5537 O O . ASN C 1 45 ? -11.792 58.976 40.778 1.00 56.21 44 ASN C O 1
ATOM 5542 N N . GLN C 1 46 ? -11.768 56.893 41.652 1.00 55.99 45 GLN C N 1
ATOM 5543 C CA . GLN C 1 46 ? -10.317 56.827 41.806 1.00 55.81 45 GLN C CA 1
ATOM 5544 C C . GLN C 1 46 ? -9.615 56.751 40.449 1.00 55.77 45 GLN C C 1
ATOM 5545 O O . GLN C 1 46 ? -8.652 57.481 40.201 1.00 55.48 45 GLN C O 1
ATOM 5551 N N . LEU C 1 47 ? -10.113 55.875 39.576 1.00 55.87 46 LEU C N 1
ATOM 5552 C CA . LEU C 1 47 ? -9.569 55.710 38.228 1.00 55.99 46 LEU C CA 1
ATOM 5553 C C . LEU C 1 47 ? -9.687 56.990 37.393 1.00 56.12 46 LEU C C 1
ATOM 5554 O O . LEU C 1 47 ? -8.757 57.349 36.669 1.00 56.02 46 LEU C O 1
ATOM 5556 N N . GLU C 1 48 ? -10.824 57.677 37.508 1.00 56.39 47 GLU C N 1
ATOM 5557 C CA . GLU C 1 48 ? -11.042 58.951 36.813 1.00 56.71 47 GLU C CA 1
ATOM 5558 C C . GLU C 1 48 ? -10.117 60.051 37.340 1.00 56.78 47 GLU C C 1
ATOM 5559 O O . GLU C 1 48 ? -9.661 60.905 36.576 1.00 56.70 47 GLU C O 1
ATOM 5561 N N . TRP C 1 49 ? -9.846 60.017 38.644 1.00 56.94 48 TRP C N 1
ATOM 5562 C CA . TRP C 1 49 ? -8.905 60.936 39.284 1.00 57.22 48 TRP C CA 1
ATOM 5563 C C . TRP C 1 49 ? -7.478 60.725 38.773 1.00 57.23 48 TRP C C 1
ATOM 5564 O O . TRP C 1 49 ? -6.719 61.685 38.618 1.00 57.08 48 TRP C O 1
ATOM 5575 N N . ALA C 1 50 ? -7.127 59.467 38.511 1.00 57.38 49 ALA C N 1
ATOM 5576 C CA . ALA C 1 50 ? -5.810 59.113 37.981 1.00 57.62 49 ALA C CA 1
ATOM 5577 C C . ALA C 1 50 ? -5.613 59.615 36.550 1.00 57.97 49 ALA C C 1
ATOM 5578 O O . ALA C 1 50 ? -4.517 60.043 36.182 1.00 57.85 49 ALA C O 1
ATOM 5580 N N . LYS C 1 51 ? -6.679 59.566 35.755 1.00 58.51 50 LYS C N 1
ATOM 5581 C CA . LYS C 1 51 ? -6.622 59.982 34.355 1.00 59.11 50 LYS C CA 1
ATOM 5582 C C . LYS C 1 51 ? -6.664 61.503 34.180 1.00 59.58 50 LYS C C 1
ATOM 5583 O O . LYS C 1 51 ? -6.133 62.030 33.200 1.00 59.74 50 LYS C O 1
ATOM 5585 N N . ASN C 1 52 ? -7.288 62.200 35.129 1.00 59.96 51 ASN C N 1
ATOM 5586 C CA . ASN C 1 52 ? -7.491 63.649 35.021 1.00 60.36 51 ASN C CA 1
ATOM 5587 C C . ASN C 1 52 ? -6.490 64.500 35.805 1.00 60.54 51 ASN C C 1
ATOM 5588 O O . ASN C 1 52 ? -5.995 65.505 35.293 1.00 60.85 51 ASN C O 1
ATOM 5590 N N . GLU C 1 53 ? -6.196 64.099 37.040 1.00 60.47 52 GLU C N 1
ATOM 5591 C CA . GLU C 1 53 ? -5.321 64.880 37.919 1.00 60.44 52 GLU C CA 1
ATOM 5592 C C . GLU C 1 53 ? -3.844 64.482 37.828 1.00 60.07 52 GLU C C 1
ATOM 5593 O O . GLU C 1 53 ? -2.963 65.267 38.193 1.00 60.08 52 GLU C O 1
ATOM 5599 N N . LEU C 1 54 ? -3.583 63.271 37.340 1.00 59.50 53 LEU C N 1
ATOM 5600 C CA . LEU C 1 54 ? -2.220 62.741 37.270 1.00 58.87 53 LEU C CA 1
ATOM 5601 C C . LEU C 1 54 ? -1.730 62.524 35.837 1.00 58.54 53 LEU C C 1
ATOM 5602 O O . LEU C 1 54 ? -0.522 62.428 35.598 1.00 58.49 53 LEU C O 1
ATOM 5607 N N . GLY C 1 55 ? -2.670 62.445 34.895 1.00 58.21 54 GLY C N 1
ATOM 5608 C CA . GLY C 1 55 ? -2.351 62.282 33.476 1.00 57.65 54 GLY C CA 1
ATOM 5609 C C . GLY C 1 55 ? -1.972 60.865 33.086 1.00 57.37 54 GLY C C 1
ATOM 5610 O O . GLY C 1 55 ? -1.138 60.659 32.201 1.00 57.37 54 GLY C O 1
ATOM 5611 N N . VAL C 1 56 ? -2.586 59.888 33.750 1.00 57.03 55 VAL C N 1
ATOM 5612 C CA . VAL C 1 56 ? -2.362 58.472 33.456 1.00 56.69 55 VAL C CA 1
ATOM 5613 C C . VAL C 1 56 ? -3.138 58.076 32.194 1.00 56.56 55 VAL C C 1
ATOM 5614 O O . VAL C 1 56 ? -4.345 58.319 32.099 1.00 56.56 55 VAL C O 1
ATOM 5618 N N . GLU C 1 57 ? -2.433 57.479 31.231 1.00 56.38 56 GLU C N 1
ATOM 5619 C CA . GLU C 1 57 ? -3.008 57.116 29.929 1.00 56.19 56 GLU C CA 1
ATOM 5620 C C . GLU C 1 57 ? -4.204 56.170 30.022 1.00 55.66 56 GLU C C 1
ATOM 5621 O O . GLU C 1 57 ? -5.303 56.509 29.578 1.00 55.52 56 GLU C O 1
ATOM 5627 N N . THR C 1 58 ? -3.983 54.992 30.603 1.00 55.14 57 THR C N 1
ATOM 5628 C CA . THR C 1 58 ? -5.000 53.943 30.626 1.00 54.59 57 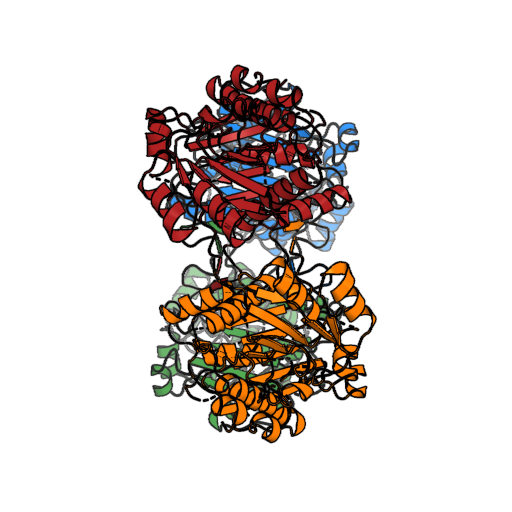THR C CA 1
ATOM 5629 C C . THR C 1 58 ? -5.391 53.543 32.046 1.00 54.14 57 THR C C 1
ATOM 5630 O O . THR C 1 58 ? -4.540 53.423 32.929 1.00 54.09 57 THR C O 1
ATOM 5634 N N . THR C 1 59 ? -6.690 53.338 32.248 1.00 53.62 58 THR C N 1
ATOM 5635 C CA . THR C 1 59 ? -7.229 52.912 33.537 1.00 52.98 58 THR C CA 1
ATOM 5636 C C . THR C 1 59 ? -7.928 51.564 33.405 1.00 52.50 58 THR C C 1
ATOM 5637 O O . THR C 1 59 ? -8.599 51.298 32.404 1.00 52.58 58 THR C O 1
ATOM 5641 N N . TYR C 1 60 ? -7.763 50.718 34.419 1.00 51.86 59 TYR C N 1
ATOM 5642 C CA . TYR C 1 60 ? -8.315 49.365 34.405 1.00 51.29 59 TYR C CA 1
ATOM 5643 C C . TYR C 1 60 ? -9.114 49.054 35.668 1.00 51.11 59 TYR C C 1
ATOM 5644 O O . TYR C 1 60 ? -8.959 49.717 36.694 1.00 51.29 59 TYR C O 1
ATOM 5653 N N . THR C 1 61 ? -9.968 48.039 35.577 1.00 50.88 60 THR C N 1
ATOM 5654 C CA . THR C 1 61 ? -10.697 47.512 36.731 1.00 50.61 60 THR C CA 1
ATOM 5655 C C . THR C 1 61 ? -10.267 46.070 37.006 1.00 50.37 60 THR C C 1
ATOM 5656 O O . THR C 1 61 ? -10.653 45.469 38.012 1.00 50.40 60 THR C O 1
ATOM 5660 N N . ASN C 1 62 ? -9.462 45.534 36.092 1.00 50.10 61 ASN C N 1
ATOM 5661 C CA . ASN C 1 62 ? -8.878 44.204 36.216 1.00 49.73 61 ASN C CA 1
ATOM 5662 C C . ASN C 1 62 ? -7.364 44.309 36.058 1.00 49.27 61 ASN C C 1
ATOM 5663 O O . ASN C 1 62 ? -6.874 44.768 35.023 1.00 49.13 61 ASN C O 1
ATOM 5668 N N . TYR C 1 63 ? -6.629 43.898 37.090 1.00 48.93 62 TYR C N 1
ATOM 5669 C CA . TYR C 1 63 ? -5.167 44.004 37.081 1.00 48.52 62 TYR C CA 1
ATOM 5670 C C . TYR C 1 63 ? -4.521 43.048 36.081 1.00 48.31 62 TYR C C 1
ATOM 5671 O O . TYR C 1 63 ? -3.489 43.370 35.490 1.00 48.33 62 TYR C O 1
ATOM 5680 N N . LYS C 1 64 ? -5.141 41.882 35.898 1.00 48.10 63 LYS C N 1
ATOM 5681 C CA . LYS C 1 64 ? -4.673 40.880 34.941 1.00 47.70 63 LYS C CA 1
ATOM 5682 C C . LYS C 1 64 ? -4.695 41.437 33.522 1.00 47.45 63 LYS C C 1
ATOM 5683 O O . LYS C 1 64 ? -3.744 41.247 32.763 1.00 47.55 63 LYS C O 1
ATOM 5689 N N . ASP C 1 65 ? -5.777 42.136 33.182 1.00 47.16 64 ASP C N 1
ATOM 5690 C CA . ASP C 1 65 ? -5.912 42.788 31.879 1.00 46.93 64 ASP C CA 1
ATOM 5691 C C . ASP C 1 65 ? -4.852 43.866 31.665 1.00 46.35 64 ASP C C 1
ATOM 5692 O O . ASP C 1 65 ? -4.326 44.004 30.560 1.00 46.27 64 ASP C O 1
ATOM 5705 N N . ILE C 1 67 ? -1.769 44.085 33.157 1.00 45.81 66 ILE C N 1
ATOM 5706 C CA . ILE C 1 67 ? -0.462 43.442 33.011 1.00 46.25 66 ILE C CA 1
ATOM 5707 C C . ILE C 1 67 ? -0.289 42.836 31.613 1.00 46.60 66 ILE C C 1
ATOM 5708 O O . ILE C 1 67 ? 0.783 42.945 31.010 1.00 46.71 66 ILE C O 1
ATOM 5713 N N . ASP C 1 68 ? -1.356 42.224 31.100 1.00 46.90 67 ASP C N 1
ATOM 5714 C CA . ASP C 1 68 ? -1.324 41.538 29.807 1.00 47.13 67 ASP C CA 1
ATOM 5715 C C . ASP C 1 68 ? -1.428 42.475 28.598 1.00 47.40 67 ASP C C 1
ATOM 5716 O O . ASP C 1 68 ? -1.231 42.041 27.458 1.00 47.51 67 ASP C O 1
ATOM 5721 N N . THR C 1 69 ? -1.733 43.748 28.841 1.00 47.54 68 THR C N 1
ATOM 5722 C CA . THR C 1 69 ? -1.884 44.722 27.757 1.00 47.63 68 THR C CA 1
ATOM 5723 C C . THR C 1 69 ? -0.760 45.762 27.743 1.00 47.79 68 THR C C 1
ATOM 5724 O O . THR C 1 69 ? -0.171 46.030 26.694 1.00 47.76 68 THR C O 1
ATOM 5728 N N . GLU C 1 70 ? -0.464 46.335 28.908 1.00 47.93 69 GLU C N 1
ATOM 5729 C CA . GLU C 1 70 ? 0.465 47.464 29.000 1.00 48.14 69 GLU C CA 1
ATOM 5730 C C . GLU C 1 70 ? 1.932 47.080 28.811 1.00 48.04 69 GLU C C 1
ATOM 5731 O O . GLU C 1 70 ? 2.347 45.967 29.146 1.00 47.90 69 GLU C O 1
ATOM 5737 N N . ASN C 1 71 ? 2.698 48.015 28.253 1.00 48.04 70 ASN C N 1
ATOM 5738 C CA . ASN C 1 71 ? 4.140 47.874 28.107 1.00 48.13 70 ASN C CA 1
ATOM 5739 C C . ASN C 1 71 ? 4.816 48.476 29.330 1.00 47.91 70 ASN C C 1
ATOM 5740 O O . ASN C 1 71 ? 5.051 49.684 29.387 1.00 47.89 70 ASN C O 1
ATOM 5745 N N . ILE C 1 72 ? 5.118 47.627 30.310 1.00 47.76 71 ILE C N 1
ATOM 5746 C CA . ILE C 1 72 ? 5.640 48.085 31.601 1.00 47.30 71 ILE C CA 1
ATOM 5747 C C . ILE C 1 72 ? 6.873 47.318 32.087 1.00 47.17 71 ILE C C 1
ATOM 5748 O O . ILE C 1 72 ? 7.061 46.147 31.756 1.00 46.90 71 ILE C O 1
ATOM 5753 N N . ASP C 1 73 ? 7.706 48.001 32.869 1.00 47.19 72 ASP C N 1
ATOM 5754 C CA . ASP C 1 73 ? 8.899 47.409 33.474 1.00 47.17 72 ASP C CA 1
ATOM 5755 C C . ASP C 1 73 ? 8.682 47.098 34.953 1.00 46.73 72 ASP C C 1
ATOM 5756 O O . ASP C 1 73 ? 9.269 46.153 35.490 1.00 46.46 72 ASP C O 1
ATOM 5761 N N . ALA C 1 74 ? 7.843 47.904 35.600 1.00 46.31 73 ALA C N 1
ATOM 5762 C CA . ALA C 1 74 ? 7.596 47.791 37.034 1.00 45.90 73 ALA C CA 1
ATOM 5763 C C . ALA C 1 74 ? 6.116 47.933 37.378 1.00 45.50 73 ALA C C 1
ATOM 5764 O O . ALA C 1 74 ? 5.357 48.573 36.650 1.00 45.34 73 ALA C O 1
ATOM 5766 N N . ILE C 1 75 ? 5.720 47.326 38.493 1.00 45.33 74 ILE C N 1
ATOM 5767 C CA . ILE C 1 75 ? 4.355 47.435 39.002 1.00 45.06 74 ILE C CA 1
ATOM 5768 C C . ILE C 1 75 ? 4.355 47.651 40.522 1.00 44.94 74 ILE C C 1
ATOM 5769 O O . ILE C 1 75 ? 5.170 47.067 41.241 1.00 44.90 74 ILE C O 1
ATOM 5774 N N . PHE C 1 76 ? 3.451 48.509 40.990 1.00 44.83 75 PHE C N 1
ATOM 5775 C CA . PHE C 1 76 ? 3.313 48.813 42.412 1.00 44.83 75 PHE C CA 1
ATOM 5776 C C . PHE C 1 76 ? 2.016 48.223 42.961 1.00 45.03 75 PHE C C 1
ATOM 5777 O O . PHE C 1 76 ? 0.923 48.602 42.538 1.00 45.12 75 PHE C O 1
ATOM 5785 N N . ILE C 1 77 ? 2.145 47.291 43.900 1.00 45.33 76 ILE C N 1
ATOM 5786 C CA . ILE C 1 77 ? 0.985 46.610 44.470 1.00 45.61 76 ILE C CA 1
ATOM 5787 C C . ILE C 1 77 ? 0.554 47.266 45.782 1.00 46.05 76 ILE C C 1
ATOM 5788 O O . ILE C 1 77 ? 1.116 46.996 46.850 1.00 46.23 76 ILE C O 1
ATOM 5793 N N . VAL C 1 78 ? -0.434 48.152 45.676 1.00 46.28 77 VAL C N 1
ATOM 5794 C CA . VAL C 1 78 ? -1.009 48.835 46.835 1.00 46.43 77 VAL C CA 1
ATOM 5795 C C . VAL C 1 78 ? -2.488 48.448 46.959 1.00 46.62 77 VAL C C 1
ATOM 5796 O O . VAL C 1 78 ? -3.344 49.267 47.311 1.00 46.78 77 VAL C O 1
ATOM 5800 N N . ALA C 1 79 ? -2.775 47.188 46.647 1.00 46.75 78 ALA C N 1
ATOM 5801 C CA . ALA C 1 79 ? -4.117 46.635 46.774 1.00 46.94 78 ALA C CA 1
ATOM 5802 C C . ALA C 1 79 ? -4.263 45.994 48.155 1.00 47.19 78 ALA C C 1
ATOM 5803 O O . ALA C 1 79 ? -3.270 45.865 48.873 1.00 46.75 78 ALA C O 1
ATOM 5805 N N . PRO C 1 80 ? -5.498 45.597 48.541 1.00 47.57 79 PRO C N 1
ATOM 5806 C CA . PRO C 1 80 ? -5.684 44.931 49.832 1.00 47.98 79 PRO C CA 1
ATOM 5807 C C . PRO C 1 80 ? -4.796 43.695 49.985 1.00 48.52 79 PRO C C 1
ATOM 5808 O O . PRO C 1 80 ? -4.522 42.998 49.003 1.00 48.68 79 PRO C O 1
ATOM 5812 N N . THR C 1 81 ? -4.364 43.442 51.219 1.00 48.94 80 THR C N 1
ATOM 5813 C CA . THR C 1 81 ? -3.440 42.354 51.558 1.00 49.18 80 THR C CA 1
ATOM 5814 C C . THR C 1 81 ? -3.814 40.956 51.019 1.00 49.54 80 THR C C 1
ATOM 5815 O O . THR C 1 81 ? -2.924 40.229 50.573 1.00 49.71 80 THR C O 1
ATOM 5819 N N . PRO C 1 82 ? -5.114 40.571 51.059 1.00 49.79 81 PRO C N 1
ATOM 5820 C CA . PRO C 1 82 ? -5.488 39.250 50.523 1.00 49.85 81 PRO C CA 1
ATOM 5821 C C . PRO C 1 82 ? -5.091 39.019 49.060 1.00 49.80 81 PRO C C 1
ATOM 5822 O O . PRO C 1 82 ? -4.963 37.868 48.633 1.00 49.96 81 PRO C O 1
ATOM 5826 N N . PHE C 1 83 ? -4.905 40.102 48.308 1.00 49.48 82 PHE C N 1
ATOM 5827 C CA . PHE C 1 83 ? -4.546 40.014 46.896 1.00 49.22 82 PHE C CA 1
ATOM 5828 C C . PHE C 1 83 ? -3.038 40.057 46.651 1.00 48.95 82 PHE C C 1
ATOM 5829 O O . PHE C 1 83 ? -2.583 39.748 45.550 1.00 49.29 82 PHE C O 1
ATOM 5837 N N . HIS C 1 84 ? -2.275 40.429 47.679 1.00 48.30 83 HIS C N 1
ATOM 5838 C CA . HIS C 1 84 ? -0.817 40.562 47.582 1.00 47.90 83 HIS C CA 1
ATOM 5839 C C . HIS C 1 84 ? -0.094 39.330 47.016 1.00 47.62 83 HIS C C 1
ATOM 5840 O O . HIS C 1 84 ? 0.689 39.470 46.076 1.00 47.51 83 HIS C O 1
ATOM 5847 N N . PRO C 1 85 ? -0.341 38.127 47.587 1.00 47.54 84 PRO C N 1
ATOM 5848 C CA . PRO C 1 85 ? 0.320 36.923 47.065 1.00 47.40 84 PRO C CA 1
ATOM 5849 C C . PRO C 1 85 ? 0.011 36.617 45.595 1.00 47.07 84 PRO C C 1
ATOM 5850 O O . PRO C 1 85 ? 0.938 36.360 44.825 1.00 47.04 84 PRO C O 1
ATOM 5854 N N . GLU C 1 86 ? -1.264 36.654 45.209 1.00 46.58 85 GLU C N 1
ATOM 5855 C CA . GLU C 1 86 ? -1.647 36.305 43.836 1.00 46.24 85 GLU C CA 1
ATOM 5856 C C . GLU C 1 86 ? -1.300 37.377 42.797 1.00 45.52 85 GLU C C 1
ATOM 5857 O O . GLU C 1 86 ? -1.090 37.058 41.627 1.00 45.47 85 GLU C O 1
ATOM 5871 N N . THR C 1 88 ? 1.409 39.358 43.077 1.00 44.00 87 THR C N 1
ATOM 5872 C CA . THR C 1 88 ? 2.861 39.313 42.949 1.00 44.04 87 THR C CA 1
ATOM 5873 C C . THR C 1 88 ? 3.285 38.172 42.035 1.00 44.00 87 THR C C 1
ATOM 5874 O O . THR C 1 88 ? 4.130 38.366 41.164 1.00 44.06 87 THR C O 1
ATOM 5878 N N . ILE C 1 89 ? 2.683 36.997 42.231 1.00 43.98 88 ILE C N 1
ATOM 5879 C CA . ILE C 1 89 ? 2.964 35.815 41.408 1.00 43.69 88 ILE C CA 1
ATOM 5880 C C . ILE C 1 89 ? 2.582 36.055 39.942 1.00 43.59 88 ILE C C 1
ATOM 5881 O O . ILE C 1 89 ? 3.328 35.678 39.033 1.00 43.35 88 ILE C O 1
ATOM 5886 N N . TYR C 1 90 ? 1.435 36.698 39.726 1.00 43.66 89 TYR C N 1
ATOM 5887 C CA . TYR C 1 90 ? 0.960 37.005 38.375 1.00 43.82 89 TYR C CA 1
ATOM 5888 C C . TYR C 1 90 ? 1.895 37.978 37.654 1.00 44.03 89 TYR C C 1
ATOM 5889 O O . TYR C 1 90 ? 2.127 37.845 36.449 1.00 44.10 89 TYR C O 1
ATOM 5898 N N . ALA C 1 91 ? 2.431 38.942 38.401 1.00 44.18 90 ALA C N 1
ATOM 5899 C CA . ALA C 1 91 ? 3.362 39.928 37.858 1.00 44.40 90 ALA C CA 1
ATOM 5900 C C . ALA C 1 91 ? 4.773 39.366 37.663 1.00 44.83 90 ALA C C 1
ATOM 5901 O O . ALA C 1 91 ? 5.401 39.633 36.639 1.00 45.16 90 ALA C O 1
ATOM 5911 N N . ASN C 1 93 ? 5.632 36.224 37.126 1.00 44.81 92 ASN C N 1
ATOM 5912 C CA . ASN C 1 93 ? 5.535 35.338 35.962 1.00 44.78 92 ASN C CA 1
ATOM 5913 C C . ASN C 1 93 ? 5.507 36.104 34.639 1.00 44.71 92 ASN C C 1
ATOM 5914 O O . ASN C 1 93 ? 5.919 35.582 33.602 1.00 44.57 92 ASN C O 1
ATOM 5919 N N . ALA C 1 94 ? 5.028 37.346 34.691 1.00 44.68 93 ALA C N 1
ATOM 5920 C CA . ALA C 1 94 ? 4.993 38.221 33.522 1.00 44.72 93 ALA C CA 1
ATOM 5921 C C . ALA C 1 94 ? 6.337 38.915 33.255 1.00 44.69 93 ALA C C 1
ATOM 5922 O O . ALA C 1 94 ? 6.429 39.789 32.388 1.00 44.72 93 ALA C O 1
ATOM 5924 N N . GLY C 1 95 ? 7.372 38.516 33.995 1.00 44.54 94 GLY C N 1
ATOM 5925 C CA . GLY C 1 95 ? 8.717 39.072 33.833 1.00 44.44 94 GLY C CA 1
ATOM 5926 C C . GLY C 1 95 ? 8.825 40.515 34.292 1.00 44.46 94 GLY C C 1
ATOM 5927 O O . GLY C 1 95 ? 9.548 41.311 33.695 1.00 44.72 94 GLY C O 1
ATOM 5928 N N . LEU C 1 96 ? 8.116 40.838 35.370 1.00 44.32 95 LEU C N 1
ATOM 5929 C CA . LEU C 1 96 ? 7.942 42.214 35.822 1.00 44.10 95 LEU C CA 1
ATOM 5930 C C . LEU C 1 96 ? 8.657 42.465 37.147 1.00 43.83 95 LEU C C 1
ATOM 5931 O O . LEU C 1 96 ? 8.773 41.561 37.977 1.00 43.97 95 LEU C O 1
ATOM 5936 N N . ASN C 1 97 ? 9.144 43.691 37.334 1.00 43.60 96 ASN C N 1
ATOM 5937 C CA . ASN C 1 97 ? 9.713 44.118 38.617 1.00 43.48 96 ASN C CA 1
ATOM 5938 C C . ASN C 1 97 ? 8.603 44.554 39.564 1.00 43.11 96 ASN C C 1
ATOM 5939 O O . ASN C 1 97 ? 7.735 45.346 39.192 1.00 42.79 96 ASN C O 1
ATOM 5944 N N . VAL C 1 98 ? 8.632 44.034 40.787 1.00 43.06 97 VAL C N 1
ATOM 5945 C CA . VAL C 1 98 ? 7.507 44.190 41.706 1.00 43.19 97 VAL C CA 1
ATOM 5946 C C . VAL C 1 98 ? 7.864 44.946 42.983 1.00 43.36 97 VAL C C 1
ATOM 5947 O O . VAL C 1 98 ? 8.785 44.566 43.706 1.00 43.65 97 VAL C O 1
ATOM 5951 N N . PHE C 1 99 ? 7.131 46.029 43.237 1.00 43.31 98 PHE C N 1
ATOM 5952 C CA . PHE C 1 99 ? 7.126 46.673 44.542 1.00 43.25 98 PHE C CA 1
ATOM 5953 C C . PHE C 1 99 ? 5.793 46.355 45.209 1.00 43.64 98 PHE C C 1
ATOM 5954 O O . PHE C 1 99 ? 4.729 46.705 44.690 1.00 43.47 98 PHE C O 1
ATOM 5962 N N . CYS C 1 100 ? 5.859 45.682 46.354 1.00 44.17 99 CYS C N 1
ATOM 5963 C CA . CYS C 1 100 ? 4.660 45.264 47.066 1.00 44.72 99 CYS C CA 1
ATOM 5964 C C . CYS C 1 100 ? 4.608 45.865 48.467 1.00 45.21 99 CYS C C 1
ATOM 5965 O O . CYS C 1 100 ? 5.601 45.855 49.194 1.00 45.26 99 CYS C O 1
ATOM 5968 N N . GLU C 1 101 ? 3.442 46.390 48.834 1.00 45.79 100 GLU C N 1
ATOM 5969 C CA . GLU C 1 101 ? 3.233 46.959 50.163 1.00 46.40 100 GLU C CA 1
ATOM 5970 C C . GLU C 1 101 ? 3.194 45.911 51.269 1.00 46.93 100 GLU C C 1
ATOM 5971 O O . GLU C 1 101 ? 3.000 44.722 51.005 1.00 46.98 100 GLU C O 1
ATOM 5977 N N . LYS C 1 102 ? 3.388 46.365 52.504 1.00 47.57 101 LYS C N 1
ATOM 5978 C CA . LYS C 1 102 ? 3.317 45.500 53.675 1.00 48.14 101 LYS C CA 1
ATOM 5979 C C . LYS C 1 102 ? 1.863 45.116 53.987 1.00 48.65 101 LYS C C 1
ATOM 5980 O O . LYS C 1 102 ? 0.946 45.887 53.706 1.00 48.56 101 LYS C O 1
ATOM 5986 N N . PRO C 1 103 ? 1.641 43.898 54.515 1.00 49.11 102 PRO C N 1
ATOM 5987 C CA . PRO C 1 103 ? 2.609 42.809 54.609 1.00 49.49 102 PRO C CA 1
ATOM 5988 C C . PRO C 1 103 ? 2.583 41.936 53.349 1.00 49.98 102 PRO C C 1
ATOM 5989 O O . PRO C 1 103 ? 1.790 42.191 52.439 1.00 50.02 102 PRO C O 1
ATOM 5993 N N . LEU C 1 104 ? 3.444 40.922 53.301 1.00 50.57 103 LEU C N 1
ATOM 5994 C CA . LEU C 1 104 ? 3.512 40.007 52.157 1.00 51.01 103 LEU C CA 1
ATOM 5995 C C . LEU C 1 104 ? 2.184 39.278 51.934 1.00 51.68 103 LEU C C 1
ATOM 5996 O O . LEU C 1 104 ? 1.771 39.064 50.791 1.00 51.76 103 LEU C O 1
ATOM 6001 N N . GLY C 1 105 ? 1.524 38.917 53.033 1.00 52.17 104 GLY C N 1
ATOM 6002 C CA . GLY C 1 105 ? 0.219 38.256 53.002 1.00 53.11 104 GLY C CA 1
ATOM 6003 C C . GLY C 1 105 ? -0.193 37.821 54.395 1.00 53.90 104 GLY C C 1
ATOM 6004 O O . GLY C 1 105 ? 0.561 38.002 55.354 1.00 54.10 104 GLY C O 1
ATOM 6005 N N . LEU C 1 106 ? -1.386 37.249 54.516 1.00 54.48 105 LEU C N 1
ATOM 6006 C CA . LEU C 1 106 ? -1.880 36.806 55.821 1.00 55.27 105 LEU C CA 1
ATOM 6007 C C . LEU C 1 106 ? -1.845 35.293 55.985 1.00 55.82 105 LEU C C 1
ATOM 6008 O O . LEU C 1 106 ? -1.714 34.791 57.102 1.00 55.88 105 LEU C O 1
ATOM 6013 N N . ASP C 1 107 ? -1.967 34.577 54.868 1.00 56.53 106 ASP C N 1
ATOM 6014 C CA . ASP C 1 107 ? -1.909 33.118 54.857 1.00 57.14 106 ASP C CA 1
ATOM 6015 C C . ASP C 1 107 ? -0.482 32.663 54.555 1.00 57.50 106 ASP C C 1
ATOM 6016 O O . ASP C 1 107 ? 0.113 33.087 53.560 1.00 57.54 106 ASP C O 1
ATOM 6021 N N . PHE C 1 108 ? 0.060 31.805 55.419 1.00 57.87 107 PHE C N 1
ATOM 6022 C CA . PHE C 1 108 ? 1.448 31.341 55.301 1.00 58.15 107 PHE C CA 1
ATOM 6023 C C . PHE C 1 108 ? 1.721 30.495 54.056 1.00 57.64 107 PHE C C 1
ATOM 6024 O O . PHE C 1 108 ? 2.805 30.582 53.478 1.00 57.54 107 PHE C O 1
ATOM 6032 N N . ASN C 1 109 ? 0.748 29.679 53.653 1.00 56.95 108 ASN C N 1
ATOM 6033 C CA . ASN C 1 109 ? 0.875 28.873 52.436 1.00 56.40 108 ASN C CA 1
ATOM 6034 C C . ASN C 1 109 ? 0.960 29.731 51.174 1.00 55.75 108 ASN C C 1
ATOM 6035 O O . ASN C 1 109 ? 1.736 29.432 50.265 1.00 55.57 108 ASN C O 1
ATOM 6040 N N . GLU C 1 110 ? 0.163 30.797 51.136 1.00 55.15 109 GLU C N 1
ATOM 6041 C CA . GLU C 1 110 ? 0.149 31.729 50.009 1.00 54.64 109 GLU C CA 1
ATOM 6042 C C . GLU C 1 110 ? 1.450 32.525 49.904 1.00 53.97 109 GLU C C 1
ATOM 6043 O O . GLU C 1 110 ? 1.936 32.781 48.801 1.00 53.95 109 GLU C O 1
ATOM 6049 N N . VAL C 1 111 ? 2.004 32.910 51.053 1.00 53.21 110 VAL C N 1
ATOM 6050 C CA . VAL C 1 111 ? 3.273 33.642 51.109 1.00 52.55 110 VAL C CA 1
ATOM 6051 C C . VAL C 1 111 ? 4.443 32.716 50.765 1.00 52.21 110 VAL C C 1
ATOM 6052 O O . VAL C 1 111 ? 5.388 33.123 50.088 1.00 52.01 110 VAL C O 1
ATOM 6056 N N . ASP C 1 112 ? 4.360 31.471 51.232 1.00 52.00 111 ASP C N 1
ATOM 6057 C CA . ASP C 1 112 ? 5.350 30.438 50.929 1.00 51.75 111 ASP C CA 1
ATOM 6058 C C . ASP C 1 112 ? 5.479 30.226 49.420 1.00 51.08 111 ASP C C 1
ATOM 6059 O O . ASP C 1 112 ? 6.591 30.154 48.889 1.00 51.11 111 ASP C O 1
ATOM 6064 N N . GLU C 1 113 ? 4.332 30.134 48.743 1.00 50.22 112 GLU C N 1
ATOM 6065 C CA . GLU C 1 113 ? 4.270 30.008 47.287 1.00 49.17 112 GLU C CA 1
ATOM 6066 C C . GLU C 1 113 ? 4.782 31.283 46.619 1.00 48.18 112 GLU C C 1
ATOM 6067 O O . GLU C 1 113 ? 5.510 31.225 45.628 1.00 48.41 112 GLU C O 1
ATOM 6078 N N . ALA C 1 115 ? 6.936 33.515 47.900 1.00 45.84 114 ALA C N 1
ATOM 6079 C CA . ALA C 1 115 ? 8.384 33.573 48.093 1.00 45.90 114 ALA C CA 1
ATOM 6080 C C . ALA C 1 115 ? 9.137 32.661 47.125 1.00 46.27 114 ALA C C 1
ATOM 6081 O O . ALA C 1 115 ? 10.215 33.020 46.645 1.00 46.46 114 ALA C O 1
ATOM 6083 N N . LYS C 1 116 ? 8.568 31.488 46.845 1.00 46.47 115 LYS C N 1
ATOM 6084 C CA . LYS C 1 116 ? 9.163 30.538 45.897 1.00 46.93 115 LYS C CA 1
ATOM 6085 C C . LYS C 1 116 ? 9.194 31.077 44.468 1.00 46.74 115 LYS C C 1
ATOM 6086 O O . LYS C 1 116 ? 10.128 30.797 43.716 1.00 46.84 115 LYS C O 1
ATOM 6092 N N . VAL C 1 117 ? 8.170 31.848 44.107 1.00 46.63 116 VAL C N 1
ATOM 6093 C CA . VAL C 1 117 ? 8.086 32.472 42.788 1.00 46.67 116 VAL C CA 1
ATOM 6094 C C . VAL C 1 117 ? 9.093 33.624 42.676 1.00 46.81 116 VAL C C 1
ATOM 6095 O O . VAL C 1 117 ? 9.761 33.774 41.650 1.00 47.11 116 VAL C O 1
ATOM 6099 N N . ILE C 1 118 ? 9.207 34.415 43.742 1.00 46.71 117 ILE C N 1
ATOM 6100 C CA . ILE C 1 118 ? 10.161 35.525 43.801 1.00 46.55 117 ILE C CA 1
ATOM 6101 C C . ILE C 1 118 ? 11.606 35.045 43.622 1.00 46.90 117 ILE C C 1
ATOM 6102 O O . ILE C 1 118 ? 12.383 35.664 42.889 1.00 46.80 117 ILE C O 1
ATOM 6107 N N . LYS C 1 119 ? 11.945 33.934 44.275 1.00 47.32 118 LYS C N 1
ATOM 6108 C CA . LYS C 1 119 ? 13.288 33.353 44.201 1.00 47.52 118 LYS C CA 1
ATOM 6109 C C . LYS C 1 119 ? 13.613 32.815 42.808 1.00 47.78 118 LYS C C 1
ATOM 6110 O O . LYS C 1 119 ? 14.769 32.845 42.380 1.00 47.88 118 LYS C O 1
ATOM 6112 N N . SER C 1 120 ? 12.587 32.336 42.107 1.00 48.12 119 SER C N 1
ATOM 6113 C CA . SER C 1 120 ? 12.755 31.750 40.775 1.00 48.38 119 SER C CA 1
ATOM 6114 C C . SER C 1 120 ? 12.863 32.798 39.660 1.00 48.40 119 SER C C 1
ATOM 6115 O O . SER C 1 120 ? 13.132 32.458 38.506 1.00 48.56 119 SER C O 1
ATOM 6118 N N . HIS C 1 121 ? 12.652 34.065 40.008 1.00 48.36 120 HIS C N 1
ATOM 6119 C CA . HIS C 1 121 ? 12.865 35.170 39.078 1.00 48.26 120 HIS C CA 1
ATOM 6120 C C . HIS C 1 121 ? 13.862 36.168 39.676 1.00 48.11 120 HIS C C 1
ATOM 6121 O O . HIS C 1 121 ? 13.464 37.246 40.118 1.00 48.10 120 HIS C O 1
ATOM 6128 N N . PRO C 1 122 ? 15.165 35.818 39.682 1.00 48.08 121 PRO C N 1
ATOM 6129 C CA . PRO C 1 122 ? 16.176 36.649 40.342 1.00 48.03 121 PRO C CA 1
ATOM 6130 C C . PRO C 1 122 ? 16.626 37.851 39.503 1.00 48.00 121 PRO C C 1
ATOM 6131 O O . PRO C 1 122 ? 17.264 38.767 40.028 1.00 47.95 121 PRO C O 1
ATOM 6135 N N . ASN C 1 123 ? 16.298 37.837 38.214 1.00 47.96 122 ASN C N 1
ATOM 6136 C CA . ASN C 1 123 ? 16.559 38.969 37.329 1.00 47.81 122 ASN C CA 1
ATOM 6137 C C . ASN C 1 123 ? 15.573 40.113 37.537 1.00 47.49 122 ASN C C 1
ATOM 6138 O O . ASN C 1 123 ? 15.819 41.244 37.111 1.00 47.74 122 ASN C O 1
ATOM 6143 N N . GLN C 1 124 ? 14.455 39.807 38.186 1.00 46.83 123 GLN C N 1
ATOM 6144 C CA . GLN C 1 124 ? 13.445 40.807 38.496 1.00 46.39 123 GLN C CA 1
ATOM 6145 C C . GLN C 1 124 ? 13.580 41.248 39.945 1.00 46.08 123 GLN C C 1
ATOM 6146 O O . GLN C 1 124 ? 13.828 40.429 40.834 1.00 46.09 123 GLN C O 1
ATOM 6152 N N . ILE C 1 125 ? 13.428 42.548 40.169 1.00 45.69 124 ILE C N 1
ATOM 6153 C CA . ILE C 1 125 ? 13.541 43.127 41.503 1.00 45.21 124 ILE C CA 1
ATOM 6154 C C . ILE C 1 125 ? 12.235 42.948 42.277 1.00 44.79 124 ILE C C 1
ATOM 6155 O O . ILE C 1 125 ? 11.153 43.247 41.765 1.00 44.55 124 ILE C O 1
ATOM 6160 N N . PHE C 1 126 ? 12.344 42.440 43.502 1.00 44.52 125 PHE C N 1
ATOM 6161 C CA . PHE C 1 126 ? 11.221 42.464 44.433 1.00 44.24 125 PHE C CA 1
ATOM 6162 C C . PHE C 1 126 ? 11.545 43.291 45.679 1.00 44.15 125 PHE C C 1
ATOM 6163 O O . PHE C 1 126 ? 12.489 42.988 46.412 1.00 43.99 125 PHE C O 1
ATOM 6171 N N . GLN C 1 127 ? 10.743 44.327 45.909 1.00 44.15 126 GLN C N 1
ATOM 6172 C CA . GLN C 1 127 ? 10.903 45.202 47.065 1.00 44.23 126 GLN C CA 1
ATOM 6173 C C . GLN C 1 127 ? 9.596 45.296 47.853 1.00 44.41 126 GLN C C 1
ATOM 6174 O O . GLN C 1 127 ? 8.520 45.429 47.266 1.00 44.23 126 GLN C O 1
ATOM 6180 N N . SER C 1 128 ? 9.699 45.217 49.180 1.00 44.64 127 SER C N 1
ATOM 6181 C CA . SER C 1 128 ? 8.533 45.357 50.055 1.00 45.21 127 SER C CA 1
ATOM 6182 C C . SER C 1 128 ? 8.414 46.771 50.648 1.00 45.18 127 SER C C 1
ATOM 6183 O O . SER C 1 128 ? 9.191 47.664 50.302 1.00 45.13 127 SER C O 1
ATOM 6186 N N . GLY C 1 129 ? 7.440 46.971 51.535 1.00 45.21 128 GLY C N 1
ATOM 6187 C CA . GLY C 1 129 ? 7.104 48.309 52.017 1.00 44.78 128 GLY C CA 1
ATOM 6188 C C . GLY C 1 129 ? 7.421 48.636 53.466 1.00 44.77 128 GLY C C 1
ATOM 6189 O O . GLY C 1 129 ? 6.550 49.123 54.191 1.00 44.93 128 GLY C O 1
ATOM 6190 N N . PHE C 1 130 ? 8.662 48.386 53.889 1.00 44.31 129 PHE C N 1
ATOM 6191 C CA . PHE C 1 130 ? 9.114 48.788 55.227 1.00 44.23 129 PHE C CA 1
ATOM 6192 C C . PHE C 1 130 ? 9.772 50.165 55.175 1.00 43.88 129 PHE C C 1
ATOM 6193 O O . PHE C 1 130 ? 10.998 50.284 55.262 1.00 43.78 129 PHE C O 1
ATOM 6209 N N . ARG C 1 132 ? 9.964 52.759 57.124 1.00 42.23 131 ARG C N 1
ATOM 6210 C CA . ARG C 1 132 ? 10.616 53.364 58.288 1.00 42.10 131 ARG C CA 1
ATOM 6211 C C . ARG C 1 132 ? 12.144 53.308 58.230 1.00 42.21 131 ARG C C 1
ATOM 6212 O O . ARG C 1 132 ? 12.819 54.159 58.814 1.00 42.20 131 ARG C O 1
ATOM 6220 N N . ARG C 1 133 ? 12.676 52.322 57.508 1.00 42.08 132 ARG C N 1
ATOM 6221 C CA . ARG C 1 133 ? 14.121 52.188 57.297 1.00 42.10 132 ARG C CA 1
ATOM 6222 C C . ARG C 1 133 ? 14.690 53.284 56.393 1.00 42.39 132 ARG C C 1
ATOM 6223 O O . ARG C 1 133 ? 15.911 53.421 56.261 1.00 42.57 132 ARG C O 1
ATOM 6231 N N . TYR C 1 134 ? 13.799 54.049 55.767 1.00 42.59 133 TYR C N 1
ATOM 6232 C CA . TYR C 1 134 ? 14.184 55.154 54.891 1.00 43.10 133 TYR C CA 1
ATOM 6233 C C . TYR C 1 134 ? 13.980 56.502 55.577 1.00 43.58 133 TYR C C 1
ATOM 6234 O O . TYR C 1 134 ? 14.471 57.531 55.101 1.00 43.78 133 TYR C O 1
ATOM 6243 N N . ASP C 1 135 ? 13.253 56.481 56.693 1.00 43.92 134 ASP C N 1
ATOM 6244 C CA . ASP C 1 135 ? 12.971 57.676 57.479 1.00 44.42 134 ASP C CA 1
ATOM 6245 C C . ASP C 1 135 ? 14.258 58.277 58.034 1.00 44.94 134 ASP C C 1
ATOM 6246 O O . ASP C 1 135 ? 15.132 57.558 58.525 1.00 44.96 134 ASP C O 1
ATOM 6251 N N . ASP C 1 136 ? 14.357 59.601 57.946 1.00 45.35 135 ASP C N 1
ATOM 6252 C CA . ASP C 1 136 ? 15.537 60.348 58.384 1.00 45.68 135 ASP C CA 1
ATOM 6253 C C . ASP C 1 136 ? 15.862 60.149 59.871 1.00 44.76 135 ASP C C 1
ATOM 6254 O O . ASP C 1 136 ? 17.022 59.990 60.238 1.00 44.74 135 ASP C O 1
ATOM 6259 N N . SER C 1 137 ? 14.832 60.147 60.715 1.00 44.07 136 SER C N 1
ATOM 6260 C CA . SER C 1 137 ? 15.015 60.030 62.163 1.00 43.31 136 SER C CA 1
ATOM 6261 C C . SER C 1 137 ? 15.461 58.633 62.595 1.00 42.80 136 SER C C 1
ATOM 6262 O O . SER C 1 137 ? 16.392 58.488 63.398 1.00 42.45 136 SER C O 1
ATOM 6265 N N . TYR C 1 138 ? 14.796 57.611 62.059 1.00 42.32 137 TYR C N 1
ATOM 6266 C CA . TYR C 1 138 ? 15.174 56.224 62.323 1.00 42.00 137 TYR C CA 1
ATOM 6267 C C . TYR C 1 138 ? 16.592 55.923 61.852 1.00 42.23 137 TYR C C 1
ATOM 6268 O O . TYR C 1 138 ? 17.328 55.212 62.535 1.00 42.91 137 TYR C O 1
ATOM 6277 N N . ARG C 1 139 ? 16.971 56.470 60.698 1.00 42.27 138 ARG C N 1
ATOM 6278 C CA . ARG C 1 139 ? 18.324 56.288 60.161 1.00 42.92 138 ARG C CA 1
ATOM 6279 C C . ARG C 1 139 ? 19.382 56.987 61.012 1.00 42.44 138 ARG C C 1
ATOM 6280 O O . ARG C 1 139 ? 20.472 56.454 61.213 1.00 42.96 138 ARG C O 1
ATOM 6288 N N . TYR C 1 140 ? 19.047 58.175 61.512 1.00 41.94 139 TYR C N 1
ATOM 6289 C CA . TYR C 1 140 ? 19.918 58.930 62.409 1.00 41.39 139 TYR C CA 1
ATOM 6290 C C . TYR C 1 140 ? 20.143 58.183 63.730 1.00 41.78 139 TYR C C 1
ATOM 6291 O O . TYR C 1 140 ? 21.265 58.140 64.246 1.00 41.35 139 TYR C O 1
ATOM 6300 N N . ALA C 1 141 ? 19.071 57.598 64.265 1.00 41.88 140 ALA C N 1
ATOM 6301 C CA . ALA C 1 141 ? 19.148 56.785 65.479 1.00 42.17 140 ALA C CA 1
ATOM 6302 C C . ALA C 1 141 ? 19.914 55.482 65.246 1.00 42.54 140 ALA C C 1
ATOM 6303 O O . ALA C 1 141 ? 20.645 55.024 66.124 1.00 42.28 140 ALA C O 1
ATOM 6305 N N . LYS C 1 142 ? 19.738 54.897 64.059 1.00 43.25 141 LYS C N 1
ATOM 6306 C CA . LYS C 1 142 ? 20.456 53.688 63.655 1.00 43.92 141 LYS C CA 1
ATOM 6307 C C . LYS C 1 142 ? 21.952 53.960 63.541 1.00 44.63 141 LYS C C 1
ATOM 6308 O O . LYS C 1 142 ? 22.773 53.097 63.861 1.00 44.99 141 LYS C O 1
ATOM 6314 N N . LYS C 1 143 ? 22.293 55.165 63.089 1.00 45.14 142 LYS C N 1
ATOM 6315 C CA . LYS C 1 143 ? 23.683 55.605 62.992 1.00 45.76 142 LYS C CA 1
ATOM 6316 C C . LYS C 1 143 ? 24.317 55.747 64.381 1.00 45.73 142 LYS C C 1
ATOM 6317 O O . LYS C 1 143 ? 25.471 55.358 64.584 1.00 46.00 142 LYS C O 1
ATOM 6323 N N . ILE C 1 144 ? 23.558 56.298 65.329 1.00 45.62 143 ILE C N 1
ATOM 6324 C CA . ILE C 1 144 ? 24.014 56.442 66.715 1.00 45.78 143 ILE C CA 1
ATOM 6325 C C . ILE C 1 144 ? 24.276 55.075 67.344 1.00 45.92 143 ILE C C 1
ATOM 6326 O O . ILE C 1 144 ? 25.344 54.841 67.910 1.00 46.09 143 ILE C O 1
ATOM 6331 N N . VAL C 1 145 ? 23.302 54.177 67.225 1.00 46.21 144 VAL C N 1
ATOM 6332 C CA . VAL C 1 145 ? 23.406 52.822 67.767 1.00 46.38 144 VAL C CA 1
ATOM 6333 C C . VAL C 1 145 ? 24.609 52.070 67.189 1.00 46.55 144 VAL C C 1
ATOM 6334 O O . VAL C 1 145 ? 25.360 51.434 67.934 1.00 46.31 144 VAL C O 1
ATOM 6338 N N . ASP C 1 146 ? 24.786 52.161 65.870 1.00 46.92 145 ASP C N 1
ATOM 6339 C CA . ASP C 1 146 ? 25.880 51.484 65.169 1.00 47.62 145 ASP C CA 1
ATOM 6340 C C . ASP C 1 146 ? 27.263 51.979 65.584 1.00 47.64 145 ASP C C 1
ATOM 6341 O O . ASP C 1 146 ? 28.191 51.181 65.710 1.00 47.72 145 ASP C O 1
ATOM 6346 N N . ASN C 1 147 ? 27.391 53.290 65.793 1.00 47.85 146 ASN C N 1
ATOM 6347 C CA . ASN C 1 147 ? 28.656 53.898 66.221 1.00 48.21 146 ASN C CA 1
ATOM 6348 C C . ASN C 1 147 ? 29.051 53.531 67.653 1.00 48.15 146 ASN C C 1
ATOM 6349 O O . ASN C 1 147 ? 30.191 53.764 68.070 1.00 47.97 146 ASN C O 1
ATOM 6354 N N . GLY C 1 148 ? 28.107 52.949 68.392 1.00 47.74 147 GLY C N 1
ATOM 6355 C CA . GLY C 1 148 ? 28.332 52.556 69.777 1.00 47.32 147 GLY C CA 1
ATOM 6356 C C . GLY C 1 148 ? 28.086 53.703 70.736 1.00 47.13 147 GLY C C 1
ATOM 6357 O O . GLY C 1 148 ? 28.592 53.701 71.859 1.00 47.09 147 GLY C O 1
ATOM 6358 N N . ASP C 1 149 ? 27.289 54.674 70.298 1.00 46.94 148 ASP C N 1
ATOM 6359 C CA . ASP C 1 149 ? 27.075 55.896 71.067 1.00 46.88 148 ASP C CA 1
ATOM 6360 C C . ASP C 1 149 ? 25.988 55.792 72.144 1.00 46.38 148 ASP C C 1
ATOM 6361 O O . ASP C 1 149 ? 25.738 56.753 72.872 1.00 46.87 148 ASP C O 1
ATOM 6366 N N . ILE C 1 150 ? 25.350 54.626 72.241 1.00 45.42 149 ILE C N 1
ATOM 6367 C CA . ILE C 1 150 ? 24.479 54.313 73.381 1.00 44.38 149 ILE C CA 1
ATOM 6368 C C . ILE C 1 150 ? 24.941 53.037 74.097 1.00 43.57 149 ILE C C 1
ATOM 6369 O O . ILE C 1 150 ? 24.241 52.506 74.964 1.00 43.03 149 ILE C O 1
ATOM 6374 N N . GLY C 1 151 ? 26.134 52.567 73.737 1.00 42.78 150 GLY C N 1
ATOM 6375 C CA . GLY C 1 151 ? 26.679 51.323 74.272 1.00 42.47 150 GLY C CA 1
ATOM 6376 C C . GLY C 1 151 ? 25.970 50.103 73.705 1.00 42.17 150 GLY C C 1
ATOM 6377 O O . GLY C 1 151 ? 25.660 50.051 72.513 1.00 41.98 150 GLY C O 1
ATOM 6378 N N . LYS C 1 152 ? 25.718 49.123 74.568 1.00 41.73 151 LYS C N 1
ATOM 6379 C CA . LYS C 1 152 ? 25.032 47.898 74.181 1.00 41.46 151 LYS C CA 1
ATOM 6380 C C . LYS C 1 152 ? 23.525 48.031 74.378 1.00 40.81 151 LYS C C 1
ATOM 6381 O O . LYS C 1 152 ? 23.071 48.506 75.421 1.00 40.59 151 LYS C O 1
ATOM 6387 N N . ILE C 1 153 ? 22.756 47.620 73.372 1.00 40.38 152 ILE C N 1
ATOM 6388 C CA . ILE C 1 153 ? 21.294 47.616 73.472 1.00 40.25 152 ILE C CA 1
ATOM 6389 C C . ILE C 1 153 ? 20.853 46.664 74.587 1.00 40.51 152 ILE C C 1
ATOM 6390 O O . ILE C 1 153 ? 21.343 45.536 74.681 1.00 40.66 152 ILE C O 1
ATOM 6395 N N . ILE C 1 154 ? 19.950 47.133 75.443 1.00 40.44 153 ILE C N 1
ATOM 6396 C CA . ILE C 1 154 ? 19.413 46.300 76.513 1.00 40.32 153 ILE C CA 1
ATOM 6397 C C . ILE C 1 154 ? 17.900 46.115 76.376 1.00 39.74 153 ILE C C 1
ATOM 6398 O O . ILE C 1 154 ? 17.367 45.054 76.694 1.00 39.58 153 ILE C O 1
ATOM 6403 N N . TYR C 1 155 ? 17.223 47.152 75.888 1.00 39.12 154 TYR C N 1
ATOM 6404 C CA . TYR C 1 155 ? 15.768 47.165 75.786 1.00 38.29 154 TYR C CA 1
ATOM 6405 C C . TYR C 1 155 ? 15.334 48.074 74.643 1.00 37.92 154 TYR C C 1
ATOM 6406 O O . TYR C 1 155 ? 16.017 49.049 74.330 1.00 38.22 154 TYR C O 1
ATOM 6423 N N . ARG C 1 157 ? 11.463 49.657 72.732 1.00 38.23 156 ARG C N 1
ATOM 6424 C CA . ARG C 1 157 ? 10.021 49.809 72.889 1.00 39.33 156 ARG C CA 1
ATOM 6425 C C . ARG C 1 157 ? 9.394 50.464 71.662 1.00 39.63 156 ARG C C 1
ATOM 6426 O O . ARG C 1 157 ? 9.723 51.597 71.315 1.00 39.61 156 ARG C O 1
ATOM 6434 N N . GLY C 1 158 ? 8.484 49.742 71.015 1.00 40.24 157 GLY C N 1
ATOM 6435 C CA . GLY C 1 158 ? 7.837 50.226 69.802 1.00 40.78 157 GLY C CA 1
ATOM 6436 C C . GLY C 1 158 ? 6.370 50.530 70.006 1.00 41.37 157 GLY C C 1
ATOM 6437 O O . GLY C 1 158 ? 5.616 49.680 70.478 1.00 41.66 157 GLY C O 1
ATOM 6438 N N . TYR C 1 159 ? 5.975 51.750 69.650 1.00 42.11 158 TYR C N 1
ATOM 6439 C CA . TYR C 1 159 ? 4.580 52.191 69.708 1.00 42.59 158 TYR C CA 1
ATOM 6440 C C . TYR C 1 159 ? 4.044 52.479 68.317 1.00 43.01 158 TYR C C 1
ATOM 6441 O O . TYR C 1 159 ? 4.714 53.125 67.502 1.00 42.80 158 TYR C O 1
ATOM 6450 N N . GLY C 1 160 ? 2.828 52.004 68.061 1.00 43.26 159 GLY C N 1
ATOM 6451 C CA . GLY C 1 160 ? 2.087 52.333 66.853 1.00 42.71 159 GLY C CA 1
ATOM 6452 C C . GLY C 1 160 ? 0.628 52.460 67.226 1.00 43.23 159 GLY C C 1
ATOM 6453 O O . GLY C 1 160 ? -0.066 51.452 67.349 1.00 43.30 159 GLY C O 1
ATOM 6454 N N . ILE C 1 161 ? 0.166 53.695 67.431 1.00 43.48 160 ILE C N 1
ATOM 6455 C CA . ILE C 1 161 ? -1.217 53.946 67.855 1.00 43.47 160 ILE C CA 1
ATOM 6456 C C . ILE C 1 161 ? -1.922 54.970 66.957 1.00 43.92 160 ILE C C 1
ATOM 6457 O O . ILE C 1 161 ? -1.445 56.091 66.784 1.00 44.28 160 ILE C O 1
ATOM 6462 N N . ASP C 1 162 ? -3.057 54.556 66.395 1.00 44.19 161 ASP C N 1
ATOM 6463 C CA . ASP C 1 162 ? -3.897 55.388 65.534 1.00 44.39 161 ASP C CA 1
ATOM 6464 C C . ASP C 1 162 ? -4.833 56.280 66.351 1.00 44.41 161 ASP C C 1
ATOM 6465 O O . ASP C 1 162 ? -5.246 55.900 67.450 1.00 44.47 161 ASP C O 1
ATOM 6470 N N . PRO C 1 163 ? -5.184 57.464 65.812 1.00 44.25 162 PRO C N 1
ATOM 6471 C CA . PRO C 1 163 ? -6.115 58.357 66.501 1.00 43.93 162 PRO C CA 1
ATOM 6472 C C . PRO C 1 163 ? -7.562 57.868 66.447 1.00 43.78 162 PRO C C 1
ATOM 6473 O O . PRO C 1 163 ? -7.924 57.108 65.550 1.00 43.47 162 PRO C O 1
ATOM 6477 N N . ILE C 1 164 ? -8.372 58.321 67.403 1.00 43.89 163 ILE C N 1
ATOM 6478 C CA . ILE C 1 164 ? -9.788 57.955 67.487 1.00 44.24 163 ILE C CA 1
ATOM 6479 C C . ILE C 1 164 ? -10.518 58.225 66.167 1.00 44.55 163 ILE C C 1
ATOM 6480 O O . ILE C 1 164 ? -11.327 57.409 65.726 1.00 44.32 163 ILE C O 1
ATOM 6485 N N . SER C 1 165 ? -10.206 59.357 65.538 1.00 45.03 164 SER C N 1
ATOM 6486 C CA . SER C 1 165 ? -10.747 59.717 64.221 1.00 45.71 164 SER C CA 1
ATOM 6487 C C . SER C 1 165 ? -10.651 58.591 63.182 1.00 46.27 164 SER C C 1
ATOM 6488 O O . SER C 1 165 ? -11.502 58.486 62.298 1.00 46.20 164 SER C O 1
ATOM 6491 N N . GLY C 1 166 ? -9.618 57.757 63.300 1.00 47.10 165 GLY C N 1
ATOM 6492 C CA . GLY C 1 166 ? -9.408 56.626 62.392 1.00 47.99 165 GLY C CA 1
ATOM 6493 C C . GLY C 1 166 ? -10.222 55.373 62.693 1.00 48.63 165 GLY C C 1
ATOM 6494 O O . GLY C 1 166 ? -10.201 54.414 61.914 1.00 48.31 165 GLY C O 1
ATOM 6503 N N . GLU C 1 168 ? -13.510 54.933 62.703 1.00 52.32 167 GLU C N 1
ATOM 6504 C CA . GLU C 1 168 ? -14.679 54.759 61.839 1.00 53.64 167 GLU C CA 1
ATOM 6505 C C . GLU C 1 168 ? -14.348 54.020 60.541 1.00 54.02 167 GLU C C 1
ATOM 6506 O O . GLU C 1 168 ? -15.084 53.116 60.131 1.00 54.22 167 GLU C O 1
ATOM 6512 N N . SER C 1 169 ? -13.244 54.405 59.904 1.00 54.33 168 SER C N 1
ATOM 6513 C CA . SER C 1 169 ? -12.825 53.779 58.653 1.00 54.92 168 SER C CA 1
ATOM 6514 C C . SER C 1 169 ? -12.335 52.349 58.874 1.00 55.48 168 SER C C 1
ATOM 6515 O O . SER C 1 169 ? -12.525 51.488 58.013 1.00 55.88 168 SER C O 1
ATOM 6518 N N . PHE C 1 170 ? -11.721 52.103 60.031 1.00 55.94 169 PHE C N 1
ATOM 6519 C CA . PHE C 1 170 ? -11.223 50.772 60.381 1.00 56.17 169 PHE C CA 1
ATOM 6520 C C . PHE C 1 170 ? -12.342 49.779 60.716 1.00 56.54 169 PHE C C 1
ATOM 6521 O O . PHE C 1 170 ? -12.266 48.612 60.334 1.00 56.66 169 PHE C O 1
ATOM 6529 N N . THR C 1 171 ? -13.361 50.241 61.438 1.00 57.04 170 THR C N 1
ATOM 6530 C CA . THR C 1 171 ? -14.488 49.388 61.830 1.00 57.73 170 THR C CA 1
ATOM 6531 C C . THR C 1 171 ? -15.225 48.834 60.609 1.00 58.15 170 THR C C 1
ATOM 6532 O O . THR C 1 171 ? -15.528 47.642 60.558 1.00 58.23 170 THR C O 1
ATOM 6536 N N . LYS C 1 172 ? -15.496 49.700 59.632 1.00 58.64 171 LYS C N 1
ATOM 6537 C CA . LYS C 1 172 ? -16.167 49.301 58.392 1.00 58.96 171 LYS C CA 1
ATOM 6538 C C . LYS C 1 172 ? -15.292 48.381 57.535 1.00 59.38 171 LYS C C 1
ATOM 6539 O O . LYS C 1 172 ? -15.804 47.494 56.849 1.00 59.31 171 LYS C O 1
ATOM 6541 N N . PHE C 1 173 ? -13.977 48.599 57.586 1.00 59.72 172 PHE C N 1
ATOM 6542 C CA . PHE C 1 173 ? -13.015 47.781 56.845 1.00 60.20 172 PHE C CA 1
ATOM 6543 C C . PHE C 1 173 ? -12.860 46.380 57.441 1.00 60.47 172 PHE C C 1
ATOM 6544 O O . PHE C 1 173 ? -12.899 45.384 56.714 1.00 60.69 172 PHE C O 1
ATOM 6552 N N . ALA C 1 174 ? -12.679 46.313 58.759 1.00 60.62 173 ALA C N 1
ATOM 6553 C CA . ALA C 1 174 ? -12.409 45.051 59.452 1.00 60.62 173 ALA C CA 1
ATOM 6554 C C . ALA C 1 174 ? -13.633 44.137 59.513 1.00 60.43 173 ALA C C 1
ATOM 6555 O O . ALA C 1 174 ? -13.506 42.935 59.753 1.00 60.54 173 ALA C O 1
ATOM 6557 N N . THR C 1 175 ? -14.812 44.718 59.297 1.00 60.34 174 THR C N 1
ATOM 6558 C CA . THR C 1 175 ? -16.045 43.953 59.131 1.00 60.36 174 THR C CA 1
ATOM 6559 C C . THR C 1 175 ? -16.024 43.237 57.777 1.00 60.32 174 THR C C 1
ATOM 6560 O O . THR C 1 175 ? -16.547 42.127 57.641 1.00 60.07 174 THR C O 1
ATOM 6564 N N . GLU C 1 176 ? -15.401 43.876 56.788 1.00 60.36 175 GLU C N 1
ATOM 6565 C CA . GLU C 1 176 ? -15.330 43.342 55.430 1.00 60.50 175 GLU C CA 1
ATOM 6566 C C . GLU C 1 176 ? -14.146 42.395 55.226 1.00 60.33 175 GLU C C 1
ATOM 6567 O O . GLU C 1 176 ? -14.310 41.304 54.676 1.00 60.52 175 GLU C O 1
ATOM 6569 N N . ALA C 1 177 ? -12.962 42.814 55.671 1.00 59.91 176 ALA C N 1
ATOM 6570 C CA . ALA C 1 177 ? -11.730 42.072 55.403 1.00 59.43 176 ALA C CA 1
ATOM 6571 C C . ALA C 1 177 ? -10.871 41.844 56.646 1.00 59.04 176 ALA C C 1
ATOM 6572 O O . ALA C 1 177 ? -10.973 42.580 57.634 1.00 59.00 176 ALA C O 1
ATOM 6574 N N . ASP C 1 178 ? -10.026 40.815 56.578 1.00 58.38 177 ASP C N 1
ATOM 6575 C CA . ASP C 1 178 ? -9.099 40.476 57.652 1.00 57.60 177 ASP C CA 1
ATOM 6576 C C . ASP C 1 178 ? -7.902 41.426 57.642 1.00 56.89 177 ASP C C 1
ATOM 6577 O O . ASP C 1 178 ? -7.214 41.559 56.628 1.00 56.93 177 ASP C O 1
ATOM 6582 N N . SER C 1 179 ? -7.669 42.087 58.774 1.00 56.13 178 SER C N 1
ATOM 6583 C CA . SER C 1 179 ? -6.524 42.987 58.930 1.00 55.37 178 SER C CA 1
ATOM 6584 C C . SER C 1 179 ? -5.278 42.234 59.399 1.00 54.73 178 SER C C 1
ATOM 6585 O O . SER C 1 179 ? -4.172 42.778 59.374 1.00 54.61 178 SER C O 1
ATOM 6588 N N . GLY C 1 180 ? -5.473 40.986 59.824 1.00 53.98 179 GLY C N 1
ATOM 6589 C CA . GLY C 1 180 ? -4.397 40.156 60.358 1.00 53.14 179 GLY C CA 1
ATOM 6590 C C . GLY C 1 180 ? -4.221 40.275 61.862 1.00 52.41 179 GLY C C 1
ATOM 6591 O O . GLY C 1 180 ? -3.355 39.620 62.444 1.00 52.44 179 GLY C O 1
ATOM 6592 N N . GLY C 1 181 ? -5.048 41.106 62.492 1.00 51.77 180 GLY C N 1
ATOM 6593 C CA . GLY C 1 181 ? -4.954 41.353 63.930 1.00 51.22 180 GLY C CA 1
ATOM 6594 C C . GLY C 1 181 ? -4.119 42.580 64.244 1.00 50.42 180 GLY C C 1
ATOM 6595 O O . GLY C 1 181 ? -3.366 43.056 63.395 1.00 50.30 180 GLY C O 1
ATOM 6596 N N . ILE C 1 182 ? -4.249 43.073 65.475 1.00 49.93 181 ILE C N 1
ATOM 6597 C CA . ILE C 1 182 ? -3.621 44.328 65.911 1.00 49.74 181 ILE C CA 1
ATOM 6598 C C . ILE C 1 182 ? -2.082 44.337 65.839 1.00 49.85 181 ILE C C 1
ATOM 6599 O O . ILE C 1 182 ? -1.480 45.363 65.509 1.00 49.98 181 ILE C O 1
ATOM 6604 N N . PHE C 1 183 ? -1.454 43.199 66.130 1.00 49.81 182 PHE C N 1
ATOM 6605 C CA . PHE C 1 183 ? 0.008 43.104 66.102 1.00 49.81 182 PHE C CA 1
ATOM 6606 C C . PHE C 1 183 ? 0.562 43.135 64.678 1.00 50.08 182 PHE C C 1
ATOM 6607 O O . PHE C 1 183 ? 1.561 43.810 64.410 1.00 50.04 182 PHE C O 1
ATOM 6615 N N . VAL C 1 184 ? -0.092 42.404 63.777 1.00 50.16 183 VAL C N 1
ATOM 6616 C CA . VAL C 1 184 ? 0.294 42.356 62.366 1.00 50.39 183 VAL C CA 1
ATOM 6617 C C . VAL C 1 184 ? 0.105 43.725 61.701 1.00 50.76 183 VAL C C 1
ATOM 6618 O O . VAL C 1 184 ? 0.986 44.202 60.981 1.00 50.75 183 VAL C O 1
ATOM 6622 N N . ASP C 1 185 ? -1.034 44.356 61.977 1.00 51.06 184 ASP C N 1
ATOM 6623 C CA . ASP C 1 185 ? -1.412 45.610 61.335 1.00 51.27 184 ASP C CA 1
ATOM 6624 C C . ASP C 1 185 ? -0.684 46.844 61.880 1.00 51.30 184 ASP C C 1
ATOM 6625 O O . ASP C 1 185 ? -0.396 47.772 61.121 1.00 51.66 184 ASP C O 1
ATOM 6638 N N . ASN C 1 187 ? 2.190 46.759 64.360 1.00 49.82 186 ASN C N 1
ATOM 6639 C CA . ASN C 1 187 ? 3.535 46.577 64.927 1.00 49.66 186 ASN C CA 1
ATOM 6640 C C . ASN C 1 187 ? 4.574 45.906 64.031 1.00 49.18 186 ASN C C 1
ATOM 6641 O O . ASN C 1 187 ? 5.729 45.751 64.434 1.00 49.04 186 ASN C O 1
ATOM 6646 N N . ILE C 1 188 ? 4.172 45.521 62.822 1.00 48.91 187 ILE C N 1
ATOM 6647 C CA . ILE C 1 188 ? 5.068 44.811 61.905 1.00 48.74 187 ILE C CA 1
ATOM 6648 C C . ILE C 1 188 ? 6.319 45.631 61.554 1.00 48.47 187 ILE C C 1
ATOM 6649 O O . ILE C 1 188 ? 7.416 45.075 61.443 1.00 48.38 187 ILE C O 1
ATOM 6654 N N . HIS C 1 189 ? 6.143 46.947 61.406 1.00 48.08 188 HIS C N 1
ATOM 6655 C CA . HIS C 1 189 ? 7.250 47.874 61.173 1.00 47.53 188 HIS C CA 1
ATOM 6656 C C . HIS C 1 189 ? 8.208 47.890 62.357 1.00 47.30 188 HIS C C 1
ATOM 6657 O O . HIS C 1 189 ? 9.424 47.867 62.175 1.00 47.35 188 HIS C O 1
ATOM 6664 N N . ASP C 1 190 ? 7.644 47.926 63.563 1.00 47.10 189 ASP C N 1
ATOM 6665 C CA . ASP C 1 190 ? 8.417 47.953 64.806 1.00 46.82 189 ASP C CA 1
ATOM 6666 C C . ASP C 1 190 ? 9.248 46.689 65.006 1.00 46.04 189 ASP C C 1
ATOM 6667 O O . ASP C 1 190 ? 10.386 46.763 65.467 1.00 45.96 189 ASP C O 1
ATOM 6672 N N . ILE C 1 191 ? 8.670 45.540 64.658 1.00 45.52 190 ILE C N 1
ATOM 6673 C CA . ILE C 1 191 ? 9.364 44.252 64.722 1.00 44.98 190 ILE C CA 1
ATOM 6674 C C . ILE C 1 191 ? 10.580 44.253 63.799 1.00 44.74 190 ILE C C 1
ATOM 6675 O O . ILE C 1 191 ? 11.684 43.866 64.206 1.00 44.40 190 ILE C O 1
ATOM 6680 N N . ASP C 1 192 ? 10.367 44.702 62.563 1.00 44.48 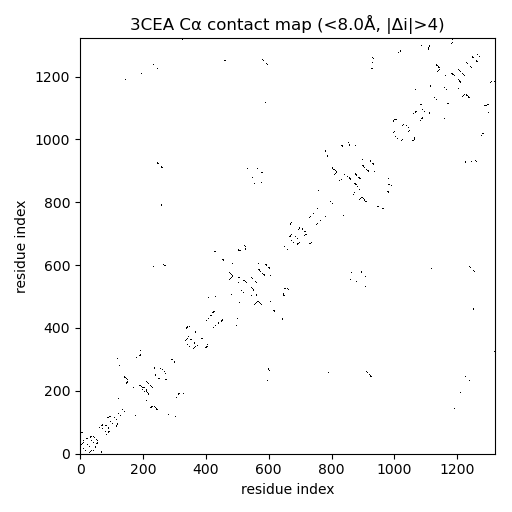191 ASP C N 1
ATOM 6681 C CA . ASP C 1 192 ? 11.444 44.822 61.589 1.00 44.30 191 ASP C CA 1
ATOM 6682 C C . ASP C 1 192 ? 12.521 45.774 62.093 1.00 43.83 191 ASP C C 1
ATOM 6683 O O . ASP C 1 192 ? 13.712 45.474 61.985 1.00 43.90 191 ASP C O 1
ATOM 6688 N N . LEU C 1 193 ? 12.096 46.908 62.650 1.00 43.29 192 LEU C N 1
ATOM 6689 C CA . LEU C 1 193 ? 13.018 47.883 63.240 1.00 43.32 192 LEU C CA 1
ATOM 6690 C C . LEU C 1 193 ? 13.883 47.263 64.337 1.00 43.51 192 LEU C C 1
ATOM 6691 O O . LEU C 1 193 ? 15.100 47.446 64.349 1.00 43.53 192 LEU C O 1
ATOM 6696 N N . ILE C 1 194 ? 13.248 46.523 65.245 1.00 43.56 193 ILE C N 1
ATOM 6697 C CA . ILE C 1 194 ? 13.962 45.814 66.308 1.00 43.54 193 ILE C CA 1
ATOM 6698 C C . ILE C 1 194 ? 14.929 44.781 65.724 1.00 43.26 193 ILE C C 1
ATOM 6699 O O . ILE C 1 194 ? 16.079 44.685 66.164 1.00 43.57 193 ILE C O 1
ATOM 6704 N N . ARG C 1 195 ? 14.473 44.033 64.719 1.00 42.78 194 ARG C N 1
ATOM 6705 C CA . ARG C 1 195 ? 15.336 43.078 64.018 1.00 42.62 194 ARG C CA 1
ATOM 6706 C C . ARG C 1 195 ? 16.513 43.787 63.353 1.00 42.55 194 ARG C C 1
ATOM 6707 O O . ARG C 1 195 ? 17.633 43.275 63.347 1.00 42.38 194 ARG C O 1
ATOM 6715 N N . TRP C 1 196 ? 16.240 44.974 62.813 1.00 42.69 195 TRP C N 1
ATOM 6716 C CA . TRP C 1 196 ? 17.236 45.797 62.128 1.00 42.48 195 TRP C CA 1
ATOM 6717 C C . TRP C 1 196 ? 18.249 46.404 63.104 1.00 42.51 195 TRP C C 1
ATOM 6718 O O . TRP C 1 196 ? 19.453 46.355 62.857 1.00 42.58 195 TRP C O 1
ATOM 6729 N N . PHE C 1 197 ? 17.755 46.958 64.211 1.00 42.41 196 PHE C N 1
ATOM 6730 C CA . PHE C 1 197 ? 18.605 47.586 65.227 1.00 42.55 196 PHE C CA 1
ATOM 6731 C C . PHE C 1 197 ? 19.481 46.601 66.010 1.00 42.93 196 PHE C C 1
ATOM 6732 O O . PHE C 1 197 ? 20.648 46.898 66.291 1.00 43.07 196 PHE C O 1
ATOM 6740 N N . THR C 1 198 ? 18.917 45.442 66.360 1.00 43.09 197 THR C N 1
ATOM 6741 C CA . THR C 1 198 ? 19.609 44.451 67.194 1.00 43.03 197 THR C CA 1
ATOM 6742 C C . THR C 1 198 ? 20.412 43.437 66.382 1.00 43.37 197 THR C C 1
ATOM 6743 O O . THR C 1 198 ? 21.488 43.007 66.806 1.00 43.24 197 THR C O 1
ATOM 6747 N N . GLY C 1 199 ? 19.877 43.045 65.227 1.00 43.63 198 GLY C N 1
ATOM 6748 C CA . GLY C 1 199 ? 20.435 41.943 64.445 1.00 43.55 198 GLY C CA 1
ATOM 6749 C C . GLY C 1 199 ? 20.055 40.580 65.004 1.00 43.76 198 GLY C C 1
ATOM 6750 O O . GLY C 1 199 ? 20.462 39.545 64.467 1.00 44.11 198 GLY C O 1
ATOM 6751 N N . GLN C 1 200 ? 19.274 40.587 66.085 1.00 43.66 199 GLN C N 1
ATOM 6752 C CA A GLN C 1 200 ? 18.821 39.381 66.778 0.50 43.44 199 GLN C CA 1
ATOM 6753 C CA B GLN C 1 200 ? 18.843 39.340 66.705 0.50 43.56 199 GLN C CA 1
ATOM 6754 C C . GLN C 1 200 ? 17.376 39.062 66.396 1.00 43.74 199 GLN C C 1
ATOM 6755 O O . GLN C 1 200 ? 16.689 39.896 65.800 1.00 43.82 199 GLN C O 1
ATOM 6766 N N . ASP C 1 201 ? 16.917 37.866 66.765 1.00 44.06 200 ASP C N 1
ATOM 6767 C CA . ASP C 1 201 ? 15.530 37.449 66.564 1.00 44.18 200 ASP C CA 1
ATOM 6768 C C . ASP C 1 201 ? 14.874 37.123 67.904 1.00 43.86 200 ASP C C 1
ATOM 6769 O O . ASP C 1 201 ? 15.551 36.671 68.827 1.00 43.76 200 ASP C O 1
ATOM 6774 N N . PRO C 1 202 ? 13.552 37.356 68.021 1.00 43.82 201 PRO C N 1
ATOM 6775 C CA . PRO C 1 202 ? 12.812 36.948 69.216 1.00 43.52 201 PRO C CA 1
ATOM 6776 C C . PRO C 1 202 ? 12.728 35.426 69.344 1.00 43.29 201 PRO C C 1
ATOM 6777 O O . PRO C 1 202 ? 12.531 34.729 68.343 1.00 43.47 201 PRO C O 1
ATOM 6781 N N . VAL C 1 203 ? 12.886 34.923 70.566 1.00 42.59 202 VAL C N 1
ATOM 6782 C CA . VAL C 1 203 ? 12.757 33.492 70.843 1.00 41.86 202 VAL C CA 1
ATOM 6783 C C . VAL C 1 203 ? 11.479 33.167 71.630 1.00 41.40 202 VAL C C 1
ATOM 6784 O O . VAL C 1 203 ? 11.084 32.004 71.735 1.00 41.22 202 VAL C O 1
ATOM 6788 N N . GLN C 1 204 ? 10.842 34.204 72.170 1.00 40.91 203 GLN C N 1
ATOM 6789 C CA . GLN C 1 204 ? 9.664 34.050 73.021 1.00 40.32 203 GLN C CA 1
ATOM 6790 C C . GLN C 1 204 ? 8.812 35.315 72.997 1.00 40.18 203 GLN C C 1
ATOM 6791 O O . GLN C 1 204 ? 9.343 36.426 72.918 1.00 39.95 203 GLN C O 1
ATOM 6797 N N . ALA C 1 205 ? 7.493 35.137 73.070 1.00 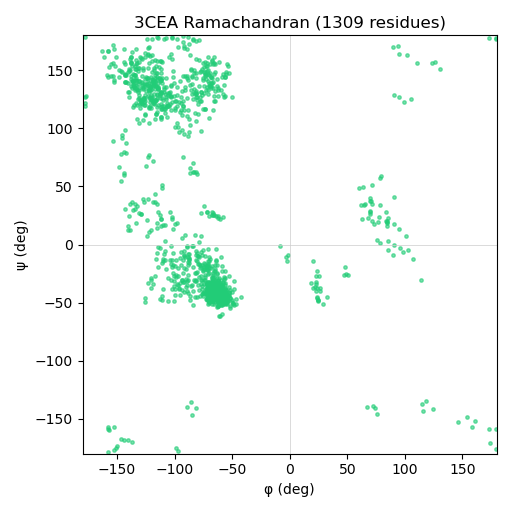40.10 204 ALA C N 1
ATOM 6798 C CA . ALA C 1 205 ? 6.554 36.258 73.064 1.00 40.29 204 ALA C CA 1
ATOM 6799 C C . ALA C 1 205 ? 5.448 36.092 74.095 1.00 40.65 204 ALA C C 1
ATOM 6800 O O . ALA C 1 205 ? 4.913 34.994 74.288 1.00 40.47 204 ALA C O 1
ATOM 6802 N N . TYR C 1 206 ? 5.114 37.200 74.748 1.00 40.86 205 TYR C N 1
ATOM 6803 C CA . TYR C 1 206 ? 3.973 37.272 75.642 1.00 41.06 205 TYR C CA 1
ATOM 6804 C C . TYR C 1 206 ? 3.099 38.420 75.186 1.00 41.58 205 TYR C C 1
ATOM 6805 O O . TYR C 1 206 ? 3.496 39.584 75.274 1.00 42.03 205 TYR C O 1
ATOM 6814 N N . GLY C 1 207 ? 1.916 38.080 74.687 1.00 41.37 206 GLY C N 1
ATOM 6815 C CA . GLY C 1 207 ? 0.984 39.066 74.173 1.00 41.63 206 GLY C CA 1
ATOM 6816 C C . GLY C 1 207 ? -0.277 39.155 75.005 1.00 41.73 206 GLY C C 1
ATOM 6817 O O . GLY C 1 207 ? -0.768 38.153 75.529 1.00 41.77 206 GLY C O 1
ATOM 6818 N N . LEU C 1 208 ? -0.786 40.372 75.137 1.00 41.75 207 LEU C N 1
ATOM 6819 C CA . LEU C 1 208 ? -2.052 40.624 75.802 1.00 42.13 207 LEU C CA 1
ATOM 6820 C C . LEU C 1 208 ? -2.834 41.615 74.957 1.00 42.44 207 LEU C C 1
ATOM 6821 O O . LEU C 1 208 ? -2.260 42.538 74.371 1.00 42.28 207 LEU C O 1
ATOM 6826 N N . THR C 1 209 ? -4.143 41.406 74.883 1.00 42.85 208 THR C N 1
ATOM 6827 C CA . THR C 1 209 ? -5.015 42.261 74.092 1.00 43.31 208 THR C CA 1
ATOM 6828 C C . THR C 1 209 ? -6.067 42.936 74.965 1.00 43.82 208 THR C C 1
ATOM 6829 O O . THR C 1 209 ? -6.312 42.513 76.098 1.00 43.96 208 THR C O 1
ATOM 6833 N N . SER C 1 210 ? -6.681 43.989 74.432 1.00 44.47 209 SER C N 1
ATOM 6834 C CA . SER C 1 210 ? -7.685 44.757 75.161 1.00 45.04 209 SER C CA 1
ATOM 6835 C C . SER C 1 210 ? -8.735 45.328 74.220 1.00 45.54 209 SER C C 1
ATOM 6836 O O . SER C 1 210 ? -8.422 45.721 73.095 1.00 45.99 209 SER C O 1
ATOM 6839 N N . ASN C 1 211 ? -9.979 45.369 74.694 1.00 45.69 210 ASN C N 1
ATOM 6840 C CA . ASN C 1 211 ? -11.067 46.043 73.992 1.00 45.89 210 ASN C CA 1
ATOM 6841 C C . ASN C 1 211 ? -11.820 47.013 74.906 1.00 46.60 210 ASN C C 1
ATOM 6842 O O . ASN C 1 211 ? -13.000 47.296 74.693 1.00 46.58 210 ASN C O 1
ATOM 6847 N N . ILE C 1 212 ? -11.126 47.518 75.924 1.00 47.37 211 ILE C N 1
ATOM 6848 C CA . ILE C 1 212 ? -11.702 48.481 76.864 1.00 48.23 211 ILE C CA 1
ATOM 6849 C C . ILE C 1 212 ? -12.131 49.769 76.145 1.00 48.96 211 ILE C C 1
ATOM 6850 O O . ILE C 1 212 ? -13.227 50.289 76.387 1.00 49.05 211 ILE C O 1
ATOM 6855 N N . ALA C 1 213 ? -11.272 50.254 75.248 1.00 49.62 212 ALA C N 1
ATOM 6856 C CA . ALA C 1 213 ? -11.537 51.461 74.465 1.00 50.23 212 ALA C CA 1
ATOM 6857 C C . ALA C 1 213 ? -12.561 51.262 73.341 1.00 50.91 212 ALA C C 1
ATOM 6858 O O . ALA C 1 213 ? -13.277 52.197 72.984 1.00 51.22 212 ALA C O 1
ATOM 6860 N N . ALA C 1 214 ? -12.623 50.055 72.781 1.00 51.53 213 ALA C N 1
ATOM 6861 C CA . ALA C 1 214 ? -13.561 49.762 71.696 1.00 52.23 213 ALA C CA 1
ATOM 6862 C C . ALA C 1 214 ? -14.163 48.357 71.801 1.00 53.01 213 ALA C C 1
ATOM 6863 O O . ALA C 1 214 ? -13.737 47.445 71.089 1.00 53.08 213 ALA C O 1
ATOM 6865 N N . PRO C 1 215 ? -15.167 48.183 72.685 1.00 53.72 214 PRO C N 1
ATOM 6866 C CA . PRO C 1 215 ? -15.805 46.883 72.916 1.00 54.29 214 PRO C CA 1
ATOM 6867 C C . PRO C 1 215 ? -16.563 46.340 71.699 1.00 54.60 214 PRO C C 1
ATOM 6868 O O . PRO C 1 215 ? -16.801 45.131 71.611 1.00 54.71 214 PRO C O 1
ATOM 6872 N N . GLN C 1 216 ? -16.928 47.230 70.776 1.00 54.61 215 GLN C N 1
ATOM 6873 C CA . GLN C 1 216 ? -17.609 46.855 69.535 1.00 54.45 215 GLN C CA 1
ATOM 6874 C C . GLN C 1 216 ? -16.718 46.039 68.587 1.00 54.39 215 GLN C C 1
ATOM 6875 O O . GLN C 1 216 ? -17.220 45.370 67.681 1.00 54.50 215 GLN C O 1
ATOM 6881 N N . LEU C 1 217 ? -15.403 46.100 68.801 1.00 54.21 216 LEU C N 1
ATOM 6882 C CA . LEU C 1 217 ? -14.444 45.345 67.990 1.00 54.10 216 LEU C CA 1
ATOM 6883 C C . LEU C 1 217 ? -14.413 43.851 68.328 1.00 54.10 216 LEU C C 1
ATOM 6884 O O . LEU C 1 217 ? -13.994 43.035 67.505 1.00 54.03 216 LEU C O 1
ATOM 6889 N N . ALA C 1 218 ? -14.857 43.500 69.533 1.00 54.34 217 ALA C N 1
ATOM 6890 C CA . ALA C 1 218 ? -14.965 42.098 69.950 1.00 54.69 217 ALA C CA 1
ATOM 6891 C C . ALA C 1 218 ? -16.054 41.362 69.168 1.00 54.97 217 ALA C C 1
ATOM 6892 O O . ALA C 1 218 ? -16.051 40.131 69.092 1.00 55.28 217 ALA C O 1
ATOM 6894 N N . ASP C 1 219 ? -16.979 42.125 68.589 1.00 55.00 218 ASP C N 1
ATOM 6895 C CA . ASP C 1 219 ? -18.044 41.573 67.752 1.00 54.91 218 ASP C CA 1
ATOM 6896 C C . ASP C 1 219 ? -17.517 41.058 66.411 1.00 54.35 218 ASP C C 1
ATOM 6897 O O . ASP C 1 219 ? -18.127 40.180 65.800 1.00 54.38 218 ASP C O 1
ATOM 6902 N N . ILE C 1 220 ? -16.389 41.606 65.964 1.00 53.62 219 ILE C N 1
ATOM 6903 C CA . ILE C 1 220 ? -15.794 41.224 64.679 1.00 53.03 219 ILE C CA 1
ATOM 6904 C C . ILE C 1 220 ? -14.420 40.547 64.830 1.00 52.58 219 ILE C C 1
ATOM 6905 O O . ILE C 1 220 ? -13.637 40.475 63.873 1.00 52.44 219 ILE C O 1
ATOM 6910 N N . GLY C 1 221 ? -14.141 40.053 66.036 1.00 51.76 220 GLY C N 1
ATOM 6911 C CA . GLY C 1 221 ? -12.894 39.344 66.323 1.00 51.00 220 GLY C CA 1
ATOM 6912 C C . GLY C 1 221 ? -11.649 40.213 66.285 1.00 50.35 220 GLY C C 1
ATOM 6913 O O . GLY C 1 221 ? -10.544 39.713 66.086 1.00 50.34 220 GLY C O 1
ATOM 6914 N N . GLU C 1 222 ? -11.831 41.516 66.473 1.00 49.72 221 GLU C N 1
ATOM 6915 C CA . GLU C 1 222 ? -10.715 42.455 66.513 1.00 49.12 221 GLU C CA 1
ATOM 6916 C C . GLU C 1 222 ? -10.382 42.864 67.944 1.00 48.04 221 GLU C C 1
ATOM 6917 O O . GLU C 1 222 ? -11.202 42.720 68.853 1.00 47.49 221 GLU C O 1
ATOM 6923 N N . PHE C 1 223 ? -9.165 43.362 68.136 1.00 47.29 222 PHE C N 1
ATOM 6924 C CA . PHE C 1 223 ? -8.760 43.917 69.420 1.00 46.65 222 PHE C CA 1
ATOM 6925 C C . PHE C 1 223 ? -8.237 45.332 69.242 1.00 46.65 222 PHE C C 1
ATOM 6926 O O . PHE C 1 223 ? -7.368 45.587 68.401 1.00 46.82 222 PHE C O 1
ATOM 6934 N N . GLU C 1 224 ? -8.784 46.248 70.035 1.00 46.28 223 GLU C N 1
ATOM 6935 C CA . GLU C 1 224 ? -8.406 47.654 69.984 1.00 46.15 223 GLU C CA 1
ATOM 6936 C C . GLU C 1 224 ? -6.923 47.859 70.316 1.00 45.90 223 GLU C C 1
ATOM 6937 O O . GLU C 1 224 ? -6.223 48.599 69.623 1.00 45.81 223 GLU C O 1
ATOM 6943 N N . THR C 1 225 ? -6.451 47.200 71.371 1.00 45.78 224 THR C N 1
ATOM 6944 C CA . THR C 1 225 ? -5.056 47.336 71.792 1.00 45.68 224 THR C CA 1
ATOM 6945 C C . THR C 1 225 ? -4.375 45.980 71.970 1.00 45.50 224 THR C C 1
ATOM 6946 O O . THR C 1 225 ? -4.980 45.025 72.458 1.00 45.60 224 THR C O 1
ATOM 6950 N N . GLY C 1 226 ? -3.120 45.911 71.541 1.00 45.23 225 GLY C N 1
ATOM 6951 C CA . GLY C 1 226 ? -2.280 44.746 71.766 1.00 44.81 225 GLY C CA 1
ATOM 6952 C C . GLY C 1 226 ? -0.976 45.170 72.407 1.00 44.52 225 GLY C C 1
ATOM 6953 O O . GLY C 1 226 ? -0.363 46.151 71.984 1.00 44.65 225 GLY C O 1
ATOM 6954 N N . VAL C 1 227 ? -0.565 44.446 73.444 1.00 43.98 226 VAL C N 1
ATOM 6955 C CA . VAL C 1 227 ? 0.709 44.701 74.110 1.00 43.24 226 VAL C CA 1
ATOM 6956 C C . VAL C 1 227 ? 1.511 43.405 74.168 1.00 42.72 226 VAL C C 1
ATOM 6957 O O . VAL C 1 227 ? 1.041 42.398 74.698 1.00 42.52 226 VAL C O 1
ATOM 6961 N N . ALA C 1 228 ? 2.718 43.434 73.615 1.00 42.23 227 ALA C N 1
ATOM 6962 C CA . ALA C 1 228 ? 3.580 42.259 73.624 1.00 42.00 227 ALA C CA 1
ATOM 6963 C C . ALA C 1 228 ? 4.924 42.539 74.280 1.00 42.11 227 ALA C C 1
ATOM 6964 O O . ALA C 1 228 ? 5.475 43.629 74.139 1.00 42.46 227 ALA C O 1
ATOM 6966 N N . GLN C 1 229 ? 5.436 41.548 75.005 1.00 42.13 228 GLN C N 1
ATOM 6967 C CA . GLN C 1 229 ? 6.812 41.574 75.484 1.00 42.01 228 GLN C CA 1
ATOM 6968 C C . GLN C 1 229 ? 7.590 40.448 74.817 1.00 42.42 228 GLN C C 1
ATOM 6969 O O . GLN C 1 229 ? 7.113 39.310 74.746 1.00 42.35 228 GLN C O 1
ATOM 6975 N N . LEU C 1 230 ? 8.787 40.777 74.332 1.00 42.49 229 LEU C N 1
ATOM 6976 C CA . LEU C 1 230 ? 9.599 39.847 73.561 1.00 42.35 229 LEU C CA 1
ATOM 6977 C C . LEU C 1 230 ? 10.956 39.597 74.206 1.00 42.66 229 LEU C C 1
ATOM 6978 O O . LEU C 1 230 ? 11.630 40.527 74.654 1.00 42.80 229 LEU C O 1
ATOM 6983 N N . LYS C 1 231 ? 11.336 38.324 74.239 1.00 42.55 230 LYS C N 1
ATOM 6984 C CA . LYS C 1 231 ? 12.657 37.895 74.648 1.00 42.55 230 LYS C CA 1
ATOM 6985 C C . LYS C 1 231 ? 13.471 37.675 73.378 1.00 42.43 230 LYS C C 1
ATOM 6986 O O . LYS C 1 231 ? 13.125 36.824 72.558 1.00 42.33 230 LYS C O 1
ATOM 7000 N N . SER C 1 233 ? 17.025 36.711 71.215 1.00 42.39 232 SER C N 1
ATOM 7001 C CA . SER C 1 233 ? 17.956 35.581 71.284 1.00 42.48 232 SER C CA 1
ATOM 7002 C C . SER C 1 233 ? 19.258 35.848 72.046 1.00 43.14 232 SER C C 1
ATOM 7003 O O . SER C 1 233 ? 19.852 34.916 72.598 1.00 43.45 232 SER C O 1
ATOM 7006 N N . ASP C 1 234 ? 19.701 37.104 72.083 1.00 43.54 233 ASP C N 1
ATOM 7007 C CA . ASP C 1 234 ? 20.944 37.444 72.785 1.00 43.68 233 ASP C CA 1
ATOM 7008 C C . ASP C 1 234 ? 20.744 38.346 74.011 1.00 43.49 233 ASP C C 1
ATOM 7009 O O . ASP C 1 234 ? 21.643 39.107 74.390 1.00 43.77 233 ASP C O 1
ATOM 7011 N N . GLY C 1 235 ? 19.570 38.251 74.629 1.00 42.73 234 GLY C N 1
ATOM 7012 C CA . GLY C 1 235 ? 19.335 38.873 75.932 1.00 42.26 234 GLY C CA 1
ATOM 7013 C C . GLY C 1 235 ? 18.639 40.221 75.948 1.00 41.90 234 GLY C C 1
ATOM 7014 O O . GLY C 1 235 ? 18.323 40.737 77.021 1.00 42.23 234 GLY C O 1
ATOM 7015 N N . VAL C 1 236 ? 18.411 40.799 74.770 1.00 41.14 235 VAL C N 1
ATOM 7016 C CA . VAL C 1 236 ? 17.672 42.056 74.655 1.00 40.29 235 VAL C CA 1
ATOM 7017 C C . VAL C 1 236 ? 16.195 41.800 74.969 1.00 40.49 235 VAL C C 1
ATOM 7018 O O . VAL C 1 236 ? 15.683 40.711 74.705 1.00 40.89 235 VAL C O 1
ATOM 7022 N N . ILE C 1 237 ? 15.533 42.790 75.566 1.00 39.91 236 ILE C N 1
ATOM 7023 C CA . ILE C 1 237 ? 14.111 42.702 75.903 1.00 39.42 236 ILE C CA 1
ATOM 7024 C C . ILE C 1 237 ? 13.365 43.773 75.107 1.00 39.86 236 ILE C C 1
ATOM 7025 O O . ILE C 1 237 ? 13.892 44.863 74.891 1.00 39.94 236 ILE C O 1
ATOM 7030 N N . ALA C 1 238 ? 12.152 43.464 74.657 1.00 39.80 237 ALA C N 1
ATOM 7031 C CA . ALA C 1 238 ? 11.392 44.412 73.849 1.00 40.09 237 ALA C CA 1
ATOM 7032 C C . ALA C 1 238 ? 9.908 44.444 74.195 1.00 40.62 237 ALA C C 1
ATOM 7033 O O . ALA C 1 238 ? 9.343 43.446 74.645 1.00 41.06 237 ALA C O 1
ATOM 7035 N N . THR C 1 239 ? 9.293 45.605 73.985 1.00 40.71 238 THR C N 1
ATOM 7036 C CA . THR C 1 239 ? 7.851 45.771 74.135 1.00 41.00 238 THR C CA 1
ATOM 7037 C C . THR C 1 239 ? 7.273 46.350 72.847 1.00 41.44 238 THR C C 1
ATOM 7038 O O . THR C 1 239 ? 7.873 47.239 72.231 1.00 41.51 238 THR C O 1
ATOM 7042 N N . LEU C 1 240 ? 6.119 45.821 72.442 1.00 41.57 239 LEU C N 1
ATOM 7043 C CA . LEU C 1 240 ? 5.369 46.338 71.300 1.00 41.86 239 LEU C CA 1
ATOM 7044 C C . LEU C 1 240 ? 3.978 46.733 71.754 1.00 42.17 239 LEU C C 1
ATOM 7045 O O . LEU C 1 240 ? 3.344 46.005 72.516 1.00 42.43 239 LEU C O 1
ATOM 7050 N N . ILE C 1 241 ? 3.511 47.891 71.294 1.00 42.59 240 ILE C N 1
ATOM 7051 C CA . ILE C 1 241 ? 2.132 48.320 71.538 1.00 42.88 240 ILE C CA 1
ATOM 7052 C C . ILE C 1 241 ? 1.476 48.846 70.262 1.00 42.73 240 ILE C C 1
ATOM 7053 O O . ILE C 1 241 ? 1.973 49.779 69.630 1.00 42.88 240 ILE C O 1
ATOM 7058 N N . GLY C 1 242 ? 0.370 48.214 69.889 1.00 42.41 241 GLY C N 1
ATOM 7059 C CA . GLY C 1 242 ? -0.468 48.675 68.796 1.00 42.52 241 GLY C CA 1
ATOM 7060 C C . GLY C 1 242 ? -1.798 49.134 69.361 1.00 42.77 241 GLY C C 1
ATOM 7061 O O . GLY C 1 242 ? -2.308 48.546 70.320 1.00 42.59 241 GLY C O 1
ATOM 7062 N N . GLY C 1 243 ? -2.360 50.189 68.778 1.00 42.87 242 GLY C N 1
ATOM 7063 C CA . GLY C 1 243 ? -3.608 50.753 69.282 1.00 42.87 242 GLY C CA 1
ATOM 7064 C C . GLY C 1 243 ? -4.357 51.563 68.252 1.00 43.00 242 GLY C C 1
ATOM 7065 O O . GLY C 1 243 ? -3.808 51.904 67.205 1.00 42.86 242 GLY C O 1
ATOM 7066 N N . ARG C 1 244 ? -5.616 51.870 68.561 1.00 43.16 243 ARG C N 1
ATOM 7067 C CA . ARG C 1 244 ? -6.503 52.565 67.631 1.00 43.41 243 ARG C CA 1
ATOM 7068 C C . ARG C 1 244 ? -7.372 53.628 68.309 1.00 43.19 243 ARG C C 1
ATOM 7069 O O . ARG C 1 244 ? -8.443 53.965 67.800 1.00 43.08 243 ARG C O 1
ATOM 7077 N N . HIS C 1 245 ? -6.920 54.160 69.443 1.00 42.76 244 HIS C N 1
ATOM 7078 C CA . HIS C 1 245 ? -7.763 55.067 70.222 1.00 42.33 244 HIS C CA 1
ATOM 7079 C C . HIS C 1 245 ? -7.043 56.236 70.898 1.00 42.13 244 HIS C C 1
ATOM 7080 O O . HIS C 1 245 ? -7.475 56.708 71.954 1.00 42.24 244 HIS C O 1
ATOM 7087 N N . ALA C 1 246 ? -5.959 56.707 70.284 1.00 41.65 245 ALA C N 1
ATOM 7088 C CA . ALA C 1 246 ? -5.237 57.875 70.786 1.00 41.13 245 ALA C CA 1
ATOM 7089 C C . ALA C 1 246 ? -6.019 59.153 70.486 1.00 41.10 245 ALA C C 1
ATOM 7090 O O . ALA C 1 246 ? -6.554 59.320 69.390 1.00 41.31 245 ALA C O 1
ATOM 7092 N N . ALA C 1 247 ? -6.087 60.048 71.468 1.00 40.84 246 ALA C N 1
ATOM 7093 C CA . ALA C 1 247 ? -6.829 61.301 71.326 1.00 40.26 246 ALA C CA 1
ATOM 7094 C C . ALA C 1 247 ? -6.025 62.389 70.617 1.00 40.16 246 ALA C C 1
ATOM 7095 O O . ALA C 1 247 ? -6.600 63.240 69.934 1.00 39.78 246 ALA C O 1
ATOM 7097 N N . HIS C 1 248 ? -4.702 62.357 70.779 1.00 39.91 247 HIS C N 1
ATOM 7098 C CA . HIS C 1 248 ? -3.843 63.429 70.275 1.00 39.63 247 HIS C CA 1
ATOM 7099 C C . HIS C 1 248 ? -3.514 63.314 68.789 1.00 39.63 247 HIS C C 1
ATOM 7100 O O . HIS C 1 248 ? -3.333 64.324 68.103 1.00 39.60 247 HIS C O 1
ATOM 7107 N N . GLY C 1 249 ? -3.444 62.083 68.297 1.00 39.62 248 GLY C N 1
ATOM 7108 C CA . GLY C 1 249 ? -3.137 61.836 66.895 1.00 39.81 248 GLY C CA 1
ATOM 7109 C C . GLY C 1 249 ? -2.506 60.477 66.687 1.00 39.89 248 GLY C C 1
ATOM 7110 O O . GLY C 1 249 ? -2.801 59.527 67.421 1.00 39.83 248 GLY C O 1
ATOM 7111 N N . ASN C 1 250 ? -1.637 60.393 65.683 1.00 40.02 249 ASN C N 1
ATOM 7112 C CA . ASN C 1 250 ? -0.927 59.159 65.352 1.00 39.88 249 ASN C CA 1
ATOM 7113 C C . ASN C 1 250 ? 0.370 59.096 66.137 1.00 40.16 249 ASN C C 1
ATOM 7114 O O . ASN C 1 250 ? 1.280 59.881 65.886 1.00 40.68 249 ASN C O 1
ATOM 7119 N N . GLN C 1 251 ? 0.448 58.177 67.096 1.00 40.35 250 GLN C N 1
ATOM 7120 C CA . GLN C 1 251 ? 1.674 57.982 67.866 1.00 40.54 250 GLN C CA 1
ATOM 7121 C C . GLN C 1 251 ? 2.514 56.866 67.258 1.00 41.25 250 GLN C C 1
ATOM 7122 O O . GLN C 1 251 ? 2.085 55.712 67.212 1.00 41.52 250 GLN C O 1
ATOM 7128 N N . VAL C 1 252 ? 3.701 57.232 66.775 1.00 41.56 251 VAL C N 1
ATOM 7129 C CA . VAL C 1 252 ? 4.676 56.278 66.260 1.00 42.06 251 VAL C CA 1
ATOM 7130 C C . VAL C 1 252 ? 6.034 56.584 66.890 1.00 42.52 251 VAL C C 1
ATOM 7131 O O . VAL C 1 252 ? 6.710 57.548 66.522 1.00 42.65 251 VAL C O 1
ATOM 7135 N N . GLU C 1 253 ? 6.415 55.741 67.844 1.00 42.93 252 GLU C N 1
ATOM 7136 C CA . GLU C 1 253 ? 7.544 55.999 68.723 1.00 43.50 252 GLU C CA 1
ATOM 7137 C C . GLU C 1 253 ? 8.436 54.762 68.848 1.00 43.20 252 GLU C C 1
ATOM 7138 O O . GLU C 1 253 ? 7.940 53.630 68.870 1.00 42.72 252 GLU C O 1
ATOM 7144 N N . LEU C 1 254 ? 9.748 54.993 68.919 1.00 43.01 253 LEU C N 1
ATOM 7145 C CA . LEU C 1 254 ? 10.714 53.934 69.206 1.00 43.23 253 LEU C CA 1
ATOM 7146 C C . LEU C 1 254 ? 11.758 54.379 70.224 1.00 43.36 253 LEU C C 1
ATOM 7147 O O . LEU C 1 254 ? 12.500 55.338 69.998 1.00 43.05 253 LEU C O 1
ATOM 7152 N N . GLU C 1 255 ? 11.810 53.669 71.345 1.00 43.60 254 GLU C N 1
ATOM 7153 C CA . GLU C 1 255 ? 12.834 53.901 72.348 1.00 43.87 254 GLU C CA 1
ATOM 7154 C C . GLU C 1 255 ? 13.882 52.803 72.261 1.00 43.67 254 GLU C C 1
ATOM 7155 O O . GLU C 1 255 ? 13.554 51.616 72.268 1.00 44.08 254 GLU C O 1
ATOM 7161 N N . VAL C 1 256 ? 15.140 53.212 72.156 1.00 42.98 255 VAL C N 1
ATOM 7162 C CA . VAL C 1 256 ? 16.252 52.281 72.212 1.00 42.57 255 VAL C CA 1
ATOM 7163 C C . VAL C 1 256 ? 17.047 52.587 73.475 1.00 42.12 255 VAL C C 1
ATOM 7164 O O . VAL C 1 256 ? 17.803 53.563 73.537 1.00 41.95 255 VAL C O 1
ATOM 7176 N N . GLY C 1 258 ? 19.930 51.863 75.897 1.00 39.54 257 GLY C N 1
ATOM 7177 C CA . GLY C 1 258 ? 21.261 51.258 75.833 1.00 38.54 257 GLY C CA 1
ATOM 7178 C C . GLY C 1 258 ? 21.979 51.259 77.169 1.00 38.47 257 GLY C C 1
ATOM 7179 O O . GLY C 1 258 ? 21.471 51.782 78.162 1.00 38.22 257 GLY C O 1
ATOM 7180 N N . SER C 1 259 ? 23.173 50.673 77.190 1.00 38.54 258 SER C N 1
ATOM 7181 C CA . SER C 1 259 ? 23.973 50.584 78.405 1.00 38.35 258 SER C CA 1
ATOM 7182 C C . SER C 1 259 ? 24.671 51.906 78.740 1.00 38.59 258 SER C C 1
ATOM 7183 O O . SER C 1 259 ? 25.086 52.127 79.877 1.00 38.56 258 SER C O 1
ATOM 7186 N N . ASN C 1 260 ? 24.803 52.780 77.747 1.00 38.62 259 ASN C N 1
ATOM 7187 C CA . ASN C 1 260 ? 25.474 54.061 77.940 1.00 39.14 259 ASN C CA 1
ATOM 7188 C C . ASN C 1 260 ? 24.796 55.157 77.122 1.00 39.38 259 ASN C C 1
ATOM 7189 O O . ASN C 1 260 ? 25.414 55.789 76.261 1.00 39.78 259 ASN C O 1
ATOM 7194 N N . GLY C 1 261 ? 23.512 55.368 77.404 1.00 39.51 260 GLY C N 1
ATOM 7195 C CA . GLY C 1 261 ? 22.702 56.353 76.695 1.00 38.79 260 GLY C CA 1
ATOM 7196 C C . GLY C 1 261 ? 21.478 55.721 76.070 1.00 38.22 260 GLY C C 1
ATOM 7197 O O . GLY C 1 261 ? 21.456 54.518 75.828 1.00 38.02 260 GLY C O 1
ATOM 7198 N N . TRP C 1 262 ? 20.444 56.527 75.843 1.00 38.18 261 TRP C N 1
ATOM 7199 C CA . TRP C 1 262 ? 19.263 56.077 75.103 1.00 37.91 261 TRP C CA 1
ATOM 7200 C C . TRP C 1 262 ? 18.969 57.020 73.941 1.00 37.68 261 TRP C C 1
ATOM 7201 O O . TRP C 1 262 ? 19.486 58.138 73.885 1.00 37.05 261 TRP C O 1
ATOM 7212 N N . VAL C 1 263 ? 18.132 56.550 73.021 1.00 37.83 262 VAL C N 1
ATOM 7213 C CA . VAL C 1 263 ? 17.500 57.404 72.017 1.00 38.50 262 VAL C CA 1
ATOM 7214 C C . VAL C 1 263 ? 15.999 57.108 71.946 1.00 39.17 262 VAL C C 1
ATOM 7215 O O . VAL C 1 263 ? 15.573 55.953 72.062 1.00 39.36 262 VAL C O 1
ATOM 7219 N N . ARG C 1 264 ? 15.206 58.160 71.786 1.00 39.31 263 ARG C N 1
ATOM 7220 C CA . ARG C 1 264 ? 13.779 58.020 71.550 1.00 39.91 263 ARG C CA 1
ATOM 7221 C C . ARG C 1 264 ? 13.440 58.681 70.232 1.00 40.42 263 ARG C C 1
ATOM 7222 O O . ARG C 1 264 ? 13.786 59.841 70.004 1.00 41.00 263 ARG C O 1
ATOM 7230 N N . ILE C 1 265 ? 12.779 57.932 69.360 1.00 40.59 264 ILE C N 1
ATOM 7231 C CA . ILE C 1 265 ? 12.351 58.457 68.074 1.00 40.68 264 ILE C CA 1
ATOM 7232 C C . ILE C 1 265 ? 10.843 58.665 68.096 1.00 41.27 264 ILE C C 1
ATOM 7233 O O . ILE C 1 265 ? 10.081 57.727 68.347 1.00 41.14 264 ILE C O 1
ATOM 7238 N N . GLY C 1 266 ? 10.430 59.905 67.847 1.00 41.61 265 GLY C N 1
ATOM 7239 C CA . GLY C 1 266 ? 9.021 60.249 67.759 1.00 42.42 265 GLY C CA 1
ATOM 7240 C C . GLY C 1 266 ? 8.321 60.174 69.096 1.00 43.26 265 GLY C C 1
ATOM 7241 O O . GLY C 1 266 ? 7.184 59.708 69.181 1.00 43.29 265 GLY C O 1
ATOM 7242 N N . GLU C 1 267 ? 9.012 60.635 70.137 1.00 44.03 266 GLU C N 1
ATOM 7243 C CA . GLU C 1 267 ? 8.468 60.689 71.492 1.00 45.01 266 GLU C CA 1
ATOM 7244 C C . GLU C 1 267 ? 7.147 61.456 71.510 1.00 44.38 266 GLU C C 1
ATOM 7245 O O . GLU C 1 267 ? 6.180 61.022 72.136 1.00 44.32 266 GLU C O 1
ATOM 7251 N N . HIS C 1 268 ? 7.128 62.600 70.827 1.00 44.18 267 HIS C N 1
ATOM 7252 C CA . HIS C 1 268 ? 5.891 63.311 70.517 1.00 43.67 267 HIS C CA 1
ATOM 7253 C C . HIS C 1 268 ? 5.735 63.367 68.998 1.00 43.59 267 HIS C C 1
ATOM 7254 O O . HIS C 1 268 ? 6.712 63.626 68.283 1.00 43.94 267 HIS C O 1
ATOM 7261 N N . PRO C 1 269 ? 4.511 63.126 68.492 1.00 42.78 268 PRO C N 1
ATOM 7262 C CA . PRO C 1 269 ? 4.317 63.121 67.045 1.00 42.64 268 PRO C CA 1
ATOM 7263 C C . PRO C 1 269 ? 4.044 64.533 66.519 1.00 42.42 268 PRO C C 1
ATOM 7264 O O . PRO C 1 269 ? 2.954 64.812 66.019 1.00 41.73 268 PRO C O 1
ATOM 7268 N N . ASP C 1 270 ? 5.046 65.405 66.630 1.00 42.58 269 ASP C N 1
ATOM 7269 C CA . ASP C 1 270 ? 4.887 66.830 66.339 1.00 42.63 269 ASP C CA 1
ATOM 7270 C C . ASP C 1 270 ? 4.509 67.101 64.887 1.00 42.32 269 ASP C C 1
ATOM 7271 O O . ASP C 1 270 ? 5.169 66.611 63.968 1.00 42.48 269 ASP C O 1
ATOM 7276 N N . LEU C 1 271 ? 3.438 67.872 64.695 1.00 41.53 270 LEU C N 1
ATOM 7277 C CA . LEU C 1 271 ? 2.948 68.215 63.360 1.00 41.18 270 LEU C CA 1
ATOM 7278 C C . LEU C 1 271 ? 3.947 69.089 62.606 1.00 41.28 270 LEU C C 1
ATOM 7279 O O . LEU C 1 271 ? 4.220 68.857 61.427 1.00 41.78 270 LEU C O 1
ATOM 7284 N N . ASN C 1 272 ? 4.490 70.086 63.297 1.00 40.84 271 ASN C N 1
ATOM 7285 C CA . ASN C 1 272 ? 5.454 71.004 62.711 1.00 40.24 271 ASN C CA 1
ATOM 7286 C C . ASN C 1 272 ? 6.318 71.682 63.778 1.00 39.77 271 ASN C C 1
ATOM 7287 O O . ASN C 1 272 ? 6.470 71.159 64.885 1.00 39.40 271 ASN C O 1
ATOM 7292 N N . ARG C 1 273 ? 6.872 72.844 63.438 1.00 39.35 272 ARG C N 1
ATOM 7293 C CA . ARG C 1 273 ? 7.769 73.582 64.326 1.00 39.20 272 ARG C CA 1
ATOM 7294 C C . ARG C 1 273 ? 7.054 74.704 65.088 1.00 38.96 272 ARG C C 1
ATOM 7295 O O . ARG C 1 273 ? 7.695 75.622 65.607 1.00 38.97 272 ARG C O 1
ATOM 7303 N N . VAL C 1 274 ? 5.727 74.619 65.161 1.00 38.77 273 VAL C N 1
ATOM 7304 C CA . VAL C 1 274 ? 4.926 75.647 65.818 1.00 38.65 273 VAL C CA 1
ATOM 7305 C C . VAL C 1 274 ? 4.517 75.225 67.227 1.00 38.96 273 VAL C C 1
ATOM 7306 O O . VAL C 1 274 ? 3.966 74.140 67.430 1.00 39.35 273 VAL C O 1
ATOM 7310 N N . THR C 1 275 ? 4.805 76.098 68.189 1.00 38.65 274 THR C N 1
ATOM 7311 C CA . THR C 1 275 ? 4.382 75.936 69.570 1.00 38.43 274 THR C CA 1
ATOM 7312 C C . THR C 1 275 ? 3.209 76.881 69.843 1.00 38.19 274 THR C C 1
ATOM 7313 O O . THR C 1 275 ? 3.331 78.097 69.681 1.00 38.28 274 THR C O 1
ATOM 7317 N N . VAL C 1 276 ? 2.075 76.310 70.245 1.00 37.86 275 VAL C N 1
ATOM 7318 C CA . VAL C 1 276 ? 0.860 77.079 70.526 1.00 37.54 275 VAL C CA 1
ATOM 7319 C C . VAL C 1 276 ? 0.710 77.360 72.028 1.00 37.30 275 VAL C C 1
ATOM 7320 O O . VAL C 1 276 ? 0.927 76.472 72.858 1.00 37.30 275 VAL C O 1
ATOM 7324 N N . PHE C 1 277 ? 0.347 78.600 72.361 1.00 36.83 276 PHE C N 1
ATOM 7325 C CA . PHE C 1 277 ? 0.108 79.016 73.743 1.00 36.42 276 PHE C CA 1
ATOM 7326 C C . PHE C 1 277 ? -1.360 79.407 73.911 1.00 36.53 276 PHE C C 1
ATOM 7327 O O . PHE C 1 277 ? -1.802 80.407 73.346 1.00 36.54 276 PHE C O 1
ATOM 7335 N N . ASN C 1 278 ? -2.116 78.623 74.676 1.00 36.44 277 ASN C N 1
ATOM 7336 C CA . ASN C 1 278 ? -3.531 78.923 74.916 1.00 36.47 277 ASN C CA 1
ATOM 7337 C C . ASN C 1 278 ? -3.962 78.639 76.359 1.00 37.13 277 ASN C C 1
ATOM 7338 O O . ASN C 1 278 ? -3.111 78.407 77.218 1.00 37.38 277 ASN C O 1
ATOM 7343 N N . ASP C 1 279 ? -5.272 78.649 76.619 1.00 37.25 278 ASP C N 1
ATOM 7344 C CA . ASP C 1 279 ? -5.795 78.515 77.987 1.00 37.54 278 ASP C CA 1
ATOM 7345 C C . ASP C 1 279 ? -5.474 77.173 78.650 1.00 37.58 278 ASP C C 1
ATOM 7346 O O . ASP C 1 279 ? -5.630 77.014 79.865 1.00 37.46 278 ASP C O 1
ATOM 7351 N N . GLN C 1 280 ? -5.025 76.217 77.843 1.00 37.50 279 GLN C N 1
ATOM 7352 C CA . GLN C 1 280 ? -4.652 74.898 78.337 1.00 38.19 279 GLN C CA 1
ATOM 7353 C C . GLN C 1 280 ? -3.155 74.782 78.638 1.00 38.09 279 GLN C C 1
ATOM 7354 O O . GLN C 1 280 ? -2.702 73.771 79.182 1.00 38.04 279 GLN C O 1
ATOM 7360 N N . GLY C 1 281 ? -2.398 75.823 78.290 1.00 37.77 280 GLY C N 1
ATOM 7361 C CA . GLY C 1 281 ? -0.959 75.857 78.539 1.00 37.59 280 GLY C CA 1
ATOM 7362 C C . GLY C 1 281 ? -0.138 75.893 77.265 1.00 37.57 280 GLY C C 1
ATOM 7363 O O . GLY C 1 281 ? -0.524 76.526 76.284 1.00 37.77 280 GLY C O 1
ATOM 7364 N N . VAL C 1 282 ? 1.001 75.211 77.285 1.00 37.61 281 VAL C N 1
ATOM 7365 C CA . VAL C 1 282 ? 1.898 75.163 76.133 1.00 37.65 281 VAL C CA 1
ATOM 7366 C C . VAL C 1 282 ? 1.609 73.891 75.330 1.00 37.73 281 VAL C C 1
ATOM 7367 O O . VAL C 1 282 ? 1.677 72.778 75.861 1.00 37.78 281 VAL C O 1
ATOM 7371 N N . VAL C 1 283 ? 1.275 74.074 74.054 1.00 37.47 282 VAL C N 1
ATOM 7372 C CA . VAL C 1 283 ? 0.753 72.998 73.216 1.00 37.19 282 VAL C CA 1
ATOM 7373 C C . VAL C 1 283 ? 1.590 72.771 71.960 1.00 37.63 282 VAL C C 1
ATOM 7374 O O . VAL C 1 283 ? 1.961 73.727 71.275 1.00 37.78 282 VAL C O 1
ATOM 7378 N N . ARG C 1 284 ? 1.880 71.501 71.670 1.00 37.95 283 ARG C N 1
ATOM 7379 C CA . ARG C 1 284 ? 2.389 71.094 70.363 1.00 38.61 283 ARG C CA 1
ATOM 7380 C C . ARG C 1 284 ? 1.345 70.256 69.626 1.00 38.99 283 ARG C C 1
ATOM 7381 O O . ARG C 1 284 ? 1.071 69.120 70.024 1.00 39.12 283 ARG C O 1
ATOM 7389 N N . PRO C 1 285 ? 0.747 70.821 68.556 1.00 38.95 284 PRO C N 1
ATOM 7390 C CA . PRO C 1 285 ? -0.153 70.084 67.672 1.00 38.58 284 PRO C CA 1
ATOM 7391 C C . PRO C 1 285 ? 0.528 68.844 67.097 1.00 38.33 284 PRO C C 1
ATOM 7392 O O . PRO C 1 285 ? 1.727 68.873 66.815 1.00 38.27 284 PRO C O 1
ATOM 7396 N N . SER C 1 286 ? -0.236 67.769 66.934 1.00 38.44 285 SER C N 1
ATOM 7397 C CA . SER C 1 286 ? 0.316 66.484 66.511 1.00 38.31 285 SER C CA 1
ATOM 7398 C C . SER C 1 286 ? -0.118 66.044 65.115 1.00 38.81 285 SER C C 1
ATOM 7399 O O . SER C 1 286 ? -1.149 66.492 64.593 1.00 38.73 285 SER C O 1
ATOM 7402 N N . LEU C 1 287 ? 0.687 65.160 64.526 1.00 39.17 286 LEU C N 1
ATOM 7403 C CA . LEU C 1 287 ? 0.368 64.492 63.267 1.00 39.56 286 LEU C CA 1
ATOM 7404 C C . LEU C 1 287 ? -0.837 63.576 63.443 1.00 39.94 286 LEU C C 1
ATOM 7405 O O . LEU C 1 287 ? -1.017 62.983 64.507 1.00 40.22 286 LEU C O 1
ATOM 7410 N N . GLN C 1 288 ? -1.647 63.449 62.396 1.00 40.18 287 GLN C N 1
ATOM 7411 C CA . GLN C 1 288 ? -2.885 62.672 62.487 1.00 40.48 287 GLN C CA 1
ATOM 7412 C C . GLN C 1 288 ? -2.873 61.356 61.707 1.00 41.04 287 GLN C C 1
ATOM 7413 O O . GLN C 1 288 ? -3.751 60.515 61.904 1.00 41.39 287 GLN C O 1
ATOM 7419 N N . SER C 1 289 ? -1.880 61.170 60.840 1.00 41.40 288 SER C N 1
ATOM 7420 C CA . SER C 1 289 ? -1.768 59.934 60.069 1.00 41.94 288 SER C CA 1
ATOM 7421 C C . SER C 1 289 ? -0.328 59.481 59.834 1.00 42.70 288 SER C C 1
ATOM 7422 O O . SER C 1 289 ? 0.610 60.284 59.875 1.00 42.20 288 SER C O 1
ATOM 7425 N N . PHE C 1 290 ? -0.180 58.180 59.582 1.00 43.55 289 PHE C N 1
ATOM 7426 C CA . PHE C 1 290 ? 1.096 57.567 59.214 1.00 44.14 289 PHE C CA 1
ATOM 7427 C C . PHE C 1 290 ? 1.661 58.167 57.925 1.00 44.46 289 PHE C C 1
ATOM 7428 O O . PHE C 1 290 ? 2.880 58.228 57.744 1.00 44.78 289 PHE C O 1
ATOM 7436 N N . GLY C 1 291 ? 0.762 58.599 57.040 1.00 44.62 290 GLY C N 1
ATOM 7437 C CA . GLY C 1 291 ? 1.127 59.156 55.740 1.00 45.15 290 GLY C CA 1
ATOM 7438 C C . GLY C 1 291 ? 1.818 60.498 55.841 1.00 45.68 290 GLY C C 1
ATOM 7439 O O . GLY C 1 291 ? 2.864 60.709 55.227 1.00 46.13 290 GLY C O 1
ATOM 7440 N N . GLU C 1 292 ? 1.235 61.404 56.622 1.00 45.87 291 GLU C N 1
ATOM 7441 C CA . GLU C 1 292 ? 1.830 62.716 56.866 1.00 46.17 291 GLU C CA 1
ATOM 7442 C C . GLU C 1 292 ? 3.132 62.619 57.661 1.00 45.63 291 GLU C C 1
ATOM 7443 O O . GLU C 1 292 ? 4.027 63.448 57.495 1.00 46.01 291 GLU C O 1
ATOM 7449 N N . ARG C 1 293 ? 3.229 61.600 58.515 1.00 44.80 292 ARG C N 1
ATOM 7450 C CA . ARG C 1 293 ? 4.437 61.331 59.290 1.00 43.98 292 ARG C CA 1
ATOM 7451 C C . ARG C 1 293 ? 5.569 60.790 58.411 1.00 43.81 292 ARG C C 1
ATOM 7452 O O . ARG C 1 293 ? 6.722 61.218 58.544 1.00 43.61 292 ARG C O 1
ATOM 7460 N N . PHE C 1 294 ? 5.237 59.866 57.510 1.00 43.37 293 PHE C N 1
ATOM 7461 C CA . PHE C 1 294 ? 6.253 59.176 56.717 1.00 43.06 293 PHE C CA 1
ATOM 7462 C C . PHE C 1 294 ? 6.237 59.511 55.222 1.00 43.12 293 PHE C C 1
ATOM 7463 O O . PHE C 1 294 ? 6.763 58.744 54.411 1.00 42.94 293 PHE C O 1
ATOM 7471 N N . ASP C 1 295 ? 5.660 60.660 54.864 1.00 43.28 294 ASP C N 1
ATOM 7472 C CA . ASP C 1 295 ? 5.553 61.077 53.459 1.00 43.19 294 ASP C CA 1
ATOM 7473 C C . ASP C 1 295 ? 6.881 60.970 52.706 1.00 42.86 294 ASP C C 1
ATOM 7474 O O . ASP C 1 295 ? 6.937 60.368 51.631 1.00 43.14 294 ASP C O 1
ATOM 7479 N N . THR C 1 296 ? 7.940 61.545 53.280 1.00 42.36 295 THR C N 1
ATOM 7480 C CA . THR C 1 296 ? 9.275 61.517 52.676 1.00 42.07 295 THR C CA 1
ATOM 7481 C C . THR C 1 296 ? 9.810 60.085 52.592 1.00 42.19 295 THR C C 1
ATOM 7482 O O . THR C 1 296 ? 10.414 59.701 51.586 1.00 42.50 295 THR C O 1
ATOM 7486 N N . ALA C 1 297 ? 9.571 59.306 53.646 1.00 42.04 296 ALA C N 1
ATOM 7487 C CA . ALA C 1 297 ? 9.971 57.900 53.696 1.00 41.85 296 ALA C CA 1
ATOM 7488 C C . ALA C 1 297 ? 9.359 57.102 52.548 1.00 41.91 296 ALA C C 1
ATOM 7489 O O . ALA C 1 297 ? 10.053 56.313 51.903 1.00 42.02 296 ALA C O 1
ATOM 7491 N N . PHE C 1 298 ? 8.066 57.319 52.297 1.00 41.80 297 PHE C N 1
ATOM 7492 C CA . PHE C 1 298 ? 7.367 56.690 51.176 1.00 41.76 297 PHE C CA 1
ATOM 7493 C C . PHE C 1 298 ? 7.975 57.095 49.833 1.00 42.11 297 PHE C C 1
ATOM 7494 O O . PHE C 1 298 ? 8.158 56.256 48.951 1.00 41.94 297 PHE C O 1
ATOM 7502 N N . THR C 1 299 ? 8.287 58.382 49.691 1.00 42.59 298 THR C N 1
ATOM 7503 C CA . THR C 1 299 ? 8.914 58.903 48.480 1.00 42.82 298 THR C CA 1
ATOM 7504 C C . THR C 1 299 ? 10.292 58.274 48.256 1.00 43.12 298 THR C C 1
ATOM 7505 O O . THR C 1 299 ? 10.554 57.722 47.188 1.00 43.04 298 THR C O 1
ATOM 7509 N N . ASP C 1 300 ? 11.151 58.341 49.273 1.00 43.57 299 ASP C N 1
ATOM 7510 C CA . ASP C 1 300 ? 12.531 57.853 49.169 1.00 43.71 299 ASP C CA 1
ATOM 7511 C C . ASP C 1 300 ? 12.651 56.349 48.922 1.00 43.58 299 ASP C C 1
ATOM 7512 O O . ASP C 1 300 ? 13.574 55.908 48.230 1.00 43.65 299 ASP C O 1
ATOM 7517 N N . GLU C 1 301 ? 11.729 55.566 49.478 1.00 43.49 300 GLU C N 1
ATOM 7518 C CA . GLU C 1 301 ? 11.749 54.119 49.259 1.00 43.80 300 GLU C CA 1
ATOM 7519 C C . GLU C 1 301 ? 11.329 53.753 47.834 1.00 43.86 300 GLU C C 1
ATOM 7520 O O . GLU C 1 301 ? 11.911 52.853 47.223 1.00 43.95 300 GLU C O 1
ATOM 7526 N N . VAL C 1 302 ? 10.328 54.461 47.314 1.00 43.63 301 VAL C N 1
ATOM 7527 C CA . VAL C 1 302 ? 9.857 54.240 45.951 1.00 43.53 301 VAL C CA 1
ATOM 7528 C C . VAL C 1 302 ? 10.925 54.689 44.955 1.00 43.62 301 VAL C C 1
ATOM 7529 O O . VAL C 1 302 ? 11.146 54.033 43.935 1.00 43.73 301 VAL C O 1
ATOM 7533 N N . GLN C 1 303 ? 11.598 55.792 45.275 1.00 43.77 302 GLN C N 1
ATOM 7534 C CA . GLN C 1 303 ? 12.758 56.244 44.509 1.00 44.16 302 GLN C CA 1
ATOM 7535 C C . GLN C 1 303 ? 13.870 55.191 44.528 1.00 44.38 302 GLN C C 1
ATOM 7536 O O . GLN C 1 303 ? 14.488 54.916 43.496 1.00 44.47 302 GLN C O 1
ATOM 7542 N N . ASP C 1 304 ? 14.108 54.605 45.702 1.00 44.56 303 ASP C N 1
ATOM 7543 C CA . ASP C 1 304 ? 15.100 53.541 45.859 1.00 44.78 303 ASP C CA 1
ATOM 7544 C C . ASP C 1 304 ? 14.751 52.313 45.020 1.00 44.62 303 ASP C C 1
ATOM 7545 O O . ASP C 1 304 ? 15.636 51.714 44.411 1.00 44.76 303 ASP C O 1
ATOM 7550 N N . PHE C 1 305 ? 13.469 51.950 44.988 1.00 44.45 304 PHE C N 1
ATOM 7551 C CA . PHE C 1 305 ? 12.998 50.836 44.160 1.00 44.44 304 PHE C CA 1
ATOM 7552 C C . PHE C 1 305 ? 13.290 51.074 42.678 1.00 44.72 304 PHE C C 1
ATOM 7553 O O . PHE C 1 305 ? 13.830 50.198 41.999 1.00 44.76 304 PHE C O 1
ATOM 7561 N N . VAL C 1 306 ? 12.928 52.263 42.194 1.00 44.77 305 VAL C N 1
ATOM 7562 C CA . VAL C 1 306 ? 13.198 52.674 40.814 1.00 44.57 305 VAL C CA 1
ATOM 7563 C C . VAL C 1 306 ? 14.697 52.599 40.502 1.00 44.45 305 VAL C C 1
ATOM 7564 O O . VAL C 1 306 ? 15.086 52.071 39.461 1.00 44.65 305 VAL C O 1
ATOM 7568 N N . ASN C 1 307 ? 15.526 53.109 41.415 1.00 44.42 306 ASN C N 1
ATOM 7569 C CA . ASN C 1 307 ? 16.983 53.005 41.300 1.00 44.35 306 ASN C CA 1
ATOM 7570 C C . ASN C 1 307 ? 17.448 51.557 41.252 1.00 44.40 306 ASN C C 1
ATOM 7571 O O . ASN C 1 307 ? 18.312 51.202 40.446 1.00 44.54 306 ASN C O 1
ATOM 7576 N N . ASN C 1 308 ? 16.861 50.731 42.117 1.00 44.34 307 ASN C N 1
ATOM 7577 C CA . ASN C 1 308 ? 17.147 49.299 42.170 1.00 44.26 307 ASN C CA 1
ATOM 7578 C C . ASN C 1 308 ? 16.883 48.588 40.843 1.00 44.30 307 ASN C C 1
ATOM 7579 O O . ASN C 1 308 ? 17.668 47.735 40.427 1.00 44.20 307 ASN C O 1
ATOM 7584 N N . VAL C 1 309 ? 15.784 48.953 40.186 1.00 44.41 308 VAL C N 1
ATOM 7585 C CA . VAL C 1 309 ? 15.423 48.382 38.887 1.00 44.69 308 VAL C CA 1
ATOM 7586 C C . VAL C 1 309 ? 16.397 48.831 37.785 1.00 45.33 308 VAL C C 1
ATOM 7587 O O . VAL C 1 309 ? 16.794 48.025 36.939 1.00 45.33 308 VAL C O 1
ATOM 7591 N N . ILE C 1 310 ? 16.787 50.105 37.815 1.00 45.94 309 ILE C N 1
ATOM 7592 C CA . ILE C 1 310 ? 17.722 50.664 36.831 1.00 46.95 309 ILE C CA 1
ATOM 7593 C C . ILE C 1 310 ? 19.099 49.989 36.898 1.00 47.63 309 ILE C C 1
ATOM 7594 O O . ILE C 1 310 ? 19.601 49.492 35.887 1.00 47.70 309 ILE C O 1
ATOM 7599 N N . VAL C 1 311 ? 19.690 49.970 38.091 1.00 48.25 310 VAL C N 1
ATOM 7600 C CA . VAL C 1 311 ? 21.031 49.420 38.302 1.00 48.94 310 VAL C CA 1
ATOM 7601 C C . VAL C 1 311 ? 21.024 47.888 38.260 1.00 49.15 310 VAL C C 1
ATOM 7602 O O . VAL C 1 311 ? 21.986 47.269 37.799 1.00 49.30 310 VAL C O 1
ATOM 7606 N N . GLY C 1 312 ? 19.932 47.288 38.730 1.00 49.27 311 GLY C N 1
ATOM 7607 C CA . GLY C 1 312 ? 19.810 45.833 38.788 1.00 49.44 311 GLY C CA 1
ATOM 7608 C C . GLY C 1 312 ? 20.313 45.293 40.112 1.00 49.75 311 GLY C C 1
ATOM 7609 O O . GLY C 1 312 ? 20.988 44.264 40.157 1.00 49.70 311 GLY C O 1
ATOM 7610 N N . LYS C 1 313 ? 19.977 45.998 41.190 1.00 50.10 312 LYS C N 1
ATOM 7611 C CA . LYS C 1 313 ? 20.425 45.648 42.534 1.00 50.55 312 LYS C CA 1
ATOM 7612 C C . LYS C 1 313 ? 19.221 45.360 43.425 1.00 50.52 312 LYS C C 1
ATOM 7613 O O . LYS C 1 313 ? 18.312 46.185 43.533 1.00 50.53 312 LYS C O 1
ATOM 7619 N N . GLN C 1 314 ? 19.215 44.185 44.049 1.00 50.42 313 GLN C N 1
ATOM 7620 C CA . GLN C 1 314 ? 18.142 43.804 44.968 1.00 50.41 313 GLN C CA 1
ATOM 7621 C C . GLN C 1 314 ? 18.199 44.662 46.236 1.00 50.72 313 GLN C C 1
ATOM 7622 O O . GLN C 1 314 ? 19.291 45.012 46.691 1.00 50.83 313 GLN C O 1
ATOM 7628 N N . PRO C 1 315 ? 17.026 45.016 46.804 1.00 50.91 314 PRO C N 1
ATOM 7629 C CA . PRO C 1 315 ? 17.009 45.822 48.030 1.00 50.97 314 PRO C CA 1
ATOM 7630 C C . PRO C 1 315 ? 17.603 45.066 49.214 1.00 51.22 314 PRO C C 1
ATOM 7631 O O . PRO C 1 315 ? 17.630 43.831 49.207 1.00 51.21 314 PRO C O 1
ATOM 7635 N N . GLU C 1 316 ? 18.080 45.808 50.211 1.00 51.40 315 GLU C N 1
ATOM 7636 C CA . GLU C 1 316 ? 18.691 45.215 51.398 1.00 51.68 315 GLU C CA 1
ATOM 7637 C C . GLU C 1 316 ? 17.674 44.388 52.184 1.00 51.28 315 GLU C C 1
ATOM 7638 O O . GLU C 1 316 ? 17.985 43.289 52.650 1.00 51.51 315 GLU C O 1
ATOM 7644 N N . VAL C 1 317 ? 16.460 44.920 52.313 1.00 50.56 316 VAL C N 1
ATOM 7645 C CA . VAL C 1 317 ? 15.365 44.226 52.985 1.00 49.85 316 VAL C CA 1
ATOM 7646 C C . VAL C 1 317 ? 14.853 43.097 52.091 1.00 49.39 316 VAL C C 1
ATOM 7647 O O . VAL C 1 317 ? 14.349 43.341 50.991 1.00 49.30 316 VAL C O 1
ATOM 7651 N N . THR C 1 318 ? 14.998 41.866 52.578 1.00 49.03 317 THR C N 1
ATOM 7652 C CA . THR C 1 318 ? 14.678 40.663 51.806 1.00 48.81 317 THR C CA 1
ATOM 7653 C C . THR C 1 318 ? 13.243 40.182 52.034 1.00 48.45 317 THR C C 1
ATOM 7654 O O . THR C 1 318 ? 12.488 40.781 52.804 1.00 48.53 317 THR C O 1
ATOM 7658 N N . VAL C 1 319 ? 12.880 39.100 51.348 1.00 48.11 318 VAL C N 1
ATOM 7659 C CA . VAL C 1 319 ? 11.570 38.463 51.494 1.00 47.91 318 VAL C CA 1
ATOM 7660 C C . VAL C 1 319 ? 11.470 37.763 52.851 1.00 47.75 318 VAL C C 1
ATOM 7661 O O . VAL C 1 319 ? 10.404 37.742 53.474 1.00 47.62 318 VAL C O 1
ATOM 7665 N N . ASP C 1 320 ? 12.594 37.203 53.301 1.00 47.56 319 ASP C N 1
ATOM 7666 C CA . ASP C 1 320 ? 12.685 36.545 54.606 1.00 47.52 319 ASP C CA 1
ATOM 7667 C C . ASP C 1 320 ? 12.445 37.523 55.759 1.00 47.19 319 ASP C C 1
ATOM 7668 O O . ASP C 1 320 ? 11.965 37.128 56.821 1.00 47.37 319 ASP C O 1
ATOM 7670 N N . ASP C 1 321 ? 12.780 38.794 55.538 1.00 46.76 320 ASP C N 1
ATOM 7671 C CA . ASP C 1 321 ? 12.518 39.855 56.506 1.00 46.45 320 ASP C CA 1
ATOM 7672 C C . ASP C 1 321 ? 11.022 40.061 56.720 1.00 46.17 320 ASP C C 1
ATOM 7673 O O . ASP C 1 321 ? 10.559 40.171 57.858 1.00 45.97 320 ASP C O 1
ATOM 7678 N N . GLY C 1 322 ? 10.277 40.109 55.617 1.00 45.90 321 GLY C N 1
ATOM 7679 C CA . GLY C 1 322 ? 8.829 40.277 55.657 1.00 45.57 321 GLY C CA 1
ATOM 7680 C C . GLY C 1 322 ? 8.114 39.072 56.235 1.00 45.46 321 GLY C C 1
ATOM 7681 O O . GLY C 1 322 ? 7.101 39.216 56.921 1.00 45.65 321 GLY C O 1
ATOM 7682 N N . ILE C 1 323 ? 8.641 37.882 55.953 1.00 45.16 322 ILE C N 1
ATOM 7683 C CA . ILE C 1 323 ? 8.081 36.640 56.481 1.00 45.01 322 ILE C CA 1
ATOM 7684 C C . ILE C 1 323 ? 8.326 36.538 57.990 1.00 44.79 322 ILE C C 1
ATOM 7685 O O . ILE C 1 323 ? 7.394 36.286 58.761 1.00 44.31 322 ILE C O 1
ATOM 7690 N N . LYS C 1 324 ? 9.577 36.752 58.399 1.00 44.83 323 LYS C N 1
ATOM 7691 C CA . LYS C 1 324 ? 9.956 36.678 59.809 1.00 44.85 323 LYS C CA 1
ATOM 7692 C C . LYS C 1 324 ? 9.146 37.649 60.657 1.00 44.79 323 LYS C C 1
ATOM 7693 O O . LYS C 1 324 ? 8.557 37.251 61.664 1.00 44.78 323 LYS C O 1
ATOM 7699 N N . ALA C 1 325 ? 9.096 38.909 60.227 1.00 44.68 324 ALA C N 1
ATOM 7700 C CA . ALA C 1 325 ? 8.319 39.937 60.914 1.00 45.10 324 ALA C CA 1
ATOM 7701 C C . ALA C 1 325 ? 6.854 39.529 61.070 1.00 45.45 324 ALA C C 1
ATOM 7702 O O . ALA C 1 325 ? 6.246 39.773 62.113 1.00 45.58 324 ALA C O 1
ATOM 7704 N N . LEU C 1 326 ? 6.305 38.897 60.035 1.00 45.92 325 LEU C N 1
ATOM 7705 C CA . LEU C 1 326 ? 4.922 38.423 60.048 1.00 46.42 325 LEU C CA 1
ATOM 7706 C C . LEU C 1 326 ? 4.715 37.295 61.060 1.00 46.23 325 LEU C C 1
ATOM 7707 O O . LEU C 1 326 ? 3.764 37.332 61.843 1.00 46.39 325 LEU C O 1
ATOM 7712 N N . LYS C 1 327 ? 5.608 36.306 61.035 1.00 45.87 326 LYS C N 1
ATOM 7713 C CA . LYS C 1 327 ? 5.581 35.182 61.975 1.00 45.57 326 LYS C CA 1
ATOM 7714 C C . LYS C 1 327 ? 5.607 35.659 63.425 1.00 45.17 326 LYS C C 1
ATOM 7715 O O . LYS C 1 327 ? 4.771 35.246 64.236 1.00 44.96 326 LYS C O 1
ATOM 7721 N N . ILE C 1 328 ? 6.567 36.537 63.725 1.00 44.69 327 ILE C N 1
ATOM 7722 C CA . ILE C 1 328 ? 6.736 37.142 65.048 1.00 44.08 327 ILE C CA 1
ATOM 7723 C C . ILE C 1 328 ? 5.458 37.845 65.523 1.00 43.87 327 ILE C C 1
ATOM 7724 O O . ILE C 1 328 ? 5.025 37.649 66.660 1.00 43.83 327 ILE C O 1
ATOM 7729 N N . ALA C 1 329 ? 4.856 38.641 64.642 1.00 43.86 328 ALA C N 1
ATOM 7730 C CA . ALA C 1 329 ? 3.612 39.352 64.945 1.00 44.04 328 ALA C CA 1
ATOM 7731 C C . ALA C 1 329 ? 2.446 38.398 65.207 1.00 44.05 328 ALA C C 1
ATOM 7732 O O . ALA C 1 329 ? 1.631 38.640 66.102 1.00 43.99 328 ALA C O 1
ATOM 7734 N N . LYS C 1 330 ? 2.380 37.320 64.421 1.00 44.09 329 LYS C N 1
ATOM 7735 C CA . LYS C 1 330 ? 1.363 36.278 64.585 1.00 44.21 329 LYS C CA 1
ATOM 7736 C C . LYS C 1 330 ? 1.529 35.539 65.911 1.00 43.77 329 LYS C C 1
ATOM 7737 O O . LYS C 1 330 ? 0.540 35.163 66.546 1.00 43.85 329 LYS C O 1
ATOM 7743 N N . ALA C 1 331 ? 2.783 35.331 66.311 1.00 43.17 330 ALA C N 1
ATOM 7744 C CA . ALA C 1 331 ? 3.111 34.706 67.590 1.00 42.84 330 ALA C CA 1
ATOM 7745 C C . ALA C 1 331 ? 2.588 35.543 68.753 1.00 42.66 330 ALA C C 1
ATOM 7746 O O . ALA C 1 331 ? 2.058 35.001 69.722 1.00 42.70 330 ALA C O 1
ATOM 7748 N N . CYS C 1 332 ? 2.740 36.863 68.642 1.00 42.56 331 CYS C N 1
ATOM 7749 C CA . CYS C 1 332 ? 2.214 37.805 69.629 1.00 42.26 331 CYS C CA 1
ATOM 7750 C C . CYS C 1 332 ? 0.696 37.707 69.724 1.00 42.10 331 CYS C C 1
ATOM 7751 O O . CYS C 1 332 ? 0.140 37.674 70.825 1.00 41.63 331 CYS C O 1
ATOM 7754 N N . GLN C 1 333 ? 0.038 37.656 68.566 1.00 42.24 332 GLN C N 1
ATOM 7755 C CA . GLN C 1 333 ? -1.413 37.522 68.502 1.00 42.32 332 GLN C CA 1
ATOM 7756 C C . GLN C 1 333 ? -1.853 36.196 69.114 1.00 42.70 332 GLN C C 1
ATOM 7757 O O . GLN C 1 333 ? -2.762 36.165 69.947 1.00 42.75 332 GLN C O 1
ATOM 7763 N N . GLN C 1 334 ? -1.188 35.112 68.710 1.00 42.87 333 GLN C N 1
ATOM 7764 C CA . GLN C 1 334 ? -1.498 33.774 69.209 1.00 43.14 333 GLN C CA 1
ATOM 7765 C C . GLN C 1 334 ? -1.322 33.681 70.722 1.00 42.89 333 GLN C C 1
ATOM 7766 O O . GLN C 1 334 ? -2.172 33.111 71.409 1.00 42.92 333 GLN C O 1
ATOM 7772 N N . SER C 1 335 ? -0.223 34.249 71.224 1.00 42.46 334 SER C N 1
ATOM 7773 C CA . SER C 1 335 ? 0.076 34.286 72.657 1.00 42.20 334 SER C CA 1
ATOM 7774 C C . SER C 1 335 ? -1.084 34.852 73.472 1.00 42.24 334 SER C C 1
ATOM 7775 O O . SER C 1 335 ? -1.412 34.329 74.538 1.00 42.23 334 SER C O 1
ATOM 7778 N N . ALA C 1 336 ? -1.697 35.916 72.954 1.00 42.52 335 ALA C N 1
ATOM 7779 C CA . ALA C 1 336 ? -2.844 36.557 73.593 1.00 42.77 335 ALA C CA 1
ATOM 7780 C C . ALA C 1 336 ? -4.104 35.704 73.483 1.00 43.23 335 ALA C C 1
ATOM 7781 O O . ALA C 1 336 ? -4.850 35.564 74.454 1.00 43.38 335 ALA C O 1
ATOM 7783 N N . ASN C 1 337 ? -4.324 35.136 72.299 1.00 43.77 336 ASN C N 1
ATOM 7784 C CA . ASN C 1 337 ? -5.516 34.340 72.010 1.00 44.37 336 ASN C CA 1
ATOM 7785 C C . ASN C 1 337 ? -5.606 33.057 72.841 1.00 44.38 336 ASN C C 1
ATOM 7786 O O . ASN C 1 337 ? -6.702 32.625 73.208 1.00 44.61 336 ASN C O 1
ATOM 7791 N N . ILE C 1 338 ? -4.454 32.461 73.143 1.00 44.02 337 ILE C N 1
ATOM 7792 C CA . ILE C 1 338 ? -4.411 31.202 73.891 1.00 43.57 337 ILE C CA 1
ATOM 7793 C C . ILE C 1 338 ? -4.061 31.387 75.374 1.00 43.95 337 ILE C C 1
ATOM 7794 O O . ILE C 1 338 ? -4.113 30.435 76.156 1.00 44.01 337 ILE C O 1
ATOM 7799 N N . GLY C 1 339 ? -3.707 32.614 75.749 1.00 44.32 338 GLY C N 1
ATOM 7800 C CA . GLY C 1 339 ? -3.372 32.947 77.136 1.00 44.62 338 GLY C CA 1
ATOM 7801 C C . GLY C 1 339 ? -2.134 32.231 77.643 1.00 44.58 338 GLY C C 1
ATOM 7802 O O . GLY C 1 339 ? -2.045 31.877 78.824 1.00 44.02 338 GLY C O 1
ATOM 7803 N N . LYS C 1 340 ? -1.183 32.021 76.736 1.00 44.85 339 LYS C N 1
ATOM 7804 C CA . LYS C 1 340 ? 0.060 31.321 77.041 1.00 45.02 339 LYS C CA 1
ATOM 7805 C C . LYS C 1 340 ? 1.253 32.021 76.401 1.00 45.31 339 LYS C C 1
ATOM 7806 O O . LYS C 1 340 ? 1.105 32.815 75.470 1.00 45.52 339 LYS C O 1
ATOM 7809 N N . LEU C 1 341 ? 2.437 31.713 76.918 1.00 45.32 340 LEU C N 1
ATOM 7810 C CA . LEU C 1 341 ? 3.688 32.138 76.323 1.00 45.16 340 LEU C CA 1
ATOM 7811 C C . LEU C 1 341 ? 3.864 31.378 75.010 1.00 45.23 340 LEU C C 1
ATOM 7812 O O . LEU C 1 341 ? 3.418 30.234 74.891 1.00 45.00 340 LEU C O 1
ATOM 7817 N N . VAL C 1 342 ? 4.501 32.015 74.030 1.00 45.43 341 VAL C N 1
ATOM 7818 C CA . VAL C 1 342 ? 4.758 31.383 72.732 1.00 45.77 341 VAL C CA 1
ATOM 7819 C C . VAL C 1 342 ? 6.245 31.428 72.375 1.00 46.44 341 VAL C C 1
ATOM 7820 O O . VAL C 1 342 ? 6.853 32.497 72.343 1.00 46.09 341 VAL C O 1
ATOM 7824 N N . ASP C 1 343 ? 6.821 30.256 72.123 1.00 47.63 342 ASP C N 1
ATOM 7825 C CA . ASP C 1 343 ? 8.214 30.154 71.693 1.00 48.76 342 ASP C CA 1
ATOM 7826 C C . ASP C 1 343 ? 8.317 30.287 70.175 1.00 49.60 342 ASP C C 1
ATOM 7827 O O . ASP C 1 343 ? 7.504 29.728 69.433 1.00 49.44 342 ASP C O 1
ATOM 7832 N N . ILE C 1 344 ? 9.317 31.041 69.728 1.00 50.77 343 ILE C N 1
ATOM 7833 C CA . ILE C 1 344 ? 9.497 31.364 68.313 1.00 51.96 343 ILE C CA 1
ATOM 7834 C C . ILE C 1 344 ? 10.817 30.785 67.797 1.00 53.28 343 ILE C C 1
ATOM 7835 O O . ILE C 1 344 ? 11.855 30.910 68.452 1.00 53.57 343 ILE C O 1
ATOM 7840 N N . GLN C 1 345 ? 10.766 30.143 66.630 1.00 54.49 344 GLN C N 1
ATOM 7841 C CA . GLN C 1 345 ? 11.961 29.589 65.990 1.00 55.49 344 GLN C CA 1
ATOM 7842 C C . GLN C 1 345 ? 12.187 30.200 64.608 1.00 55.40 344 GLN C C 1
ATOM 7843 O O . GLN C 1 345 ? 11.268 30.274 63.791 1.00 55.45 344 GLN C O 1
ATOM 7849 N N . LYS D 1 7 ? 17.414 80.665 120.788 1.00 52.36 6 LYS D N 1
ATOM 7850 C CA . LYS D 1 7 ? 16.438 81.774 120.991 1.00 52.48 6 LYS D CA 1
ATOM 7851 C 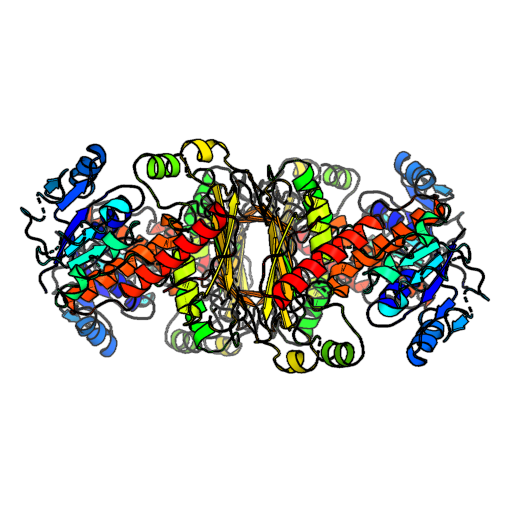C . LYS D 1 7 ? 15.948 82.280 119.634 1.00 52.54 6 LYS D C 1
ATOM 7852 O O . LYS D 1 7 ? 16.707 82.922 118.902 1.00 52.67 6 LYS D O 1
ATOM 7858 N N . PRO D 1 8 ? 14.680 81.982 119.290 1.00 52.44 7 PRO D N 1
ATOM 7859 C CA . PRO D 1 8 ? 14.110 82.421 118.016 1.00 52.36 7 PRO D CA 1
ATOM 7860 C C . PRO D 1 8 ? 13.868 83.930 117.977 1.00 52.05 7 PRO D C 1
ATOM 7861 O O . PRO D 1 8 ? 13.612 84.547 119.016 1.00 52.10 7 PRO D O 1
ATOM 7865 N N . LEU D 1 9 ? 13.958 84.510 116.783 1.00 51.59 8 LEU D N 1
ATOM 7866 C CA . LEU D 1 9 ? 13.690 85.931 116.590 1.00 50.98 8 LEU D CA 1
ATOM 7867 C C . LEU D 1 9 ? 12.208 86.218 116.750 1.00 50.30 8 LEU D C 1
ATOM 7868 O O . LEU D 1 9 ? 11.364 85.429 116.323 1.00 50.35 8 LEU D O 1
ATOM 7873 N N . ARG D 1 10 ? 11.901 87.346 117.378 1.00 49.52 9 ARG D N 1
ATOM 7874 C CA . ARG D 1 10 ? 10.528 87.804 117.495 1.00 48.91 9 ARG D CA 1
ATOM 7875 C C . ARG D 1 10 ? 10.244 88.741 116.329 1.00 48.63 9 ARG D C 1
ATOM 7876 O O . ARG D 1 10 ? 10.905 89.768 116.169 1.00 48.58 9 ARG D O 1
ATOM 7884 N N . ALA D 1 11 ? 9.275 88.367 115.500 1.00 48.18 10 ALA D N 1
ATOM 7885 C CA . ALA D 1 11 ? 9.025 89.085 114.258 1.00 47.62 10 ALA D CA 1
ATOM 7886 C C . ALA D 1 11 ? 7.575 89.509 114.086 1.00 47.23 10 ALA D C 1
ATOM 7887 O O . ALA D 1 11 ? 6.655 88.848 114.576 1.00 47.13 10 ALA D O 1
ATOM 7889 N N . ALA D 1 12 ? 7.390 90.623 113.385 1.00 46.83 11 ALA D N 1
ATOM 7890 C CA . ALA D 1 12 ? 6.068 91.101 113.005 1.00 46.47 11 ALA D CA 1
ATOM 7891 C C . ALA D 1 12 ? 5.963 91.177 111.487 1.00 46.15 11 ALA D C 1
ATOM 7892 O O . ALA D 1 12 ? 6.977 91.244 110.789 1.00 45.98 11 ALA D O 1
ATOM 7894 N N . ILE D 1 13 ? 4.734 91.150 110.982 1.00 45.95 12 ILE D N 1
ATOM 7895 C CA . ILE D 1 13 ? 4.486 91.331 109.555 1.00 45.67 12 ILE D CA 1
ATOM 7896 C C . ILE D 1 13 ? 3.440 92.423 109.321 1.00 45.66 12 ILE D C 1
ATOM 7897 O O . ILE D 1 13 ? 2.443 92.508 110.042 1.00 45.63 12 ILE D O 1
ATOM 7902 N N . ILE D 1 14 ? 3.695 93.269 108.328 1.00 45.60 13 ILE D N 1
ATOM 7903 C CA . ILE D 1 14 ? 2.721 94.259 107.887 1.00 45.65 13 ILE D CA 1
ATOM 7904 C C . ILE D 1 14 ? 2.246 93.861 106.496 1.00 45.85 13 ILE D C 1
ATOM 7905 O O . ILE D 1 14 ? 3.047 93.775 105.564 1.00 45.72 13 ILE D O 1
ATOM 7910 N N . GLY D 1 15 ? 0.946 93.609 106.369 1.00 46.09 14 GLY D N 1
ATOM 7911 C CA . GLY D 1 15 ? 0.350 93.228 105.092 1.00 46.57 14 GLY D CA 1
ATOM 7912 C C . GLY D 1 15 ? 0.145 91.732 104.972 1.00 47.07 14 GLY D C 1
ATOM 7913 O O . GLY D 1 15 ? 1.094 90.957 105.099 1.00 47.27 14 GLY D O 1
ATOM 7914 N N . LEU D 1 16 ? -1.101 91.332 104.733 1.00 47.44 15 LEU D N 1
ATOM 7915 C CA . LEU D 1 16 ? -1.458 89.922 104.577 1.00 47.53 15 LEU D CA 1
ATOM 7916 C C . LEU D 1 16 ? -2.232 89.684 103.274 1.00 47.85 15 LEU D C 1
ATOM 7917 O O . LEU D 1 16 ? -3.173 88.885 103.232 1.00 47.87 15 LEU D O 1
ATOM 7922 N N . GLY D 1 17 ? -1.819 90.377 102.213 1.00 47.98 16 GLY D N 1
ATOM 7923 C CA . GLY D 1 17 ? -2.486 90.295 100.914 1.00 48.11 16 GLY D CA 1
ATOM 7924 C C . GLY D 1 17 ? -1.997 89.136 100.068 1.00 48.23 16 GLY D C 1
ATOM 7925 O O . GLY D 1 17 ? -1.641 88.083 100.597 1.00 48.09 16 GLY D O 1
ATOM 7926 N N . ARG D 1 18 ? -1.977 89.342 98.752 1.00 48.45 17 ARG D N 1
ATOM 7927 C CA . ARG D 1 18 ? -1.575 88.311 97.788 1.00 48.99 17 ARG D CA 1
ATOM 7928 C C . ARG D 1 18 ? -0.266 87.631 98.184 1.00 48.63 17 ARG D C 1
ATOM 7929 O O . ARG D 1 18 ? -0.197 86.400 98.261 1.00 48.83 17 ARG D O 1
ATOM 7937 N N . LEU D 1 19 ? 0.759 88.443 98.439 1.00 47.85 18 LEU D N 1
ATOM 7938 C CA . LEU D 1 19 ? 2.062 87.945 98.863 1.00 47.10 18 LEU D CA 1
ATOM 7939 C C . LEU D 1 19 ? 2.174 87.879 100.385 1.00 47.13 18 LEU D C 1
ATOM 7940 O O . LEU D 1 19 ? 2.854 87.004 100.922 1.00 46.86 18 LEU D O 1
ATOM 7945 N N . GLY D 1 20 ? 1.498 88.799 101.069 1.00 47.31 19 GLY D N 1
ATOM 7946 C CA . GLY D 1 20 ? 1.521 88.868 102.531 1.00 47.43 19 GLY D CA 1
ATOM 7947 C C . GLY D 1 20 ? 1.085 87.587 103.218 1.00 47.44 19 GLY D C 1
ATOM 7948 O O . GLY D 1 20 ? 1.721 87.146 104.177 1.00 47.55 19 GLY D O 1
ATOM 7949 N N . GLU D 1 21 ? 0.004 86.988 102.723 1.00 47.28 20 GLU D N 1
ATOM 7950 C CA . GLU D 1 21 ? -0.492 85.722 103.262 1.00 47.50 20 GLU D CA 1
ATOM 7951 C C . GLU D 1 21 ? 0.489 84.569 103.034 1.00 46.62 20 GLU D C 1
ATOM 7952 O O . GLU D 1 21 ? 0.595 83.671 103.870 1.00 46.81 20 GLU D O 1
ATOM 7958 N N . ARG D 1 22 ? 1.199 84.605 101.906 1.00 45.63 21 ARG D N 1
ATOM 7959 C CA . ARG D 1 22 ? 2.197 83.591 101.575 1.00 44.78 21 ARG D CA 1
ATOM 7960 C C . ARG D 1 22 ? 3.421 83.708 102.488 1.00 44.52 21 ARG D C 1
ATOM 7961 O O . ARG D 1 22 ? 3.866 82.709 103.057 1.00 44.44 21 ARG D O 1
ATOM 7969 N N . HIS D 1 23 ? 3.948 84.927 102.628 1.00 44.23 22 HIS D N 1
ATOM 7970 C CA . HIS D 1 23 ? 5.082 85.196 103.519 1.00 44.38 22 HIS D CA 1
ATOM 7971 C C . HIS D 1 23 ? 4.786 84.806 104.961 1.00 44.71 22 HIS D C 1
ATOM 7972 O O . HIS D 1 23 ? 5.633 84.212 105.629 1.00 44.78 22 HIS D O 1
ATOM 7979 N N . ALA D 1 24 ? 3.586 85.148 105.431 1.00 44.97 23 ALA D N 1
ATOM 7980 C CA . ALA D 1 24 ? 3.165 84.850 106.799 1.00 45.20 23 ALA D CA 1
ATOM 7981 C C . ALA D 1 24 ? 3.085 83.346 107.041 1.00 45.65 23 ALA D C 1
ATOM 7982 O O . ALA D 1 24 ? 3.479 82.867 108.103 1.00 45.62 23 ALA D O 1
ATOM 7984 N N . ARG D 1 25 ? 2.587 82.613 106.045 1.00 46.38 24 ARG D N 1
ATOM 7985 C CA . ARG D 1 25 ? 2.515 81.151 106.105 1.00 47.00 24 ARG D CA 1
ATOM 7986 C C . ARG D 1 25 ? 3.897 80.535 106.270 1.00 46.94 24 ARG D C 1
ATOM 7987 O O . ARG D 1 25 ? 4.108 79.725 107.173 1.00 46.96 24 ARG D O 1
ATOM 7995 N N . HIS D 1 26 ? 4.828 80.928 105.399 1.00 47.00 25 HIS D N 1
ATOM 7996 C CA . HIS D 1 26 ? 6.211 80.455 105.468 1.00 47.20 25 HIS D CA 1
ATOM 7997 C C . HIS D 1 26 ? 6.824 80.747 106.838 1.00 47.37 25 HIS D C 1
ATOM 7998 O O . HIS D 1 26 ? 7.459 79.877 107.435 1.00 47.30 25 HIS D O 1
ATOM 8005 N N . LEU D 1 27 ? 6.613 81.969 107.326 1.00 47.55 26 LEU D N 1
ATOM 8006 C CA . LEU D 1 27 ? 7.100 82.403 108.636 1.00 48.01 26 LEU D CA 1
ATOM 8007 C C . LEU D 1 27 ? 6.685 81.468 109.769 1.00 48.35 26 LEU D C 1
ATOM 8008 O O . LEU D 1 27 ? 7.459 81.230 110.699 1.00 48.30 26 LEU D O 1
ATOM 8013 N N . VAL D 1 28 ? 5.470 80.934 109.675 1.00 48.73 27 VAL D N 1
ATOM 8014 C CA . VAL D 1 28 ? 4.914 80.068 110.710 1.00 49.03 27 VAL D CA 1
ATOM 8015 C C . VAL D 1 28 ? 5.248 78.591 110.473 1.00 49.19 27 VAL D C 1
ATOM 8016 O O . VAL D 1 28 ? 5.561 77.863 111.416 1.00 49.29 27 VAL D O 1
ATOM 8020 N N . ASN D 1 29 ? 5.196 78.161 109.215 1.00 49.37 28 ASN D N 1
ATOM 8021 C CA . ASN D 1 29 ? 5.284 76.738 108.890 1.00 49.84 28 ASN D CA 1
ATOM 8022 C C . ASN D 1 29 ? 6.659 76.235 108.437 1.00 50.07 28 ASN D C 1
ATOM 8023 O O . ASN D 1 29 ? 6.966 75.053 108.606 1.00 50.15 28 ASN D O 1
ATOM 8028 N N . LYS D 1 30 ? 7.479 77.118 107.868 1.00 50.16 29 LYS D N 1
ATOM 8029 C CA . LYS D 1 30 ? 8.716 76.690 107.201 1.00 50.20 29 LYS D CA 1
ATOM 8030 C C . LYS D 1 30 ? 10.009 77.318 107.725 1.00 50.21 29 LYS D C 1
ATOM 8031 O O . LYS D 1 30 ? 11.057 76.671 107.706 1.00 50.54 29 LYS D O 1
ATOM 8037 N N . ILE D 1 31 ? 9.942 78.568 108.179 1.00 49.96 30 ILE D N 1
ATOM 8038 C CA . ILE D 1 31 ? 11.147 79.303 108.587 1.00 49.56 30 ILE D CA 1
ATOM 8039 C C . ILE D 1 31 ? 11.632 78.901 109.982 1.00 49.72 30 ILE D C 1
ATOM 8040 O O . ILE D 1 31 ? 10.834 78.746 110.911 1.00 49.55 30 ILE D O 1
ATOM 8045 N N . GLN D 1 32 ? 12.949 78.731 110.104 1.00 49.84 31 GLN D N 1
ATOM 8046 C CA . GLN D 1 32 ? 13.592 78.378 111.366 1.00 50.09 31 GLN D CA 1
ATOM 8047 C C . GLN D 1 32 ? 14.245 79.587 112.025 1.00 49.80 31 GLN D C 1
ATOM 8048 O O . GLN D 1 32 ? 14.796 80.454 111.345 1.00 49.90 31 GLN D O 1
ATOM 8054 N N . GLY D 1 33 ? 14.191 79.625 113.354 1.00 49.34 32 GLY D N 1
ATOM 8055 C CA . GLY D 1 33 ? 14.840 80.676 114.131 1.00 48.78 32 GLY D CA 1
ATOM 8056 C C . GLY D 1 33 ? 14.003 81.931 114.266 1.00 48.45 32 GLY D C 1
ATOM 8057 O O . GLY D 1 33 ? 14.529 83.005 114.562 1.00 48.37 32 GLY D O 1
ATOM 8058 N N . VAL D 1 34 ? 12.696 81.793 114.056 1.00 48.23 33 VAL D N 1
ATOM 8059 C CA . VAL D 1 34 ? 11.783 82.932 114.099 1.00 47.99 33 VAL D CA 1
ATOM 8060 C C . VAL D 1 34 ? 10.391 82.534 114.604 1.00 48.00 33 VAL D C 1
ATOM 8061 O O . VAL D 1 34 ? 9.955 81.393 114.433 1.00 47.97 33 VAL D O 1
ATOM 8065 N N . LYS D 1 35 ? 9.716 83.483 115.246 1.00 48.05 34 LYS D N 1
ATOM 8066 C CA . LYS D 1 35 ? 8.321 83.330 115.636 1.00 48.28 34 LYS D CA 1
ATOM 8067 C C . LYS D 1 35 ? 7.540 84.572 115.218 1.00 48.38 34 LYS D C 1
ATOM 8068 O O . LYS D 1 35 ? 7.913 85.696 115.566 1.00 48.33 34 LYS D O 1
ATOM 8070 N N . LEU D 1 36 ? 6.469 84.364 114.457 1.00 48.57 35 LEU D N 1
ATOM 8071 C CA . LEU D 1 36 ? 5.595 85.459 114.043 1.00 48.59 35 LEU D CA 1
ATOM 8072 C C . LEU D 1 36 ? 4.686 85.864 115.204 1.00 48.97 35 LEU D C 1
ATOM 8073 O O . LEU D 1 36 ? 3.642 85.253 115.456 1.00 48.78 35 LEU D O 1
ATOM 8078 N N . VAL D 1 37 ? 5.114 86.912 115.900 1.00 49.52 36 VAL D N 1
ATOM 8079 C CA . VAL D 1 37 ? 4.495 87.370 117.140 1.00 49.79 36 VAL D CA 1
ATOM 8080 C C . VAL D 1 37 ? 3.294 88.291 116.883 1.00 50.18 36 VAL D C 1
ATOM 8081 O O . VAL D 1 37 ? 2.274 88.202 117.573 1.00 50.32 36 VAL D O 1
ATOM 8085 N N . ALA D 1 38 ? 3.418 89.164 115.886 1.00 50.41 37 ALA D N 1
ATOM 8086 C CA . ALA D 1 38 ? 2.369 90.133 115.575 1.00 50.47 37 ALA D CA 1
ATOM 8087 C C . ALA D 1 38 ? 2.118 90.277 114.074 1.00 50.56 37 ALA D C 1
ATOM 8088 O O . ALA D 1 38 ? 2.985 89.969 113.254 1.00 50.45 37 ALA D O 1
ATOM 8090 N N . ALA D 1 39 ? 0.919 90.741 113.729 1.00 50.79 38 ALA D N 1
ATOM 8091 C CA . ALA D 1 39 ? 0.538 90.979 112.339 1.00 50.97 38 ALA D CA 1
ATOM 8092 C C . ALA D 1 39 ? -0.291 92.249 112.220 1.00 51.11 38 ALA D C 1
ATOM 8093 O O . ALA D 1 39 ? -1.156 92.513 113.058 1.00 51.07 38 ALA D O 1
ATOM 8095 N N . CYS D 1 40 ? -0.017 93.031 111.177 1.00 51.30 39 CYS D N 1
ATOM 8096 C CA . CYS D 1 40 ? -0.743 94.272 110.921 1.00 51.49 39 CYS D CA 1
ATOM 8097 C C . CYS D 1 40 ? -1.293 94.322 109.500 1.00 51.69 39 CYS D C 1
ATOM 8098 O O . CYS D 1 40 ? -0.599 93.977 108.542 1.00 51.72 39 CYS D O 1
ATOM 8101 N N . ALA D 1 41 ? -2.547 94.756 109.387 1.00 51.97 40 ALA D N 1
ATOM 8102 C CA . ALA D 1 41 ? -3.230 94.937 108.106 1.00 52.29 40 ALA D CA 1
ATOM 8103 C C . ALA D 1 41 ? -4.457 95.826 108.297 1.00 52.48 40 ALA D C 1
ATOM 8104 O O . ALA D 1 41 ? -4.879 96.075 109.427 1.00 52.42 40 ALA D O 1
ATOM 8106 N N . LEU D 1 42 ? -5.025 96.304 107.192 1.00 52.85 41 LEU D N 1
ATOM 8107 C CA . LEU D 1 42 ? -6.242 97.115 107.242 1.00 53.28 41 LEU D CA 1
ATOM 8108 C C . LEU D 1 42 ? -7.506 96.262 107.106 1.00 53.68 41 LEU D C 1
ATOM 8109 O O . LEU D 1 42 ? -8.618 96.769 107.239 1.00 53.61 41 LEU D O 1
ATOM 8114 N N . ASP D 1 43 ? -7.321 94.970 106.844 1.00 54.36 42 ASP D N 1
ATOM 8115 C CA . ASP D 1 43 ? -8.427 94.035 106.661 1.00 55.03 42 ASP D CA 1
ATOM 8116 C C . ASP D 1 43 ? -8.685 93.249 107.944 1.00 55.56 42 ASP D C 1
ATOM 8117 O O . ASP D 1 43 ? -7.782 92.593 108.470 1.00 55.72 42 ASP D O 1
ATOM 8122 N N . SER D 1 44 ? -9.923 93.320 108.433 1.00 55.85 43 SER D N 1
ATOM 8123 C CA . SER D 1 44 ? -10.342 92.616 109.647 1.00 56.23 43 SER D CA 1
ATOM 8124 C C . SER D 1 44 ? -10.325 91.098 109.473 1.00 56.15 43 SER D C 1
ATOM 8125 O O . SER D 1 44 ? -9.996 90.361 110.407 1.00 56.05 43 SER D O 1
ATOM 8128 N N . ASN D 1 45 ? -10.686 90.644 108.274 1.00 56.16 44 ASN D N 1
ATOM 8129 C CA . ASN D 1 45 ? -10.765 89.217 107.962 1.00 56.25 44 ASN D CA 1
ATOM 8130 C C . ASN D 1 45 ? -9.396 88.562 107.870 1.00 56.12 44 ASN D C 1
ATOM 8131 O O . ASN D 1 45 ? -9.210 87.435 108.336 1.00 56.16 44 ASN D O 1
ATOM 8136 N N . GLN D 1 46 ? -8.447 89.283 107.273 1.00 56.05 45 GLN D N 1
ATOM 8137 C CA . GLN D 1 46 ? -7.057 88.841 107.160 1.00 55.72 45 GLN D CA 1
ATOM 8138 C C . GLN D 1 46 ? -6.393 88.717 108.531 1.00 55.87 45 GLN D C 1
ATOM 8139 O O . GLN D 1 46 ? -5.611 87.792 108.765 1.00 55.98 45 GLN D O 1
ATOM 8145 N N . LEU D 1 47 ? -6.717 89.648 109.428 1.00 55.93 46 LEU D N 1
ATOM 8146 C CA . LEU D 1 47 ? -6.188 89.637 110.795 1.00 56.12 46 LEU D CA 1
ATOM 8147 C C . LEU D 1 47 ? -6.753 88.483 111.626 1.00 56.29 46 LEU D C 1
ATOM 8148 O O . LEU D 1 47 ? -6.031 87.873 112.418 1.00 56.05 46 LEU D O 1
ATOM 8153 N N . GLU D 1 48 ? -8.040 88.187 111.439 1.00 56.70 47 GLU D N 1
ATOM 8154 C CA . GLU D 1 48 ? -8.676 87.039 112.093 1.00 57.12 47 GLU D CA 1
ATOM 8155 C C . GLU D 1 48 ? -8.126 85.717 111.559 1.00 57.15 47 GLU D C 1
ATOM 8156 O O . GLU D 1 48 ? -7.967 84.757 112.313 1.00 57.16 47 GLU D O 1
ATOM 8162 N N . TRP D 1 49 ? -7.836 85.681 110.259 1.00 57.18 48 TRP D N 1
ATOM 8163 C CA . TRP D 1 49 ? -7.177 84.539 109.629 1.00 57.40 48 TRP D CA 1
ATOM 8164 C C . TRP D 1 49 ? -5.781 84.308 110.216 1.00 57.43 48 TRP D C 1
ATOM 8165 O O . TRP D 1 49 ? -5.382 83.167 110.453 1.00 57.38 48 TRP D O 1
ATOM 8176 N N . ALA D 1 50 ? -5.052 85.399 110.444 1.00 57.52 49 ALA D N 1
ATOM 8177 C CA . ALA D 1 50 ? -3.716 85.346 111.036 1.00 57.57 49 ALA D CA 1
ATOM 8178 C C . ALA D 1 50 ? -3.755 84.862 112.481 1.00 57.59 49 ALA D C 1
ATOM 8179 O O . ALA D 1 50 ? -2.892 84.098 112.909 1.00 57.55 49 ALA D O 1
ATOM 8181 N N . LYS D 1 51 ? -4.767 85.304 113.222 1.00 57.92 50 LYS D N 1
ATOM 8182 C CA . LYS D 1 51 ? -4.909 84.952 114.632 1.00 58.31 50 LYS D CA 1
ATOM 8183 C C . LYS D 1 51 ? -5.401 83.515 114.825 1.00 58.31 50 LYS D C 1
ATOM 8184 O O . LYS D 1 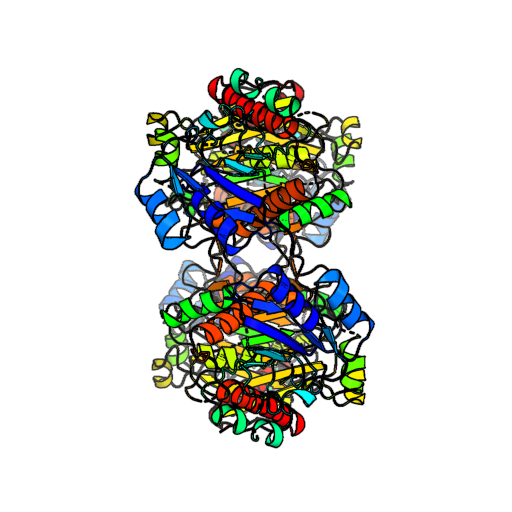51 ? -4.897 82.796 115.690 1.00 58.38 50 LYS D O 1
ATOM 8190 N N . ASN D 1 52 ? -6.371 83.100 114.013 1.00 58.36 51 ASN D N 1
ATOM 8191 C CA . ASN D 1 52 ? -6.981 81.777 114.148 1.00 58.51 51 ASN D CA 1
ATOM 8192 C C . ASN D 1 52 ? -6.204 80.658 113.453 1.00 58.48 51 ASN D C 1
ATOM 8193 O O . ASN D 1 52 ? -5.897 79.637 114.073 1.00 58.61 51 ASN D O 1
ATOM 8198 N N . GLU D 1 53 ? -5.886 80.858 112.175 1.00 58.19 52 GLU D N 1
ATOM 8199 C CA . GLU D 1 53 ? -5.252 79.819 111.360 1.00 57.92 52 GLU D CA 1
ATOM 8200 C C . GLU D 1 53 ? -3.737 79.710 111.560 1.00 57.39 52 GLU D C 1
ATOM 8201 O O . GLU D 1 53 ? -3.170 78.622 111.430 1.00 57.06 52 GLU D O 1
ATOM 8207 N N . LEU D 1 54 ? -3.089 80.830 111.875 1.00 57.01 53 LEU D N 1
ATOM 8208 C CA . LEU D 1 54 ? -1.630 80.860 112.022 1.00 56.83 53 LEU D CA 1
ATOM 8209 C C . LEU D 1 54 ? -1.161 81.037 113.468 1.00 56.81 53 LEU D C 1
ATOM 8210 O O . LEU D 1 54 ? 0.037 80.939 113.754 1.00 56.92 53 LEU D O 1
ATOM 8215 N N . GLY D 1 55 ? -2.104 81.299 114.369 1.00 56.61 54 GLY D N 1
ATOM 8216 C CA . GLY D 1 55 ? -1.802 81.449 115.791 1.00 56.42 54 GLY D CA 1
ATOM 8217 C C . GLY D 1 55 ? -1.020 82.701 116.150 1.00 56.20 54 GLY D C 1
ATOM 8218 O O . GLY D 1 55 ? -0.300 82.720 117.152 1.00 56.17 54 GLY D O 1
ATOM 8219 N N . VAL D 1 56 ? -1.155 83.744 115.332 1.00 55.93 55 VAL D N 1
ATOM 8220 C CA . VAL D 1 56 ? -0.526 85.036 115.612 1.00 55.61 55 VAL D CA 1
ATOM 8221 C C . VAL D 1 56 ? -1.159 85.641 116.864 1.00 55.37 55 VAL D C 1
ATOM 8222 O O . VAL D 1 56 ? -2.378 85.823 116.926 1.00 55.43 55 VAL D O 1
ATOM 8226 N N . GLU D 1 57 ? -0.318 85.934 117.856 1.00 55.10 56 GLU D N 1
ATOM 8227 C CA . GLU D 1 57 ? -0.769 86.371 119.181 1.00 54.92 56 GLU D CA 1
ATOM 8228 C C . GLU D 1 57 ? -1.562 87.682 119.175 1.00 54.66 56 GLU D C 1
ATOM 8229 O O . GLU D 1 57 ? -2.606 87.777 119.823 1.00 54.77 56 GLU D O 1
ATOM 8232 N N . THR D 1 58 ? -1.072 88.682 118.445 1.00 54.16 57 THR D N 1
ATOM 8233 C CA . THR D 1 58 ? -1.696 90.008 118.444 1.00 53.61 57 THR D CA 1
ATOM 8234 C C . THR D 1 58 ? -1.845 90.577 117.031 1.00 53.21 57 THR D C 1
ATOM 8235 O O . THR D 1 58 ? -0.967 90.406 116.186 1.00 53.07 57 THR D O 1
ATOM 8239 N N . THR D 1 59 ? -2.967 91.254 116.793 1.00 52.87 58 THR D N 1
ATOM 8240 C CA . THR D 1 59 ? -3.243 91.894 115.506 1.00 52.51 58 THR D CA 1
ATOM 8241 C C . THR D 1 59 ? -3.444 93.402 115.654 1.00 52.22 58 THR D C 1
ATOM 8242 O O . THR D 1 59 ? -3.997 93.870 116.651 1.00 52.27 58 THR D O 1
ATOM 8246 N N . TYR D 1 60 ? -2.984 94.150 114.654 1.00 51.90 59 TYR D N 1
ATOM 8247 C CA . TYR D 1 60 ? -3.045 95.611 114.661 1.00 51.52 59 TYR D CA 1
ATOM 8248 C C . TYR D 1 60 ? -3.555 96.145 113.329 1.00 51.30 59 TYR D C 1
ATOM 8249 O O . TYR D 1 60 ? -3.359 95.523 112.284 1.00 51.39 59 TYR D O 1
ATOM 8258 N N . THR D 1 61 ? -4.203 97.304 113.373 1.00 51.01 60 THR D N 1
ATOM 8259 C CA . THR D 1 61 ? -4.518 98.061 112.163 1.00 50.62 60 THR D CA 1
ATOM 8260 C C . THR D 1 61 ? -3.483 99.172 111.979 1.00 50.30 60 THR D C 1
ATOM 8261 O O . THR D 1 61 ? -3.201 99.599 110.856 1.00 50.31 60 THR D O 1
ATOM 8265 N N . ASN D 1 62 ? -2.921 99.619 113.100 1.00 49.91 61 ASN D N 1
ATOM 8266 C CA . ASN D 1 62 ? -1.889 100.649 113.128 1.00 49.61 61 ASN D CA 1
ATOM 8267 C C . ASN D 1 62 ? -0.507 100.016 113.277 1.00 49.18 61 ASN D C 1
ATOM 8268 O O . ASN D 1 62 ? -0.209 99.394 114.301 1.00 49.10 61 ASN D O 1
ATOM 8273 N N . TYR D 1 63 ? 0.331 100.178 112.253 1.00 48.71 62 TYR D N 1
ATOM 8274 C CA . TYR D 1 63 ? 1.668 99.578 112.248 1.00 48.09 62 TYR D CA 1
ATOM 8275 C C . TYR D 1 63 ? 2.617 100.246 113.244 1.00 47.65 62 TYR D C 1
ATOM 8276 O O . TYR D 1 63 ? 3.449 99.574 113.855 1.00 47.55 62 TYR D O 1
ATOM 8285 N N . LYS D 1 64 ? 2.479 101.564 113.403 1.00 47.22 63 LYS D N 1
ATOM 8286 C CA . LYS D 1 64 ? 3.302 102.334 114.337 1.00 46.43 63 LYS D CA 1
ATOM 8287 C C . LYS D 1 64 ? 3.024 101.918 115.773 1.00 46.07 63 LYS D C 1
ATOM 8288 O O . LYS D 1 64 ? 3.946 101.860 116.590 1.00 46.38 63 LYS D O 1
ATOM 8294 N N . ASP D 1 65 ? 1.755 101.630 116.069 1.00 45.56 64 ASP D N 1
ATOM 8295 C CA A ASP D 1 65 ? 1.369 101.154 117.395 0.50 45.28 64 ASP D CA 1
ATOM 8296 C CA B ASP D 1 65 ? 1.340 101.144 117.385 0.50 45.15 64 ASP D CA 1
ATOM 8297 C C . ASP D 1 65 ? 1.912 99.753 117.658 1.00 44.90 64 ASP D C 1
ATOM 8298 O O . ASP D 1 65 ? 2.253 99.424 118.793 1.00 45.01 64 ASP D O 1
ATOM 8315 N N . ILE D 1 67 ? 4.801 98.481 116.332 1.00 44.68 66 ILE D N 1
ATOM 8316 C CA . ILE D 1 67 ? 6.244 98.624 116.538 1.00 45.12 66 ILE D CA 1
ATOM 8317 C C . ILE D 1 67 ? 6.555 99.144 117.947 1.00 45.52 66 ILE D C 1
ATOM 8318 O O . ILE D 1 67 ? 7.550 98.751 118.557 1.00 45.50 66 ILE D O 1
ATOM 8323 N N . ASP D 1 68 ? 5.678 100.004 118.461 1.00 46.07 67 ASP D N 1
ATOM 8324 C CA . ASP D 1 68 ? 5.885 100.651 119.754 1.00 46.50 67 ASP D CA 1
ATOM 8325 C C . ASP D 1 68 ? 5.362 99.858 120.957 1.00 47.13 67 ASP D C 1
ATOM 8326 O O . ASP D 1 68 ? 5.701 100.173 122.102 1.00 47.08 67 ASP D O 1
ATOM 8331 N N . THR D 1 69 ? 4.551 98.832 120.698 1.00 47.64 68 THR D N 1
ATOM 8332 C CA . THR D 1 69 ? 3.961 98.020 121.768 1.00 48.11 68 THR D CA 1
ATOM 8333 C C . THR D 1 69 ? 4.626 96.649 121.873 1.00 48.59 68 THR D C 1
ATOM 8334 O O . THR D 1 69 ? 5.000 96.215 122.966 1.00 48.94 68 THR D O 1
ATOM 8338 N N . GLU D 1 70 ? 4.771 95.977 120.733 1.00 48.76 69 GLU D N 1
ATOM 8339 C CA . GLU D 1 70 ? 5.316 94.624 120.688 1.00 48.74 69 GLU D CA 1
ATOM 8340 C C . GLU D 1 70 ? 6.813 94.594 120.968 1.00 48.81 69 GLU D C 1
ATOM 8341 O O . GLU D 1 70 ? 7.534 95.549 120.669 1.00 48.66 69 GLU D O 1
ATOM 8347 N N . ASN D 1 71 ? 7.265 93.489 121.553 1.00 48.93 70 ASN D N 1
ATOM 8348 C CA . ASN D 1 71 ? 8.685 93.222 121.719 1.00 49.06 70 ASN D CA 1
ATOM 8349 C C . ASN D 1 71 ? 9.173 92.385 120.540 1.00 48.78 70 ASN D C 1
ATOM 8350 O O . ASN D 1 71 ? 8.988 91.166 120.513 1.00 48.86 70 ASN D O 1
ATOM 8355 N N . ILE D 1 72 ? 9.776 93.051 119.557 1.00 48.39 71 ILE D N 1
ATOM 8356 C CA . ILE D 1 72 ? 10.207 92.383 118.325 1.00 47.96 71 ILE D CA 1
ATOM 8357 C C . ILE D 1 72 ? 11.628 92.742 117.890 1.00 47.82 71 ILE D C 1
ATOM 8358 O O . ILE D 1 72 ? 12.149 93.809 118.225 1.00 47.71 71 ILE D O 1
ATOM 8363 N N . ASP D 1 73 ? 12.239 91.830 117.138 1.00 47.82 72 ASP D N 1
ATOM 8364 C CA . ASP D 1 73 ? 13.584 92.008 116.598 1.00 47.91 72 ASP D CA 1
ATOM 8365 C C . ASP D 1 73 ? 13.549 92.385 115.119 1.00 47.26 72 ASP D C 1
ATOM 8366 O O . ASP D 1 73 ? 14.349 93.199 114.658 1.00 47.39 72 ASP D O 1
ATOM 8371 N N . ALA D 1 74 ? 12.620 91.782 114.385 1.00 46.62 73 ALA D N 1
ATOM 8372 C CA . ALA D 1 74 ? 12.527 91.968 112.945 1.00 46.08 73 ALA D CA 1
ATOM 8373 C C . ALA D 1 74 ? 11.102 92.293 112.509 1.00 45.65 73 ALA D C 1
ATOM 8374 O O . ALA D 1 74 ? 10.137 91.899 113.163 1.00 45.53 73 ALA D O 1
ATOM 8376 N N . ILE D 1 75 ? 10.983 93.020 111.404 1.00 45.20 74 ILE D N 1
ATOM 8377 C CA . ILE D 1 75 ? 9.683 93.297 110.806 1.00 44.80 74 ILE D CA 1
ATOM 8378 C C . ILE D 1 75 ? 9.692 92.996 109.304 1.00 44.64 74 ILE D C 1
ATOM 8379 O O . ILE D 1 75 ? 10.677 93.252 108.608 1.00 44.51 74 ILE D O 1
ATOM 8384 N N . PHE D 1 76 ? 8.591 92.430 108.824 1.00 44.47 75 PHE D N 1
ATOM 8385 C CA . PHE D 1 76 ? 8.421 92.137 107.411 1.00 44.23 75 PHE D CA 1
ATOM 8386 C C . PHE D 1 76 ? 7.398 93.097 106.820 1.00 44.14 75 PHE D C 1
ATOM 8387 O O . PHE D 1 76 ? 6.237 93.103 107.227 1.00 43.99 75 PHE D O 1
ATOM 8395 N N . ILE D 1 77 ? 7.846 93.924 105.878 1.00 44.44 76 ILE D N 1
ATOM 8396 C CA . ILE D 1 77 ? 6.985 94.920 105.243 1.00 44.70 76 ILE D CA 1
ATOM 8397 C C . ILE D 1 77 ? 6.457 94.416 103.901 1.00 45.03 76 ILE D C 1
ATOM 8398 O O . ILE D 1 77 ? 7.188 94.369 102.907 1.00 45.13 76 ILE D O 1
ATOM 8403 N N . VAL D 1 78 ? 5.183 94.030 103.895 1.00 45.40 77 VAL D N 1
ATOM 8404 C CA . VAL D 1 78 ? 4.504 93.542 102.693 1.00 45.43 77 VAL D CA 1
ATOM 8405 C C . VAL D 1 78 ? 3.210 94.343 102.480 1.00 45.89 77 VAL D C 1
ATOM 8406 O O . VAL D 1 78 ? 2.178 93.811 102.056 1.00 45.98 77 VAL D O 1
ATOM 8410 N N . ALA D 1 79 ? 3.276 95.632 102.802 1.00 46.24 78 ALA D N 1
ATOM 8411 C CA . ALA D 1 79 ? 2.195 96.566 102.517 1.00 46.46 78 ALA D CA 1
ATOM 8412 C C . ALA D 1 79 ? 2.475 97.193 101.151 1.00 46.64 78 ALA D C 1
ATOM 8413 O O . ALA D 1 79 ? 3.564 97.005 100.612 1.00 46.75 78 ALA D O 1
ATOM 8415 N N . PRO D 1 80 ? 1.495 97.921 100.572 1.00 46.77 79 PRO D N 1
ATOM 8416 C CA . PRO D 1 80 ? 1.707 98.552 99.264 1.00 46.82 79 PRO D CA 1
ATOM 8417 C C . PRO D 1 80 ? 2.960 99.428 99.182 1.00 46.92 79 PRO D C 1
ATOM 8418 O O . PRO D 1 80 ? 3.352 100.063 100.162 1.00 46.82 79 PRO D O 1
ATOM 8422 N N . THR D 1 81 ? 3.557 99.455 97.995 1.00 47.28 80 THR D N 1
ATOM 8423 C CA . THR D 1 81 ? 4.778 100.212 97.696 1.00 47.64 80 THR D CA 1
ATOM 8424 C C . THR D 1 81 ? 4.873 101.643 98.278 1.00 48.10 80 THR D C 1
ATOM 8425 O O . THR D 1 81 ? 5.924 102.005 98.811 1.00 48.38 80 THR D O 1
ATOM 8429 N N . PRO D 1 82 ? 3.797 102.461 98.173 1.00 48.33 81 PRO D N 1
ATOM 8430 C CA . PRO D 1 82 ? 3.886 103.833 98.698 1.00 48.52 81 PRO D CA 1
ATOM 8431 C C . PRO D 1 82 ? 4.263 103.933 100.182 1.00 48.59 81 PRO D C 1
ATOM 8432 O O . PRO D 1 82 ? 4.876 104.921 100.594 1.00 48.70 81 PRO D O 1
ATOM 8436 N N . PHE D 1 83 ? 3.903 102.917 100.963 1.00 48.44 82 PHE D N 1
ATOM 8437 C CA . PHE D 1 83 ? 4.123 102.924 102.410 1.00 48.33 82 PHE D CA 1
ATOM 8438 C C . PHE D 1 83 ? 5.490 102.376 102.814 1.00 47.80 82 PHE D C 1
ATOM 8439 O O . PHE D 1 83 ? 5.899 102.517 103.966 1.00 47.90 82 PHE D O 1
ATOM 8447 N N . HIS D 1 84 ? 6.191 101.765 101.862 1.00 47.24 83 HIS D N 1
ATOM 8448 C CA . HIS D 1 84 ? 7.498 101.154 102.117 1.00 46.75 83 HIS D CA 1
ATOM 8449 C C . HIS D 1 84 ? 8.520 102.108 102.759 1.00 46.50 83 HIS D C 1
ATOM 8450 O O . HIS D 1 84 ? 9.119 101.753 103.772 1.00 46.52 83 HIS D O 1
ATOM 8457 N N . PRO D 1 85 ? 8.727 103.314 102.179 1.00 46.27 84 PRO D N 1
ATOM 8458 C CA . PRO D 1 85 ? 9.703 104.226 102.785 1.00 45.91 84 PRO D CA 1
ATOM 8459 C C . PRO D 1 85 ? 9.394 104.600 104.238 1.00 45.59 84 PRO D C 1
ATOM 8460 O O . PRO D 1 85 ? 10.262 104.433 105.096 1.00 45.43 84 PRO D O 1
ATOM 8464 N N . GLU D 1 86 ? 8.177 105.071 104.518 1.00 45.23 85 GLU D N 1
ATOM 8465 C CA . GLU D 1 86 ? 7.829 105.522 105.873 1.00 45.11 85 GLU D CA 1
ATOM 8466 C C . GLU D 1 86 ? 7.773 104.408 106.924 1.00 43.71 85 GLU D C 1
ATOM 8467 O O . GLU D 1 86 ? 8.009 104.655 108.106 1.00 43.90 85 GLU D O 1
ATOM 8481 N N . THR D 1 88 ? 9.678 101.495 106.661 1.00 41.15 87 THR D N 1
ATOM 8482 C CA . THR D 1 88 ? 11.093 101.172 106.812 1.00 41.25 87 THR D CA 1
ATOM 8483 C C . THR D 1 88 ? 11.776 102.186 107.723 1.00 41.48 87 THR D C 1
ATOM 8484 O O . THR D 1 88 ? 12.490 101.801 108.648 1.00 41.84 87 THR D O 1
ATOM 8488 N N . ILE D 1 89 ? 11.532 103.472 107.469 1.00 41.19 88 ILE D N 1
ATOM 8489 C CA . ILE D 1 89 ? 12.131 104.552 108.255 1.00 40.82 88 ILE D CA 1
ATOM 8490 C C . ILE D 1 89 ? 11.731 104.457 109.730 1.00 40.89 88 ILE D C 1
ATOM 8491 O O . ILE D 1 89 ? 12.587 104.552 110.612 1.00 40.81 88 ILE D O 1
ATOM 8496 N N . TYR D 1 90 ? 10.442 104.233 109.983 1.00 40.97 89 TYR D N 1
ATOM 8497 C CA . TYR D 1 90 ? 9.916 104.140 111.346 1.00 41.27 89 TYR D CA 1
ATOM 8498 C C . TYR D 1 90 ? 10.500 102.964 112.121 1.00 41.64 89 TYR D C 1
ATOM 8499 O O . TYR D 1 90 ? 10.837 103.095 113.300 1.00 41.93 89 TYR D O 1
ATOM 8508 N N . ALA D 1 91 ? 10.611 101.819 111.453 1.00 41.93 90 ALA D N 1
ATOM 8509 C CA . ALA D 1 91 ? 11.152 100.611 112.064 1.00 42.15 90 ALA D CA 1
ATOM 8510 C C . ALA D 1 91 ? 12.656 100.728 112.324 1.00 42.38 90 ALA D C 1
ATOM 8511 O O . ALA D 1 91 ? 13.129 100.363 113.400 1.00 42.20 90 ALA D O 1
ATOM 8521 N N . ASN D 1 93 ? 14.425 103.481 112.748 1.00 43.62 92 ASN D N 1
ATOM 8522 C CA . ASN D 1 93 ? 14.605 104.436 113.841 1.00 43.67 92 ASN D CA 1
ATOM 8523 C C . ASN D 1 93 ? 14.204 103.874 115.210 1.00 43.92 92 ASN D C 1
ATOM 8524 O O . ASN D 1 93 ? 14.542 104.448 116.248 1.00 43.89 92 ASN D O 1
ATOM 8529 N N . ALA D 1 94 ? 13.487 102.751 115.199 1.00 44.13 93 ALA D N 1
ATOM 8530 C CA . ALA D 1 94 ? 13.094 102.057 116.426 1.00 44.25 93 ALA D CA 1
ATOM 8531 C C . ALA D 1 94 ? 13.984 100.840 116.720 1.00 44.43 93 ALA D C 1
ATOM 8532 O O . ALA D 1 94 ? 13.646 100.004 117.563 1.00 44.68 93 ALA D O 1
ATOM 8534 N N . GLY D 1 95 ? 15.113 100.742 116.017 1.00 44.28 94 GLY D N 1
ATOM 8535 C CA . GLY D 1 95 ? 16.112 99.701 116.279 1.00 44.17 94 GLY D CA 1
ATOM 8536 C C . GLY D 1 95 ? 15.897 98.361 115.591 1.00 44.09 94 GLY D C 1
ATOM 8537 O O . GLY D 1 95 ? 16.749 97.471 115.677 1.00 44.11 94 GLY D O 1
ATOM 8538 N N . LEU D 1 96 ? 14.771 98.223 114.897 1.00 43.81 95 LEU D N 1
ATOM 8539 C CA . LEU D 1 96 ? 14.380 96.957 114.271 1.00 43.48 95 LEU D CA 1
ATOM 8540 C C . LEU D 1 96 ? 15.207 96.585 113.042 1.00 43.25 95 LEU D C 1
ATOM 8541 O O . LEU D 1 96 ? 15.796 97.444 112.384 1.00 43.32 95 LEU D O 1
ATOM 8546 N N . ASN D 1 97 ? 15.243 95.287 112.754 1.00 43.06 96 ASN D N 1
ATOM 8547 C CA . ASN D 1 97 ? 15.772 94.773 111.500 1.00 42.77 96 ASN D CA 1
ATOM 8548 C C . ASN D 1 97 ? 14.636 94.670 110.492 1.00 42.58 96 ASN D C 1
ATOM 8549 O O . ASN D 1 97 ? 13.544 94.201 110.823 1.00 42.34 96 ASN D O 1
ATOM 8554 N N . VAL D 1 98 ? 14.894 95.116 109.267 1.00 42.33 97 VAL D N 1
ATOM 8555 C CA . VAL D 1 98 ? 13.832 95.284 108.285 1.00 42.38 97 VAL D CA 1
ATOM 8556 C C . VAL D 1 98 ? 13.992 94.382 107.061 1.00 42.62 97 VAL D C 1
ATOM 8557 O O . VAL D 1 98 ? 15.031 94.395 106.388 1.00 42.66 97 VAL D O 1
ATOM 8561 N N . PHE D 1 99 ? 12.957 93.589 106.799 1.00 42.51 98 PHE D N 1
ATOM 8562 C CA . PHE D 1 99 ? 12.769 92.983 105.491 1.00 42.92 98 PHE D CA 1
ATOM 8563 C C . PHE D 1 99 ? 11.653 93.740 104.785 1.00 43.39 98 PHE D C 1
ATOM 8564 O O . PHE D 1 99 ? 10.514 93.781 105.263 1.00 43.23 98 PHE D O 1
ATOM 8572 N N . CYS D 1 100 ? 11.987 94.338 103.648 1.00 43.96 99 CYS D N 1
ATOM 8573 C CA . CYS D 1 100 ? 11.035 95.150 102.902 1.00 44.54 99 CYS D CA 1
ATOM 8574 C C . CYS D 1 100 ? 10.870 94.630 101.480 1.00 45.09 99 CYS D C 1
ATOM 8575 O O . CYS D 1 100 ? 11.853 94.450 100.760 1.00 44.99 99 CYS D O 1
ATOM 8578 N N . GLU D 1 101 ? 9.622 94.397 101.080 1.00 45.64 100 GLU D N 1
ATOM 8579 C CA . GLU D 1 101 ? 9.322 93.910 99.736 1.00 46.23 100 GLU D CA 1
ATOM 8580 C C . GLU D 1 101 ? 9.615 94.927 98.632 1.00 46.95 100 GLU D C 1
ATOM 8581 O O . GLU D 1 101 ? 9.699 96.133 98.887 1.00 46.74 100 GLU D O 1
ATOM 8587 N N . LYS D 1 102 ? 9.781 94.419 97.411 1.00 47.73 101 LYS D N 1
ATOM 8588 C CA . LYS D 1 102 ? 10.068 95.241 96.237 1.00 48.38 101 LYS D CA 1
ATOM 8589 C C . LYS D 1 102 ? 8.820 96.003 95.777 1.00 49.10 101 LYS D C 1
ATOM 8590 O O . LYS D 1 102 ? 7.701 95.524 95.972 1.00 49.42 101 LYS D O 1
ATOM 8596 N N . PRO D 1 103 ? 8.999 97.209 95.203 1.00 49.58 102 PRO D N 1
ATOM 8597 C CA . PRO D 1 103 ? 10.235 97.990 95.144 1.00 50.00 102 PRO D CA 1
ATOM 8598 C C . PRO D 1 103 ? 10.420 98.818 96.419 1.00 50.19 102 PRO D C 1
ATOM 8599 O O . PRO D 1 103 ? 9.546 98.807 97.292 1.00 50.05 102 PRO D O 1
ATOM 8603 N N . LEU D 1 104 ? 11.546 99.522 96.521 1.00 50.42 103 LEU D N 1
ATOM 8604 C CA . LEU D 1 104 ? 11.822 100.379 97.675 1.00 50.56 103 LEU D CA 1
ATOM 8605 C C . LEU D 1 104 ? 10.741 101.445 97.848 1.00 50.93 103 LEU D C 1
ATOM 8606 O O . LEU D 1 104 ? 10.330 101.745 98.969 1.00 50.89 103 LEU D O 1
ATOM 8611 N N . GLY D 1 105 ? 10.282 101.999 96.729 1.00 51.24 104 GLY D N 1
ATOM 8612 C CA . GLY D 1 105 ? 9.239 103.020 96.727 1.00 52.07 104 GLY D CA 1
ATOM 8613 C C . GLY D 1 105 ? 9.019 103.565 95.331 1.00 52.70 104 GLY D C 1
ATOM 8614 O O . GLY D 1 105 ? 9.559 103.032 94.360 1.00 52.43 104 GLY D O 1
ATOM 8615 N N . LEU D 1 106 ? 8.224 104.627 95.229 1.00 53.43 105 LEU D N 1
ATOM 8616 C CA . LEU D 1 106 ? 7.954 105.261 93.939 1.00 54.15 105 LEU D CA 1
ATOM 8617 C C . LEU D 1 106 ? 8.582 106.649 93.837 1.00 54.87 105 LEU D C 1
ATOM 8618 O O . LEU D 1 106 ? 9.183 106.986 92.815 1.00 55.20 105 LEU D O 1
ATOM 8623 N N . ASP D 1 107 ? 8.448 107.439 94.900 1.00 55.39 106 ASP D N 1
ATOM 8624 C CA . ASP D 1 107 ? 9.024 108.780 94.966 1.00 55.93 106 ASP D CA 1
ATOM 8625 C C . ASP D 1 107 ? 10.522 108.702 95.251 1.00 56.35 106 ASP D C 1
ATOM 8626 O O . ASP D 1 107 ? 10.931 108.114 96.252 1.00 56.66 106 ASP D O 1
ATOM 8631 N N . PHE D 1 108 ? 11.329 109.303 94.374 1.00 56.75 107 PHE D N 1
ATOM 8632 C CA . PHE D 1 108 ? 12.797 109.269 94.492 1.00 57.30 107 PHE D CA 1
ATOM 8633 C C . PHE D 1 108 ? 13.343 109.910 95.771 1.00 56.77 107 PHE D C 1
ATOM 8634 O O . PHE D 1 108 ? 14.343 109.444 96.323 1.00 56.72 107 PHE D O 1
ATOM 8642 N N . ASN D 1 109 ? 12.695 110.979 96.225 1.00 56.22 108 ASN D N 1
ATOM 8643 C CA . ASN D 1 109 ? 13.089 111.653 97.459 1.00 55.81 108 ASN D CA 1
ATOM 8644 C C . ASN D 1 109 ? 12.855 110.780 98.686 1.00 55.28 108 ASN D C 1
ATOM 8645 O O . ASN D 1 109 ? 13.733 110.662 99.541 1.00 55.43 108 ASN D O 1
ATOM 8650 N N . GLU D 1 110 ? 11.680 110.156 98.749 1.00 54.67 109 GLU D N 1
ATOM 8651 C CA . GLU D 1 110 ? 11.326 109.240 99.837 1.00 54.10 109 GLU D CA 1
ATOM 8652 C C . GLU D 1 110 ? 12.256 108.031 99.914 1.00 53.23 109 GLU D C 1
ATOM 8653 O O . GLU D 1 110 ? 12.514 107.516 101.000 1.00 53.45 109 GLU D O 1
ATOM 8659 N N . VAL D 1 111 ? 12.746 107.588 98.759 1.00 52.13 110 VAL D N 1
ATOM 8660 C CA . VAL D 1 111 ? 13.679 106.464 98.677 1.00 51.09 110 VAL D CA 1
ATOM 8661 C C . VAL D 1 111 ? 15.097 106.894 99.085 1.00 50.58 110 VAL D C 1
ATOM 8662 O O . VAL D 1 111 ? 15.843 106.111 99.678 1.00 50.58 110 VAL D O 1
ATOM 8666 N N . ASP D 1 112 ? 15.462 108.136 98.772 1.00 49.97 111 ASP D N 1
ATOM 8667 C CA . ASP D 1 112 ? 16.738 108.692 99.227 1.00 49.65 111 ASP D CA 1
ATOM 8668 C C . ASP D 1 112 ? 16.740 108.890 100.742 1.00 48.75 111 ASP D C 1
ATOM 8669 O O . ASP D 1 112 ? 17.740 108.607 101.406 1.00 48.65 111 ASP D O 1
ATOM 8674 N N . GLU D 1 113 ? 15.614 109.369 101.273 1.00 47.61 112 GLU D N 1
ATOM 8675 C CA . GLU D 1 113 ? 15.415 109.517 102.718 1.00 46.65 112 GLU D CA 1
ATOM 8676 C C . GLU D 1 113 ? 15.481 108.149 103.393 1.00 45.52 112 GLU D C 1
ATOM 8677 O O . GLU D 1 113 ? 16.086 107.994 104.456 1.00 45.27 112 GLU D O 1
ATOM 8691 N N . ALA D 1 115 ? 17.015 105.395 102.185 1.00 43.33 114 ALA D N 1
ATOM 8692 C CA . ALA D 1 115 ? 18.406 104.933 102.132 1.00 43.70 114 ALA D CA 1
ATOM 8693 C C . ALA D 1 115 ? 19.279 105.601 103.192 1.00 43.91 114 ALA D C 1
ATOM 8694 O O . ALA D 1 115 ? 20.169 104.962 103.755 1.00 44.28 114 ALA D O 1
ATOM 8696 N N . LYS D 1 116 ? 19.019 106.882 103.454 1.00 44.10 115 LYS D N 1
ATOM 8697 C CA . LYS D 1 116 ? 19.750 107.634 104.476 1.00 44.34 115 LYS D CA 1
ATOM 8698 C C . LYS D 1 116 ? 19.557 107.041 105.873 1.00 44.52 115 LYS D C 1
ATOM 8699 O O . LYS D 1 116 ? 20.517 106.916 106.635 1.00 44.81 115 LYS D O 1
ATOM 8705 N N . VAL D 1 117 ? 18.319 106.667 106.191 1.00 44.52 116 VAL D N 1
ATOM 8706 C CA . VAL D 1 117 ? 17.988 106.034 107.469 1.00 44.68 116 VAL D CA 1
ATOM 8707 C C . VAL D 1 117 ? 18.641 104.652 107.574 1.00 45.08 116 VAL D C 1
ATOM 8708 O O . VAL D 1 117 ? 19.101 104.259 108.647 1.00 45.29 116 VAL D O 1
ATOM 8712 N N . ILE D 1 118 ? 18.687 103.931 106.455 1.00 45.47 117 ILE D N 1
ATOM 8713 C CA . ILE D 1 118 ? 19.341 102.624 106.397 1.00 45.93 117 ILE D CA 1
ATOM 8714 C C . ILE D 1 118 ? 20.850 102.749 106.620 1.00 46.62 117 ILE D C 1
ATOM 8715 O O . ILE D 1 118 ? 21.434 101.998 107.407 1.00 46.85 117 ILE D O 1
ATOM 8720 N N . LYS D 1 119 ? 21.465 103.714 105.943 1.00 47.03 118 LYS D N 1
ATOM 8721 C CA . LYS D 1 119 ? 22.908 103.917 106.009 1.00 47.74 118 LYS D CA 1
ATOM 8722 C C . LYS D 1 119 ? 23.377 104.355 107.403 1.00 48.05 118 LYS D C 1
ATOM 8723 O O . LYS D 1 119 ? 24.516 104.082 107.790 1.00 48.37 118 LYS D O 1
ATOM 8726 N N . SER D 1 120 ? 22.496 105.021 108.151 1.00 48.05 119 SER D N 1
ATOM 8727 C CA . SER D 1 120 ? 22.836 105.535 109.481 1.00 48.06 119 SER D CA 1
ATOM 8728 C C . SER D 1 120 ? 22.574 104.532 110.610 1.00 48.08 119 SER D C 1
ATOM 8729 O O . SER D 1 120 ? 22.840 104.820 111.779 1.00 47.85 119 SER D O 1
ATOM 8732 N N . HIS D 1 121 ? 22.061 103.357 110.252 1.00 48.27 120 HIS D N 1
ATOM 8733 C CA . HIS D 1 121 ? 21.883 102.256 111.201 1.00 48.36 120 HIS D CA 1
ATOM 8734 C C . HIS D 1 121 ? 22.592 100.990 110.701 1.00 48.43 120 HIS D C 1
ATOM 8735 O O . HIS D 1 121 ? 21.928 100.001 110.373 1.00 48.29 120 HIS D O 1
ATOM 8742 N N . PRO D 1 122 ? 23.944 101.005 110.663 1.00 48.59 121 PRO D N 1
ATOM 8743 C CA . PRO D 1 122 ? 24.699 99.916 110.034 1.00 48.44 121 PRO D CA 1
ATOM 8744 C C . PRO D 1 122 ? 24.724 98.637 110.872 1.00 48.40 121 PRO D C 1
ATOM 8745 O O . PRO D 1 122 ? 25.061 97.568 110.356 1.00 48.35 121 PRO D O 1
ATOM 8749 N N . ASN D 1 123 ? 24.372 98.754 112.151 1.00 48.30 122 ASN D N 1
ATOM 8750 C CA . ASN D 1 123 ? 24.234 97.597 113.031 1.00 48.29 122 ASN D CA 1
ATOM 8751 C C . ASN D 1 123 ? 22.881 96.911 112.836 1.00 47.67 122 ASN D C 1
ATOM 8752 O O . ASN D 1 123 ? 22.621 95.858 113.420 1.00 47.84 122 ASN D O 1
ATOM 8757 N N . GLN D 1 124 ? 22.025 97.515 112.013 1.00 46.80 123 GLN D N 1
ATOM 8758 C CA . GLN D 1 124 ? 20.704 96.964 111.712 1.00 45.86 123 GLN D CA 1
ATOM 8759 C C . GLN D 1 124 ? 20.622 96.431 110.285 1.00 45.18 123 GLN D C 1
ATOM 8760 O O . GLN D 1 124 ? 21.090 97.072 109.342 1.00 45.47 123 GLN D O 1
ATOM 8766 N N . ILE D 1 125 ? 20.025 95.253 110.141 1.00 44.26 124 ILE D N 1
ATOM 8767 C CA . ILE D 1 125 ? 19.883 94.608 108.842 1.00 43.73 124 ILE D CA 1
ATOM 8768 C C . ILE D 1 125 ? 18.688 95.170 108.068 1.00 43.44 124 ILE D C 1
ATOM 8769 O O . ILE D 1 125 ? 17.566 95.223 108.583 1.00 42.89 124 ILE D O 1
ATOM 8774 N N . PHE D 1 126 ? 18.947 95.608 106.837 1.00 43.44 125 PHE D N 1
ATOM 8775 C CA . PHE D 1 126 ? 17.886 95.896 105.876 1.00 43.22 125 PHE D CA 1
ATOM 8776 C C . PHE D 1 126 ? 18.023 94.990 104.661 1.00 43.37 125 PHE D C 1
ATOM 8777 O O . PHE D 1 126 ? 19.099 94.897 104.072 1.00 43.53 125 PHE D O 1
ATOM 8785 N N . GLN D 1 127 ? 16.924 94.342 104.283 1.00 43.72 126 GLN D N 1
ATOM 8786 C CA . GLN D 1 127 ? 16.910 93.425 103.144 1.00 44.01 126 GLN D CA 1
ATOM 8787 C C . GLN D 1 127 ? 15.680 93.654 102.268 1.00 44.37 126 GLN D C 1
ATOM 8788 O O . GLN D 1 127 ? 14.567 93.813 102.777 1.00 43.91 126 GLN D O 1
ATOM 8794 N N . SER D 1 128 ? 15.891 93.677 100.953 1.00 44.97 127 SER D N 1
ATOM 8795 C CA . SER D 1 128 ? 14.793 93.830 99.997 1.00 45.48 127 SER D CA 1
ATOM 8796 C C . SER D 1 128 ? 14.331 92.477 99.455 1.00 45.65 127 SER D C 1
ATOM 8797 O O . SER D 1 128 ? 14.848 91.431 99.855 1.00 45.92 127 SER D O 1
ATOM 8800 N N . GLY D 1 129 ? 13.362 92.504 98.543 1.00 45.68 128 GLY D N 1
ATOM 8801 C CA . GLY D 1 129 ? 12.722 91.283 98.064 1.00 45.52 128 GLY D CA 1
ATOM 8802 C C . GLY D 1 129 ? 12.992 90.881 96.624 1.00 45.57 128 GLY D C 1
ATOM 8803 O O . GLY D 1 129 ? 12.056 90.568 95.883 1.00 45.79 128 GLY D O 1
ATOM 8804 N N . PHE D 1 130 ? 14.263 90.878 96.223 1.00 44.98 129 PHE D N 1
ATOM 8805 C CA . PHE D 1 130 ? 14.645 90.313 94.927 1.00 44.69 129 PHE D CA 1
ATOM 8806 C C . PHE D 1 130 ? 14.851 88.800 95.047 1.00 44.25 129 PHE D C 1
ATOM 8807 O O . PHE D 1 130 ? 15.986 88.312 95.109 1.00 44.26 129 PHE D O 1
ATOM 8823 N N . ARG D 1 132 ? 14.298 86.242 93.038 1.00 43.03 131 ARG D N 1
ATOM 8824 C CA . ARG D 1 132 ? 14.747 85.441 91.890 1.00 43.09 131 ARG D CA 1
ATOM 8825 C C . ARG D 1 132 ? 16.228 85.072 91.971 1.00 43.25 131 ARG D C 1
ATOM 8826 O O . ARG D 1 132 ? 16.652 84.056 91.412 1.00 43.46 131 ARG D O 1
ATOM 8834 N N . ARG D 1 133 ? 17.005 85.894 92.676 1.00 43.07 132 ARG D N 1
ATOM 8835 C CA . ARG D 1 133 ? 18.407 85.588 92.964 1.00 42.90 132 ARG D CA 1
ATOM 8836 C C . ARG D 1 133 ? 18.561 84.347 93.852 1.00 42.90 132 ARG D C 1
ATOM 8837 O O . ARG D 1 133 ? 19.651 83.771 93.935 1.00 42.89 132 ARG D O 1
ATOM 8845 N N . TYR D 1 134 ? 17.473 83.950 94.513 1.00 42.39 133 TYR D N 1
ATOM 8846 C CA . TYR D 1 134 ? 17.464 82.776 95.389 1.00 42.37 133 TYR D CA 1
ATOM 8847 C C . TYR D 1 134 ? 16.881 81.545 94.694 1.00 42.46 133 TYR D C 1
ATOM 8848 O O . TYR D 1 134 ? 17.001 80.422 95.193 1.00 42.43 133 TYR D O 1
ATOM 8857 N N . ASP D 1 135 ? 16.242 81.765 93.548 1.00 42.51 134 ASP D N 1
ATOM 8858 C CA . ASP D 1 135 ? 15.634 80.686 92.779 1.00 42.19 134 ASP D CA 1
ATOM 8859 C C . ASP D 1 135 ? 16.697 79.722 92.265 1.00 41.68 134 ASP D C 1
ATOM 8860 O O . ASP D 1 135 ? 17.707 80.144 91.697 1.00 41.26 134 ASP D O 1
ATOM 8865 N N . ASP D 1 136 ? 16.444 78.430 92.471 1.00 41.80 135 ASP D N 1
ATOM 8866 C CA . ASP D 1 136 ? 17.354 77.351 92.078 1.00 41.63 135 ASP D CA 1
ATOM 8867 C C . ASP D 1 136 ? 17.768 77.422 90.606 1.00 41.33 135 ASP D C 1
ATOM 8868 O O . ASP D 1 136 ? 18.951 77.267 90.287 1.00 41.05 135 ASP D O 1
ATOM 8871 N N . SER D 1 137 ? 16.799 77.672 89.723 1.00 40.88 136 SER D N 1
ATOM 8872 C CA . SER D 1 137 ? 17.062 77.751 88.283 1.00 40.68 136 SER D CA 1
ATOM 8873 C C . SER D 1 137 ? 17.969 78.926 87.895 1.00 40.48 136 SER D C 1
ATOM 8874 O O . SER D 1 137 ? 18.942 78.739 87.162 1.00 40.23 136 SER D O 1
ATOM 8877 N N . TYR D 1 138 ? 17.652 80.126 88.387 1.00 40.29 137 TYR D N 1
ATOM 8878 C CA . TYR D 1 138 ? 18.472 81.319 88.126 1.00 40.24 137 TYR D CA 1
ATOM 8879 C C . TYR D 1 138 ? 19.905 81.188 88.652 1.00 40.26 137 TYR D C 1
ATOM 8880 O O . TYR D 1 138 ? 20.854 81.603 87.981 1.00 39.73 137 TYR D O 1
ATOM 8889 N N . ARG D 1 139 ? 20.047 80.607 89.845 1.00 40.55 138 ARG D N 1
ATOM 8890 C CA . ARG D 1 139 ? 21.357 80.356 90.444 1.00 41.20 138 ARG D CA 1
ATOM 8891 C C . ARG D 1 139 ? 22.183 79.399 89.583 1.00 40.56 138 ARG D C 1
ATOM 8892 O O . ARG D 1 139 ? 23.379 79.620 89.374 1.00 40.58 138 ARG D O 1
ATOM 8900 N N . TYR D 1 140 ? 21.523 78.360 89.073 1.00 40.13 139 TYR D N 1
ATOM 8901 C CA . TYR D 1 140 ? 22.134 77.361 88.196 1.00 40.07 139 TYR D CA 1
ATOM 8902 C C . TYR D 1 140 ? 22.690 77.996 86.920 1.00 40.34 139 TYR D C 1
ATOM 8903 O O . TYR D 1 140 ? 23.826 77.715 86.519 1.00 40.14 139 TYR D O 1
ATOM 8912 N N . ALA D 1 141 ? 21.886 78.854 86.296 1.00 40.67 140 ALA D N 1
ATOM 8913 C CA . ALA D 1 141 ? 22.310 79.605 85.115 1.00 41.08 140 ALA D CA 1
ATOM 8914 C C . ALA D 1 141 ? 23.430 80.597 85.440 1.00 41.62 140 ALA D C 1
ATOM 8915 O O . ALA D 1 141 ? 24.352 80.782 84.640 1.00 41.87 140 ALA D O 1
ATOM 8917 N N . LYS D 1 142 ? 23.348 81.223 86.615 1.00 41.95 141 LYS D N 1
ATOM 8918 C CA . LYS D 1 142 ? 24.363 82.175 87.074 1.00 42.20 141 LYS D CA 1
ATOM 8919 C C . LYS D 1 142 ? 25.707 81.482 87.305 1.00 42.75 141 LYS D C 1
ATOM 8920 O O . LYS D 1 142 ? 26.766 82.053 87.033 1.00 43.00 141 LYS D O 1
ATOM 8926 N N . LYS D 1 143 ? 25.650 80.248 87.798 1.00 43.45 142 LYS D N 1
ATOM 8927 C CA . LYS D 1 143 ? 26.841 79.425 87.990 1.00 44.00 142 LYS D CA 1
ATOM 8928 C C . LYS D 1 143 ? 27.444 79.028 86.641 1.00 44.23 142 LYS D C 1
ATOM 8929 O O . LYS D 1 143 ? 28.666 78.994 86.497 1.00 44.06 142 LYS D O 1
ATOM 8932 N N . ILE D 1 144 ? 26.582 78.744 85.662 1.00 44.61 143 ILE D N 1
ATOM 8933 C CA . ILE D 1 144 ? 27.013 78.442 84.291 1.00 45.14 143 ILE D CA 1
ATOM 8934 C C . ILE D 1 144 ? 27.765 79.621 83.656 1.00 45.25 143 ILE D C 1
ATOM 8935 O O . ILE D 1 144 ? 28.866 79.440 83.128 1.00 45.63 143 ILE D O 1
ATOM 8940 N N . VAL D 1 145 ? 27.176 80.815 83.723 1.00 45.27 144 VAL D N 1
ATOM 8941 C CA . VAL D 1 145 ? 27.806 82.030 83.193 1.00 45.44 144 VAL D CA 1
ATOM 8942 C C . VAL D 1 145 ? 29.144 82.329 83.889 1.00 45.75 144 VAL D C 1
ATOM 8943 O O . VAL D 1 145 ? 30.136 82.648 83.226 1.00 45.36 144 VAL D O 1
ATOM 8947 N N . ASP D 1 146 ? 29.165 82.213 85.216 1.00 46.16 145 ASP D N 1
ATOM 8948 C CA . ASP D 1 146 ? 30.375 82.470 85.999 1.00 46.67 145 ASP D CA 1
ATOM 8949 C C . ASP D 1 146 ? 31.526 81.515 85.667 1.00 46.89 145 ASP D C 1
ATOM 8950 O O . ASP D 1 146 ? 32.694 81.921 85.677 1.00 46.64 145 ASP D O 1
ATOM 8955 N N . ASN D 1 147 ? 31.195 80.257 85.373 1.00 46.98 146 ASN D N 1
ATOM 8956 C CA . ASN D 1 147 ? 32.199 79.254 85.000 1.00 47.08 146 ASN D CA 1
ATOM 8957 C C . ASN D 1 147 ? 32.746 79.454 83.585 1.00 46.63 146 ASN D C 1
ATOM 8958 O O . ASN D 1 147 ? 33.710 78.800 83.189 1.00 46.46 146 ASN D O 1
ATOM 8963 N N . GLY D 1 148 ? 32.118 80.353 82.830 1.00 46.55 147 GLY D N 1
ATOM 8964 C CA . GLY D 1 148 ? 32.523 80.650 81.459 1.00 46.37 147 GLY D CA 1
ATOM 8965 C C . GLY D 1 148 ? 31.942 79.705 80.424 1.00 46.18 147 GLY D C 1
ATOM 8966 O O . GLY D 1 148 ? 32.448 79.621 79.303 1.00 45.89 147 GLY D O 1
ATOM 8967 N N . ASP D 1 149 ? 30.865 79.010 80.792 1.00 46.29 148 ASP D N 1
ATOM 8968 C CA . ASP D 1 149 ? 30.278 77.966 79.944 1.00 46.27 148 ASP D CA 1
ATOM 8969 C C . ASP D 1 149 ? 29.535 78.487 78.714 1.00 45.67 148 ASP D C 1
ATOM 8970 O O . ASP D 1 149 ? 29.288 77.728 77.773 1.00 45.75 148 ASP D O 1
ATOM 8975 N N . ILE D 1 150 ? 29.173 79.768 78.723 1.00 44.87 149 ILE D N 1
ATOM 8976 C CA . ILE D 1 150 ? 28.535 80.381 77.555 1.00 44.32 149 ILE D CA 1
ATOM 8977 C C . ILE D 1 150 ? 29.395 81.481 76.921 1.00 43.87 149 ILE D C 1
ATOM 8978 O O . ILE D 1 150 ? 28.915 82.260 76.090 1.00 43.63 149 ILE D O 1
ATOM 8983 N N . GLY D 1 151 ? 30.672 81.519 77.300 1.00 43.46 150 GLY D N 1
ATOM 8984 C CA . GLY D 1 151 ? 31.582 82.574 76.866 1.00 42.93 150 GLY D CA 1
ATOM 8985 C C . GLY D 1 151 ? 31.178 83.909 77.465 1.00 42.65 150 GLY D C 1
ATOM 8986 O O . GLY D 1 151 ? 30.784 83.981 78.631 1.00 42.43 150 GLY D O 1
ATOM 8987 N N . LYS D 1 152 ? 31.276 84.966 76.665 1.00 42.53 151 LYS D N 1
ATOM 8988 C CA . LYS D 1 152 ? 30.848 86.298 77.085 1.00 42.43 151 LYS D CA 1
ATOM 8989 C C . LYS D 1 152 ? 29.377 86.516 76.743 1.00 42.09 151 LYS D C 1
ATOM 8990 O O . LYS D 1 152 ? 28.898 86.046 75.712 1.00 42.00 151 LYS D O 1
ATOM 8996 N N . ILE D 1 153 ? 28.664 87.217 77.620 1.00 41.78 152 ILE D N 1
ATOM 8997 C CA . ILE D 1 153 ? 27.269 87.572 77.367 1.00 41.73 152 ILE D CA 1
ATOM 8998 C C . ILE D 1 153 ? 27.206 88.626 76.267 1.00 41.64 152 ILE D C 1
ATOM 8999 O O . ILE D 1 153 ? 27.964 89.599 76.294 1.00 42.03 152 ILE D O 1
ATOM 9004 N N . ILE D 1 154 ? 26.322 88.421 75.293 1.00 41.20 153 ILE D N 1
ATOM 9005 C CA . ILE D 1 154 ? 26.115 89.413 74.239 1.00 41.06 153 ILE D CA 1
ATOM 9006 C C . ILE D 1 154 ? 24.752 90.088 74.369 1.00 40.85 153 ILE D C 1
ATOM 9007 O O . ILE D 1 154 ? 24.624 91.297 74.151 1.00 41.26 153 ILE D O 1
ATOM 9012 N N . TYR D 1 155 ? 23.744 89.306 74.748 1.00 39.63 154 TYR D N 1
ATOM 9013 C CA . TYR D 1 155 ? 22.374 89.786 74.795 1.00 38.66 154 TYR D CA 1
ATOM 9014 C C . TYR D 1 155 ? 21.573 89.053 75.861 1.00 38.08 154 TYR D C 1
ATOM 9015 O O . TYR D 1 155 ? 21.768 87.857 76.095 1.00 38.37 154 TYR D O 1
ATOM 9032 N N . ARG D 1 157 ? 17.397 88.743 77.468 1.00 37.24 156 ARG D N 1
ATOM 9033 C CA . ARG D 1 157 ? 15.986 89.024 77.255 1.00 38.70 156 ARG D CA 1
ATOM 9034 C C . ARG D 1 157 ? 15.165 88.594 78.470 1.00 39.77 156 ARG D C 1
ATOM 9035 O O . ARG D 1 157 ? 15.273 87.458 78.938 1.00 40.11 156 ARG D O 1
ATOM 9043 N N . GLY D 1 158 ? 14.349 89.514 78.975 1.00 40.69 157 GLY D N 1
ATOM 9044 C CA . GLY D 1 158 ? 13.568 89.270 80.179 1.00 41.79 157 GLY D CA 1
ATOM 9045 C C . GLY D 1 158 ? 12.083 89.399 79.935 1.00 42.71 157 GLY D C 1
ATOM 9046 O O . GLY D 1 158 ? 11.623 90.406 79.393 1.00 42.94 157 GLY D O 1
ATOM 9047 N N . TYR D 1 159 ? 11.340 88.372 80.340 1.00 43.51 158 TYR D N 1
ATOM 9048 C CA . TYR D 1 159 ? 9.882 88.346 80.212 1.00 44.15 158 TYR D CA 1
ATOM 9049 C C . TYR D 1 159 ? 9.213 88.291 81.580 1.00 44.34 158 TYR D C 1
ATOM 9050 O O . TYR D 1 159 ? 9.640 87.542 82.462 1.00 44.16 158 TYR D O 1
ATOM 9059 N N . GLY D 1 160 ? 8.159 89.086 81.741 1.00 44.56 159 GLY D N 1
ATOM 9060 C CA . GLY D 1 160 ? 7.339 89.084 82.948 1.00 44.42 159 GLY D CA 1
ATOM 9061 C C . GLY D 1 160 ? 5.900 89.367 82.572 1.00 44.53 159 GLY D C 1
ATOM 9062 O O . GLY D 1 160 ? 5.490 90.523 82.496 1.00 44.55 159 GLY D O 1
ATOM 9063 N N . ILE D 1 161 ? 5.132 88.309 82.323 1.00 44.68 160 ILE D N 1
ATOM 9064 C CA . ILE D 1 161 ? 3.777 88.459 81.793 1.00 44.62 160 ILE D CA 1
ATOM 9065 C C . ILE D 1 161 ? 2.749 87.668 82.602 1.00 44.89 160 ILE D C 1
ATOM 9066 O O . ILE D 1 161 ? 2.892 86.460 82.807 1.00 44.90 160 ILE D O 1
ATOM 9071 N N . ASP D 1 162 ? 1.729 88.384 83.073 1.00 45.02 161 ASP D N 1
ATOM 9072 C CA . ASP D 1 162 ? 0.647 87.816 83.872 1.00 45.13 161 ASP D CA 1
ATOM 9073 C C . ASP D 1 162 ? -0.457 87.240 82.989 1.00 44.64 161 ASP D C 1
ATOM 9074 O O . ASP D 1 162 ? -0.670 87.722 81.873 1.00 44.18 161 ASP D O 1
ATOM 9079 N N . PRO D 1 163 ? -1.163 86.205 83.486 1.00 44.51 162 PRO D N 1
ATOM 9080 C CA . PRO D 1 163 ? -2.286 85.631 82.753 1.00 44.41 162 PRO D CA 1
ATOM 9081 C C . PRO D 1 163 ? -3.481 86.576 82.695 1.00 44.39 162 PRO D C 1
ATOM 9082 O O . PRO D 1 163 ? -3.627 87.434 83.568 1.00 44.37 162 PRO D O 1
ATOM 9086 N N . ILE D 1 164 ? -4.319 86.406 81.671 1.00 44.64 163 ILE D N 1
ATOM 9087 C CA . ILE D 1 164 ? -5.554 87.187 81.500 1.00 44.54 163 ILE D CA 1
ATOM 9088 C C . ILE D 1 164 ? -6.396 87.236 82.782 1.00 45.19 163 ILE D C 1
ATOM 9089 O O . ILE D 1 164 ? -6.965 88.276 83.108 1.00 45.27 163 ILE D O 1
ATOM 9094 N N . SER D 1 165 ? -6.444 86.121 83.511 1.00 45.92 164 SER D N 1
ATOM 9095 C CA . SER D 1 165 ? -7.238 86.003 84.742 1.00 47.22 164 SER D CA 1
ATOM 9096 C C . SER D 1 165 ? -6.971 87.098 85.785 1.00 48.28 164 SER D C 1
ATOM 9097 O O . SER D 1 165 ? -7.854 87.432 86.581 1.00 48.13 164 SER D O 1
ATOM 9100 N N . GLY D 1 166 ? -5.761 87.655 85.768 1.00 49.45 165 GLY D N 1
ATOM 9101 C CA . GLY D 1 166 ? -5.374 88.714 86.700 1.00 50.53 165 GLY D CA 1
ATOM 9102 C C . GLY D 1 166 ? -5.852 90.112 86.329 1.00 51.52 165 GLY D C 1
ATOM 9103 O O . GLY D 1 166 ? -5.721 91.039 87.129 1.00 51.75 165 GLY D O 1
ATOM 9112 N N . GLU D 1 168 ? -8.915 91.593 85.874 1.00 55.33 167 GLU D N 1
ATOM 9113 C CA . GLU D 1 168 ? -9.982 92.171 86.694 1.00 56.25 167 GLU D CA 1
ATOM 9114 C C . GLU D 1 168 ? -9.481 92.514 88.096 1.00 56.54 167 GLU D C 1
ATOM 9115 O O . GLU D 1 168 ? -9.931 93.492 88.701 1.00 56.40 167 GLU D O 1
ATOM 9121 N N . SER D 1 169 ? -8.538 91.710 88.589 1.00 56.89 168 SER D N 1
ATOM 9122 C CA . SER D 1 169 ? -7.859 91.962 89.856 1.00 57.02 168 SER D CA 1
ATOM 9123 C C . SER D 1 169 ? -6.989 93.219 89.782 1.00 57.75 168 SER D C 1
ATOM 9124 O O . SER D 1 169 ? -7.055 94.079 90.666 1.00 57.95 168 SER D O 1
ATOM 9127 N N . PHE D 1 170 ? -6.185 93.322 88.723 1.00 58.34 169 PHE D N 1
ATOM 9128 C CA . PHE D 1 170 ? -5.257 94.442 88.556 1.00 58.77 169 PHE D CA 1
ATOM 9129 C C . PHE D 1 170 ? -5.971 95.775 88.311 1.00 59.10 169 PHE D C 1
ATOM 9130 O O . PHE D 1 170 ? -5.550 96.811 88.834 1.00 59.26 169 PHE D O 1
ATOM 9138 N N . THR D 1 171 ? -7.040 95.742 87.516 1.00 59.25 170 THR D N 1
ATOM 9139 C CA . THR D 1 171 ? -7.790 96.951 87.169 1.00 59.54 170 THR D CA 1
ATOM 9140 C C . THR D 1 171 ? -8.288 97.689 88.414 1.00 60.11 170 THR D C 1
ATOM 9141 O O . THR D 1 171 ? -8.138 98.909 88.512 1.00 60.13 170 THR D O 1
ATOM 9145 N N . LYS D 1 172 ? -8.855 96.945 89.365 1.00 60.68 171 LYS D N 1
ATOM 9146 C CA . LYS D 1 172 ? -9.371 97.526 90.609 1.00 61.04 171 LYS D CA 1
ATOM 9147 C C . LYS D 1 172 ? -8.263 98.178 91.438 1.00 61.31 171 LYS D C 1
ATOM 9148 O O . LYS D 1 172 ? -8.463 99.251 92.015 1.00 61.29 171 LYS D O 1
ATOM 9150 N N . PHE D 1 173 ? -7.100 97.528 91.479 1.00 61.58 172 PHE D N 1
ATOM 9151 C CA . PHE D 1 173 ? -5.938 98.039 92.206 1.00 61.90 172 PHE D CA 1
ATOM 9152 C C . PHE D 1 173 ? -5.355 99.308 91.571 1.00 62.08 172 PHE D C 1
ATOM 9153 O O . PHE D 1 173 ? -5.079 100.288 92.267 1.00 62.01 172 PHE D O 1
ATOM 9161 N N . ALA D 1 174 ? -5.173 99.276 90.252 1.00 62.26 173 ALA D N 1
ATOM 9162 C CA . ALA D 1 174 ? -4.551 100.376 89.513 1.00 62.34 173 ALA D CA 1
ATOM 9163 C C . ALA D 1 174 ? -5.432 101.628 89.408 1.00 62.55 173 ALA D C 1
ATOM 9164 O O . ALA D 1 174 ? -4.940 102.714 89.083 1.00 62.59 173 ALA D O 1
ATOM 9166 N N . THR D 1 175 ? -6.728 101.470 89.677 1.00 62.53 174 THR D N 1
ATOM 9167 C CA . THR D 1 175 ? -7.663 102.595 89.693 1.00 62.64 174 THR D CA 1
ATOM 9168 C C . THR D 1 175 ? -7.489 103.420 90.976 1.00 62.68 174 THR D C 1
ATOM 9169 O O . THR D 1 175 ? -7.482 104.654 90.933 1.00 62.62 174 THR D O 1
ATOM 9173 N N . GLU D 1 176 ? -7.333 102.732 92.106 1.00 62.58 175 GLU D N 1
ATOM 9174 C CA . GLU D 1 176 ? -7.219 103.391 93.406 1.00 62.49 175 GLU D CA 1
ATOM 9175 C C . GLU D 1 176 ? -5.779 103.748 93.779 1.00 62.32 175 GLU D C 1
ATOM 9176 O O . GLU D 1 176 ? -5.541 104.777 94.419 1.00 62.43 175 GLU D O 1
ATOM 9178 N N . ALA D 1 177 ? -4.827 102.905 93.380 1.00 61.91 176 ALA D N 1
ATOM 9179 C CA . ALA D 1 177 ? -3.421 103.090 93.757 1.00 61.69 176 ALA D CA 1
ATOM 9180 C C . ALA D 1 177 ? -2.480 103.239 92.560 1.00 61.34 176 ALA D C 1
ATOM 9181 O O . ALA D 1 177 ? -2.832 102.892 91.429 1.00 61.40 176 ALA D O 1
ATOM 9183 N N . ASP D 1 178 ? -1.285 103.765 92.828 1.00 60.89 177 ASP D N 1
ATOM 9184 C CA . ASP D 1 178 ? -0.240 103.918 91.818 1.00 60.26 177 ASP D CA 1
ATOM 9185 C C . ASP D 1 178 ? 0.667 102.687 91.811 1.00 59.37 177 ASP D C 1
ATOM 9186 O O . ASP D 1 178 ? 1.356 102.401 92.795 1.00 59.15 177 ASP D O 1
ATOM 9191 N N . SER D 1 179 ? 0.649 101.968 90.691 1.00 58.43 178 SER D N 1
ATOM 9192 C CA . SER D 1 179 ? 1.455 100.759 90.511 1.00 57.75 178 SER D CA 1
ATOM 9193 C C . SER D 1 179 ? 2.916 101.078 90.188 1.00 57.26 178 SER D C 1
ATOM 9194 O O . SER D 1 179 ? 3.789 100.210 90.304 1.00 57.13 178 SER D O 1
ATOM 9197 N N . GLY D 1 180 ? 3.169 102.322 89.781 1.00 56.49 179 GLY D N 1
ATOM 9198 C CA . GLY D 1 180 ? 4.497 102.745 89.345 1.00 55.59 179 GLY D CA 1
ATOM 9199 C C . GLY D 1 180 ? 4.714 102.531 87.858 1.00 54.72 179 GLY D C 1
ATOM 9200 O O . GLY D 1 180 ? 5.713 102.983 87.299 1.00 54.63 179 GLY D O 1
ATOM 9201 N N . GLY D 1 181 ? 3.771 101.843 87.221 1.00 53.93 180 GLY D N 1
ATOM 9202 C CA . GLY D 1 181 ? 3.831 101.589 85.789 1.00 53.14 180 GLY D CA 1
ATOM 9203 C C . GLY D 1 181 ? 4.302 100.186 85.467 1.00 52.64 180 GLY D C 1
ATOM 9204 O O . GLY D 1 181 ? 4.900 99.512 86.310 1.00 52.46 180 GLY D O 1
ATOM 9205 N N . ILE D 1 182 ? 4.043 99.767 84.230 1.00 52.15 181 ILE D N 1
ATOM 9206 C CA . ILE D 1 182 ? 4.310 98.407 83.764 1.00 51.48 181 ILE D CA 1
ATOM 9207 C C . ILE D 1 182 ? 5.779 97.971 83.917 1.00 51.38 181 ILE D C 1
ATOM 9208 O O . ILE D 1 182 ? 6.047 96.837 84.321 1.00 51.33 181 ILE D O 1
ATOM 9213 N N . PHE D 1 183 ? 6.716 98.870 83.620 1.00 50.96 182 PHE D N 1
ATOM 9214 C CA . PHE D 1 183 ? 8.141 98.559 83.746 1.00 50.84 182 PHE D CA 1
ATOM 9215 C C . PHE D 1 183 ? 8.569 98.389 85.202 1.00 51.16 182 PHE D C 1
ATOM 9216 O O . PHE D 1 183 ? 9.283 97.443 85.536 1.00 51.36 182 PHE D O 1
ATOM 9224 N N . VAL D 1 184 ? 8.123 99.301 86.062 1.00 51.37 183 VAL D N 1
ATOM 9225 C CA . VAL D 1 184 ? 8.433 99.242 87.490 1.00 51.83 183 VAL D CA 1
ATOM 9226 C C . VAL D 1 184 ? 7.827 97.992 88.137 1.00 52.17 183 VAL D C 1
ATOM 9227 O O . VAL D 1 184 ? 8.478 97.321 88.940 1.00 52.25 183 VAL D O 1
ATOM 9231 N N . ASP D 1 185 ? 6.591 97.679 87.757 1.00 52.34 184 ASP D N 1
ATOM 9232 C CA . ASP D 1 185 ? 5.825 96.603 88.375 1.00 52.53 184 ASP D CA 1
ATOM 9233 C C . ASP D 1 185 ? 6.229 95.212 87.883 1.00 52.24 184 ASP D C 1
ATOM 9234 O O . ASP D 1 185 ? 6.384 94.287 88.688 1.00 51.90 184 ASP D O 1
ATOM 9247 N N . ASN D 1 187 ? 8.924 94.425 85.478 1.00 50.28 186 ASN D N 1
ATOM 9248 C CA . ASN D 1 187 ? 10.276 94.222 84.923 1.00 49.72 186 ASN D CA 1
ATOM 9249 C C . ASN D 1 187 ? 11.454 94.496 85.860 1.00 49.32 186 ASN D C 1
ATOM 9250 O O . ASN D 1 187 ? 12.604 94.184 85.527 1.00 49.04 186 ASN D O 1
ATOM 9255 N N . ILE D 1 188 ? 11.169 95.075 87.024 1.00 49.01 187 ILE D N 1
ATOM 9256 C CA . ILE D 1 188 ? 12.210 95.428 87.993 1.00 48.58 187 ILE D CA 1
ATOM 9257 C C . ILE D 1 188 ? 13.080 94.225 88.400 1.00 48.25 187 ILE D C 1
ATOM 9258 O O . ILE D 1 188 ? 14.296 94.360 88.564 1.00 47.94 187 ILE D O 1
ATOM 9263 N N . HIS D 1 189 ? 12.452 93.057 88.539 1.00 48.07 188 HIS D N 1
ATOM 9264 C CA . HIS D 1 189 ? 13.161 91.807 88.816 1.00 47.91 188 HIS D CA 1
ATOM 9265 C C . HIS D 1 189 ? 14.150 91.474 87.704 1.00 47.69 188 HIS D C 1
ATOM 9266 O O . HIS D 1 189 ? 15.316 91.171 87.969 1.00 47.34 188 HIS D O 1
ATOM 9273 N N . ASP D 1 190 ? 13.670 91.543 86.462 1.00 47.46 189 ASP D N 1
ATOM 9274 C CA . ASP D 1 190 ? 14.483 91.260 85.281 1.00 47.12 189 ASP D CA 1
ATOM 9275 C C . ASP D 1 190 ? 15.661 92.231 85.152 1.00 46.36 189 ASP D C 1
ATOM 9276 O O . ASP D 1 190 ? 16.746 91.836 84.730 1.00 46.29 189 ASP D O 1
ATOM 9281 N N . ILE D 1 191 ? 15.435 93.492 85.530 1.00 45.82 190 ILE D N 1
ATOM 9282 C CA . ILE D 1 191 ? 16.466 94.541 85.503 1.00 44.80 190 ILE D CA 1
ATOM 9283 C C . ILE D 1 191 ? 17.606 94.220 86.468 1.00 44.31 190 ILE D C 1
ATOM 9284 O O . ILE D 1 191 ? 18.786 94.294 86.100 1.00 44.20 190 ILE D O 1
ATOM 9289 N N . ASP D 1 192 ? 17.240 93.848 87.694 1.00 43.68 191 ASP D N 1
ATOM 9290 C CA . ASP D 1 192 ? 18.201 93.411 88.703 1.00 43.04 191 ASP D CA 1
ATOM 9291 C C . ASP D 1 192 ? 18.995 92.202 88.214 1.00 42.66 191 ASP D C 1
ATOM 9292 O O . ASP D 1 192 ? 20.220 92.160 88.366 1.00 42.66 191 ASP D O 1
ATOM 9297 N N . LEU D 1 193 ? 18.298 91.233 87.617 1.00 42.04 192 LEU D N 1
ATOM 9298 C CA . LEU D 1 193 ? 18.942 90.029 87.086 1.00 42.08 192 LEU D CA 1
ATOM 9299 C C . LEU D 1 193 ? 19.991 90.362 86.021 1.00 42.23 192 LEU D C 1
ATOM 9300 O O . LEU D 1 193 ? 21.096 89.815 86.039 1.00 41.64 192 LEU D O 1
ATOM 9305 N N . ILE D 1 194 ? 19.639 91.272 85.113 1.00 42.56 193 ILE D N 1
ATOM 9306 C CA . ILE D 1 194 ? 20.552 91.724 84.060 1.00 42.63 193 ILE D CA 1
ATOM 9307 C C . ILE D 1 194 ? 21.812 92.342 84.664 1.00 42.56 193 ILE D C 1
ATOM 9308 O O . ILE D 1 194 ? 22.924 92.002 84.261 1.00 42.44 193 ILE D O 1
ATOM 9313 N N . ARG D 1 195 ? 21.624 93.231 85.639 1.00 42.59 194 ARG D N 1
ATOM 9314 C CA . ARG D 1 195 ? 22.735 93.863 86.353 1.00 42.22 194 ARG D CA 1
ATOM 9315 C C . ARG D 1 195 ? 23.602 92.822 87.062 1.00 42.24 194 ARG D C 1
ATOM 9316 O O . ARG D 1 195 ? 24.827 92.894 87.014 1.00 42.68 194 ARG D O 1
ATOM 9324 N N . TRP D 1 196 ? 22.947 91.858 87.707 1.00 42.13 195 TRP D N 1
ATOM 9325 C CA . TRP D 1 196 ? 23.602 90.753 88.408 1.00 42.22 195 TRP D CA 1
ATOM 9326 C C . TRP D 1 196 ? 24.422 89.871 87.461 1.00 42.37 195 TRP D C 1
ATOM 9327 O O . TRP D 1 196 ? 25.610 89.634 87.697 1.00 42.44 195 TRP D O 1
ATOM 9338 N N . PHE D 1 197 ? 23.789 89.404 86.388 1.00 42.21 196 PHE D N 1
ATOM 9339 C CA . PHE D 1 197 ? 24.458 88.570 85.391 1.00 42.31 196 PHE D CA 1
ATOM 9340 C C . PHE D 1 197 ? 25.602 89.267 84.645 1.00 42.32 196 PHE D C 1
ATOM 9341 O O . PHE D 1 197 ? 26.636 88.650 84.394 1.00 42.15 196 PHE D O 1
ATOM 9349 N N . THR D 1 198 ? 25.414 90.538 84.291 1.00 42.59 197 THR D N 1
ATOM 9350 C CA . THR D 1 198 ? 26.400 91.268 83.480 1.00 43.07 197 THR D CA 1
ATOM 9351 C C . THR D 1 198 ? 27.455 91.998 84.305 1.00 43.53 197 THR D C 1
ATOM 9352 O O . THR D 1 198 ? 28.581 92.185 83.848 1.00 43.49 197 THR D O 1
ATOM 9356 N N . GLY D 1 199 ? 27.080 92.422 85.510 1.00 44.23 198 GLY D N 1
ATOM 9357 C CA . GLY D 1 199 ? 27.949 93.256 86.345 1.00 44.78 198 GLY D CA 1
ATOM 9358 C C . GLY D 1 199 ? 28.085 94.669 85.798 1.00 45.22 198 GLY D C 1
ATOM 9359 O O . GLY D 1 199 ? 29.031 95.388 86.131 1.00 45.32 198 GLY D O 1
ATOM 9360 N N . GLN D 1 200 ? 27.130 95.063 84.957 1.00 45.40 199 GLN D N 1
ATOM 9361 C CA . GLN D 1 200 ? 27.160 96.357 84.278 1.00 45.25 199 GLN D CA 1
ATOM 9362 C C . GLN D 1 200 ? 25.807 97.061 84.356 1.00 44.90 199 GLN D C 1
ATOM 9363 O O . GLN D 1 200 ? 24.805 96.457 84.737 1.00 44.75 199 GLN D O 1
ATOM 9369 N N . ASP D 1 201 ? 25.793 98.341 83.992 1.00 44.81 200 ASP D N 1
ATOM 9370 C CA . ASP D 1 201 ? 24.589 99.164 84.073 1.00 44.36 200 ASP D CA 1
ATOM 9371 C C . ASP D 1 201 ? 24.120 99.631 82.696 1.00 43.69 200 ASP D C 1
ATOM 9372 O O . ASP D 1 201 ? 24.940 99.835 81.798 1.00 43.40 200 ASP D O 1
ATOM 9377 N N . PRO D 1 202 ? 22.791 99.783 82.523 1.00 43.38 201 PRO D N 1
ATOM 9378 C CA . PRO D 1 202 ? 22.200 100.420 81.347 1.00 43.09 201 PRO D CA 1
ATOM 9379 C C . PRO D 1 202 ? 22.625 101.881 81.213 1.00 42.91 201 PRO D C 1
ATOM 9380 O O . PRO D 1 202 ? 22.626 102.619 82.202 1.00 43.46 201 PRO D O 1
ATOM 9384 N N . VAL D 1 203 ? 22.991 102.286 80.001 1.00 42.10 202 VAL D N 1
ATOM 9385 C CA . VAL D 1 203 ? 23.380 103.674 79.735 1.00 41.35 202 VAL D CA 1
ATOM 9386 C C . VAL D 1 203 ? 22.343 104.394 78.870 1.00 40.94 202 VAL D C 1
ATOM 9387 O O . VAL D 1 203 ? 22.336 105.624 78.789 1.00 40.68 202 VAL D O 1
ATOM 9391 N N . GLN D 1 204 ? 21.469 103.611 78.239 1.00 40.49 203 GLN D N 1
ATOM 9392 C CA . GLN D 1 204 ? 20.449 104.130 77.332 1.00 40.06 203 GLN D CA 1
ATOM 9393 C C . GLN D 1 204 ? 19.254 103.186 77.284 1.00 39.83 203 GLN D C 1
ATOM 9394 O O . GLN D 1 204 ? 19.413 101.965 77.357 1.00 39.62 203 GLN D O 1
ATOM 9400 N N . ALA D 1 205 ? 18.060 103.757 77.153 1.00 39.50 204 ALA D N 1
ATOM 9401 C CA . ALA D 1 205 ? 16.829 102.979 77.150 1.00 39.16 204 ALA D CA 1
ATOM 9402 C C . ALA D 1 205 ? 15.847 103.454 76.084 1.00 39.25 204 ALA D C 1
ATOM 9403 O O . ALA D 1 205 ? 15.644 104.659 75.899 1.00 39.39 204 ALA D O 1
ATOM 9405 N N . TYR D 1 206 ? 15.245 102.493 75.389 1.00 38.88 205 TYR D N 1
ATOM 9406 C CA . TYR D 1 206 ? 14.158 102.763 74.459 1.00 39.06 205 TYR D CA 1
ATOM 9407 C C . TYR D 1 206 ? 12.929 101.986 74.904 1.00 39.28 205 TYR D C 1
ATOM 9408 O O . TYR D 1 206 ? 12.946 100.758 74.954 1.00 39.59 205 TYR D O 1
ATOM 9417 N N . GLY D 1 207 ? 11.871 102.713 75.239 1.00 39.33 206 GLY D N 1
ATOM 9418 C CA . GLY D 1 207 ? 10.637 102.103 75.705 1.00 39.28 206 GLY D CA 1
ATOM 9419 C C . GLY D 1 207 ? 9.482 102.342 74.758 1.00 39.61 206 GLY D C 1
ATOM 9420 O O . GLY D 1 207 ? 9.366 103.410 74.154 1.00 39.41 206 GLY D O 1
ATOM 9421 N N . LEU D 1 208 ? 8.639 101.326 74.619 1.00 40.36 207 LEU D N 1
ATOM 9422 C CA . LEU D 1 208 ? 7.378 101.438 73.896 1.00 40.84 207 LEU D CA 1
ATOM 9423 C C . LEU D 1 208 ? 6.292 100.781 74.731 1.00 41.31 207 LEU D C 1
ATOM 9424 O O . LEU D 1 208 ? 6.556 99.801 75.432 1.00 41.46 207 LEU D O 1
ATOM 9429 N N . THR D 1 209 ? 5.081 101.331 74.670 1.00 41.83 208 THR D N 1
ATOM 9430 C CA . THR D 1 209 ? 3.945 100.782 75.412 1.00 42.20 208 THR D CA 1
ATOM 9431 C C . THR D 1 209 ? 2.775 100.425 74.503 1.00 42.72 208 THR D C 1
ATOM 9432 O O . THR D 1 209 ? 2.705 100.873 73.358 1.00 42.68 208 THR D O 1
ATOM 9436 N N . SER D 1 210 ? 1.860 99.613 75.026 1.00 43.48 209 SER D N 1
ATOM 9437 C CA . SER D 1 210 ? 0.717 99.134 74.257 1.00 44.18 209 SER D CA 1
ATOM 9438 C C . SER D 1 210 ? -0.525 98.969 75.122 1.00 44.86 209 SER D C 1
ATOM 9439 O O . SER D 1 210 ? -0.432 98.656 76.310 1.00 44.99 209 SER D O 1
ATOM 9442 N N . ASN D 1 211 ? -1.684 99.184 74.506 1.00 45.59 210 ASN D N 1
ATOM 9443 C CA . ASN D 1 211 ? -2.972 98.936 75.144 1.00 46.16 210 ASN D CA 1
ATOM 9444 C C . ASN D 1 211 ? -3.921 98.165 74.232 1.00 47.03 210 ASN D C 1
ATOM 9445 O O . ASN D 1 211 ? -5.129 98.144 74.454 1.00 47.39 210 ASN D O 1
ATOM 9450 N N . ILE D 1 212 ? -3.362 97.525 73.209 1.00 47.99 211 ILE D N 1
ATOM 9451 C CA . ILE D 1 212 ? -4.149 96.774 72.230 1.00 49.17 211 ILE D CA 1
ATOM 9452 C C . ILE D 1 212 ? -4.920 95.620 72.886 1.00 49.89 211 ILE D C 1
ATOM 9453 O O . ILE D 1 212 ? -6.081 95.368 72.545 1.00 49.96 211 ILE D O 1
ATOM 9458 N N . ALA D 1 213 ? -4.273 94.944 73.835 1.00 50.72 212 ALA D N 1
ATOM 9459 C CA . ALA D 1 213 ? -4.860 93.797 74.532 1.00 51.54 212 ALA D CA 1
ATOM 9460 C C . ALA D 1 213 ? -5.883 94.202 75.598 1.00 52.21 212 ALA D C 1
ATOM 9461 O O . ALA D 1 213 ? -6.788 93.428 75.924 1.00 52.31 212 ALA D O 1
ATOM 9463 N N . ALA D 1 214 ? -5.725 95.408 76.139 1.00 52.89 213 ALA D N 1
ATOM 9464 C CA . ALA D 1 214 ? -6.629 95.942 77.155 1.00 53.54 213 ALA D CA 1
ATOM 9465 C C . ALA D 1 214 ? -6.783 97.466 77.022 1.00 54.15 213 ALA D C 1
ATOM 9466 O O . ALA D 1 214 ? -6.184 98.226 77.792 1.00 54.10 213 ALA D O 1
ATOM 9468 N N . PRO D 1 215 ? -7.589 97.919 76.040 1.00 54.64 214 PRO D N 1
ATOM 9469 C CA . PRO D 1 215 ? -7.757 99.352 75.766 1.00 55.20 214 PRO D CA 1
ATOM 9470 C C . PRO D 1 215 ? -8.389 100.133 76.919 1.00 55.76 214 PRO D C 1
ATOM 9471 O O . PRO D 1 215 ? -8.279 101.362 76.958 1.00 56.01 214 PRO D O 1
ATOM 9475 N N . GLN D 1 216 ? -9.031 99.423 77.845 1.00 56.04 215 GLN D N 1
ATOM 9476 C CA . GLN D 1 216 ? -9.695 100.047 78.990 1.00 56.24 215 GLN D CA 1
ATOM 9477 C C . GLN D 1 216 ? -8.701 100.608 80.015 1.00 56.22 215 GLN D C 1
ATOM 9478 O O . GLN D 1 216 ? -9.063 101.451 80.840 1.00 56.55 215 GLN D O 1
ATOM 9484 N N . LEU D 1 217 ? -7.454 100.143 79.951 1.00 56.13 216 LEU D N 1
ATOM 9485 C CA . LEU D 1 217 ? -6.397 100.600 80.862 1.00 55.86 216 LEU D CA 1
ATOM 9486 C C . LEU D 1 217 ? -5.934 102.028 80.571 1.00 55.73 216 LEU D C 1
ATOM 9487 O O . LEU D 1 217 ? -5.385 102.696 81.449 1.00 55.62 216 LEU D O 1
ATOM 9492 N N . ALA D 1 218 ? -6.167 102.485 79.341 1.00 55.81 217 ALA D N 1
ATOM 9493 C CA . ALA D 1 218 ? -5.850 103.853 78.926 1.00 55.95 217 ALA D CA 1
ATOM 9494 C C . ALA D 1 218 ? -6.616 104.899 79.738 1.00 56.16 217 ALA D C 1
ATOM 9495 O O . ALA D 1 218 ? -6.142 106.024 79.917 1.00 56.31 217 ALA D O 1
ATOM 9497 N N . ASP D 1 219 ? -7.797 104.516 80.222 1.00 56.16 218 ASP D N 1
ATOM 9498 C CA . ASP D 1 219 ? -8.644 105.384 81.041 1.00 56.01 218 ASP D CA 1
ATOM 9499 C C . ASP D 1 219 ? -8.032 105.644 82.421 1.00 55.75 218 ASP D C 1
ATOM 9500 O O . ASP D 1 219 ? -8.170 106.741 82.969 1.00 56.22 218 ASP D O 1
ATOM 9505 N N . ILE D 1 220 ? -7.356 104.637 82.972 1.00 55.11 219 ILE D N 1
ATOM 9506 C CA . ILE D 1 220 ? -6.709 104.757 84.285 1.00 54.58 219 ILE D CA 1
ATOM 9507 C C . ILE D 1 220 ? -5.190 104.972 84.186 1.00 53.94 219 ILE D C 1
ATOM 9508 O O . ILE D 1 220 ? -4.446 104.672 85.127 1.00 53.62 219 ILE D O 1
ATOM 9513 N N . GLY D 1 221 ? -4.746 105.495 83.043 1.00 53.53 220 GLY D N 1
ATOM 9514 C CA . GLY D 1 221 ? -3.341 105.861 82.820 1.00 53.19 220 GLY D CA 1
ATOM 9515 C C . GLY D 1 221 ? -2.339 104.720 82.883 1.00 52.86 220 GLY D C 1
ATOM 9516 O O . GLY D 1 221 ? -1.148 104.944 83.114 1.00 53.04 220 GLY D O 1
ATOM 9517 N N . GLU D 1 222 ? -2.821 103.497 82.678 1.00 52.49 221 GLU D N 1
ATOM 9518 C CA . GLU D 1 222 ? -1.979 102.305 82.725 1.00 52.06 221 GLU D CA 1
ATOM 9519 C C . GLU D 1 222 ? -1.710 101.773 81.325 1.00 51.66 221 GLU D C 1
ATOM 9520 O O . GLU D 1 222 ? -2.422 102.111 80.374 1.00 51.70 221 GLU D O 1
ATOM 9526 N N . PHE D 1 223 ? -0.673 100.950 81.201 1.00 51.03 222 PHE D N 1
ATOM 9527 C CA . PHE D 1 223 ? -0.369 100.296 79.935 1.00 50.53 222 PHE D CA 1
ATOM 9528 C C . PHE D 1 223 ? -0.300 98.791 80.122 1.00 50.10 222 PHE D C 1
ATOM 9529 O O . PHE D 1 223 ? 0.338 98.301 81.056 1.00 50.11 222 PHE D O 1
ATOM 9537 N N . GLU D 1 224 ? -0.981 98.069 79.237 1.00 49.83 223 GLU D N 1
ATOM 9538 C CA . GLU D 1 224 ? -1.049 96.613 79.294 1.00 49.71 223 GLU D CA 1
ATOM 9539 C C . GLU D 1 224 ? 0.321 95.979 79.039 1.00 49.62 223 GLU D C 1
ATOM 9540 O O . GLU D 1 224 ? 0.722 95.044 79.739 1.00 49.81 223 GLU D O 1
ATOM 9546 N N . THR D 1 225 ? 1.034 96.497 78.042 1.00 49.24 224 THR D N 1
ATOM 9547 C CA . THR D 1 225 ? 2.338 95.966 77.669 1.00 48.84 224 THR D CA 1
ATOM 9548 C C . THR D 1 225 ? 3.376 97.074 77.607 1.00 48.10 224 THR D C 1
ATOM 9549 O O . THR D 1 225 ? 3.093 98.178 77.140 1.00 47.94 224 THR D O 1
ATOM 9553 N N . GLY D 1 226 ? 4.570 96.764 78.103 1.00 47.29 225 GLY D N 1
ATOM 9554 C CA . GLY D 1 226 ? 5.726 97.630 77.962 1.00 46.66 225 GLY D CA 1
ATOM 9555 C C . GLY D 1 226 ? 6.896 96.840 77.414 1.00 46.07 225 GLY D C 1
ATOM 9556 O O . GLY D 1 226 ? 7.301 95.835 78.002 1.00 46.34 225 GLY D O 1
ATOM 9557 N N . VAL D 1 227 ? 7.426 97.280 76.276 1.00 45.06 226 VAL D N 1
ATOM 9558 C CA . VAL D 1 227 ? 8.629 96.678 75.703 1.00 44.08 226 VAL D CA 1
ATOM 9559 C C . VAL D 1 227 ? 9.779 97.683 75.761 1.00 43.41 226 VAL D C 1
ATOM 9560 O O . VAL D 1 227 ? 9.625 98.834 75.343 1.00 43.33 226 VAL D O 1
ATOM 9564 N N . ALA D 1 228 ? 10.923 97.243 76.280 1.00 42.45 227 ALA D N 1
ATOM 9565 C CA . ALA D 1 228 ? 12.083 98.113 76.428 1.00 41.87 227 ALA D CA 1
ATOM 9566 C C . ALA D 1 228 ? 13.363 97.486 75.891 1.00 41.89 227 ALA D C 1
ATOM 9567 O O . ALA D 1 228 ? 13.661 96.326 76.172 1.00 42.01 227 ALA D O 1
ATOM 9569 N N . GLN D 1 229 ? 14.113 98.262 75.115 1.00 41.82 228 GLN D N 1
ATOM 9570 C CA . GLN D 1 229 ? 15.437 97.847 74.664 1.00 41.68 228 GLN D CA 1
ATOM 9571 C C . GLN D 1 229 ? 16.501 98.681 75.370 1.00 41.79 228 GLN D C 1
ATOM 9572 O O . GLN D 1 229 ? 16.415 99.907 75.419 1.00 41.61 228 GLN D O 1
ATOM 9578 N N . LEU D 1 230 ? 17.501 98.000 75.917 1.00 41.76 229 LEU D N 1
ATOM 9579 C CA . LEU D 1 230 ? 18.502 98.654 76.736 1.00 41.81 229 LEU D CA 1
ATOM 9580 C C . LEU D 1 230 ? 19.908 98.452 76.193 1.00 42.12 229 LEU D C 1
ATOM 9581 O O . LEU D 1 230 ? 20.264 97.361 75.740 1.00 42.18 229 LEU D O 1
ATOM 9586 N N . LYS D 1 231 ? 20.694 99.522 76.249 1.00 42.44 230 LYS D N 1
ATOM 9587 C CA . LYS D 1 231 ? 22.110 99.491 75.907 1.00 42.94 230 LYS D CA 1
ATOM 9588 C C . LYS D 1 231 ? 22.918 99.476 77.204 1.00 43.23 230 LYS D C 1
ATOM 9589 O O . LYS D 1 231 ? 22.783 100.387 78.023 1.00 43.23 230 LYS D O 1
ATOM 9603 N N . SER D 1 233 ? 26.547 99.360 79.562 1.00 44.43 232 SER D N 1
ATOM 9604 C CA . SER D 1 233 ? 27.810 100.101 79.586 1.00 44.99 232 SER D CA 1
ATOM 9605 C C . SER D 1 233 ? 28.992 99.350 78.967 1.00 45.42 232 SER D C 1
ATOM 9606 O O . SER D 1 233 ? 30.009 99.961 78.641 1.00 45.64 232 SER D O 1
ATOM 9609 N N . ASP D 1 234 ? 28.850 98.036 78.807 1.00 45.85 233 ASP D N 1
ATOM 9610 C CA . ASP D 1 234 ? 29.916 97.193 78.262 1.00 46.23 233 ASP D CA 1
ATOM 9611 C C . ASP D 1 234 ? 29.635 96.675 76.844 1.00 45.88 233 ASP D C 1
ATOM 9612 O O . ASP D 1 234 ? 30.427 95.904 76.294 1.00 46.19 233 ASP D O 1
ATOM 9617 N N . GLY D 1 235 ? 28.516 97.097 76.260 1.00 45.19 234 GLY D N 1
ATOM 9618 C CA . GLY D 1 235 ? 28.149 96.681 74.905 1.00 44.51 234 GLY D CA 1
ATOM 9619 C C . GLY D 1 235 ? 27.076 95.605 74.840 1.00 44.29 234 GLY D C 1
ATOM 9620 O O . GLY D 1 235 ? 26.630 95.239 73.752 1.00 44.45 234 GLY D O 1
ATOM 9621 N N . VAL D 1 236 ? 26.670 95.091 76.001 1.00 43.66 235 VAL D N 1
ATOM 9622 C CA . VAL D 1 236 ? 25.590 94.108 76.083 1.00 43.08 235 VAL D CA 1
ATOM 9623 C C . VAL D 1 236 ? 24.255 94.790 75.757 1.00 42.77 235 VAL D C 1
ATOM 9624 O O . VAL D 1 236 ? 24.061 95.971 76.050 1.00 42.72 235 VAL D O 1
ATOM 9628 N N . ILE D 1 237 ? 23.353 94.046 75.124 1.00 42.16 236 ILE D N 1
ATOM 9629 C CA . ILE D 1 237 ? 22.047 94.571 74.733 1.00 41.77 236 ILE D CA 1
ATOM 9630 C C . ILE D 1 237 ? 20.962 93.768 75.448 1.00 41.63 236 ILE D C 1
ATOM 9631 O O . ILE D 1 237 ? 21.095 92.558 75.623 1.00 41.41 236 ILE D O 1
ATOM 9636 N N . ALA D 1 238 ? 19.905 94.444 75.884 1.00 41.62 237 ALA D N 1
ATOM 9637 C CA . ALA D 1 238 ? 18.828 93.777 76.608 1.00 41.72 237 ALA D CA 1
ATOM 9638 C C . ALA D 1 238 ? 17.451 94.178 76.110 1.00 42.08 237 ALA D C 1
ATOM 9639 O O . ALA D 1 238 ? 17.264 95.272 75.574 1.00 42.19 237 ALA D O 1
ATOM 9641 N N . THR D 1 239 ? 16.495 93.272 76.294 1.00 42.34 238 THR D N 1
ATOM 9642 C CA . THR D 1 239 ? 15.096 93.525 75.991 1.00 42.56 238 THR D CA 1
ATOM 9643 C C . THR D 1 239 ? 14.240 93.104 77.184 1.00 42.78 238 THR D C 1
ATOM 9644 O O . THR D 1 239 ? 14.376 91.987 77.692 1.00 43.27 238 THR D O 1
ATOM 9648 N N . LEU D 1 240 ? 13.376 94.009 77.636 1.00 42.36 239 LEU D N 1
ATOM 9649 C CA . LEU D 1 240 ? 12.423 93.706 78.696 1.00 42.36 239 LEU D CA 1
ATOM 9650 C C . LEU D 1 240 ? 10.998 93.755 78.159 1.00 42.26 239 LEU D C 1
ATOM 9651 O O . LEU D 1 240 ? 10.632 94.689 77.444 1.00 42.04 239 LEU D O 1
ATOM 9656 N N . ILE D 1 241 ? 10.200 92.749 78.505 1.00 42.17 240 ILE D N 1
ATOM 9657 C CA . ILE D 1 241 ? 8.766 92.790 78.234 1.00 42.34 240 ILE D CA 1
ATOM 9658 C C . ILE D 1 241 ? 7.959 92.532 79.498 1.00 42.54 240 ILE D C 1
ATOM 9659 O O . ILE D 1 241 ? 8.170 91.536 80.193 1.00 42.76 240 ILE D O 1
ATOM 9664 N N . GLY D 1 242 ? 7.054 93.461 79.792 1.00 42.61 241 GLY D N 1
ATOM 9665 C CA . GLY D 1 242 ? 6.055 93.290 80.838 1.00 42.65 241 GLY D CA 1
ATOM 9666 C C . GLY D 1 242 ? 4.683 93.249 80.197 1.00 42.77 241 GLY D C 1
ATOM 9667 O O . GLY D 1 242 ? 4.406 94.010 79.269 1.00 42.68 241 GLY D O 1
ATOM 9668 N N . GLY D 1 243 ? 3.828 92.355 80.683 1.00 43.08 242 GLY D N 1
ATOM 9669 C CA . GLY D 1 243 ? 2.499 92.171 80.105 1.00 43.20 242 GLY D CA 1
ATOM 9670 C C . GLY D 1 243 ? 1.491 91.651 81.105 1.00 43.40 242 GLY D C 1
ATOM 9671 O O . GLY D 1 243 ? 1.860 91.214 82.196 1.00 43.53 242 GLY D O 1
ATOM 9672 N N . ARG D 1 244 ? 0.216 91.691 80.727 1.00 43.31 243 ARG D N 1
ATOM 9673 C CA . ARG D 1 244 ? -0.871 91.327 81.636 1.00 43.64 243 ARG D CA 1
ATOM 9674 C C . ARG D 1 244 ? -1.962 90.499 80.968 1.00 43.32 243 ARG D C 1
ATOM 9675 O O . ARG D 1 244 ? -3.032 90.308 81.544 1.00 43.65 243 ARG D O 1
ATOM 9683 N N . HIS D 1 245 ? -1.692 89.996 79.767 1.00 43.08 244 HIS D N 1
ATOM 9684 C CA . HIS D 1 245 ? -2.733 89.350 78.972 1.00 42.60 244 HIS D CA 1
ATOM 9685 C C . HIS D 1 245 ? -2.331 88.013 78.333 1.00 42.20 244 HIS D C 1
ATOM 9686 O O . HIS D 1 245 ? -2.838 87.660 77.264 1.00 42.21 244 HIS D O 1
ATOM 9693 N N . ALA D 1 246 ? -1.436 87.271 78.988 1.00 41.75 245 ALA D N 1
ATOM 9694 C CA . ALA D 1 246 ? -1.065 85.923 78.533 1.00 41.36 245 ALA D CA 1
ATOM 9695 C C . ALA D 1 246 ? -2.207 84.934 78.772 1.00 41.46 245 ALA D C 1
ATOM 9696 O O . ALA D 1 246 ? -2.830 84.932 79.836 1.00 41.75 245 ALA D O 1
ATOM 9698 N N . ALA D 1 247 ? -2.487 84.102 77.776 1.00 41.19 246 ALA D N 1
ATOM 9699 C CA . ALA D 1 247 ? -3.592 83.150 77.868 1.00 40.61 246 ALA D CA 1
ATOM 9700 C C . ALA D 1 247 ? -3.203 81.882 78.637 1.00 40.20 246 ALA D C 1
ATOM 9701 O O . ALA D 1 247 ? -4.044 81.278 79.307 1.00 39.53 246 ALA D O 1
ATOM 9703 N N . HIS D 1 248 ? -1.928 81.500 78.548 1.00 39.89 247 HIS D N 1
ATOM 9704 C CA . HIS D 1 248 ? -1.466 80.209 79.067 1.00 39.77 247 HIS D CA 1
ATOM 9705 C C . HIS D 1 248 ? -1.170 80.188 80.566 1.00 39.99 247 HIS D C 1
ATOM 9706 O O . HIS D 1 248 ? -1.227 79.136 81.202 1.00 40.01 247 HIS D O 1
ATOM 9713 N N . GLY D 1 249 ? -0.860 81.352 81.122 1.00 40.47 248 GLY D N 1
ATOM 9714 C CA . GLY D 1 249 ? -0.516 81.463 82.533 1.00 41.26 248 GLY D CA 1
ATOM 9715 C C . GLY D 1 249 ? 0.519 82.541 82.799 1.00 41.44 248 GLY D C 1
ATOM 9716 O O . GLY D 1 249 ? 0.621 83.523 82.057 1.00 40.97 248 GLY D O 1
ATOM 9717 N N . ASN D 1 250 ? 1.278 82.356 83.872 1.00 41.94 249 ASN D N 1
ATOM 9718 C CA . ASN D 1 250 ? 2.302 83.307 84.270 1.00 42.57 249 ASN D CA 1
ATOM 9719 C C . ASN D 1 250 ? 3.621 83.012 83.573 1.00 42.92 249 ASN D C 1
ATOM 9720 O O . ASN D 1 250 ? 4.291 82.026 83.888 1.00 43.56 249 ASN D O 1
ATOM 9725 N N . GLN D 1 251 ? 3.986 83.865 82.621 1.00 43.03 250 GLN D N 1
ATOM 9726 C CA . GLN D 1 251 ? 5.251 83.722 81.907 1.00 43.45 250 GLN D CA 1
ATOM 9727 C C . GLN D 1 251 ? 6.359 84.547 82.557 1.00 43.57 250 GLN D C 1
ATOM 9728 O O . GLN D 1 251 ? 6.324 85.781 82.533 1.00 43.64 250 GLN D O 1
ATOM 9734 N N . VAL D 1 252 ? 7.331 83.856 83.147 1.00 43.85 251 VAL D N 1
ATOM 9735 C CA . VAL D 1 252 ? 8.552 84.496 83.641 1.00 44.10 251 VAL D CA 1
ATOM 9736 C C . VAL D 1 252 ? 9.753 83.792 83.021 1.00 44.22 251 VAL D C 1
ATOM 9737 O O . VAL D 1 252 ? 10.042 82.630 83.322 1.00 44.39 251 VAL D O 1
ATOM 9741 N N . GLU D 1 253 ? 10.442 84.517 82.150 1.00 44.18 252 GLU D N 1
ATOM 9742 C CA . GLU D 1 253 ? 11.479 83.950 81.305 1.00 44.32 252 GLU D CA 1
ATOM 9743 C C . GLU D 1 253 ? 12.708 84.859 81.270 1.00 43.34 252 GLU D C 1
ATOM 9744 O O . GLU D 1 253 ? 12.587 86.088 81.191 1.00 43.05 252 GLU D O 1
ATOM 9750 N N . LEU D 1 254 ? 13.883 84.244 81.352 1.00 42.91 253 LEU D N 1
ATOM 9751 C CA . LEU D 1 254 ? 15.149 84.931 81.107 1.00 42.31 253 LEU D CA 1
ATOM 9752 C C . LEU D 1 254 ? 15.970 84.159 80.082 1.00 42.38 253 LEU D C 1
ATOM 9753 O O . LEU D 1 254 ? 16.202 82.956 80.233 1.00 42.52 253 LEU D O 1
ATOM 9758 N N . GLU D 1 255 ? 16.383 84.852 79.028 1.00 41.99 254 GLU D N 1
ATOM 9759 C CA . GLU D 1 255 ? 17.280 84.280 78.040 1.00 41.60 254 GLU D CA 1
ATOM 9760 C C . GLU D 1 255 ? 18.610 84.999 78.148 1.00 40.84 254 GLU D C 1
ATOM 9761 O O . GLU D 1 255 ? 18.654 86.229 78.182 1.00 40.92 254 GLU D O 1
ATOM 9767 N N . VAL D 1 256 ? 19.686 84.223 78.228 1.00 39.89 255 VAL D N 1
ATOM 9768 C CA . VAL D 1 256 ? 21.032 84.776 78.306 1.00 38.98 255 VAL D CA 1
ATOM 9769 C C . VAL D 1 256 ? 21.824 84.268 77.108 1.00 38.50 255 VAL D C 1
ATOM 9770 O O . VAL D 1 256 ? 22.243 83.108 77.061 1.00 38.79 255 VAL D O 1
ATOM 9782 N N . GLY D 1 258 ? 24.965 84.085 74.910 1.00 37.63 257 GLY D N 1
ATOM 9783 C CA . GLY D 1 258 ? 26.412 84.245 75.033 1.00 37.52 257 GLY D CA 1
ATOM 9784 C C . GLY D 1 258 ? 27.149 84.013 73.730 1.00 38.01 257 GLY D C 1
ATOM 9785 O O . GLY D 1 258 ? 26.545 83.645 72.721 1.00 38.00 257 GLY D O 1
ATOM 9786 N N . SER D 1 259 ? 28.465 84.216 73.764 1.00 38.33 258 SER D N 1
ATOM 9787 C CA . SER D 1 259 ? 29.318 84.083 72.588 1.00 38.46 258 SER D CA 1
ATOM 9788 C C . SER D 1 259 ? 29.626 82.622 72.251 1.00 38.97 258 SER D C 1
ATOM 9789 O O . SER D 1 259 ? 30.020 82.304 71.123 1.00 39.10 258 SER D O 1
ATOM 9792 N N . ASN D 1 260 ? 29.467 81.741 73.235 1.00 39.00 259 ASN D N 1
ATOM 9793 C CA . ASN D 1 260 ? 29.679 80.314 73.027 1.00 39.41 259 ASN D CA 1
ATOM 9794 C C . ASN D 1 260 ? 28.692 79.488 73.849 1.00 39.49 259 ASN D C 1
ATOM 9795 O O . ASN D 1 260 ? 29.089 78.700 74.713 1.00 39.75 259 ASN D O 1
ATOM 9800 N N . GLY D 1 261 ? 27.406 79.681 73.563 1.00 38.89 260 GLY D N 1
ATOM 9801 C CA . GLY D 1 261 ? 26.332 78.990 74.261 1.00 38.61 260 GLY D CA 1
ATOM 9802 C C . GLY D 1 261 ? 25.250 79.935 74.751 1.00 38.65 260 GLY D C 1
ATOM 9803 O O . GLY D 1 261 ? 25.511 81.105 75.015 1.00 38.86 260 GLY D O 1
ATOM 9804 N N . TRP D 1 262 ? 24.025 79.430 74.850 1.00 38.41 261 TRP D N 1
ATOM 9805 C CA . TRP D 1 262 ? 22.928 80.184 75.446 1.00 38.50 261 TRP D CA 1
ATOM 9806 C C . TRP D 1 262 ? 22.327 79.394 76.591 1.00 38.62 261 TRP D C 1
ATOM 9807 O O . TRP D 1 262 ? 22.357 78.161 76.595 1.00 38.79 261 TRP D O 1
ATOM 9818 N N . VAL D 1 263 ? 21.764 80.113 77.555 1.00 38.47 262 VAL D N 1
ATOM 9819 C CA . VAL D 1 263 ? 20.857 79.501 78.516 1.00 38.59 262 VAL D CA 1
ATOM 9820 C C . VAL D 1 263 ? 19.519 80.225 78.502 1.00 38.67 262 VAL D C 1
ATOM 9821 O O . VAL D 1 263 ? 19.450 81.442 78.307 1.00 38.47 262 VAL D O 1
ATOM 9825 N N . ARG D 1 264 ? 18.452 79.460 78.669 1.00 39.03 263 ARG D N 1
ATOM 9826 C CA . ARG D 1 264 ? 17.135 80.037 78.832 1.00 39.45 263 ARG D CA 1
ATOM 9827 C C . ARG D 1 264 ? 16.542 79.527 80.131 1.00 39.63 263 ARG D C 1
ATOM 9828 O O . ARG D 1 264 ? 16.696 78.355 80.475 1.00 39.72 263 ARG D O 1
ATOM 9836 N N . ILE D 1 265 ? 15.897 80.426 80.864 1.00 39.78 264 ILE D N 1
ATOM 9837 C CA . ILE D 1 265 ? 15.330 80.097 82.159 1.00 40.21 264 ILE D CA 1
ATOM 9838 C C . ILE D 1 265 ? 13.818 80.301 82.085 1.00 40.73 264 ILE D C 1
ATOM 9839 O O . ILE D 1 265 ? 13.346 81.388 81.752 1.00 40.84 264 ILE D O 1
ATOM 9844 N N . GLY D 1 266 ? 13.068 79.240 82.369 1.00 40.88 265 GLY D N 1
ATOM 9845 C CA . GLY D 1 266 ? 11.612 79.285 82.310 1.00 41.54 265 GLY D CA 1
ATOM 9846 C C . GLY D 1 266 ? 11.078 79.624 80.931 1.00 42.22 265 GLY D C 1
ATOM 9847 O O . GLY D 1 266 ? 10.228 80.502 80.788 1.00 42.58 265 GLY D O 1
ATOM 9848 N N . GLU D 1 267 ? 11.590 78.926 79.920 1.00 42.66 266 GLU D N 1
ATOM 9849 C CA . GLU D 1 267 ? 11.153 79.086 78.535 1.00 43.16 266 GLU D CA 1
ATOM 9850 C C . GLU D 1 267 ? 9.656 78.799 78.409 1.00 43.26 266 GLU D C 1
ATOM 9851 O O . GLU D 1 267 ? 8.924 79.535 77.739 1.00 42.83 266 GLU D O 1
ATOM 9857 N N . HIS D 1 268 ? 9.221 77.717 79.053 1.00 43.38 267 HIS D N 1
ATOM 9858 C CA . HIS D 1 268 ? 7.809 77.432 79.252 1.00 43.13 267 HIS D CA 1
ATOM 9859 C C . HIS D 1 268 ? 7.533 77.434 80.754 1.00 43.08 267 HIS D C 1
ATOM 9860 O O . HIS D 1 268 ? 8.329 76.895 81.528 1.00 43.53 267 HIS D O 1
ATOM 9867 N N . PRO D 1 269 ? 6.412 78.043 81.180 1.00 42.54 268 PRO D N 1
ATOM 9868 C CA . PRO D 1 269 ? 6.141 78.094 82.613 1.00 42.42 268 PRO D CA 1
ATOM 9869 C C . PRO D 1 269 ? 5.482 76.813 83.126 1.00 41.93 268 PRO D C 1
ATOM 9870 O O . PRO D 1 269 ? 4.359 76.854 83.629 1.00 42.21 268 PRO D O 1
ATOM 9874 N N . ASP D 1 270 ? 6.193 75.693 83.009 1.00 41.35 269 ASP D N 1
ATOM 9875 C CA . ASP D 1 270 ? 5.658 74.380 83.375 1.00 40.98 269 ASP D CA 1
ATOM 9876 C C . ASP D 1 270 ? 5.166 74.323 84.821 1.00 39.91 269 ASP D C 1
ATOM 9877 O O . ASP D 1 270 ? 5.896 74.683 85.751 1.00 40.18 269 ASP D O 1
ATOM 9882 N N . LEU D 1 271 ? 3.927 73.868 84.989 1.00 38.13 270 LEU D N 1
ATOM 9883 C CA . LEU D 1 271 ? 3.294 73.742 86.299 1.00 37.20 270 LEU D CA 1
ATOM 9884 C C . LEU D 1 271 ? 3.940 72.646 87.138 1.00 37.05 270 LEU D C 1
ATOM 9885 O O . LEU D 1 271 ? 4.234 72.844 88.317 1.00 36.88 270 LEU D O 1
ATOM 9890 N N . ASN D 1 272 ? 4.144 71.492 86.509 1.00 37.18 271 ASN D N 1
ATOM 9891 C CA . ASN D 1 272 ? 4.684 70.301 87.155 1.00 36.82 271 ASN D CA 1
ATOM 9892 C C . ASN D 1 272 ? 5.283 69.376 86.102 1.00 36.50 271 ASN D C 1
ATOM 9893 O O . ASN D 1 272 ? 5.597 69.821 84.998 1.00 36.57 271 ASN D O 1
ATOM 9898 N N . ARG D 1 273 ? 5.413 68.092 86.433 1.00 36.23 272 ARG D N 1
ATOM 9899 C CA . ARG D 1 273 ? 6.086 67.123 85.567 1.00 36.10 272 ARG D CA 1
ATOM 9900 C C . ARG D 1 273 ? 5.119 66.264 84.750 1.00 36.21 272 ARG D C 1
ATOM 9901 O O . ARG D 1 273 ? 5.499 65.216 84.222 1.00 36.26 272 ARG D O 1
ATOM 9909 N N . VAL D 1 274 ? 3.872 66.715 84.637 1.00 36.00 273 VAL D N 1
ATOM 9910 C CA . VAL D 1 274 ? 2.856 65.968 83.902 1.00 35.77 273 VAL D CA 1
ATOM 9911 C C . VAL D 1 274 ? 2.694 66.502 82.482 1.00 36.01 273 VAL D C 1
ATOM 9912 O O . VAL D 1 274 ? 2.529 67.706 82.276 1.00 35.82 273 VAL D O 1
ATOM 9916 N N . THR D 1 275 ? 2.766 65.589 81.515 1.00 36.27 274 THR D N 1
ATOM 9917 C CA . THR D 1 275 ? 2.493 65.888 80.113 1.00 36.27 274 THR D CA 1
ATOM 9918 C C . THR D 1 275 ? 1.131 65.301 79.735 1.00 35.90 274 THR D C 1
ATOM 9919 O O . THR D 1 275 ? 0.857 64.126 79.980 1.00 35.64 274 THR D O 1
ATOM 9923 N N . VAL D 1 276 ? 0.281 66.135 79.147 1.00 35.95 275 VAL D N 1
ATOM 9924 C CA . VAL D 1 276 ? -1.075 65.736 78.780 1.00 36.16 275 VAL D CA 1
ATOM 9925 C C . VAL D 1 276 ? -1.170 65.479 77.278 1.00 36.01 275 VAL D C 1
ATOM 9926 O O . VAL D 1 276 ? -0.628 66.234 76.471 1.00 36.11 275 VAL D O 1
ATOM 9930 N N . PHE D 1 277 ? -1.847 64.394 76.921 1.00 36.13 276 PHE D N 1
ATOM 9931 C CA . PHE D 1 277 ? -2.135 64.063 75.535 1.00 35.97 276 PHE D CA 1
ATOM 9932 C C . PHE D 1 277 ? -3.647 64.104 75.356 1.00 36.50 276 PHE D C 1
ATOM 9933 O O . PHE D 1 277 ? -4.367 63.293 75.937 1.00 36.49 276 PHE D O 1
ATOM 9941 N N . ASN D 1 278 ? -4.124 65.075 74.581 1.00 36.83 277 ASN D N 1
ATOM 9942 C CA . ASN D 1 278 ? -5.545 65.191 74.262 1.00 37.19 277 ASN D CA 1
ATOM 9943 C C . ASN D 1 278 ? -5.754 65.698 72.832 1.00 37.50 277 ASN D C 1
ATOM 9944 O O . ASN D 1 278 ? -4.800 65.765 72.059 1.00 37.49 277 ASN D O 1
ATOM 9949 N N . ASP D 1 279 ? -6.988 66.070 72.490 1.00 37.78 278 ASP D N 1
ATOM 9950 C CA . ASP D 1 279 ? -7.328 66.449 71.112 1.00 38.21 278 ASP D CA 1
ATOM 9951 C C . ASP D 1 279 ? -6.609 67.698 70.600 1.00 38.23 278 ASP D C 1
ATOM 9952 O O . ASP D 1 279 ? -6.602 67.965 69.398 1.00 38.47 278 ASP D O 1
ATOM 9957 N N . GLN D 1 280 ? -6.009 68.453 71.516 1.00 38.31 279 GLN D N 1
ATOM 9958 C CA . GLN D 1 280 ? -5.203 69.619 71.161 1.00 38.97 279 GLN D CA 1
ATOM 9959 C C . GLN D 1 280 ? -3.799 69.219 70.700 1.00 39.04 279 GLN D C 1
ATOM 9960 O O . GLN D 1 280 ? -3.092 70.019 70.085 1.00 38.96 279 GLN D O 1
ATOM 9966 N N . GLY D 1 281 ? -3.403 67.985 71.007 1.00 39.15 280 GLY D N 1
ATOM 9967 C CA . GLY D 1 281 ? -2.037 67.516 70.766 1.00 39.51 280 GLY D CA 1
ATOM 9968 C C . GLY D 1 281 ? -1.341 67.133 72.061 1.00 39.55 280 GLY D C 1
ATOM 9969 O O . GLY D 1 281 ? -1.923 66.449 72.907 1.00 39.94 280 GLY D O 1
ATOM 9970 N N . VAL D 1 282 ? -0.096 67.579 72.210 1.00 39.44 281 VAL D N 1
ATOM 9971 C CA . VAL D 1 282 ? 0.716 67.297 73.397 1.00 39.62 281 VAL D CA 1
ATOM 9972 C C . VAL D 1 282 ? 0.870 68.579 74.220 1.00 40.13 281 VAL D C 1
ATOM 9973 O O . VAL D 1 282 ? 1.425 69.575 73.742 1.00 39.96 281 VAL D O 1
ATOM 9977 N N . VAL D 1 283 ? 0.381 68.531 75.460 1.00 40.31 282 VAL D N 1
ATOM 9978 C CA . VAL D 1 283 ? 0.156 69.726 76.278 1.00 40.50 282 VAL D CA 1
ATOM 9979 C C . VAL D 1 283 ? 0.946 69.711 77.594 1.00 40.95 282 VAL D C 1
ATOM 9980 O O . VAL D 1 283 ? 0.964 68.702 78.301 1.00 41.40 282 VAL D O 1
ATOM 9984 N N . ARG D 1 284 ? 1.602 70.830 77.904 1.00 40.83 283 ARG D N 1
ATOM 9985 C CA . ARG D 1 284 ? 2.180 71.053 79.232 1.00 41.18 283 ARG D CA 1
ATOM 9986 C C . ARG D 1 284 ? 1.435 72.172 79.958 1.00 41.17 283 ARG D C 1
ATOM 9987 O O . ARG D 1 284 ? 1.580 73.345 79.594 1.00 41.35 283 ARG D O 1
ATOM 9995 N N . PRO D 1 285 ? 0.634 71.814 80.983 1.00 40.96 284 PRO D N 1
ATOM 9996 C CA . PRO D 1 285 ? -0.064 72.796 81.821 1.00 40.73 284 PRO D CA 1
ATOM 9997 C C . PRO D 1 285 ? 0.923 73.781 82.443 1.00 40.83 284 PRO D C 1
ATOM 9998 O O . PRO D 1 285 ? 2.043 73.396 82.791 1.00 40.79 284 PRO D O 1
ATOM 10002 N N . SER D 1 286 ? 0.506 75.037 82.578 1.00 40.89 285 SER D N 1
ATOM 10003 C CA . SER D 1 286 ? 1.392 76.095 83.053 1.00 40.91 285 SER D CA 1
ATOM 10004 C C . SER D 1 286 ? 1.009 76.652 84.426 1.00 41.10 285 SER D C 1
ATOM 10005 O O . SER D 1 286 ? -0.144 76.532 84.869 1.00 40.50 285 SER D O 1
ATOM 10008 N N . LEU D 1 287 ? 1.996 77.258 85.086 1.00 41.25 286 LEU D N 1
ATOM 10009 C CA . LEU D 1 287 ? 1.798 78.000 86.332 1.00 41.69 286 LEU D CA 1
ATOM 10010 C C . LEU D 1 287 ? 0.914 79.227 86.101 1.00 41.71 286 LEU D C 1
ATOM 10011 O O . LEU D 1 287 ? 0.942 79.820 85.020 1.00 41.76 286 LEU D O 1
ATOM 10016 N N . GLN D 1 288 ? 0.142 79.610 87.116 1.00 41.65 287 GLN D N 1
ATOM 10017 C CA . GLN D 1 288 ? -0.842 80.687 86.964 1.00 41.63 287 GLN D CA 1
ATOM 10018 C C . GLN D 1 288 ? -0.552 81.941 87.792 1.00 41.67 287 GLN D C 1
ATOM 10019 O O . GLN D 1 288 ? -1.296 82.923 87.713 1.00 41.80 287 GLN D O 1
ATOM 10025 N N . SER D 1 289 ? 0.520 81.904 88.581 1.00 41.60 288 SER D N 1
ATOM 10026 C CA . SER D 1 289 ? 0.913 83.041 89.413 1.00 41.70 288 SER D CA 1
ATOM 10027 C C . SER D 1 289 ? 2.396 83.010 89.775 1.00 42.14 288 SER D C 1
ATOM 10028 O O . SER D 1 289 ? 3.007 81.939 89.848 1.00 41.90 288 SER D O 1
ATOM 10031 N N . PHE D 1 290 ? 2.957 84.197 90.007 1.00 42.71 289 PHE D N 1
ATOM 10032 C CA . PHE D 1 290 ? 4.332 84.355 90.485 1.00 43.14 289 PHE D CA 1
ATOM 10033 C C . PHE D 1 290 ? 4.579 83.589 91.789 1.00 43.50 289 PHE D C 1
ATOM 10034 O O . PHE D 1 290 ? 5.684 83.099 92.025 1.00 44.12 289 PHE D O 1
ATOM 10042 N N . GLY D 1 291 ? 3.545 83.500 92.627 1.00 43.42 290 GLY D N 1
ATOM 10043 C CA . GLY D 1 291 ? 3.639 82.869 93.938 1.00 43.78 290 GLY D CA 1
ATOM 10044 C C . GLY D 1 291 ? 3.952 81.392 93.857 1.00 44.19 290 GLY D C 1
ATOM 10045 O O . GLY D 1 291 ? 4.825 80.898 94.571 1.00 44.60 290 GLY D O 1
ATOM 10046 N N . GLU D 1 292 ? 3.242 80.691 92.978 1.00 44.17 291 GLU D N 1
ATOM 10047 C CA . GLU D 1 292 ? 3.486 79.270 92.740 1.00 44.22 291 GLU D CA 1
ATOM 10048 C C . GLU D 1 292 ? 4.849 79.022 92.086 1.00 43.60 291 GLU D C 1
ATOM 10049 O O . GLU D 1 292 ? 5.519 78.036 92.390 1.00 43.95 291 GLU D O 1
ATOM 10055 N N . ARG D 1 293 ? 5.257 79.930 91.205 1.00 42.71 292 ARG D N 1
ATOM 10056 C CA . ARG D 1 293 ? 6.533 79.824 90.504 1.00 42.11 292 ARG D CA 1
ATOM 10057 C C . ARG D 1 293 ? 7.741 80.023 91.431 1.00 41.95 292 ARG D C 1
ATOM 10058 O O . ARG D 1 293 ? 8.704 79.254 91.368 1.00 41.96 292 ARG D O 1
ATOM 10066 N N . PHE D 1 294 ? 7.683 81.040 92.290 1.00 41.55 293 PHE D N 1
ATOM 10067 C CA . PHE D 1 294 ? 8.823 81.397 93.139 1.00 41.23 293 PHE D CA 1
ATOM 10068 C C . PHE D 1 294 ? 8.596 81.158 94.636 1.00 41.41 293 PHE D C 1
ATOM 10069 O O . PHE D 1 294 ? 9.229 81.805 95.476 1.00 41.34 293 PHE D O 1
ATOM 10077 N N . ASP D 1 295 ? 7.706 80.221 94.958 1.00 41.64 294 ASP D N 1
ATOM 10078 C CA . ASP D 1 295 ? 7.370 79.883 96.347 1.00 41.79 294 ASP D CA 1
ATOM 10079 C C . ASP D 1 295 ? 8.589 79.492 97.185 1.00 41.52 294 ASP D C 1
ATOM 10080 O O . ASP D 1 295 ? 8.766 79.988 98.297 1.00 41.38 294 ASP D O 1
ATOM 10085 N N . THR D 1 296 ? 9.414 78.599 96.644 1.00 41.83 295 THR D N 1
ATOM 10086 C CA . THR D 1 296 ? 10.646 78.156 97.305 1.00 41.69 295 THR D CA 1
ATOM 10087 C C . THR D 1 296 ? 11.605 79.331 97.488 1.00 41.62 295 THR D C 1
ATOM 10088 O O . THR D 1 296 ? 12.243 79.466 98.534 1.00 41.96 295 THR D O 1
ATOM 10092 N N . ALA D 1 297 ? 11.682 80.182 96.467 1.00 41.62 296 ALA D N 1
ATOM 10093 C CA . ALA D 1 297 ? 12.500 81.390 96.500 1.00 41.49 296 ALA D CA 1
ATOM 10094 C C . ALA D 1 297 ? 12.058 82.341 97.611 1.00 41.46 296 ALA D C 1
ATOM 10095 O O . ALA D 1 297 ? 12.900 82.889 98.329 1.00 41.31 296 ALA D O 1
ATOM 10097 N N . PHE D 1 298 ? 10.741 82.520 97.750 1.00 41.69 297 PHE D N 1
ATOM 10098 C CA . PHE D 1 298 ? 10.162 83.335 98.823 1.00 41.86 297 PHE D CA 1
ATOM 10099 C C . PHE D 1 298 ? 10.530 82.798 100.206 1.00 42.34 297 PHE D C 1
ATOM 10100 O O . PHE D 1 298 ? 10.830 83.576 101.112 1.00 42.60 297 PHE D O 1
ATOM 10108 N N . THR D 1 299 ? 10.501 81.474 100.356 1.00 42.42 298 THR D N 1
ATOM 10109 C CA . THR D 1 299 ? 10.898 80.813 101.600 1.00 42.89 298 THR D CA 1
ATOM 10110 C C . THR D 1 299 ? 12.398 80.984 101.867 1.00 43.18 298 THR D C 1
ATOM 10111 O O . THR D 1 299 ? 12.798 81.318 102.982 1.00 42.88 298 THR D O 1
ATOM 10115 N N . ASP D 1 300 ? 13.216 80.769 100.839 1.00 43.64 299 ASP D N 1
ATOM 10116 C CA . ASP D 1 300 ? 14.671 80.814 100.987 1.00 44.35 299 ASP D CA 1
ATOM 10117 C C . ASP D 1 300 ? 15.235 82.202 101.306 1.00 44.58 299 ASP D C 1
ATOM 10118 O O . ASP D 1 300 ? 16.163 82.318 102.110 1.00 44.77 299 ASP D O 1
ATOM 10123 N N . GLU D 1 301 ? 14.679 83.244 100.685 1.00 44.62 300 GLU D N 1
ATOM 10124 C CA . GLU D 1 301 ? 15.150 84.615 100.922 1.00 44.58 300 GLU D CA 1
ATOM 10125 C C . GLU D 1 301 ? 14.797 85.097 102.330 1.00 44.55 300 GLU D C 1
ATOM 10126 O O . GLU D 1 301 ? 15.588 85.791 102.972 1.00 44.84 300 GLU D O 1
ATOM 10132 N N . VAL D 1 302 ? 13.607 84.720 102.797 1.00 44.16 301 VAL D N 1
ATOM 10133 C CA . VAL D 1 302 ? 13.147 85.065 104.140 1.00 43.55 301 VAL D CA 1
ATOM 10134 C C . VAL D 1 302 ? 13.984 84.344 105.197 1.00 43.29 301 VAL D C 1
ATOM 10135 O O . VAL D 1 302 ? 14.366 84.940 106.208 1.00 43.19 301 VAL D O 1
ATOM 10139 N N . GLN D 1 303 ? 14.278 83.069 104.945 1.00 43.13 302 GLN D N 1
ATOM 10140 C CA . GLN D 1 303 ? 15.186 82.294 105.786 1.00 43.12 302 GLN D CA 1
ATOM 10141 C C . GLN D 1 303 ? 16.570 82.934 105.818 1.00 43.33 302 GLN D C 1
ATOM 10142 O O . GLN D 1 303 ? 17.188 83.025 106.878 1.00 43.75 302 GLN D O 1
ATOM 10148 N N . ASP D 1 304 ? 17.044 83.377 104.653 1.00 43.51 303 ASP D N 1
ATOM 10149 C CA . ASP D 1 304 ? 18.335 84.058 104.532 1.00 43.52 303 ASP D CA 1
ATOM 10150 C C . ASP D 1 304 ? 18.377 85.321 105.395 1.00 43.46 303 ASP D C 1
ATOM 10151 O O . ASP D 1 304 ? 19.393 85.604 106.035 1.00 43.12 303 ASP D O 1
ATOM 10156 N N . PHE D 1 305 ? 17.266 86.060 105.408 1.00 43.41 304 PHE D N 1
ATOM 10157 C CA . PHE D 1 305 ? 17.127 87.286 106.197 1.00 43.66 304 PHE D CA 1
ATOM 10158 C C . PHE D 1 305 ? 17.198 87.008 107.697 1.00 43.94 304 PHE D C 1
ATOM 10159 O O . PHE D 1 305 ? 17.896 87.711 108.429 1.00 44.09 304 PHE D O 1
ATOM 10167 N N . VAL D 1 306 ? 16.474 85.983 108.139 1.00 44.11 305 VAL D N 1
ATOM 10168 C CA . VAL D 1 306 ? 16.514 85.540 109.529 1.00 44.12 305 VAL D CA 1
ATOM 10169 C C . VAL D 1 306 ? 17.949 85.184 109.919 1.00 44.56 305 VAL D C 1
ATOM 10170 O O . VAL D 1 306 ? 18.455 85.668 110.933 1.00 44.92 305 VAL D O 1
ATOM 10174 N N . ASN D 1 307 ? 18.601 84.362 109.094 1.00 44.60 306 ASN D N 1
ATOM 10175 C CA . ASN D 1 307 ? 19.993 83.971 109.315 1.00 44.87 306 ASN D CA 1
ATOM 10176 C C . ASN D 1 307 ? 20.943 85.170 109.347 1.00 45.16 306 ASN D C 1
ATOM 10177 O O . ASN D 1 307 ? 21.897 85.194 110.130 1.00 45.27 306 ASN D O 1
ATOM 10182 N N . ASN D 1 308 ? 20.663 86.163 108.503 1.00 45.53 307 ASN D N 1
ATOM 10183 C CA . ASN D 1 308 ? 21.438 87.404 108.459 1.00 45.74 307 ASN D CA 1
ATOM 10184 C C . ASN D 1 308 ? 21.339 88.218 109.747 1.00 45.80 307 ASN D C 1
ATOM 10185 O O . ASN D 1 308 ? 22.336 88.781 110.210 1.00 45.63 307 ASN D O 1
ATOM 10190 N N . VAL D 1 309 ? 20.136 88.272 110.316 1.00 45.88 308 VAL D N 1
ATOM 10191 C CA . VAL D 1 309 ? 19.893 88.975 111.577 1.00 46.07 308 VAL D CA 1
ATOM 10192 C C . VAL D 1 309 ? 20.603 88.277 112.744 1.00 46.65 308 VAL D C 1
ATOM 10193 O O . VAL D 1 309 ? 21.250 88.932 113.565 1.00 46.52 308 VAL D O 1
ATOM 10197 N N . ILE D 1 310 ? 20.483 86.950 112.794 1.00 47.33 309 ILE D N 1
ATOM 10198 C CA . ILE D 1 310 ? 21.116 86.129 113.829 1.00 47.92 309 ILE D CA 1
ATOM 10199 C C . ILE D 1 310 ? 22.645 86.233 113.776 1.00 48.30 309 ILE D C 1
ATOM 10200 O O . ILE D 1 310 ? 23.292 86.482 114.796 1.00 48.38 309 ILE D O 1
ATOM 10205 N N . VAL D 1 311 ? 23.207 86.057 112.583 1.00 48.69 310 VAL D N 1
ATOM 10206 C CA . VAL D 1 311 ? 24.660 86.079 112.385 1.00 49.03 310 VAL D CA 1
ATOM 10207 C C . VAL D 1 311 ? 25.220 87.510 112.365 1.00 49.09 310 VAL D C 1
ATOM 10208 O O . VAL D 1 311 ? 26.420 87.716 112.555 1.00 49.22 310 VAL D O 1
ATOM 10212 N N . GLY D 1 312 ? 24.345 88.491 112.152 1.00 49.07 311 GLY D N 1
ATOM 10213 C CA . GLY D 1 312 ? 24.750 89.895 112.096 1.00 49.09 311 GLY D CA 1
ATOM 10214 C C . GLY D 1 312 ? 25.526 90.222 110.833 1.00 49.14 311 GLY D C 1
ATOM 10215 O O . GLY D 1 312 ? 26.609 90.807 110.894 1.00 49.22 311 GLY D O 1
ATOM 10216 N N . LYS D 1 313 ? 24.962 89.842 109.689 1.00 49.13 312 LYS D N 1
ATOM 10217 C CA . LYS D 1 313 ? 25.596 90.050 108.392 1.00 49.27 312 LYS D CA 1
ATOM 10218 C C . LYS D 1 313 ? 24.605 90.664 107.403 1.00 49.17 312 LYS D C 1
ATOM 10219 O O . LYS D 1 313 ? 23.478 90.187 107.264 1.00 49.08 312 LYS D O 1
ATOM 10222 N N . GLN D 1 314 ? 25.031 91.725 106.725 1.00 49.15 313 GLN D N 1
ATOM 10223 C CA . GLN D 1 314 ? 24.193 92.400 105.735 1.00 49.15 313 GLN D CA 1
ATOM 10224 C C . GLN D 1 314 ? 24.082 91.569 104.451 1.00 49.18 313 GLN D C 1
ATOM 10225 O O . GLN D 1 314 ? 25.046 90.902 104.061 1.00 48.93 313 GLN D O 1
ATOM 10231 N N . PRO D 1 315 ? 22.904 91.602 103.795 1.00 49.20 314 PRO D N 1
ATOM 10232 C CA . PRO D 1 315 ? 22.688 90.842 102.557 1.00 49.50 314 PRO D CA 1
ATOM 10233 C C . PRO D 1 315 ? 23.530 91.333 101.377 1.00 49.73 314 PRO D C 1
ATOM 10234 O O . PRO D 1 315 ? 23.936 92.496 101.346 1.00 49.42 314 PRO D O 1
ATOM 10238 N N . GLU D 1 316 ? 23.778 90.435 100.424 1.00 50.42 315 GLU D N 1
ATOM 10239 C CA . GLU D 1 316 ? 24.481 90.748 99.178 1.00 51.24 315 GLU D CA 1
ATOM 10240 C C . GLU D 1 316 ? 23.824 91.907 98.419 1.00 50.74 315 GLU D C 1
ATOM 10241 O O . GLU D 1 316 ? 24.505 92.846 98.004 1.00 50.83 315 GLU D O 1
ATOM 10247 N N . VAL D 1 317 ? 22.504 91.832 98.248 1.00 50.34 316 VAL D N 1
ATOM 10248 C CA . VAL D 1 317 ? 21.739 92.877 97.565 1.00 50.16 316 VAL D CA 1
ATOM 10249 C C . VAL D 1 317 ? 21.595 94.124 98.446 1.00 50.07 316 VAL D C 1
ATOM 10250 O O . VAL D 1 317 ? 20.980 94.077 99.515 1.00 50.18 316 VAL D O 1
ATOM 10254 N N . THR D 1 318 ? 22.168 95.231 97.981 1.00 49.91 317 THR D N 1
ATOM 10255 C CA . THR D 1 318 ? 22.157 96.494 98.716 1.00 49.88 317 THR D CA 1
ATOM 10256 C C . THR D 1 318 ? 20.909 97.316 98.406 1.00 49.87 317 THR D C 1
ATOM 10257 O O . THR D 1 318 ? 20.123 96.963 97.523 1.00 49.98 317 THR D O 1
ATOM 10261 N N . VAL D 1 319 ? 20.735 98.407 99.150 1.00 49.89 318 VAL D N 1
ATOM 10262 C CA . VAL D 1 319 ? 19.682 99.395 98.896 1.00 49.77 318 VAL D CA 1
ATOM 10263 C C . VAL D 1 319 ? 19.930 100.055 97.546 1.00 49.81 318 VAL D C 1
ATOM 10264 O O . VAL D 1 319 ? 18.995 100.329 96.792 1.00 49.64 318 VAL D O 1
ATOM 10268 N N . ASP D 1 320 ? 21.208 100.303 97.267 1.00 50.01 319 ASP D N 1
ATOM 10269 C CA . ASP D 1 320 ? 21.675 100.875 96.012 1.00 50.37 319 ASP D CA 1
ATOM 10270 C C . ASP D 1 320 ? 21.206 100.062 94.799 1.00 49.56 319 ASP D C 1
ATOM 10271 O O . ASP D 1 320 ? 20.806 100.634 93.783 1.00 49.37 319 ASP D O 1
ATOM 10276 N N . ASP D 1 321 ? 21.258 98.735 94.918 1.00 48.82 320 ASP D N 1
ATOM 10277 C CA . ASP D 1 321 ? 20.728 97.833 93.894 1.00 48.28 320 ASP D CA 1
ATOM 10278 C C . ASP D 1 321 ? 19.240 98.078 93.655 1.00 47.79 320 ASP D C 1
ATOM 10279 O O . ASP D 1 321 ? 18.773 98.025 92.516 1.00 47.87 320 ASP D O 1
ATOM 10284 N N . GLY D 1 322 ? 18.510 98.344 94.738 1.00 47.22 321 GLY D N 1
ATOM 10285 C CA . GLY D 1 322 ? 17.076 98.624 94.674 1.00 46.76 321 GLY D CA 1
ATOM 10286 C C . GLY D 1 322 ? 16.764 99.975 94.062 1.00 46.47 321 GLY D C 1
ATOM 10287 O O . GLY D 1 322 ? 15.746 100.133 93.391 1.00 46.38 321 GLY D O 1
ATOM 10288 N N . ILE D 1 323 ? 17.641 100.949 94.300 1.00 46.44 322 ILE D N 1
ATOM 10289 C CA . ILE D 1 323 ? 17.500 102.294 93.736 1.00 46.38 322 ILE D CA 1
ATOM 10290 C C . ILE D 1 323 ? 17.771 102.265 92.236 1.00 46.26 322 ILE D C 1
ATOM 10291 O O . ILE D 1 323 ? 16.997 102.812 91.446 1.00 46.39 322 ILE D O 1
ATOM 10296 N N . LYS D 1 324 ? 18.871 101.618 91.858 1.00 46.05 323 LYS D N 1
ATOM 10297 C CA . LYS D 1 324 ? 19.299 101.557 90.466 1.00 45.97 323 LYS D CA 1
ATOM 10298 C C . LYS D 1 324 ? 18.264 100.878 89.574 1.00 46.02 323 LYS D C 1
ATOM 10299 O O . LYS D 1 324 ? 17.892 101.421 88.534 1.00 46.11 323 LYS D O 1
ATOM 10305 N N . ALA D 1 325 ? 17.778 99.715 90.005 1.00 46.18 324 ALA D N 1
ATOM 10306 C CA . ALA D 1 325 ? 16.728 98.985 89.289 1.00 46.52 324 ALA D CA 1
ATOM 10307 C C . ALA D 1 325 ? 15.450 99.813 89.119 1.00 46.71 324 ALA D C 1
ATOM 10308 O O . ALA D 1 325 ? 14.737 99.675 88.121 1.00 46.96 324 ALA D O 1
ATOM 10310 N N . LEU D 1 326 ? 15.173 100.669 90.099 1.00 46.55 325 LEU D N 1
ATOM 10311 C CA . LEU D 1 326 ? 14.001 101.536 90.071 1.00 46.74 325 LEU D CA 1
ATOM 10312 C C . LEU D 1 326 ? 14.195 102.698 89.094 1.00 46.49 325 LEU D C 1
ATOM 10313 O O . LEU D 1 326 ? 13.272 103.057 88.355 1.00 46.52 325 LEU D O 1
ATOM 10318 N N . LYS D 1 327 ? 15.399 103.272 89.100 1.00 45.89 326 LYS D N 1
ATOM 10319 C CA . LYS D 1 327 ? 15.771 104.346 88.181 1.00 45.65 326 LYS D CA 1
ATOM 10320 C C . LYS D 1 327 ? 15.756 103.867 86.729 1.00 45.32 326 LYS D C 1
ATOM 10321 O O . LYS D 1 327 ? 15.344 104.607 85.831 1.00 44.97 326 LYS D O 1
ATOM 10327 N N . ILE D 1 328 ? 16.205 102.629 86.515 1.00 45.10 327 ILE D N 1
ATOM 10328 C CA . ILE D 1 328 ? 16.240 102.019 85.184 1.00 44.55 327 ILE D CA 1
ATOM 10329 C C . ILE D 1 328 ? 14.824 101.756 84.664 1.00 44.53 327 ILE D C 1
ATOM 10330 O O . ILE D 1 328 ? 14.516 102.072 83.512 1.00 44.55 327 ILE D O 1
ATOM 10335 N N . ALA D 1 329 ? 13.971 101.197 85.521 1.00 44.64 328 ALA D N 1
ATOM 10336 C CA . ALA D 1 329 ? 12.570 100.937 85.174 1.00 44.79 328 ALA D CA 1
ATOM 10337 C C . ALA D 1 329 ? 11.816 102.221 84.839 1.00 44.93 328 ALA D C 1
ATOM 10338 O O . ALA D 1 329 ? 11.037 102.257 83.885 1.00 44.97 328 ALA D O 1
ATOM 10340 N N . LYS D 1 330 ? 12.063 103.269 85.622 1.00 45.24 329 LYS D N 1
ATOM 10341 C CA . LYS D 1 330 ? 11.434 104.573 85.405 1.00 45.44 329 LYS D CA 1
ATOM 10342 C C . LYS D 1 330 ? 11.930 105.257 84.130 1.00 44.96 329 LYS D C 1
ATOM 10343 O O . LYS D 1 330 ? 11.183 105.997 83.487 1.00 45.01 329 LYS D O 1
ATOM 10349 N N . ALA D 1 331 ? 13.186 104.997 83.771 1.00 44.46 330 ALA D N 1
ATOM 10350 C CA . ALA D 1 331 ? 13.764 105.499 82.524 1.00 44.00 330 ALA D CA 1
ATOM 10351 C C . ALA D 1 331 ? 13.091 104.884 81.292 1.00 43.84 330 ALA D C 1
ATOM 10352 O O . ALA D 1 331 ? 12.964 105.541 80.254 1.00 43.94 330 ALA D O 1
ATOM 10354 N N . CYS D 1 332 ? 12.662 103.629 81.419 1.00 43.26 331 CYS D N 1
ATOM 10355 C CA . CYS D 1 332 ? 11.953 102.926 80.351 1.00 43.09 331 CYS D CA 1
ATOM 10356 C C . CYS D 1 332 ? 10.541 103.466 80.159 1.00 43.47 331 CYS D C 1
ATOM 10357 O O . CYS D 1 332 ? 10.072 103.595 79.026 1.00 43.58 331 CYS D O 1
ATOM 10360 N N . GLN D 1 333 ? 9.870 103.763 81.272 1.00 43.62 332 GLN D N 1
ATOM 10361 C CA . GLN D 1 333 ? 8.527 104.333 81.251 1.00 43.76 332 GLN D CA 1
ATOM 10362 C C . GLN D 1 333 ? 8.557 105.753 80.685 1.00 43.99 332 GLN D C 1
ATOM 10363 O O . GLN D 1 333 ? 7.688 106.129 79.893 1.00 43.81 332 GLN D O 1
ATOM 10369 N N . GLN D 1 334 ? 9.564 106.528 81.087 1.00 44.07 333 GLN D N 1
ATOM 10370 C CA . GLN D 1 334 ? 9.757 107.882 80.574 1.00 44.36 333 GLN D CA 1
ATOM 10371 C C . GLN D 1 334 ? 9.983 107.879 79.061 1.00 43.83 333 GLN D C 1
ATOM 10372 O O . GLN D 1 334 ? 9.375 108.673 78.340 1.00 44.07 333 GLN D O 1
ATOM 10378 N N . SER D 1 335 ? 10.843 106.975 78.594 1.00 43.31 334 SER D N 1
ATOM 10379 C CA . SER D 1 335 ? 11.132 106.824 77.167 1.00 42.85 334 SER D CA 1
ATOM 10380 C C . SER D 1 335 ? 9.867 106.627 76.330 1.00 42.82 334 SER D C 1
ATOM 10381 O O . SER D 1 335 ? 9.690 107.282 75.300 1.00 42.87 334 SER D O 1
ATOM 10384 N N . ALA D 1 336 ? 8.996 105.727 76.782 1.00 42.80 335 ALA D N 1
ATOM 10385 C CA . ALA D 1 336 ? 7.725 105.463 76.112 1.00 42.99 335 ALA D CA 1
ATOM 10386 C C . ALA D 1 336 ? 6.807 106.679 76.145 1.00 43.27 335 ALA D C 1
ATOM 10387 O O . ALA D 1 336 ? 6.197 107.024 75.132 1.00 43.27 335 ALA D O 1
ATOM 10389 N N . ASN D 1 337 ? 6.731 107.328 77.307 1.00 43.58 336 ASN D N 1
ATOM 10390 C CA . ASN D 1 337 ? 5.814 108.448 77.516 1.00 44.00 336 ASN D CA 1
ATOM 10391 C C . ASN D 1 337 ? 6.161 109.687 76.699 1.00 43.77 336 ASN D C 1
ATOM 10392 O O . ASN D 1 337 ? 5.269 110.319 76.133 1.00 43.93 336 ASN D O 1
ATOM 10397 N N . ILE D 1 338 ? 7.451 110.023 76.635 1.00 43.36 337 ILE D N 1
ATOM 10398 C CA . ILE D 1 338 ? 7.917 111.184 75.861 1.00 42.90 337 ILE D CA 1
ATOM 10399 C C . ILE D 1 338 ? 8.240 110.851 74.395 1.00 42.82 337 ILE D C 1
ATOM 10400 O O . ILE D 1 338 ? 8.490 111.751 73.588 1.00 42.79 337 ILE D O 1
ATOM 10405 N N . GLY D 1 339 ? 8.228 109.560 74.064 1.00 42.83 338 GLY D N 1
ATOM 10406 C CA . GLY D 1 339 ? 8.503 109.092 72.705 1.00 42.93 338 GLY D CA 1
ATOM 10407 C C . GLY D 1 339 ? 9.926 109.354 72.247 1.00 43.15 338 GLY D C 1
ATOM 10408 O O . GLY D 1 339 ? 10.168 109.635 71.069 1.00 43.05 338 GLY D O 1
ATOM 10409 N N . LYS D 1 340 ? 10.867 109.261 73.184 1.00 43.26 339 LYS D N 1
ATOM 10410 C CA . LYS D 1 340 ? 12.269 109.556 72.915 1.00 43.56 339 LYS D CA 1
ATOM 10411 C C . LYS D 1 340 ? 13.192 108.557 73.598 1.00 43.65 339 LYS D C 1
ATOM 10412 O O . LYS D 1 340 ? 12.804 107.882 74.551 1.00 43.77 339 LYS D O 1
ATOM 10418 N N . LEU D 1 341 ? 14.420 108.483 73.095 1.00 43.71 340 LEU D N 1
ATOM 10419 C CA . LEU D 1 341 ? 15.496 107.722 73.709 1.00 43.74 340 LEU D CA 1
ATOM 10420 C C . LEU D 1 341 ? 15.906 108.406 75.013 1.00 44.27 340 LEU D C 1
ATOM 10421 O O . LEU D 1 341 ? 16.003 109.636 75.071 1.00 44.35 340 LEU D O 1
ATOM 10426 N N . VAL D 1 342 ? 16.132 107.615 76.059 1.00 44.82 341 VAL D N 1
ATOM 10427 C CA . VAL D 1 342 ? 16.536 108.153 77.360 1.00 45.39 341 VAL D CA 1
ATOM 10428 C C . VAL D 1 342 ? 17.934 107.676 77.751 1.00 46.01 341 VAL D C 1
ATOM 10429 O O . VAL D 1 342 ? 18.202 106.475 77.781 1.00 45.81 341 VAL D O 1
ATOM 10433 N N . ASP D 1 343 ? 18.819 108.629 78.035 1.00 47.10 342 ASP D N 1
ATOM 10434 C CA . ASP D 1 343 ? 20.147 108.325 78.563 1.00 48.32 342 ASP D CA 1
ATOM 10435 C C . ASP D 1 343 ? 20.067 108.193 80.079 1.00 49.37 342 ASP D C 1
ATOM 10436 O O . ASP D 1 343 ? 19.472 109.035 80.755 1.00 49.55 342 ASP D O 1
ATOM 10441 N N . ILE D 1 344 ? 20.668 107.132 80.605 1.00 50.56 343 ILE D N 1
ATOM 10442 C CA . ILE D 1 344 ? 20.511 106.780 82.012 1.00 51.61 343 ILE D CA 1
ATOM 10443 C C . ILE D 1 344 ? 21.758 107.103 82.830 1.00 52.85 343 ILE D C 1
ATOM 10444 O O . ILE D 1 344 ? 22.878 106.755 82.440 1.00 52.73 343 ILE D O 1
ATOM 10449 N N . GLN D 1 345 ? 21.538 107.799 83.947 1.00 54.26 344 GLN D N 1
ATOM 10450 C CA . GLN D 1 345 ? 22.508 107.906 85.039 1.00 55.53 344 GLN D CA 1
ATOM 10451 C C . GLN D 1 345 ? 21.868 108.543 86.270 1.00 55.72 344 GLN D C 1
ATOM 10452 O O . GLN D 1 345 ? 20.958 107.970 86.871 1.00 55.90 344 GLN D O 1
#

InterPro domains:
  IPR000683 Gfo/Idh/MocA-like oxidoreductase, N-terminal [PF01408] (8-124)
  IPR036291 NAD(P)-binding domain superfamily [SSF51735] (4-157)
  IPR055170 GFO/IDH/MocA-like oxidoreductase domain [PF22725] (137-263)

Sequence (1322 aa):
TRKPLRAAIIGLGRLGERHARHLVNKIQGVKLVAACALDSNQLEWAKNELGVETTYTNYKDIDTENIDAIFIVAPTPFHPETIYANAGLNVFCEKPLGLDFNEVDEAKVIKSHPNNQIFQSSGFRRYDDSYRYAKKIVDNGDIGKIIYRGYGIDPISGESFTKFATEADSGGIFVDNIHDIDLIRWFTGQDPVQAYGLTSNIAAPQLADIGEFETGVAQLKSDGVIATLIGGRHAAHGNQVELEVGSNGWVRIGEHPDLNRVTVFNDQGVVRPSLQSFGERFDTAFTDEVQDFVNNVIVGKQPEVTVDDGIKALKIAKACQQSANIGKLVDIQLTRKPLRAAIIGLGRLGERHARHLVNKIQGVKLVAACALDSNQLEWAKNELGVETTYTNYKDIDTENIDAIFIVAPTPFHPETIYANAGLNVFCEKPLGLDFNEVDEAKVIKSHPNQIFQSSGFRRYDDSYRYAKKIVDNGDIGKIIYRGYGIDPISGESFTKFATEADSGGIFVDNIHDIDLIRWFTGQDPVQAYGLTSNIAAPQLADIGEFETGVAQLKSDGVIATLIGGRHAAHGNQVELEVGSNGWVRIGEHPDLNRVTVFNDQGVVRPSLQSFGERFDTAFTDEVQDFVNNVIVGKQPEVTVDDGIKALKIAKACQQSANIGKLVDIQLKPLRAAIIGLGRLGERHARHLVNKIQGVKLVAACALDSNQLEWAKNELGVETTYTNYKDIDTENIDAIFIVAPTPFHPETIYANAGLNVFCEKPLGLDFNEVDEAKVIKSHPNQIFQSGFRRYDDSYRYAKKIVDNGDIGKIIYRGYGIDPISGESFTKFATEADSGGIFVDNIHDIDLIRWFTGQQDPVQAYGLTSNIAAPQLADIGEFETGVAQLKSDGVIATLIGGRHAAHGNQVELEVGSNGWVRIGEHPDLNRVTVFNDQGVVRPSLQSFGERFDTAFTDEVQDFVNNVIVGKQPEVTVDDGIKALKIAKACQQSANIGKLVDIQKPLRAAIIGLGRLGERHARHLVNKIQGVKLVAACALDSNQLEWAKNELGVETTYTNYKDDIDTENIDAIFIVAPTPFHPETIYANAGLNVFCEKPLGLDFNEVDEAKVIKSHPNQIFQSGFRRYDDSYRYAKKIVDNGDIGKIIYRGYGIDPISGESFTKFATEADSGGIFVDNIHDIDLIRWFTGQDPVQAYGLTSNIAAPQLADIGEFETGVAQLKSDGVIATLIGGRHAAHGNQVELEVGSNGWVRIGEHPDLNRVTVFNDQGVVRPSLQSFGERFDTAFTDEVQDFVNNVIVGKQPEVTVDDGIKALKIAKACQQSANIGKLVDIQ

Organism: Lactiplantibacillus plantarum (strain ATCC BAA-793 / NCIMB 8826 / WCFS1) (NCBI:txid220668)

Secondary structure (DSSP, 8-state):
--PPEEEEEE--STTHHHHHHHHHHT-SSEEEEEEE-S-HHHHHHHHHTT--SEEES-S----SS--SEEEE-S-GGGS--------S-EEEE-S---S-HHHHH--HHHHT-TTS-EE-----S-HHHHHHHHHHHTTTT-S----EEEEEETT--HHHHHHHHS----TTT--HHHHHHHHHHHS----EEEEEEE-SS-GGGGGGT--SEEEEEE---S--EEEEEEEEESSS-EEEEE---S-EEEE-SS-B-SSEEEEETTEEEE-B---HHHHSHHHHHHHHHHHHHHHHHT---SS-HHHHHHHHHHHHHHHHHHHHTS-EE---/--PPEEEEEE--STTHHHHHHHHHHT-TTEEEEEEE-S-HHHHHHHHHTS--SEEES-S----S---SEEEE-S-GGGS----------EEEE-S---SSHHHHH--HHHHH-TTS-EE-----SSHHHHHHHHHHHHTTT-S----EEEEEETT--HHHHHHHHS----TTT--HHHHHHHHHHHS----EEEEEEE-SS-GGGGGGT--SEEEEEE---S--EEEEEEEEESSS-EEEEE---S-EEEESSS-B-SSEEEEETTEEEE-B---HHHHSHHHHHHHHHHHHHHHHHT---SS-HHHHHHHHHHHHHHHHHHHHTS-EE---/-PEEEEEE--STTHHHHHHHHHHT-SSEEEEEEE-S-HHHHHHHHHHS--SEEES-S----SS--SEEEE-S-GGGS--------S-EEEE-S-S-S-HHHHH--HHHHT-TTS-EE----TT-HHHHHHHHHHHHTTT-S----EEEEEETT--HHHHHHHHS----TTT--HHHHHHHHHHH----SEEEEEEE-SS-GGGGGGT--SEEEEEE---S--EEEEEEEEESSS-EEEEE--TT-EEEESSS-B-SSEEEEETTEEEE-B---HHHHHHHHHHHHHHHHHHHHHHT---SS-HHHHHHHHHHHHHHHHHHHHTS-EE--/-PEEEEEE--STTHHHHHHHHHHT-SSEEEEEEE-S-HHHHHHHHHTS--SEEES-S----SS--SEEEE-S-GGGS--------S-EEEE-S-S-SSHHHHH--HHHHT-TTS-EE----TT-HHHHHHHHHHHTTTT-S----EEEEEETT--HHHHHHHHS----TTT--HHHHHHHHHHHS----EEEEEEE-SS-GGGGGGT--SEEEEEE---S--EEEEEEEEESSS-EEEEE--TT-EEEE-SS-B-SSEEEEETTEEEE-B--SHHHHSHHHHHHHHHHHHHHHHHT---SS-HHHHHHHHHHHHHHHHHHHHTS-EE--

Radius of gyration: 35.0 Å; Cα contacts (8 Å, |Δi|>4): 2968; chains: 4; bounding box: 56×83×103 Å